Protein AF-0000000076372374 (afdb_homodimer)

pLDDT: mean 76.99, std 25.02, range [15.82, 98.69]

InterPro domains:
  IPR001828 Receptor, ligand binding region [PF01094] (64-390)
  IPR028082 Periplasmic binding protein-like I [SSF53822] (45-431)
  IPR052612 Atrial Natriuretic Peptide Clearance Receptor [PTHR44755] (45-378)

Organism: Callorhinchus milii (NCBI:txid7868)

Sequence (1026 aa):
DLSWGLGSGGGGGQGQTKFVLTTQWVLALAMLTLLPGVGGLVVPLRVGVVGPWNCDPLFAKALPEAAAKLAVDRINREAEGHRVLEYTVLPAACQTSKALADFAEFEERASVFLGPVNPGYCEAASLLGKNWDKGVFSWACANSDLNDAGRYPTFSRVLPSPVRVLFNVLKFFRWAHVGVVSSNEDIWVDTANKVANALRSRGLPVGIITNMGFTDQDLRDSNSVRVIIMCMHSVLIGGEEQTLLLHKAQEMGLTDGRYVFVPYDTLLYSLPYRNTSHPVLRADSKLREAYNAVLTITVQSEERSFQEAFEQAKDDGELLTPQGAEQVSPLFGTIYNGVYLIAKAMGSPGRSGGRPRDTRNLDFQGFNQRIRTDAQGNGLSDYVVLDADWSGQQLVPTYTVDPGDNLLVPTGNPIRFPGGAPPQPDPNCWFDPNNLCTGGEASLRSGYFLRLIITTIIITIIIITIIIVITINNSNNNNNNPGICYSALLRLRDVSKRFTGYTVKCNDCIFCGDLSWGLGSGGGGGQGQTKFVLTTQWVLALAMLTLLPGVGGLVVPLRVGVVGPWNCDPLFAKALPEAAAKLAVDRINREAEGHRVLEYTVLPAACQTSKALADFAEFEERASVFLGPVNPGYCEAASLLGKNWDKGVFSWACANSDLNDAGRYPTFSRVLPSPVRVLFNVLKFFRWAHVGVVSSNEDIWVDTANKVANALRSRGLPVGIITNMGFTDQDLRDSNSVRVIIMCMHSVLIGGEEQTLLLHKAQEMGLTDGRYVFVPYDTLLYSLPYRNTSHPVLRADSKLREAYNAVLTITVQSEERSFQEAFEQAKDDGELLTPQGAEQVSPLFGTIYNGVYLIAKAMGSPGRSGGRPRDTRNLDFQGFNQRIRTDAQGNGLSDYVVLDADWSGQQLVPTYTVDPGDNLLVPTGNPIRFPGGAPPQPDPNCWFDPNNLCTGGEASLRSGYFLRLIITTIIITIIIITIIIVITINNSNNNNNNPGICYSALLRLRDVSKRFTGYTVKCNDCIFCG

Structure (mmCIF, N/CA/C/O backbone):
data_AF-0000000076372374-model_v1
#
loop_
_entity.id
_entity.type
_entity.pdbx_description
1 polymer 'Receptor ligand binding region domain-containing protein'
#
loop_
_atom_site.group_PDB
_atom_site.id
_atom_site.type_symbol
_atom_site.label_atom_id
_atom_site.label_alt_id
_atom_site.label_comp_id
_atom_site.label_asym_id
_atom_site.label_entity_id
_atom_site.label_seq_id
_atom_site.pdbx_PDB_ins_code
_atom_site.Cartn_x
_atom_site.Cartn_y
_atom_site.Cartn_z
_atom_site.occupancy
_atom_site.B_iso_or_equiv
_atom_site.auth_seq_id
_atom_site.auth_comp_id
_atom_site.auth_asym_id
_atom_site.auth_atom_id
_atom_site.pdbx_PDB_model_num
ATOM 1 N N . ASP A 1 1 ? -25.672 -8.82 103.375 1 19.48 1 ASP A N 1
ATOM 2 C CA . ASP A 1 1 ? -25.438 -10.258 103.438 1 19.48 1 ASP A CA 1
ATOM 3 C C . ASP A 1 1 ? -26.484 -11.031 102.625 1 19.48 1 ASP A C 1
ATOM 5 O O . ASP A 1 1 ? -26.516 -12.266 102.688 1 19.48 1 ASP A O 1
ATOM 9 N N . LEU A 1 2 ? -27.453 -10.336 102.125 1 20.5 2 LEU A N 1
ATOM 10 C CA . LEU A 1 2 ? -28.797 -10.852 101.875 1 20.5 2 LEU A CA 1
ATOM 11 C C . LEU A 1 2 ? -28.781 -11.836 100.688 1 20.5 2 LEU A C 1
ATOM 13 O O . LEU A 1 2 ? -28.406 -11.477 99.562 1 20.5 2 LEU A O 1
ATOM 17 N N . SER A 1 3 ? -28.719 -13.156 100.938 1 21.94 3 SER A N 1
ATOM 18 C CA . SER A 1 3 ? -28.406 -14.5 100.438 1 21.94 3 SER A CA 1
ATOM 19 C C . SER A 1 3 ? -29.547 -15.055 99.562 1 21.94 3 SER A C 1
ATOM 21 O O . SER A 1 3 ? -29.984 -16.188 99.812 1 21.94 3 SER A O 1
ATOM 23 N N . TRP A 1 4 ? -30.234 -14.133 98.812 1 23.08 4 TRP A N 1
ATOM 24 C CA . TRP A 1 4 ? -31.578 -14.578 98.438 1 23.08 4 TRP A CA 1
ATOM 25 C C . TRP A 1 4 ? -31.516 -15.82 97.562 1 23.08 4 TRP A C 1
ATOM 27 O O . TRP A 1 4 ? -30.578 -15.969 96.75 1 23.08 4 TRP A O 1
ATOM 37 N N . GLY A 1 5 ? -32.375 -16.844 97.75 1 21.98 5 GLY A N 1
ATOM 38 C CA . GLY A 1 5 ? -32.625 -18.281 97.625 1 21.98 5 GLY A CA 1
ATOM 39 C C . GLY A 1 5 ? -32.969 -18.688 96.188 1 21.98 5 GLY A C 1
ATOM 40 O O . GLY A 1 5 ? -33.438 -17.891 95.438 1 21.98 5 GLY A O 1
ATOM 41 N N . LEU A 1 6 ? -32.5 -19.875 95.625 1 22.64 6 LEU A N 1
ATOM 42 C CA . LEU A 1 6 ? -32.062 -20.609 94.438 1 22.64 6 LEU A CA 1
ATOM 43 C C . LEU A 1 6 ? -33.219 -21.281 93.688 1 22.64 6 LEU A C 1
ATOM 45 O O . LEU A 1 6 ? -33 -22.078 92.812 1 22.64 6 LEU A O 1
ATOM 49 N N . GLY A 1 7 ? -34.438 -20.594 93.625 1 21.16 7 GLY A N 1
ATOM 50 C CA . GLY A 1 7 ? -35.531 -21.547 93.438 1 21.16 7 GLY A CA 1
ATOM 51 C C . GLY A 1 7 ? -35.406 -22.344 92.188 1 21.16 7 GLY A C 1
ATOM 52 O O . GLY A 1 7 ? -34.781 -21.922 91.188 1 21.16 7 GLY A O 1
ATOM 53 N N . SER A 1 8 ? -35.812 -23.688 92.125 1 22.03 8 SER A N 1
ATOM 54 C CA . SER A 1 8 ? -35.562 -25 91.5 1 22.03 8 SER A CA 1
ATOM 55 C C . SER A 1 8 ? -36.312 -25.188 90.25 1 22.03 8 SER A C 1
ATOM 57 O O . SER A 1 8 ? -36.156 -26.219 89.562 1 22.03 8 SER A O 1
ATOM 59 N N . GLY A 1 9 ? -37.062 -24.141 89.688 1 20.62 9 GLY A N 1
ATOM 60 C CA . GLY A 1 9 ? -38.25 -24.719 89.062 1 20.62 9 GLY A CA 1
ATOM 61 C C . GLY A 1 9 ? -37.938 -25.609 87.875 1 20.62 9 GLY A C 1
ATOM 62 O O . GLY A 1 9 ? -36.812 -25.609 87.375 1 20.62 9 GLY A O 1
ATOM 63 N N . GLY A 1 10 ? -39.031 -26.188 87.125 1 22.72 10 GLY A N 1
ATOM 64 C CA . GLY A 1 10 ? -39.562 -27.359 86.5 1 22.72 10 GLY A CA 1
ATOM 65 C C . GLY A 1 10 ? -39.156 -27.484 85.062 1 22.72 10 GLY A C 1
ATOM 66 O O . GLY A 1 10 ? -38.938 -26.469 84.375 1 22.72 10 GLY A O 1
ATOM 67 N N . GLY A 1 11 ? -38.5 -28.594 84.625 1 22.45 11 GLY A N 1
ATOM 68 C CA . GLY A 1 11 ? -37.656 -29.172 83.562 1 22.45 11 GLY A CA 1
ATOM 69 C C . GLY A 1 11 ? -38.438 -29.516 82.312 1 22.45 11 GLY A C 1
ATOM 70 O O . GLY A 1 11 ? -37.938 -30.25 81.438 1 22.45 11 GLY A O 1
ATOM 71 N N . GLY A 1 12 ? -39.531 -28.703 81.875 1 22.88 12 GLY A N 1
ATOM 72 C CA . GLY A 1 12 ? -40.375 -29.328 80.875 1 22.88 12 GLY A CA 1
ATOM 73 C C . GLY A 1 12 ? -39.656 -29.688 79.625 1 22.88 12 GLY A C 1
ATOM 74 O O . GLY A 1 12 ? -38.656 -29.078 79.312 1 22.88 12 GLY A O 1
ATOM 75 N N . GLY A 1 13 ? -39.781 -30.984 79.062 1 23.47 13 GLY A N 1
ATOM 76 C CA . GLY A 1 13 ? -39.188 -31.969 78.188 1 23.47 13 GLY A CA 1
ATOM 77 C C . GLY A 1 13 ? -39.5 -31.656 76.688 1 23.47 13 GLY A C 1
ATOM 78 O O . GLY A 1 13 ? -39.219 -32.5 75.812 1 23.47 13 GLY A O 1
ATOM 79 N N . GLN A 1 14 ? -39.812 -30.422 76.25 1 23.52 14 GLN A N 1
ATOM 80 C CA . GLN A 1 14 ? -40.5 -30.453 74.938 1 23.52 14 GLN A CA 1
ATOM 81 C C . GLN A 1 14 ? -39.562 -31.016 73.875 1 23.52 14 GLN A C 1
ATOM 83 O O . GLN A 1 14 ? -38.344 -30.781 73.875 1 23.52 14 GLN A O 1
ATOM 88 N N . GLY A 1 15 ? -40.062 -32.062 73 1 24.53 15 GLY A N 1
ATOM 89 C CA . GLY A 1 15 ? -39.719 -33.031 72 1 24.53 15 GLY A CA 1
ATOM 90 C C . GLY A 1 15 ? -39.156 -32.406 70.75 1 24.53 15 GLY A C 1
ATOM 91 O O . GLY A 1 15 ? -39.594 -31.328 70.312 1 24.53 15 GLY A O 1
ATOM 92 N N . GLN A 1 16 ? -37.812 -32.656 70.312 1 23.42 16 GLN A N 1
ATOM 93 C CA . GLN A 1 16 ? -36.875 -32.188 69.312 1 23.42 16 GLN A CA 1
ATOM 94 C C . GLN A 1 16 ? -37.25 -32.75 67.938 1 23.42 16 GLN A C 1
ATOM 96 O O . GLN A 1 16 ? -37.125 -33.969 67.688 1 23.42 16 GLN A O 1
ATOM 101 N N . THR A 1 17 ? -38.406 -32.438 67.375 1 24.3 17 THR A N 1
ATOM 102 C CA . THR A 1 17 ? -38.656 -32.969 66 1 24.3 17 THR A CA 1
ATOM 103 C C . THR A 1 17 ? -37.531 -32.531 65.062 1 24.3 17 THR A C 1
ATOM 105 O O . THR A 1 17 ? -37.344 -31.344 64.812 1 24.3 17 THR A O 1
ATOM 108 N N . LYS A 1 18 ? -36.469 -33.375 64.875 1 28.42 18 LYS A N 1
ATOM 109 C CA . LYS A 1 18 ? -35.25 -33.281 64.062 1 28.42 18 LYS A CA 1
ATOM 110 C C . LYS A 1 18 ? -35.625 -33.312 62.562 1 28.42 18 LYS A C 1
ATOM 112 O O . LYS A 1 18 ? -36.156 -34.312 62.094 1 28.42 18 LYS A O 1
ATOM 117 N N . PHE A 1 19 ? -36.25 -32.188 62.062 1 29 19 PHE A N 1
ATOM 118 C CA . PHE A 1 19 ? -36.531 -32.156 60.656 1 29 19 PHE A CA 1
ATOM 119 C C . PHE A 1 19 ? -35.25 -32.469 59.844 1 29 19 PHE A C 1
ATOM 121 O O . PHE A 1 19 ? -34.281 -31.75 59.906 1 29 19 PHE A O 1
ATOM 128 N N . VAL A 1 20 ? -34.969 -33.844 59.656 1 32.06 20 VAL A N 1
ATOM 129 C CA . VAL A 1 20 ? -33.938 -34.531 58.875 1 32.06 20 VAL A CA 1
ATOM 130 C C . VAL A 1 20 ? -34.094 -34.188 57.406 1 32.06 20 VAL A C 1
ATOM 132 O O . VAL A 1 20 ? -33.469 -34.812 56.531 1 32.06 20 VAL A O 1
ATOM 135 N N . LEU A 1 21 ? -35.031 -33.344 57.031 1 35.66 21 LEU A N 1
ATOM 136 C CA . LEU A 1 21 ? -35.281 -33.406 55.594 1 35.66 21 LEU A CA 1
ATOM 137 C C . LEU A 1 21 ? -34.062 -32.906 54.812 1 35.66 21 LEU A C 1
ATOM 139 O O . LEU A 1 21 ? -34.094 -32.875 53.594 1 35.66 21 LEU A O 1
ATOM 143 N N . THR A 1 22 ? -33.094 -32.25 55.531 1 36.16 22 THR A N 1
ATOM 144 C CA . THR A 1 22 ? -32.344 -31.312 54.688 1 36.16 22 THR A CA 1
ATOM 145 C C . THR A 1 22 ? -31.328 -32.062 53.812 1 36.16 22 THR A C 1
ATOM 147 O O . THR A 1 22 ? -30.734 -31.453 52.906 1 36.16 22 THR A O 1
ATOM 150 N N . THR A 1 23 ? -30.891 -33.312 54.25 1 45 23 THR A N 1
ATOM 151 C CA . THR A 1 23 ? -29.625 -33.75 53.656 1 45 23 THR A CA 1
ATOM 152 C C . THR A 1 23 ? -29.859 -34.312 52.25 1 45 23 THR A C 1
ATOM 154 O O . THR A 1 23 ? -28.969 -34.281 51.406 1 45 23 THR A O 1
ATOM 157 N N . GLN A 1 24 ? -31.031 -35 52.094 1 45 24 GLN A N 1
ATOM 158 C CA . GLN A 1 24 ? -31.156 -35.75 50.844 1 45 24 GLN A CA 1
ATOM 159 C C . GLN A 1 24 ? -31.297 -34.844 49.656 1 45 24 GLN A C 1
ATOM 161 O O . GLN A 1 24 ? -30.938 -35.219 48.531 1 45 24 GLN A O 1
ATOM 166 N N . TRP A 1 25 ? -32 -33.688 49.844 1 47.19 25 TRP A N 1
ATOM 167 C CA . TRP A 1 25 ? -32.156 -32.812 48.688 1 47.19 25 TRP A CA 1
ATOM 168 C C . TRP A 1 25 ? -30.812 -32.219 48.281 1 47.19 25 TRP A C 1
ATOM 170 O O . TRP A 1 25 ? -30.625 -31.828 47.094 1 47.19 25 TRP A O 1
ATOM 180 N N . VAL A 1 26 ? -29.812 -32.188 49.219 1 49.78 26 VAL A N 1
ATOM 181 C CA . VAL A 1 26 ? -28.516 -31.641 48.844 1 49.78 26 VAL A CA 1
ATOM 182 C C . VAL A 1 26 ? -27.766 -32.656 47.969 1 49.78 26 VAL A C 1
ATOM 184 O O . VAL A 1 26 ? -27.047 -32.281 47.062 1 49.78 26 VAL A O 1
ATOM 187 N N . LEU A 1 27 ? -27.969 -34 48.281 1 47.09 27 LEU A N 1
ATOM 188 C CA . LEU A 1 27 ? -27.234 -34.969 47.469 1 47.09 27 LEU A CA 1
ATOM 189 C C . LEU A 1 27 ? -27.812 -35.031 46.062 1 47.09 27 LEU A C 1
ATOM 191 O O . LEU A 1 27 ? -27.062 -35.219 45.094 1 47.09 27 LEU A O 1
ATOM 195 N N . ALA A 1 28 ? -29.172 -35.062 45.969 1 49.78 28 ALA A N 1
ATOM 196 C CA . ALA A 1 28 ? -29.734 -35.125 44.625 1 49.78 28 ALA A CA 1
ATOM 197 C C . ALA A 1 28 ? -29.359 -33.906 43.812 1 49.78 28 ALA A C 1
ATOM 199 O O . ALA A 1 28 ? -29.078 -34 42.594 1 49.78 28 ALA A O 1
ATOM 200 N N . LEU A 1 29 ? -29.328 -32.719 44.531 1 48.12 29 LEU A N 1
ATOM 201 C CA . LEU A 1 29 ? -28.844 -31.562 43.781 1 48.12 29 LEU A CA 1
ATOM 202 C C . LEU A 1 29 ? -27.359 -31.688 43.469 1 48.12 29 LEU A C 1
ATOM 204 O O . LEU A 1 29 ? -26.891 -31.188 42.469 1 48.12 29 LEU A O 1
ATOM 208 N N . ALA A 1 30 ? -26.578 -32.312 44.438 1 46.34 30 ALA A N 1
ATOM 209 C CA . ALA A 1 30 ? -25.172 -32.5 44.125 1 46.34 30 ALA A CA 1
ATOM 210 C C . ALA A 1 30 ? -25 -33.5 42.969 1 46.34 30 ALA A C 1
ATOM 212 O O . ALA A 1 30 ? -24.047 -33.406 42.188 1 46.34 30 ALA A O 1
ATOM 213 N N . MET A 1 31 ? -25.797 -34.594 43.031 1 44.06 31 MET A N 1
ATOM 214 C CA . MET A 1 31 ? -25.641 -35.531 41.906 1 44.06 31 MET A CA 1
ATOM 215 C C . MET A 1 31 ? -26 -34.875 40.594 1 44.06 31 MET A C 1
ATOM 217 O O . MET A 1 31 ? -25.656 -35.375 39.531 1 44.06 31 MET A O 1
ATOM 221 N N . LEU A 1 32 ? -27.062 -34 40.625 1 42.62 32 LEU A N 1
ATOM 222 C CA . LEU A 1 32 ? -27.281 -33.312 39.375 1 42.62 32 LEU A CA 1
ATOM 223 C C . LEU A 1 32 ? -26.031 -32.531 38.969 1 42.62 32 LEU A C 1
ATOM 225 O O . LEU A 1 32 ? -25.844 -32.25 37.781 1 42.62 32 LEU A O 1
ATOM 229 N N . THR A 1 33 ? -25.234 -32.125 40 1 41.16 33 THR A N 1
ATOM 230 C CA . THR A 1 33 ? -24.016 -31.469 39.562 1 41.16 33 THR A CA 1
ATOM 231 C C . THR A 1 33 ? -23.062 -32.469 38.906 1 41.16 33 THR A C 1
ATOM 233 O O . THR A 1 33 ? -22.031 -32.094 38.344 1 41.16 33 THR A O 1
ATOM 236 N N . LEU A 1 34 ? -23.094 -33.719 39.375 1 37.59 34 LEU A N 1
ATOM 237 C CA . LEU A 1 34 ? -22.203 -34.656 38.719 1 37.59 34 LEU A CA 1
ATOM 238 C C . LEU A 1 34 ? -22.703 -34.969 37.312 1 37.59 34 LEU A C 1
ATOM 240 O O . LEU A 1 34 ? -23.047 -36.125 37 1 37.59 34 LEU A O 1
ATOM 244 N N . LEU A 1 35 ? -23.875 -34.5 36.875 1 37 35 LEU A N 1
ATOM 245 C CA . LEU A 1 35 ? -23.953 -34.75 35.438 1 37 35 LEU A CA 1
ATOM 246 C C . LEU A 1 35 ? -22.578 -34.688 34.781 1 37 35 LEU A C 1
ATOM 248 O O . LEU A 1 35 ? -21.766 -33.844 35.125 1 37 35 LEU A O 1
ATOM 252 N N . PRO A 1 36 ? -22.062 -35.875 34.281 1 39.09 36 PRO A N 1
ATOM 253 C CA . PRO A 1 36 ? -20.812 -35.688 33.531 1 39.09 36 PRO A CA 1
ATOM 254 C C . PRO A 1 36 ? -20.703 -34.281 32.938 1 39.09 36 PRO A C 1
ATOM 256 O O . PRO A 1 36 ? -21.703 -33.594 32.719 1 39.09 36 PRO A O 1
ATOM 259 N N . GLY A 1 37 ? -19.609 -33.531 33.375 1 37.91 37 GLY A N 1
ATOM 260 C CA . GLY A 1 37 ? -19.281 -32.281 32.719 1 37.91 37 GLY A CA 1
ATOM 261 C C . GLY A 1 37 ? -19.812 -32.188 31.312 1 37.91 37 GLY A C 1
ATOM 262 O O . GLY A 1 37 ? -19.766 -33.156 30.547 1 37.91 37 GLY A O 1
ATOM 263 N N . VAL A 1 38 ? -21.047 -31.672 31.062 1 38.59 38 VAL A N 1
ATOM 264 C CA . VAL A 1 38 ? -21.328 -31.219 29.703 1 38.59 38 VAL A CA 1
ATOM 265 C C . VAL A 1 38 ? -20.031 -31.109 28.906 1 38.59 38 VAL A C 1
ATOM 267 O O . VAL A 1 38 ? -19.094 -30.422 29.328 1 38.59 38 VAL A O 1
ATOM 270 N N . GLY A 1 39 ? -19.422 -32.156 28.469 1 38.53 39 GLY A N 1
ATOM 271 C CA . GLY A 1 39 ? -18.406 -31.984 27.438 1 38.53 39 GLY A CA 1
ATOM 272 C C . GLY A 1 39 ? -18.422 -30.594 26.812 1 38.53 39 GLY A C 1
ATOM 273 O O . GLY A 1 39 ? -19.484 -30.062 26.516 1 38.53 39 GLY A O 1
ATOM 274 N N . GLY A 1 40 ? -17.672 -29.734 27.344 1 42.5 40 GLY A N 1
ATOM 275 C CA . GLY A 1 40 ? -17.531 -28.375 26.828 1 42.5 40 GLY A CA 1
ATOM 276 C C . GLY A 1 40 ? -18.016 -28.25 25.391 1 42.5 40 GLY A C 1
ATOM 277 O O . GLY A 1 40 ? -17.641 -29.031 24.531 1 42.5 40 GLY A O 1
ATOM 278 N N . LEU A 1 41 ? -19.297 -28.031 25.156 1 45.31 41 LEU A N 1
ATOM 279 C CA . LEU A 1 41 ? -19.828 -27.688 23.828 1 45.31 41 LEU A CA 1
ATOM 280 C C . LEU A 1 41 ? -18.75 -27.078 22.953 1 45.31 41 LEU A C 1
ATOM 282 O O . LEU A 1 41 ? -18.234 -26 23.25 1 45.31 41 LEU A O 1
ATOM 286 N N . VAL A 1 42 ? -17.875 -27.875 22.516 1 54.72 42 VAL A N 1
ATOM 287 C CA . VAL A 1 42 ? -16.844 -27.422 21.578 1 54.72 42 VAL A CA 1
ATOM 288 C C . VAL A 1 42 ? -17.5 -26.578 20.469 1 54.72 42 VAL A C 1
ATOM 290 O O . VAL A 1 42 ? -18.375 -27.062 19.766 1 54.72 42 VAL A O 1
ATOM 293 N N . VAL A 1 43 ? -17.703 -25.359 20.531 1 65.5 43 VAL A N 1
ATOM 294 C CA . VAL A 1 43 ? -18.156 -24.469 19.469 1 65.5 43 VAL A CA 1
ATOM 295 C C . VAL A 1 43 ? -17.375 -24.75 18.203 1 65.5 43 VAL A C 1
ATOM 297 O O . VAL A 1 43 ? -16.141 -24.703 18.203 1 65.5 43 VAL A O 1
ATOM 300 N N . PRO A 1 44 ? -18.156 -25.281 17.172 1 82 44 PRO A N 1
ATOM 301 C CA . PRO A 1 44 ? -17.469 -25.609 15.922 1 82 44 PRO A CA 1
ATOM 302 C C . PRO A 1 44 ? -16.766 -24.406 15.305 1 82 44 PRO A C 1
ATOM 304 O O . PRO A 1 44 ? -17.281 -23.281 15.406 1 82 44 PRO A O 1
ATOM 307 N N . LEU A 1 45 ? -15.57 -24.641 14.922 1 88.75 45 LEU A N 1
ATOM 308 C CA . LEU A 1 45 ? -14.828 -23.656 14.148 1 88.75 45 LEU A CA 1
ATOM 309 C C . LEU A 1 45 ? -15.305 -23.641 12.695 1 88.75 45 LEU A C 1
ATOM 311 O O . LEU A 1 45 ? -15.305 -24.672 12.023 1 88.75 45 LEU A O 1
ATOM 315 N N . ARG A 1 46 ? -15.805 -22.547 12.242 1 94.19 46 ARG A N 1
ATOM 316 C CA . ARG A 1 46 ? -16.312 -22.438 10.875 1 94.19 46 ARG A CA 1
ATOM 317 C C . ARG A 1 46 ? -15.32 -21.688 9.984 1 94.19 46 ARG A C 1
ATOM 319 O O . ARG A 1 46 ? -15.07 -20.5 10.203 1 94.19 46 ARG A O 1
ATOM 326 N N . VAL A 1 47 ? -14.773 -22.312 8.984 1 96.44 47 VAL A N 1
ATOM 327 C CA . VAL A 1 47 ? -13.844 -21.688 8.039 1 96.44 47 VAL A CA 1
ATOM 328 C C . VAL A 1 47 ? -14.617 -21.047 6.895 1 96.44 47 VAL A C 1
ATOM 330 O O . VAL A 1 47 ? -15.383 -21.719 6.199 1 96.44 47 VAL A O 1
ATOM 333 N N . GLY A 1 48 ? -14.508 -19.703 6.754 1 98.19 48 GLY A N 1
ATOM 334 C CA . GLY A 1 48 ? -15.102 -19.016 5.617 1 98.19 48 GLY A CA 1
ATOM 335 C C . GLY A 1 48 ? -14.172 -18.906 4.426 1 98.19 48 GLY A C 1
ATOM 336 O O . GLY A 1 48 ? -13.172 -18.203 4.473 1 98.19 48 GLY A O 1
ATOM 337 N N . VAL A 1 49 ? -14.5 -19.609 3.305 1 98.69 49 VAL A N 1
ATOM 338 C CA . VAL A 1 49 ? -13.695 -19.578 2.09 1 98.69 49 VAL A CA 1
ATOM 339 C C . VAL A 1 49 ? -14.156 -18.422 1.192 1 98.69 49 VAL A C 1
ATOM 341 O O . VAL A 1 49 ? -15.188 -18.531 0.521 1 98.69 49 VAL A O 1
ATOM 344 N N . VAL A 1 50 ? -13.297 -17.359 1.139 1 98.69 50 VAL A N 1
ATOM 345 C CA . VAL A 1 50 ? -13.695 -16.125 0.48 1 98.69 50 VAL A CA 1
ATOM 346 C C . VAL A 1 50 ? -13.039 -16.031 -0.897 1 98.69 50 VAL A C 1
ATOM 348 O O . VAL A 1 50 ? -11.836 -16.25 -1.032 1 98.69 50 VAL A O 1
ATOM 351 N N . GLY A 1 51 ? -13.789 -15.75 -1.939 1 98.19 51 GLY A N 1
ATOM 352 C CA . GLY A 1 51 ? -13.266 -15.555 -3.281 1 98.19 51 GLY A CA 1
ATOM 353 C C . GLY A 1 51 ? -14.344 -15.203 -4.293 1 98.19 51 GLY A C 1
ATOM 354 O O . GLY A 1 51 ? -15.531 -15.203 -3.971 1 98.19 51 GLY A O 1
ATOM 355 N N . PRO A 1 52 ? -13.93 -14.75 -5.465 1 98.06 52 PRO A N 1
ATOM 356 C CA . PRO A 1 52 ? -14.891 -14.398 -6.508 1 98.06 52 PRO A CA 1
ATOM 357 C C . PRO A 1 52 ? -15.461 -15.625 -7.219 1 98.06 52 PRO A C 1
ATOM 359 O O . PRO A 1 52 ? -15.383 -15.727 -8.445 1 98.06 52 PRO A O 1
ATOM 362 N N . TRP A 1 53 ? -16.219 -16.406 -6.559 1 97.94 53 TRP A N 1
ATOM 363 C CA . TRP A 1 53 ? -16.656 -17.734 -7 1 97.94 53 TRP A CA 1
ATOM 364 C C . TRP A 1 53 ? -17.812 -17.625 -8 1 97.94 53 TRP A C 1
ATOM 366 O O . TRP A 1 53 ? -17.984 -18.5 -8.852 1 97.94 53 TRP A O 1
ATOM 376 N N . ASN A 1 54 ? -18.562 -16.5 -7.957 1 96.69 54 ASN A N 1
ATOM 377 C CA . ASN A 1 54 ? -19.781 -16.391 -8.75 1 96.69 54 ASN A CA 1
ATOM 378 C C . ASN A 1 54 ? -19.578 -15.539 -10 1 96.69 54 ASN A C 1
ATOM 380 O O . ASN A 1 54 ? -20.359 -15.617 -10.945 1 96.69 54 ASN A O 1
ATOM 384 N N . CYS A 1 55 ? -18.547 -14.766 -10 1 97.06 55 CYS A N 1
ATOM 385 C CA . CYS A 1 55 ? -18.438 -13.781 -11.078 1 97.06 55 CYS A CA 1
ATOM 386 C C . CYS A 1 55 ? -17.234 -14.062 -11.953 1 97.06 55 CYS A C 1
ATOM 388 O O . CYS A 1 55 ? -17.078 -13.445 -13.016 1 97.06 55 CYS A O 1
ATOM 390 N N . ASP A 1 56 ? -16.344 -14.93 -11.586 1 96.81 56 ASP A N 1
ATOM 391 C CA . ASP A 1 56 ? -15.188 -15.336 -12.383 1 96.81 56 ASP A CA 1
ATOM 392 C C . ASP A 1 56 ? -15.211 -16.844 -12.656 1 96.81 56 ASP A C 1
ATOM 394 O O . ASP A 1 56 ? -14.953 -17.641 -11.75 1 96.81 56 ASP A O 1
ATOM 398 N N . PRO A 1 57 ? -15.398 -17.219 -13.852 1 96.31 57 PRO A N 1
ATOM 399 C CA . PRO A 1 57 ? -15.555 -18.641 -14.164 1 96.31 57 PRO A CA 1
ATOM 400 C C . PRO A 1 57 ? -14.289 -19.453 -13.898 1 96.31 57 PRO A C 1
ATOM 402 O O . PRO A 1 57 ? -14.367 -20.641 -13.57 1 96.31 57 PRO A O 1
ATOM 405 N N . LEU A 1 58 ? -13.18 -18.891 -14.039 1 96.94 58 LEU A N 1
ATOM 406 C CA . LEU A 1 58 ? -11.953 -19.656 -13.859 1 96.94 58 LEU A CA 1
ATOM 407 C C . LEU A 1 58 ? -11.664 -19.875 -12.375 1 96.94 58 LEU A C 1
ATOM 409 O O . LEU A 1 58 ? -11.109 -20.906 -12 1 96.94 58 LEU A O 1
ATOM 413 N N . PHE A 1 59 ? -12.062 -18.969 -11.547 1 97.88 59 PHE A N 1
ATOM 414 C CA . PHE A 1 59 ? -11.984 -19.219 -10.117 1 97.88 59 PHE A CA 1
ATOM 415 C C . PHE A 1 59 ? -13.016 -20.25 -9.688 1 97.88 59 PHE A C 1
ATOM 417 O O . PHE A 1 59 ? -12.758 -21.062 -8.805 1 97.88 59 PHE A O 1
ATOM 424 N N . ALA A 1 60 ? -14.172 -20.188 -10.336 1 97.12 60 ALA A N 1
ATOM 425 C CA . ALA A 1 60 ? -15.234 -21.141 -10.023 1 97.12 60 ALA A CA 1
ATOM 426 C C . ALA A 1 60 ? -14.797 -22.562 -10.336 1 97.12 60 ALA A C 1
ATOM 428 O O . ALA A 1 60 ? -15.219 -23.516 -9.672 1 97.12 60 ALA A O 1
ATOM 429 N N . LYS A 1 61 ? -13.906 -22.688 -11.273 1 97.44 61 LYS A N 1
ATOM 430 C CA . LYS A 1 61 ? -13.414 -24 -11.703 1 97.44 61 LYS A CA 1
ATOM 431 C C . LYS A 1 61 ? -12.586 -24.656 -10.602 1 97.44 61 LYS A C 1
ATOM 433 O O . LYS A 1 61 ? -12.305 -25.859 -10.664 1 97.44 61 LYS A O 1
ATOM 438 N N . ALA A 1 62 ? -12.25 -23.922 -9.578 1 97.81 62 ALA A N 1
ATOM 439 C CA . ALA A 1 62 ? -11.508 -24.5 -8.461 1 97.81 62 ALA A CA 1
ATOM 440 C C . ALA A 1 62 ? -12.422 -25.281 -7.531 1 97.81 62 ALA A C 1
ATOM 442 O O . ALA A 1 62 ? -11.953 -26 -6.637 1 97.81 62 ALA A O 1
ATOM 443 N N . LEU A 1 63 ? -13.75 -25.172 -7.77 1 98.06 63 LEU A N 1
ATOM 444 C CA . LEU A 1 63 ? -14.742 -25.875 -6.973 1 98.06 63 LEU A CA 1
ATOM 445 C C . LEU A 1 63 ? -14.484 -25.688 -5.48 1 98.06 63 LEU A C 1
ATOM 447 O O . LEU A 1 63 ? -14.25 -26.656 -4.758 1 98.06 63 LEU A O 1
ATOM 451 N N . PRO A 1 64 ? -14.656 -24.438 -4.996 1 98.19 64 PRO A N 1
ATOM 452 C CA . PRO A 1 64 ? -14.32 -24.141 -3.6 1 98.19 64 PRO A CA 1
ATOM 453 C C . PRO A 1 64 ? -15.156 -24.953 -2.609 1 98.19 64 PRO A C 1
ATOM 455 O O . PRO A 1 64 ? -14.656 -25.344 -1.549 1 98.19 64 PRO A O 1
ATOM 458 N N . GLU A 1 65 ? -16.406 -25.266 -2.893 1 97.81 65 GLU A N 1
ATOM 459 C CA . GLU A 1 65 ? -17.266 -26.062 -2.016 1 97.81 65 GLU A CA 1
ATOM 460 C C . GLU A 1 65 ? -16.719 -27.484 -1.861 1 97.81 65 GLU A C 1
ATOM 462 O O . GLU A 1 65 ? -16.594 -27.984 -0.744 1 97.81 65 GLU A O 1
ATOM 467 N N . ALA A 1 66 ? -16.422 -28.062 -2.982 1 98.12 66 ALA A N 1
ATOM 468 C CA . ALA A 1 66 ? -15.914 -29.438 -2.973 1 98.12 66 ALA A CA 1
ATOM 469 C C . ALA A 1 66 ? -14.555 -29.516 -2.291 1 98.12 66 ALA A C 1
ATOM 471 O O . ALA A 1 66 ? -14.281 -30.469 -1.548 1 98.12 66 ALA A O 1
ATOM 472 N N . ALA A 1 67 ? -13.688 -28.547 -2.609 1 98.44 67 ALA A N 1
ATOM 473 C CA . ALA A 1 67 ? -12.344 -28.531 -2.021 1 98.44 67 ALA A CA 1
ATOM 474 C C . ALA A 1 67 ? -12.414 -28.391 -0.503 1 98.44 67 ALA A C 1
ATOM 476 O O . ALA A 1 67 ? -11.758 -29.141 0.227 1 98.44 67 ALA A O 1
ATOM 477 N N . ALA A 1 68 ? -13.211 -27.438 -0.035 1 98.19 68 ALA A N 1
ATOM 478 C CA . ALA A 1 68 ? -13.359 -27.203 1.398 1 98.19 68 ALA A CA 1
ATOM 479 C C . ALA A 1 68 ? -14.008 -28.406 2.08 1 98.19 68 ALA A C 1
ATOM 481 O O . ALA A 1 68 ? -13.578 -28.812 3.164 1 98.19 68 ALA A O 1
ATOM 482 N N . LYS A 1 69 ? -15.031 -28.969 1.452 1 97.38 69 LYS A N 1
ATOM 483 C CA . LYS A 1 69 ? -15.727 -30.125 2.012 1 97.38 69 LYS A CA 1
ATOM 484 C C . LYS A 1 69 ? -14.789 -31.312 2.166 1 97.38 69 LYS A C 1
ATOM 486 O O . LYS A 1 69 ? -14.805 -32 3.191 1 97.38 69 LYS A O 1
ATOM 491 N N . LEU A 1 70 ? -14.055 -31.594 1.125 1 97.81 70 LEU A N 1
ATOM 492 C CA . LEU A 1 70 ? -13.117 -32.688 1.177 1 97.81 70 LEU A CA 1
ATOM 493 C C . LEU A 1 70 ? -12.141 -32.531 2.338 1 97.81 70 LEU A C 1
ATOM 495 O O . LEU A 1 70 ? -11.883 -33.5 3.078 1 97.81 70 LEU A O 1
ATOM 499 N N . ALA A 1 71 ? -11.539 -31.328 2.488 1 97.06 71 ALA A N 1
ATOM 500 C CA . ALA A 1 71 ? -10.578 -31.062 3.561 1 97.06 71 ALA A CA 1
ATOM 501 C C . ALA A 1 71 ? -11.234 -31.219 4.93 1 97.06 71 ALA A C 1
ATOM 503 O O . ALA A 1 71 ? -10.68 -31.891 5.809 1 97.06 71 ALA A O 1
ATOM 504 N N . VAL A 1 72 ? -12.406 -30.672 5.125 1 95.69 72 VAL A N 1
ATOM 505 C CA . VAL A 1 72 ? -13.102 -30.703 6.406 1 95.69 72 VAL A CA 1
ATOM 506 C C . VAL A 1 72 ? -13.453 -32.125 6.766 1 95.69 72 VAL A C 1
ATOM 508 O O . VAL A 1 72 ? -13.289 -32.562 7.91 1 95.69 72 VAL A O 1
ATOM 511 N N . ASP A 1 73 ? -13.961 -32.875 5.781 1 95 73 ASP A N 1
ATOM 512 C CA . ASP A 1 73 ? -14.328 -34.281 6.02 1 95 73 ASP A CA 1
ATOM 513 C C . ASP A 1 73 ? -13.117 -35.094 6.465 1 95 73 ASP A C 1
ATOM 515 O O . ASP A 1 73 ? -13.211 -35.906 7.402 1 95 73 ASP A O 1
ATOM 519 N N . ARG A 1 74 ? -12.055 -34.906 5.805 1 94.69 74 ARG A N 1
ATOM 520 C CA . ARG A 1 74 ? -10.852 -35.656 6.145 1 94.69 74 ARG A CA 1
ATOM 521 C C . ARG A 1 74 ? -10.336 -35.25 7.523 1 94.69 74 ARG A C 1
ATOM 523 O O . ARG A 1 74 ? -9.914 -36.125 8.305 1 94.69 74 ARG A O 1
ATOM 530 N N . ILE A 1 75 ? -10.344 -34 7.832 1 92.81 75 ILE A N 1
ATOM 531 C CA . ILE A 1 75 ? -9.867 -33.469 9.117 1 92.81 75 ILE A CA 1
ATOM 532 C C . ILE A 1 75 ? -10.75 -34.031 10.242 1 92.81 75 ILE A C 1
ATOM 534 O O . ILE A 1 75 ? -10.242 -34.469 11.273 1 92.81 75 ILE A O 1
ATOM 538 N N . ASN A 1 76 ? -12.047 -33.969 10.039 1 91.31 76 ASN A N 1
ATOM 539 C CA . ASN A 1 76 ? -12.984 -34.406 11.055 1 91.31 76 ASN A CA 1
ATOM 540 C C . ASN A 1 76 ? -12.852 -35.938 11.289 1 91.31 76 ASN A C 1
ATOM 542 O O . ASN A 1 76 ? -13.039 -36.406 12.406 1 91.31 76 ASN A O 1
ATOM 546 N N . ARG A 1 77 ? -12.609 -36.625 10.273 1 90.62 77 ARG A N 1
ATOM 547 C CA . ARG A 1 77 ? -12.383 -38.062 10.414 1 90.62 77 ARG A CA 1
ATOM 548 C C . ARG A 1 77 ? -11.117 -38.344 11.219 1 90.62 77 ARG A C 1
ATOM 550 O O . ARG A 1 77 ? -11.094 -39.25 12.047 1 90.62 77 ARG A O 1
ATOM 557 N N . GLU A 1 78 ? -10.094 -37.531 10.953 1 86.44 78 GLU A N 1
ATOM 558 C CA . GLU A 1 78 ? -8.82 -37.719 11.656 1 86.44 78 GLU A CA 1
ATOM 559 C C . GLU A 1 78 ? -8.945 -37.281 13.125 1 86.44 78 GLU A C 1
ATOM 561 O O . GLU A 1 78 ? -8.258 -37.844 13.984 1 86.44 78 GLU A O 1
ATOM 566 N N . ALA A 1 79 ? -9.695 -36.25 13.438 1 79.12 79 ALA A N 1
ATOM 567 C CA . ALA A 1 79 ? -9.82 -35.688 14.789 1 79.12 79 ALA A CA 1
ATOM 568 C C . ALA A 1 79 ? -10.695 -36.594 15.664 1 79.12 79 ALA A C 1
ATOM 570 O O . ALA A 1 79 ? -10.711 -36.438 16.891 1 79.12 79 ALA A O 1
ATOM 571 N N . GLU A 1 80 ? -11.164 -37.594 15.281 1 66.31 80 GLU A N 1
ATOM 572 C CA . GLU A 1 80 ? -11.969 -38.594 16 1 66.31 80 GLU A CA 1
ATOM 573 C C . GLU A 1 80 ? -12.969 -37.906 16.938 1 66.31 80 GLU A C 1
ATOM 575 O O . GLU A 1 80 ? -13.07 -38.281 18.109 1 66.31 80 GLU A O 1
ATOM 580 N N . GLY A 1 81 ? -13.547 -36.875 16.547 1 60.69 81 GLY A N 1
ATOM 581 C CA . GLY A 1 81 ? -14.664 -36.281 17.266 1 60.69 81 GLY A CA 1
ATOM 582 C C . GLY A 1 81 ? -14.25 -35.219 18.25 1 60.69 81 GLY A C 1
ATOM 583 O O . GLY A 1 81 ? -15.102 -34.562 18.844 1 60.69 81 GLY A O 1
ATOM 584 N N . HIS A 1 82 ? -12.984 -34.969 18.453 1 62.81 82 HIS A N 1
ATOM 585 C CA . HIS A 1 82 ? -12.531 -34.031 19.453 1 62.81 82 HIS A CA 1
ATOM 586 C C . HIS A 1 82 ? -12.734 -32.594 19 1 62.81 82 HIS A C 1
ATOM 588 O O . HIS A 1 82 ? -12.953 -31.688 19.812 1 62.81 82 HIS A O 1
ATOM 594 N N . ARG A 1 83 ? -12.711 -32.375 17.688 1 72.31 83 ARG A N 1
ATOM 595 C CA . ARG A 1 83 ? -12.922 -31.062 17.109 1 72.31 83 ARG A CA 1
ATOM 596 C C . ARG A 1 83 ? -13.734 -31.141 15.828 1 72.31 83 ARG A C 1
ATOM 598 O O . ARG A 1 83 ? -13.57 -32.062 15.039 1 72.31 83 ARG A O 1
ATOM 605 N N . VAL A 1 84 ? -14.805 -30.25 15.945 1 83.12 84 VAL A N 1
ATOM 606 C CA . VAL A 1 84 ? -15.625 -30.25 14.734 1 83.12 84 VAL A CA 1
ATOM 607 C C . VAL A 1 84 ? -15.344 -29 13.922 1 83.12 84 VAL A C 1
ATOM 609 O O . VAL A 1 84 ? -15.398 -27.875 14.453 1 83.12 84 VAL A O 1
ATOM 612 N N . LEU A 1 85 ? -14.852 -29.25 12.773 1 91.06 85 LEU A N 1
ATOM 613 C CA . LEU A 1 85 ? -14.602 -28.172 11.828 1 91.06 85 LEU A CA 1
ATOM 614 C C . LEU A 1 85 ? -15.734 -28.062 10.805 1 91.06 85 LEU A C 1
ATOM 616 O O . LEU A 1 85 ? -16.25 -29.078 10.336 1 91.06 85 LEU A O 1
ATOM 620 N N . GLU A 1 86 ? -16.203 -26.875 10.625 1 94.62 86 GLU A N 1
ATOM 621 C CA . GLU A 1 86 ? -17.203 -26.578 9.594 1 94.62 86 GLU A CA 1
ATOM 622 C C . GLU A 1 86 ? -16.656 -25.578 8.578 1 94.62 86 GLU A C 1
ATOM 624 O O . GLU A 1 86 ? -15.594 -25 8.789 1 94.62 86 GLU A O 1
ATOM 629 N N . TYR A 1 87 ? -17.312 -25.562 7.445 1 97 87 TYR A N 1
ATOM 630 C CA . TYR A 1 87 ? -16.891 -24.594 6.441 1 97 87 TYR A CA 1
ATOM 631 C C . TYR A 1 87 ? -18.078 -23.859 5.844 1 97 87 TYR A C 1
ATOM 633 O O . TYR A 1 87 ? -19.219 -24.312 5.965 1 97 87 TYR A O 1
ATOM 641 N N . THR A 1 88 ? -17.891 -22.672 5.359 1 98 88 THR A N 1
ATOM 642 C CA . THR A 1 88 ? -18.844 -21.922 4.547 1 98 88 THR A CA 1
ATOM 643 C C . THR A 1 88 ? -18.125 -21.219 3.391 1 98 88 THR A C 1
ATOM 645 O O . THR A 1 88 ? -17 -20.766 3.537 1 98 88 THR A O 1
ATOM 648 N N . VAL A 1 89 ? -18.672 -21.344 2.221 1 98.38 89 VAL A N 1
ATOM 649 C CA . VAL A 1 89 ? -18.125 -20.656 1.062 1 98.38 89 VAL A CA 1
ATOM 650 C C . VAL A 1 89 ? -18.75 -19.266 0.94 1 98.38 89 VAL A C 1
ATOM 652 O O . VAL A 1 89 ? -19.984 -19.141 0.897 1 98.38 89 VAL A O 1
ATOM 655 N N . LEU A 1 90 ? -18 -18.234 0.927 1 98.5 90 LEU A N 1
ATOM 656 C CA . LEU A 1 90 ? -18.438 -16.844 0.915 1 98.5 90 LEU A CA 1
ATOM 657 C C . LEU A 1 90 ? -18.078 -16.172 -0.4 1 98.5 90 LEU A C 1
ATOM 659 O O . LEU A 1 90 ? -16.922 -15.734 -0.582 1 98.5 90 LEU A O 1
ATOM 663 N N . PRO A 1 91 ? -19 -16.047 -1.294 1 97.69 91 PRO A N 1
ATOM 664 C CA . PRO A 1 91 ? -18.703 -15.406 -2.576 1 97.69 91 PRO A CA 1
ATOM 665 C C . PRO A 1 91 ? -18.469 -13.898 -2.441 1 97.69 91 PRO A C 1
ATOM 667 O O . PRO A 1 91 ? -19.25 -13.203 -1.785 1 97.69 91 PRO A O 1
ATOM 670 N N . ALA A 1 92 ? -17.391 -13.414 -2.92 1 97 92 ALA A N 1
ATOM 671 C CA . ALA A 1 92 ? -17.062 -11.992 -2.998 1 97 92 ALA A CA 1
ATOM 672 C C . ALA A 1 92 ? -17.234 -11.469 -4.422 1 97 92 ALA A C 1
ATOM 674 O O . ALA A 1 92 ? -17.078 -12.227 -5.387 1 97 92 ALA A O 1
ATOM 675 N N . ALA A 1 93 ? -17.453 -10.195 -4.535 1 97.06 93 ALA A N 1
ATOM 676 C CA . ALA A 1 93 ? -17.609 -9.562 -5.844 1 97.06 93 ALA A CA 1
ATOM 677 C C . ALA A 1 93 ? -16.281 -9.477 -6.578 1 97.06 93 ALA A C 1
ATOM 679 O O . ALA A 1 93 ? -15.211 -9.555 -5.961 1 97.06 93 ALA A O 1
ATOM 680 N N . CYS A 1 94 ? -16.406 -9.312 -7.918 1 96.19 94 CYS A N 1
ATOM 681 C CA . CYS A 1 94 ? -15.211 -9.18 -8.75 1 96.19 94 CYS A CA 1
ATOM 682 C C . CYS A 1 94 ? -14.688 -7.75 -8.727 1 96.19 94 CYS A C 1
ATOM 684 O O . CYS A 1 94 ? -13.5 -7.516 -8.961 1 96.19 94 CYS A O 1
ATOM 686 N N . GLN A 1 95 ? -15.609 -6.824 -8.422 1 95.94 95 GLN A N 1
ATOM 687 C CA . GLN A 1 95 ? -15.18 -5.445 -8.219 1 95.94 95 GLN A CA 1
ATOM 688 C C . GLN A 1 95 ? -14.555 -5.262 -6.84 1 95.94 95 GLN A C 1
ATOM 690 O O . GLN A 1 95 ? -15.172 -5.602 -5.824 1 95.94 95 GLN A O 1
ATOM 695 N N . THR A 1 96 ? -13.391 -4.746 -6.789 1 96.81 96 THR A N 1
ATOM 696 C CA . THR A 1 96 ? -12.609 -4.684 -5.555 1 96.81 96 THR A CA 1
ATOM 697 C C . THR A 1 96 ? -13.383 -3.932 -4.473 1 96.81 96 THR A C 1
ATOM 699 O O . THR A 1 96 ? -13.445 -4.383 -3.326 1 96.81 96 THR A O 1
ATOM 702 N N . SER A 1 97 ? -13.969 -2.787 -4.828 1 96.06 97 SER A N 1
ATOM 703 C CA . SER A 1 97 ? -14.695 -1.979 -3.855 1 96.06 97 SER A CA 1
ATOM 704 C C . SER A 1 97 ? -15.867 -2.756 -3.258 1 96.06 97 SER A C 1
ATOM 706 O O . SER A 1 97 ? -16.062 -2.758 -2.039 1 96.06 97 SER A O 1
ATOM 708 N N . LYS A 1 98 ? -16.594 -3.451 -4.082 1 97.12 98 LYS A N 1
ATOM 709 C CA . LYS A 1 98 ? -17.719 -4.246 -3.625 1 97.12 98 LYS A CA 1
ATOM 710 C C . LYS A 1 98 ? -17.266 -5.473 -2.844 1 97.12 98 LYS A C 1
ATOM 712 O O . LYS A 1 98 ? -17.922 -5.898 -1.894 1 97.12 98 LYS A O 1
ATOM 717 N N . ALA A 1 99 ? -16.156 -6.062 -3.305 1 98.06 99 ALA A N 1
ATOM 718 C CA . ALA A 1 99 ? -15.609 -7.215 -2.602 1 98.06 99 ALA A CA 1
ATOM 719 C C . ALA A 1 99 ? -15.242 -6.859 -1.164 1 98.06 99 ALA A C 1
ATOM 721 O O . ALA A 1 99 ? -15.484 -7.641 -0.242 1 98.06 99 ALA A O 1
ATOM 722 N N . LEU A 1 100 ? -14.602 -5.695 -0.969 1 97.81 100 LEU A N 1
ATOM 723 C CA . LEU A 1 100 ? -14.266 -5.234 0.374 1 97.81 100 LEU A CA 1
ATOM 724 C C . LEU A 1 100 ? -15.523 -5.023 1.207 1 97.81 100 LEU A C 1
ATOM 726 O O . LEU A 1 100 ? -15.57 -5.402 2.379 1 97.81 100 LEU A O 1
ATOM 730 N N . ALA A 1 101 ? -16.516 -4.402 0.62 1 95.94 101 ALA A N 1
ATOM 731 C CA . ALA A 1 101 ? -17.781 -4.188 1.321 1 95.94 101 ALA A CA 1
ATOM 732 C C . ALA A 1 101 ? -18.422 -5.52 1.727 1 95.94 101 ALA A C 1
ATOM 734 O O . ALA A 1 101 ? -18.922 -5.656 2.842 1 95.94 101 ALA A O 1
ATOM 735 N N . ASP A 1 102 ? -18.359 -6.52 0.784 1 96.69 102 ASP A N 1
ATOM 736 C CA . ASP A 1 102 ? -18.844 -7.859 1.107 1 96.69 102 ASP A CA 1
ATOM 737 C C . ASP A 1 102 ? -18.109 -8.43 2.318 1 96.69 102 ASP A C 1
ATOM 739 O O . ASP A 1 102 ? -18.734 -8.93 3.256 1 96.69 102 ASP A O 1
ATOM 743 N N . PHE A 1 103 ? -16.844 -8.344 2.275 1 97.94 103 PHE A N 1
ATOM 744 C CA . PHE A 1 103 ? -16.016 -8.914 3.332 1 97.94 103 PHE A CA 1
ATOM 745 C C . PHE A 1 103 ? -16.359 -8.289 4.68 1 97.94 103 PHE A C 1
ATOM 747 O O . PHE A 1 103 ? -16.391 -8.977 5.703 1 97.94 103 PHE A O 1
ATOM 754 N N . ALA A 1 104 ? -16.531 -6.969 4.691 1 95.56 104 ALA A N 1
ATOM 755 C CA . ALA A 1 104 ? -16.844 -6.254 5.926 1 95.56 104 ALA A CA 1
ATOM 756 C C . ALA A 1 104 ? -18.125 -6.789 6.559 1 95.56 104 ALA A C 1
ATOM 758 O O . ALA A 1 104 ? -18.328 -6.656 7.766 1 95.56 104 ALA A O 1
ATOM 759 N N . GLU A 1 105 ? -18.938 -7.488 5.777 1 94.81 105 GLU A N 1
ATOM 760 C CA . GLU A 1 105 ? -20.203 -8.016 6.27 1 94.81 105 GLU A CA 1
ATOM 761 C C . GLU A 1 105 ? -20.078 -9.484 6.668 1 94.81 105 GLU A C 1
ATOM 763 O O . GLU A 1 105 ? -21.031 -10.086 7.152 1 94.81 105 GLU A O 1
ATOM 768 N N . PHE A 1 106 ? -18.891 -10.086 6.543 1 96.69 106 PHE A N 1
ATOM 769 C CA . PHE A 1 106 ? -18.734 -11.523 6.742 1 96.69 106 PHE A CA 1
ATOM 770 C C . PHE A 1 106 ? -18.375 -11.836 8.188 1 96.69 106 PHE A C 1
ATOM 772 O O . PHE A 1 106 ? -18.203 -13 8.555 1 96.69 106 PHE A O 1
ATOM 779 N N . GLU A 1 107 ? -18.266 -10.844 9.062 1 94.69 107 GLU A N 1
ATOM 780 C CA . GLU A 1 107 ? -17.766 -11.016 10.414 1 94.69 107 GLU A CA 1
ATOM 781 C C . GLU A 1 107 ? -18.453 -12.18 11.125 1 94.69 107 GLU A C 1
ATOM 783 O O . GLU A 1 107 ? -17.781 -13.039 11.711 1 94.69 107 GLU A O 1
ATOM 788 N N . GLU A 1 108 ? -19.828 -12.273 10.977 1 95 108 GLU A N 1
ATOM 789 C CA . GLU A 1 108 ? -20.578 -13.258 11.75 1 95 108 GLU A CA 1
ATOM 790 C C . GLU A 1 108 ? -20.781 -14.547 10.961 1 95 108 GLU A C 1
ATOM 792 O O . GLU A 1 108 ? -21.344 -15.516 11.469 1 95 108 GLU A O 1
ATOM 797 N N . ARG A 1 109 ? -20.234 -14.609 9.812 1 96.44 109 ARG A N 1
ATOM 798 C CA . ARG A 1 109 ? -20.531 -15.75 8.945 1 96.44 109 ARG A CA 1
ATOM 799 C C . ARG A 1 109 ? -19.422 -16.812 9.055 1 96.44 109 ARG A C 1
ATOM 801 O O . ARG A 1 109 ? -19.609 -17.953 8.641 1 96.44 109 ARG A O 1
ATOM 808 N N . ALA A 1 110 ? -18.312 -16.484 9.633 1 95.94 110 ALA A N 1
ATOM 809 C CA . ALA A 1 110 ? -17.188 -17.422 9.766 1 95.94 110 ALA A CA 1
ATOM 810 C C . ALA A 1 110 ? -16.359 -17.109 11.008 1 95.94 110 ALA A C 1
ATOM 812 O O . ALA A 1 110 ? -16.422 -16 11.547 1 95.94 110 ALA A O 1
ATOM 813 N N . SER A 1 111 ? -15.664 -18.094 11.508 1 93.44 111 SER A N 1
ATOM 814 C CA . SER A 1 111 ? -14.773 -17.938 12.656 1 93.44 111 SER A CA 1
ATOM 815 C C . SER A 1 111 ? -13.359 -17.578 12.219 1 93.44 111 SER A C 1
ATOM 817 O O . SER A 1 111 ? -12.594 -17 12.992 1 93.44 111 SER A O 1
ATOM 819 N N . VAL A 1 112 ? -13.039 -17.969 11.109 1 95 112 VAL A N 1
ATOM 820 C CA . VAL A 1 112 ? -11.742 -17.734 10.484 1 95 112 VAL A CA 1
ATOM 821 C C . VAL A 1 112 ? -11.906 -17.672 8.969 1 95 112 VAL A C 1
ATOM 823 O O . VAL A 1 112 ? -12.844 -18.25 8.406 1 95 112 VAL A O 1
ATOM 826 N N . PHE A 1 113 ? -11.07 -16.891 8.297 1 97.38 113 PHE A N 1
ATOM 827 C CA . PHE A 1 113 ? -11.273 -16.672 6.875 1 97.38 113 PHE A CA 1
ATOM 828 C C . PHE A 1 113 ? -10.102 -17.234 6.066 1 97.38 113 PHE A C 1
ATOM 830 O O . PHE A 1 113 ? -8.945 -17.078 6.453 1 97.38 113 PHE A O 1
ATOM 837 N N . LEU A 1 114 ? -10.406 -17.969 5.035 1 97.81 114 LEU A N 1
ATOM 838 C CA . LEU A 1 114 ? -9.477 -18.344 3.98 1 97.81 114 LEU A CA 1
ATOM 839 C C . LEU A 1 114 ? -9.703 -17.516 2.723 1 97.81 114 LEU A C 1
ATOM 841 O O . LEU A 1 114 ? -10.758 -17.609 2.094 1 97.81 114 LEU A O 1
ATOM 845 N N . GLY A 1 115 ? -8.828 -16.703 2.363 1 93.5 115 GLY A N 1
ATOM 846 C CA . GLY A 1 115 ? -8.938 -15.57 1.458 1 93.5 115 GLY A CA 1
ATOM 847 C C . GLY A 1 115 ? -8.656 -14.242 2.133 1 93.5 115 GLY A C 1
ATOM 848 O O . GLY A 1 115 ? -8.242 -14.203 3.293 1 93.5 115 GLY A O 1
ATOM 849 N N . PRO A 1 116 ? -8.773 -13.086 1.583 1 93.81 116 PRO A N 1
ATOM 850 C CA . PRO A 1 116 ? -9.305 -12.812 0.246 1 93.81 116 PRO A CA 1
ATOM 851 C C . PRO A 1 116 ? -8.344 -13.234 -0.867 1 93.81 116 PRO A C 1
ATOM 853 O O . PRO A 1 116 ? -7.176 -13.508 -0.603 1 93.81 116 PRO A O 1
ATOM 856 N N . VAL A 1 117 ? -8.906 -13.352 -2.059 1 96.62 117 VAL A N 1
ATOM 857 C CA . VAL A 1 117 ? -8.164 -13.734 -3.258 1 96.62 117 VAL A CA 1
ATOM 858 C C . VAL A 1 117 ? -7.66 -12.484 -3.975 1 96.62 117 VAL A C 1
ATOM 860 O O . VAL A 1 117 ? -6.73 -12.562 -4.781 1 96.62 117 VAL A O 1
ATOM 863 N N . ASN A 1 118 ? -8.211 -11.359 -3.68 1 96.56 118 ASN A N 1
ATOM 864 C CA . ASN A 1 118 ? -7.871 -10.086 -4.305 1 96.56 118 ASN A CA 1
ATOM 865 C C . ASN A 1 118 ? -6.914 -9.273 -3.443 1 96.56 118 ASN A C 1
ATOM 867 O O . ASN A 1 118 ? -7.301 -8.766 -2.391 1 96.56 118 ASN A O 1
ATOM 871 N N . PRO A 1 119 ? -5.688 -9.109 -3.936 1 95.75 119 PRO A N 1
ATOM 872 C CA . PRO A 1 119 ? -4.715 -8.344 -3.146 1 95.75 119 PRO A CA 1
ATOM 873 C C . PRO A 1 119 ? -5.121 -6.887 -2.955 1 95.75 119 PRO A C 1
ATOM 875 O O . PRO A 1 119 ? -4.586 -6.207 -2.076 1 95.75 119 PRO A O 1
ATOM 878 N N . GLY A 1 120 ? -6.047 -6.41 -3.678 1 93.75 120 GLY A N 1
ATOM 879 C CA . GLY A 1 120 ? -6.473 -5.02 -3.625 1 93.75 120 GLY A CA 1
ATOM 880 C C . GLY A 1 120 ? -7.055 -4.625 -2.281 1 93.75 120 GLY A C 1
ATOM 881 O O . GLY A 1 120 ? -7.059 -3.443 -1.924 1 93.75 120 GLY A O 1
ATOM 882 N N . TYR A 1 121 ? -7.555 -5.582 -1.566 1 96.81 121 TYR A N 1
ATOM 883 C CA . TYR A 1 121 ? -8.125 -5.211 -0.277 1 96.81 121 TYR A CA 1
ATOM 884 C C . TYR A 1 121 ? -7.641 -6.145 0.825 1 96.81 121 TYR A C 1
ATOM 886 O O . TYR A 1 121 ? -8.32 -6.316 1.842 1 96.81 121 TYR A O 1
ATOM 894 N N . CYS A 1 122 ? -6.457 -6.797 0.62 1 97 122 CYS A N 1
ATOM 895 C CA . CYS A 1 122 ? -5.895 -7.715 1.605 1 97 122 CYS A CA 1
ATOM 896 C C . CYS A 1 122 ? -5.527 -6.977 2.887 1 97 122 CYS A C 1
ATOM 898 O O . CYS A 1 122 ? -5.723 -7.496 3.986 1 97 122 CYS A O 1
ATOM 900 N N . GLU A 1 123 ? -4.969 -5.785 2.732 1 94.62 123 GLU A N 1
ATOM 901 C CA . GLU A 1 123 ? -4.609 -5.008 3.914 1 94.62 123 GLU A CA 1
ATOM 902 C C . GLU A 1 123 ? -5.844 -4.664 4.742 1 94.62 123 GLU A C 1
ATOM 904 O O . GLU A 1 123 ? -5.828 -4.789 5.969 1 94.62 123 GLU A O 1
ATOM 909 N N . ALA A 1 124 ? -6.879 -4.23 4.07 1 96.88 124 ALA A N 1
ATOM 910 C CA . ALA A 1 124 ? -8.125 -3.893 4.75 1 96.88 124 ALA A CA 1
ATOM 911 C C . ALA A 1 124 ? -8.727 -5.121 5.43 1 96.88 124 ALA A C 1
ATOM 913 O O . ALA A 1 124 ? -9.195 -5.039 6.57 1 96.88 124 ALA A O 1
ATOM 914 N N . ALA A 1 125 ? -8.711 -6.215 4.711 1 97.88 125 ALA A N 1
ATOM 915 C CA . ALA A 1 125 ? -9.234 -7.457 5.273 1 97.88 125 ALA A CA 1
ATOM 916 C C . ALA A 1 125 ? -8.461 -7.867 6.52 1 97.88 125 ALA A C 1
ATOM 918 O O . ALA A 1 125 ? -9.047 -8.328 7.5 1 97.88 125 ALA A O 1
ATOM 919 N N . SER A 1 126 ? -7.164 -7.727 6.488 1 96.38 126 SER A N 1
ATOM 920 C CA . SER A 1 126 ? -6.324 -8.07 7.629 1 96.38 126 SER A CA 1
ATOM 921 C C . SER A 1 126 ? -6.617 -7.168 8.82 1 96.38 126 SER A C 1
ATOM 923 O O . SER A 1 126 ? -6.617 -7.625 9.969 1 96.38 126 SER A O 1
ATOM 925 N N . LEU A 1 127 ? -6.848 -5.863 8.547 1 96.56 127 LEU A N 1
ATOM 926 C CA . LEU A 1 127 ? -7.207 -4.934 9.609 1 96.56 127 LEU A CA 1
ATOM 927 C C . LEU A 1 127 ? -8.555 -5.301 10.227 1 96.56 127 LEU A C 1
ATOM 929 O O . LEU A 1 127 ? -8.711 -5.281 11.445 1 96.56 127 LEU A O 1
ATOM 933 N N . LEU A 1 128 ? -9.516 -5.633 9.375 1 97.38 128 LEU A N 1
ATOM 934 C CA . LEU A 1 128 ? -10.82 -6.051 9.875 1 97.38 128 LEU A CA 1
ATOM 935 C C . LEU A 1 128 ? -10.711 -7.336 10.688 1 97.38 128 LEU A C 1
ATOM 937 O O . LEU A 1 128 ? -11.328 -7.457 11.75 1 97.38 128 LEU A O 1
ATOM 941 N N . GLY A 1 129 ? -9.891 -8.32 10.164 1 95.62 129 GLY A N 1
ATOM 942 C CA . GLY A 1 129 ? -9.633 -9.523 10.93 1 95.62 129 GLY A CA 1
ATOM 943 C C . GLY A 1 129 ? -9.055 -9.242 12.305 1 95.62 129 GLY A C 1
ATOM 944 O O . GLY A 1 129 ? -9.492 -9.836 13.297 1 95.62 129 GLY A O 1
ATOM 945 N N . LYS A 1 130 ? -8.109 -8.32 12.344 1 94.06 130 LYS A N 1
ATOM 946 C CA . LYS A 1 130 ? -7.512 -7.918 13.617 1 94.06 130 LYS A CA 1
ATOM 947 C C . LYS A 1 130 ? -8.57 -7.344 14.555 1 94.06 130 LYS A C 1
ATOM 949 O O . LYS A 1 130 ? -8.602 -7.684 15.742 1 94.06 130 LYS A O 1
ATOM 954 N N . ASN A 1 131 ? -9.414 -6.508 14.023 1 94.5 131 ASN A N 1
ATOM 955 C CA . ASN A 1 131 ? -10.469 -5.906 14.828 1 94.5 131 ASN A CA 1
ATOM 956 C C . ASN A 1 131 ? -11.43 -6.961 15.383 1 94.5 131 ASN A C 1
ATOM 958 O O . ASN A 1 131 ? -11.875 -6.863 16.531 1 94.5 131 ASN A O 1
ATOM 962 N N . TRP A 1 132 ? -11.766 -7.992 14.578 1 95.25 132 TRP A N 1
ATOM 963 C CA . TRP A 1 132 ? -12.695 -9.047 14.961 1 95.25 132 TRP A CA 1
ATOM 964 C C . TRP A 1 132 ? -11.992 -10.117 15.789 1 95.25 132 TRP A C 1
ATOM 966 O O . TRP A 1 132 ? -12.648 -11.016 16.344 1 95.25 132 TRP A O 1
ATOM 976 N N . ASP A 1 133 ? -10.641 -10.031 15.859 1 92.12 133 ASP A N 1
ATOM 977 C CA . ASP A 1 133 ? -9.812 -11.078 16.453 1 92.12 133 ASP A CA 1
ATOM 978 C C . ASP A 1 133 ? -10.031 -12.414 15.766 1 92.12 133 ASP A C 1
ATOM 980 O O . ASP A 1 133 ? -10.273 -13.43 16.422 1 92.12 133 ASP A O 1
ATOM 984 N N . LYS A 1 134 ? -10.07 -12.367 14.484 1 93.31 134 LYS A N 1
ATOM 985 C CA . LYS A 1 134 ? -10.234 -13.539 13.633 1 93.31 134 LYS A CA 1
ATOM 986 C C . LYS A 1 134 ? -9.086 -13.664 12.641 1 93.31 134 LYS A C 1
ATOM 988 O O . LYS A 1 134 ? -8.602 -12.664 12.109 1 93.31 134 LYS A O 1
ATOM 993 N N . GLY A 1 135 ? -8.641 -14.891 12.398 1 93.62 135 GLY A N 1
ATOM 994 C CA . GLY A 1 135 ? -7.555 -15.125 11.461 1 93.62 135 GLY A CA 1
ATOM 995 C C . GLY A 1 135 ? -7.961 -14.938 10.016 1 93.62 135 GLY A C 1
ATOM 996 O O . GLY A 1 135 ? -9.086 -15.273 9.625 1 93.62 135 GLY A O 1
ATOM 997 N N . VAL A 1 136 ? -7.07 -14.359 9.281 1 95.94 136 VAL A N 1
ATOM 998 C CA . VAL A 1 136 ? -7.211 -14.227 7.84 1 95.94 136 VAL A CA 1
ATOM 999 C C . VAL A 1 136 ? -6.039 -14.906 7.141 1 95.94 136 VAL A C 1
ATOM 1001 O O . VAL A 1 136 ? -4.891 -14.492 7.289 1 95.94 136 VAL A O 1
ATOM 1004 N N . PHE A 1 137 ? -6.379 -15.945 6.438 1 95.31 137 PHE A N 1
ATOM 1005 C CA . PHE A 1 137 ? -5.383 -16.719 5.695 1 95.31 137 PHE A CA 1
ATOM 1006 C C . PHE A 1 137 ? -5.543 -16.5 4.195 1 95.31 137 PHE A C 1
ATOM 1008 O O . PHE A 1 137 ? -6.664 -16.469 3.686 1 95.31 137 PHE A O 1
ATOM 1015 N N . SER A 1 138 ? -4.484 -16.25 3.531 1 96.38 138 SER A N 1
ATOM 1016 C CA . SER A 1 138 ? -4.617 -16.047 2.092 1 96.38 138 SER A CA 1
ATOM 1017 C C . SER A 1 138 ? -3.408 -16.594 1.342 1 96.38 138 SER A C 1
ATOM 1019 O O . SER A 1 138 ? -2.293 -16.594 1.864 1 96.38 138 SER A O 1
ATOM 1021 N N . TRP A 1 139 ? -3.668 -17.125 0.145 1 95.62 139 TRP A N 1
ATOM 1022 C CA . TRP A 1 139 ? -2.594 -17.547 -0.746 1 95.62 139 TRP A CA 1
ATOM 1023 C C . TRP A 1 139 ? -2.275 -16.453 -1.771 1 95.62 139 TRP A C 1
ATOM 1025 O O . TRP A 1 139 ? -1.268 -16.547 -2.477 1 95.62 139 TRP A O 1
ATOM 1035 N N . ALA A 1 140 ? -3.078 -15.453 -1.805 1 95.81 140 ALA A N 1
ATOM 1036 C CA . ALA A 1 140 ? -3.035 -14.523 -2.934 1 95.81 140 ALA A CA 1
ATOM 1037 C C . ALA A 1 140 ? -2.496 -13.164 -2.504 1 95.81 140 ALA A C 1
ATOM 1039 O O . ALA A 1 140 ? -2.084 -12.359 -3.346 1 95.81 140 ALA A O 1
ATOM 1040 N N . CYS A 1 141 ? -2.471 -12.805 -1.259 1 95.19 141 CYS A N 1
ATOM 1041 C CA . CYS A 1 141 ? -2.096 -11.477 -0.793 1 95.19 141 CYS A CA 1
ATOM 1042 C C . CYS A 1 141 ? -0.594 -11.258 -0.924 1 95.19 141 CYS A C 1
ATOM 1044 O O . CYS A 1 141 ? 0.18 -11.703 -0.074 1 95.19 141 CYS A O 1
ATOM 1046 N N . ALA A 1 142 ? -0.216 -10.5 -1.908 1 89.88 142 ALA A N 1
ATOM 1047 C CA . ALA A 1 142 ? 1.186 -10.266 -2.25 1 89.88 142 ALA A CA 1
ATOM 1048 C C . ALA A 1 142 ? 1.713 -9 -1.582 1 89.88 142 ALA A C 1
ATOM 1050 O O . ALA A 1 142 ? 2.879 -8.641 -1.757 1 89.88 142 ALA A O 1
ATOM 1051 N N . ASN A 1 143 ? 0.975 -8.359 -0.762 1 84.62 143 ASN A N 1
ATOM 1052 C CA . ASN A 1 143 ? 1.315 -7.07 -0.175 1 84.62 143 ASN A CA 1
ATOM 1053 C C . ASN A 1 143 ? 2.512 -7.18 0.765 1 84.62 143 ASN A C 1
ATOM 1055 O O . ASN A 1 143 ? 2.488 -7.957 1.721 1 84.62 143 ASN A O 1
ATOM 1059 N N . SER A 1 144 ? 3.455 -6.43 0.454 1 79.69 144 SER A N 1
ATOM 1060 C CA . SER A 1 144 ? 4.656 -6.461 1.282 1 79.69 144 SER A CA 1
ATOM 1061 C C . SER A 1 144 ? 4.359 -5.977 2.699 1 79.69 144 SER A C 1
ATOM 1063 O O . SER A 1 144 ? 5 -6.418 3.656 1 79.69 144 SER A O 1
ATOM 1065 N N . ASP A 1 145 ? 3.383 -5.121 2.852 1 79.25 145 ASP A N 1
ATOM 1066 C CA . ASP A 1 145 ? 3.014 -4.578 4.152 1 79.25 145 ASP A CA 1
ATOM 1067 C C . ASP A 1 145 ? 2.562 -5.684 5.105 1 79.25 145 ASP A C 1
ATOM 1069 O O . ASP A 1 145 ? 2.74 -5.574 6.32 1 79.25 145 ASP A O 1
ATOM 1073 N N . LEU A 1 146 ? 2.086 -6.707 4.613 1 85.44 146 LEU A N 1
ATOM 1074 C CA . LEU A 1 146 ? 1.478 -7.766 5.41 1 85.44 146 LEU A CA 1
ATOM 1075 C C . LEU A 1 146 ? 2.547 -8.648 6.047 1 85.44 146 LEU A C 1
ATOM 1077 O O . LEU A 1 146 ? 2.238 -9.5 6.883 1 85.44 146 LEU A O 1
ATOM 1081 N N . ASN A 1 147 ? 3.766 -8.367 5.656 1 76.69 147 ASN A N 1
ATOM 1082 C CA . ASN A 1 147 ? 4.871 -9.102 6.262 1 76.69 147 ASN A CA 1
ATOM 1083 C C . ASN A 1 147 ? 5.137 -8.633 7.691 1 76.69 147 ASN A C 1
ATOM 1085 O O . ASN A 1 147 ? 5.84 -9.305 8.445 1 76.69 147 ASN A O 1
ATOM 1089 N N . ASP A 1 148 ? 4.535 -7.52 8.055 1 78.75 148 ASP A N 1
ATOM 1090 C CA . ASP A 1 148 ? 4.691 -6.973 9.398 1 78.75 148 ASP A CA 1
ATOM 1091 C C . ASP A 1 148 ? 3.744 -7.652 10.383 1 78.75 148 ASP A C 1
ATOM 1093 O O . ASP A 1 148 ? 2.605 -7.211 10.562 1 78.75 148 ASP A O 1
ATOM 1097 N N . ALA A 1 149 ? 4.195 -8.609 11.141 1 79.06 149 ALA A N 1
ATOM 1098 C CA . ALA A 1 149 ? 3.365 -9.414 12.039 1 79.06 149 ALA A CA 1
ATOM 1099 C C . ALA A 1 149 ? 2.861 -8.578 13.211 1 79.06 149 ALA A C 1
ATOM 1101 O O . ALA A 1 149 ? 1.855 -8.914 13.836 1 79.06 149 ALA A O 1
ATOM 1102 N N . GLY A 1 150 ? 3.605 -7.559 13.562 1 78.44 150 GLY A N 1
ATOM 1103 C CA . GLY A 1 150 ? 3.154 -6.672 14.617 1 78.44 150 GLY A CA 1
ATOM 1104 C C . GLY A 1 150 ? 1.922 -5.871 14.242 1 78.44 150 GLY A C 1
ATOM 1105 O O . GLY A 1 150 ? 1.003 -5.719 15.055 1 78.44 150 GLY A O 1
ATOM 1106 N N . ARG A 1 151 ? 1.907 -5.48 13.016 1 82.94 151 ARG A N 1
ATOM 1107 C CA . ARG A 1 151 ? 0.803 -4.66 12.523 1 82.94 151 ARG A CA 1
ATOM 1108 C C . ARG A 1 151 ? -0.379 -5.523 12.109 1 82.94 151 ARG A C 1
ATOM 1110 O O . ARG A 1 151 ? -1.534 -5.117 12.25 1 82.94 151 ARG A O 1
ATOM 1117 N N . TYR A 1 152 ? -0.037 -6.652 11.594 1 89.69 152 TYR A N 1
ATOM 1118 C CA . TYR A 1 152 ? -1.069 -7.562 11.109 1 89.69 152 TYR A CA 1
ATOM 1119 C C . TYR A 1 152 ? -0.954 -8.93 11.781 1 89.69 152 TYR A C 1
ATOM 1121 O O . TYR A 1 152 ? -0.688 -9.93 11.117 1 89.69 152 TYR A O 1
ATOM 1129 N N . PRO A 1 153 ? -1.321 -9.016 13 1 88.94 153 PRO A N 1
ATOM 1130 C CA . PRO A 1 153 ? -1.073 -10.227 13.797 1 88.94 153 PRO A CA 1
ATOM 1131 C C . PRO A 1 153 ? -2.018 -11.367 13.438 1 88.94 153 PRO A C 1
ATOM 1133 O O . PRO A 1 153 ? -1.733 -12.531 13.758 1 88.94 153 PRO A O 1
ATOM 1136 N N . THR A 1 154 ? -3.125 -11.109 12.836 1 91.75 154 THR A N 1
ATOM 1137 C CA . THR A 1 154 ? -4.105 -12.156 12.562 1 91.75 154 THR A CA 1
ATOM 1138 C C . THR A 1 154 ? -4.012 -12.617 11.109 1 91.75 154 THR A C 1
ATOM 1140 O O . THR A 1 154 ? -4.898 -13.312 10.609 1 91.75 154 THR A O 1
ATOM 1143 N N . PHE A 1 155 ? -2.99 -12.141 10.406 1 94.06 155 PHE A N 1
ATOM 1144 C CA . PHE A 1 155 ? -2.832 -12.516 9.008 1 94.06 155 PHE A CA 1
ATOM 1145 C C . PHE A 1 155 ? -1.761 -13.586 8.844 1 94.06 155 PHE A C 1
ATOM 1147 O O . PHE A 1 155 ? -0.728 -13.539 9.516 1 94.06 155 PHE A O 1
ATOM 1154 N N . SER A 1 156 ? -2.082 -14.516 7.957 1 91.81 156 SER A N 1
ATOM 1155 C CA . SER A 1 156 ? -1.098 -15.539 7.613 1 91.81 156 SER A CA 1
ATOM 1156 C C . SER A 1 156 ? -1.225 -15.961 6.152 1 91.81 156 SER A C 1
ATOM 1158 O O . SER A 1 156 ? -2.316 -15.93 5.582 1 91.81 156 SER A O 1
ATOM 1160 N N . ARG A 1 157 ? -0.106 -16.391 5.613 1 92.44 157 ARG A N 1
ATOM 1161 C CA . ARG A 1 157 ? -0.109 -16.875 4.238 1 92.44 157 ARG A CA 1
ATOM 1162 C C . ARG A 1 157 ? -0.156 -18.406 4.203 1 92.44 157 ARG A C 1
ATOM 1164 O O . ARG A 1 157 ? 0.473 -19.062 5.031 1 92.44 157 ARG A O 1
ATOM 1171 N N . VAL A 1 158 ? -0.876 -18.906 3.213 1 91.81 158 VAL A N 1
ATOM 1172 C CA . VAL A 1 158 ? -1.016 -20.344 3.035 1 91.81 158 VAL A CA 1
ATOM 1173 C C . VAL A 1 158 ? 0.197 -20.891 2.287 1 91.81 158 VAL A C 1
ATOM 1175 O O . VAL A 1 158 ? 0.613 -22.031 2.516 1 91.81 158 VAL A O 1
ATOM 1178 N N . LEU A 1 159 ? 0.733 -20.109 1.416 1 92.88 159 LEU A N 1
ATOM 1179 C CA . LEU A 1 159 ? 1.9 -20.406 0.594 1 92.88 159 LEU A CA 1
ATOM 1180 C C . LEU A 1 159 ? 3.008 -19.375 0.827 1 92.88 159 LEU A C 1
ATOM 1182 O O . LEU A 1 159 ? 2.764 -18.312 1.399 1 92.88 159 LEU A O 1
ATOM 1186 N N . PRO A 1 160 ? 4.262 -19.875 0.488 1 92.56 160 PRO A N 1
ATOM 1187 C CA . PRO A 1 160 ? 5.273 -18.812 0.506 1 92.56 160 PRO A CA 1
ATOM 1188 C C . PRO A 1 160 ? 4.855 -17.578 -0.29 1 92.56 160 PRO A C 1
ATOM 1190 O O . PRO A 1 160 ? 4.125 -17.688 -1.277 1 92.56 160 PRO A O 1
ATOM 1193 N N . SER A 1 161 ? 5.305 -16.391 0.177 1 92.25 161 SER A N 1
ATOM 1194 C CA . SER A 1 161 ? 5.016 -15.172 -0.575 1 92.25 161 SER A CA 1
ATOM 1195 C C . SER A 1 161 ? 5.41 -15.32 -2.041 1 92.25 161 SER A C 1
ATOM 1197 O O . SER A 1 161 ? 6.562 -15.625 -2.352 1 92.25 161 SER A O 1
ATOM 1199 N N . PRO A 1 162 ? 4.418 -15.125 -2.861 1 94.69 162 PRO A N 1
ATOM 1200 C CA . PRO A 1 162 ? 4.758 -15.25 -4.281 1 94.69 162 PRO A CA 1
ATOM 1201 C C . PRO A 1 162 ? 5.848 -14.266 -4.711 1 94.69 162 PRO A C 1
ATOM 1203 O O . PRO A 1 162 ? 6.656 -14.586 -5.586 1 94.69 162 PRO A O 1
ATOM 1206 N N . VAL A 1 163 ? 5.867 -13.148 -4.117 1 93.88 163 VAL A N 1
ATOM 1207 C CA . VAL A 1 163 ? 6.859 -12.133 -4.457 1 93.88 163 VAL A CA 1
ATOM 1208 C C . VAL A 1 163 ? 8.25 -12.617 -4.051 1 93.88 163 VAL A C 1
ATOM 1210 O O . VAL A 1 163 ? 9.234 -12.359 -4.75 1 93.88 163 VAL A O 1
ATOM 1213 N N . ARG A 1 164 ? 8.312 -13.281 -2.949 1 92.31 164 ARG A N 1
ATOM 1214 C CA . ARG A 1 164 ? 9.594 -13.836 -2.514 1 92.31 164 ARG A CA 1
ATOM 1215 C C . ARG A 1 164 ? 10.102 -14.875 -3.504 1 92.31 164 ARG A C 1
ATOM 1217 O O . ARG A 1 164 ? 11.289 -14.898 -3.836 1 92.31 164 ARG A O 1
ATOM 1224 N N . VAL A 1 165 ? 9.234 -15.711 -3.93 1 94.94 165 VAL A N 1
ATOM 1225 C CA . VAL A 1 165 ? 9.594 -16.75 -4.895 1 94.94 165 VAL A CA 1
ATOM 1226 C C . VAL A 1 165 ? 10.047 -16.094 -6.199 1 94.94 165 VAL A C 1
ATOM 1228 O O . VAL A 1 165 ? 11.086 -16.469 -6.754 1 94.94 165 VAL A O 1
ATOM 1231 N N . LEU A 1 166 ? 9.281 -15.133 -6.645 1 95.88 166 LEU A N 1
ATOM 1232 C CA . LEU A 1 166 ? 9.625 -14.406 -7.863 1 95.88 166 LEU A CA 1
ATOM 1233 C C . LEU A 1 166 ? 10.977 -13.727 -7.723 1 95.88 166 LEU A C 1
ATOM 1235 O O . LEU A 1 166 ? 11.812 -13.805 -8.633 1 95.88 166 LEU A O 1
ATOM 1239 N N . PHE A 1 167 ? 11.172 -13.102 -6.637 1 93.88 167 PHE A N 1
ATOM 1240 C CA . PHE A 1 167 ? 12.414 -12.375 -6.398 1 93.88 167 PHE A CA 1
ATOM 1241 C C . PHE A 1 167 ? 13.609 -13.32 -6.445 1 93.88 167 PHE A C 1
ATOM 1243 O O . PHE A 1 167 ? 14.656 -12.969 -6.988 1 93.88 167 PHE A O 1
ATOM 1250 N N . ASN A 1 168 ? 13.469 -14.5 -5.871 1 94.44 168 ASN A N 1
ATOM 1251 C CA . ASN A 1 168 ? 14.547 -15.477 -5.883 1 94.44 168 ASN A CA 1
ATOM 1252 C C . ASN A 1 168 ? 14.914 -15.891 -7.305 1 94.44 168 ASN A C 1
ATOM 1254 O O . ASN A 1 168 ? 16.094 -16.047 -7.629 1 94.44 168 ASN A O 1
ATOM 1258 N N . VAL A 1 169 ? 13.914 -16.062 -8.086 1 96.44 169 VAL A N 1
ATOM 1259 C CA . VAL A 1 169 ? 14.156 -16.438 -9.469 1 96.44 169 VAL A CA 1
ATOM 1260 C C . VAL A 1 169 ? 14.82 -15.289 -10.219 1 96.44 169 VAL A C 1
ATOM 1262 O O . VAL A 1 169 ? 15.797 -15.484 -10.945 1 96.44 169 VAL A O 1
ATOM 1265 N N . LEU A 1 170 ? 14.328 -14.07 -10.039 1 95.75 170 LEU A N 1
ATOM 1266 C CA . LEU A 1 170 ? 14.883 -12.891 -10.688 1 95.75 170 LEU A CA 1
ATOM 1267 C C . LEU A 1 170 ? 16.328 -12.656 -10.258 1 95.75 170 LEU A C 1
ATOM 1269 O O . LEU A 1 170 ? 17.172 -12.305 -11.078 1 95.75 170 LEU A O 1
ATOM 1273 N N . LYS A 1 171 ? 16.562 -12.875 -9.039 1 93.25 171 LYS A N 1
ATOM 1274 C CA . LYS A 1 171 ? 17.906 -12.703 -8.5 1 93.25 171 LYS A CA 1
ATOM 1275 C C . LYS A 1 171 ? 18.875 -13.719 -9.102 1 93.25 171 LYS A C 1
ATOM 1277 O O . LYS A 1 171 ? 20 -13.375 -9.453 1 93.25 171 LYS A O 1
ATOM 1282 N N . PHE A 1 172 ? 18.469 -14.953 -9.188 1 94.38 172 PHE A N 1
ATOM 1283 C CA . PHE A 1 172 ? 19.312 -16.016 -9.734 1 94.38 172 PHE A CA 1
ATOM 1284 C C . PHE A 1 172 ? 19.75 -15.688 -11.148 1 94.38 172 PHE A C 1
ATOM 1286 O O . PHE A 1 172 ? 20.938 -15.836 -11.484 1 94.38 172 PHE A O 1
ATOM 1293 N N . PHE A 1 173 ? 18.859 -15.203 -11.953 1 94.69 173 PHE A N 1
ATOM 1294 C CA . PHE A 1 173 ? 19.156 -14.898 -13.352 1 94.69 173 PHE A CA 1
ATOM 1295 C C . PHE A 1 173 ? 19.641 -13.461 -13.492 1 94.69 173 PHE A C 1
ATOM 1297 O O . PHE A 1 173 ? 20.062 -13.047 -14.578 1 94.69 173 PHE A O 1
ATOM 1304 N N . ARG A 1 174 ? 19.484 -12.695 -12.453 1 92.75 174 ARG A N 1
ATOM 1305 C CA . ARG A 1 174 ? 19.859 -11.289 -12.398 1 92.75 174 ARG A CA 1
ATOM 1306 C C . ARG A 1 174 ? 19.047 -10.461 -13.383 1 92.75 174 ARG A C 1
ATOM 1308 O O . ARG A 1 174 ? 19.594 -9.703 -14.18 1 92.75 174 ARG A O 1
ATOM 1315 N N . TRP A 1 175 ? 17.812 -10.703 -13.352 1 93.69 175 TRP A N 1
ATOM 1316 C CA . TRP A 1 175 ? 16.859 -9.891 -14.102 1 93.69 175 TRP A CA 1
ATOM 1317 C C . TRP A 1 175 ? 16.172 -8.867 -13.195 1 93.69 175 TRP A C 1
ATOM 1319 O O . TRP A 1 175 ? 15.125 -9.148 -12.617 1 93.69 175 TRP A O 1
ATOM 1329 N N . ALA A 1 176 ? 16.656 -7.676 -13.148 1 88.12 176 ALA A N 1
ATOM 1330 C CA . ALA A 1 176 ? 16.188 -6.66 -12.211 1 88.12 176 ALA A CA 1
ATOM 1331 C C . ALA A 1 176 ? 15.078 -5.812 -12.82 1 88.12 176 ALA A C 1
ATOM 1333 O O . ALA A 1 176 ? 14.172 -5.363 -12.117 1 88.12 176 ALA A O 1
ATOM 1334 N N . HIS A 1 177 ? 15.172 -5.535 -14.102 1 86.62 177 HIS A N 1
ATOM 1335 C CA . HIS A 1 177 ? 14.18 -4.703 -14.773 1 86.62 177 HIS A CA 1
ATOM 1336 C C . HIS A 1 177 ? 12.953 -5.516 -15.172 1 86.62 177 HIS A C 1
ATOM 1338 O O . HIS A 1 177 ? 13.008 -6.309 -16.109 1 86.62 177 HIS A O 1
ATOM 1344 N N . VAL A 1 178 ? 11.93 -5.207 -14.469 1 90 178 VAL A N 1
ATOM 1345 C CA . VAL A 1 178 ? 10.742 -6.043 -14.586 1 90 178 VAL A CA 1
ATOM 1346 C C . VAL A 1 178 ? 9.578 -5.211 -15.125 1 90 178 VAL A C 1
ATOM 1348 O O . VAL A 1 178 ? 9.406 -4.051 -14.742 1 90 178 VAL A O 1
ATOM 1351 N N . GLY A 1 179 ? 8.898 -5.773 -16.094 1 88.06 179 GLY A N 1
ATOM 1352 C CA . GLY A 1 179 ? 7.598 -5.262 -16.5 1 88.06 179 GLY A CA 1
ATOM 1353 C C . GLY A 1 179 ? 6.438 -6.094 -15.984 1 88.06 179 GLY A C 1
ATOM 1354 O O . GLY A 1 179 ? 6.527 -7.32 -15.922 1 88.06 179 GLY A O 1
ATOM 1355 N N . VAL A 1 180 ? 5.402 -5.406 -15.562 1 91.56 180 VAL A N 1
ATOM 1356 C CA . VAL A 1 180 ? 4.215 -6.117 -15.102 1 91.56 180 VAL A CA 1
ATOM 1357 C C . VAL A 1 180 ? 3.021 -5.762 -15.984 1 91.56 180 VAL A C 1
ATOM 1359 O O . VAL A 1 180 ? 2.766 -4.586 -16.25 1 91.56 180 VAL A O 1
ATOM 1362 N N . VAL A 1 181 ? 2.32 -6.805 -16.484 1 91 181 VAL A N 1
ATOM 1363 C CA . VAL A 1 181 ? 1.129 -6.621 -17.297 1 91 181 VAL A CA 1
ATOM 1364 C C . VAL A 1 181 ? -0.055 -7.344 -16.672 1 91 181 VAL A C 1
ATOM 1366 O O . VAL A 1 181 ? 0.108 -8.414 -16.078 1 91 181 VAL A O 1
ATOM 1369 N N . SER A 1 182 ? -1.211 -6.691 -16.703 1 92.75 182 SER A N 1
ATOM 1370 C CA . SER A 1 182 ? -2.4 -7.309 -16.141 1 92.75 182 SER A CA 1
ATOM 1371 C C . SER A 1 182 ? -3.557 -7.316 -17.125 1 92.75 182 SER A C 1
ATOM 1373 O O . SER A 1 182 ? -3.557 -6.547 -18.094 1 92.75 182 SER A O 1
ATOM 1375 N N . SER A 1 183 ? -4.395 -8.305 -16.938 1 92.88 183 SER A N 1
ATOM 1376 C CA . SER A 1 183 ? -5.688 -8.195 -17.609 1 92.88 183 SER A CA 1
ATOM 1377 C C . SER A 1 183 ? -6.547 -7.109 -16.969 1 92.88 183 SER A C 1
ATOM 1379 O O . SER A 1 183 ? -6.105 -6.426 -16.047 1 92.88 183 SER A O 1
ATOM 1381 N N . ASN A 1 184 ? -7.812 -6.914 -17.469 1 88.94 184 ASN A N 1
ATOM 1382 C CA . ASN A 1 184 ? -8.578 -5.723 -17.125 1 88.94 184 ASN A CA 1
ATOM 1383 C C . ASN A 1 184 ? -9.406 -5.93 -15.852 1 88.94 184 ASN A C 1
ATOM 1385 O O . ASN A 1 184 ? -9.922 -4.969 -15.281 1 88.94 184 ASN A O 1
ATOM 1389 N N . GLU A 1 185 ? -9.539 -7.188 -15.391 1 92.5 185 GLU A N 1
ATOM 1390 C CA . GLU A 1 185 ? -10.305 -7.43 -14.172 1 92.5 185 GLU A CA 1
ATOM 1391 C C . GLU A 1 185 ? -9.648 -6.777 -12.961 1 92.5 185 GLU A C 1
ATOM 1393 O O . GLU A 1 185 ? -8.422 -6.797 -12.828 1 92.5 185 GLU A O 1
ATOM 1398 N N . ASP A 1 186 ? -10.438 -6.156 -12.031 1 92.5 186 ASP A N 1
ATOM 1399 C CA . ASP A 1 186 ? -9.93 -5.449 -10.859 1 92.5 186 ASP A CA 1
ATOM 1400 C C . ASP A 1 186 ? -8.906 -6.293 -10.109 1 92.5 186 ASP A C 1
ATOM 1402 O O . ASP A 1 186 ? -7.867 -5.785 -9.68 1 92.5 186 ASP A O 1
ATOM 1406 N N . ILE A 1 187 ? -9.219 -7.586 -9.953 1 95.31 187 ILE A N 1
ATOM 1407 C CA . ILE A 1 187 ? -8.375 -8.469 -9.164 1 95.31 187 ILE A CA 1
ATOM 1408 C C . ILE A 1 187 ? -6.965 -8.508 -9.75 1 95.31 187 ILE A C 1
ATOM 1410 O O . ILE A 1 187 ? -5.977 -8.453 -9.016 1 95.31 187 ILE A O 1
ATOM 1414 N N . TRP A 1 188 ? -6.879 -8.523 -11.039 1 95.19 188 TRP A N 1
ATOM 1415 C CA . TRP A 1 188 ? -5.57 -8.672 -11.672 1 95.19 188 TRP A CA 1
ATOM 1416 C C . TRP A 1 188 ? -4.867 -7.324 -11.789 1 95.19 188 TRP A C 1
ATOM 1418 O O . TRP A 1 188 ? -3.641 -7.25 -11.695 1 95.19 188 TRP A O 1
ATOM 1428 N N . VAL A 1 189 ? -5.617 -6.27 -12.016 1 91.69 189 VAL A N 1
ATOM 1429 C CA . VAL A 1 189 ? -5.023 -4.934 -11.961 1 91.69 189 VAL A CA 1
ATOM 1430 C C . VAL A 1 189 ? -4.441 -4.68 -10.578 1 91.69 189 VAL A C 1
ATOM 1432 O O . VAL A 1 189 ? -3.316 -4.191 -10.453 1 91.69 189 VAL A O 1
ATOM 1435 N N . ASP A 1 190 ? -5.211 -5.039 -9.539 1 92.62 190 ASP A N 1
ATOM 1436 C CA . ASP A 1 190 ? -4.742 -4.887 -8.164 1 92.62 190 ASP A CA 1
ATOM 1437 C C . ASP A 1 190 ? -3.527 -5.773 -7.898 1 92.62 190 ASP A C 1
ATOM 1439 O O . ASP A 1 190 ? -2.584 -5.355 -7.223 1 92.62 190 ASP A O 1
ATOM 1443 N N . THR A 1 191 ? -3.576 -6.965 -8.414 1 95.31 191 THR A N 1
ATOM 1444 C CA . THR A 1 191 ? -2.447 -7.875 -8.273 1 95.31 191 THR A CA 1
ATOM 1445 C C . THR A 1 191 ? -1.184 -7.273 -8.875 1 95.31 191 THR A C 1
ATOM 1447 O O . THR A 1 191 ? -0.124 -7.277 -8.25 1 95.31 191 THR A O 1
ATOM 1450 N N . ALA A 1 192 ? -1.326 -6.762 -10.062 1 92.62 192 ALA A N 1
ATOM 1451 C CA . ALA A 1 192 ? -0.183 -6.168 -10.75 1 92.62 192 ALA A CA 1
ATOM 1452 C C . ALA A 1 192 ? 0.41 -5.02 -9.938 1 92.62 192 ALA A C 1
ATOM 1454 O O . ALA A 1 192 ? 1.629 -4.934 -9.773 1 92.62 192 ALA A O 1
ATOM 1455 N N . ASN A 1 193 ? -0.428 -4.211 -9.406 1 87.19 193 ASN A N 1
ATOM 1456 C CA . ASN A 1 193 ? 0.025 -3.066 -8.625 1 87.19 193 ASN A CA 1
ATOM 1457 C C . ASN A 1 193 ? 0.741 -3.504 -7.348 1 87.19 193 ASN A C 1
ATOM 1459 O O . ASN A 1 193 ? 1.786 -2.953 -6.996 1 87.19 193 ASN A O 1
ATOM 1463 N N . LYS A 1 194 ? 0.132 -4.473 -6.641 1 90.75 194 LYS A N 1
ATOM 1464 C CA . LYS A 1 194 ? 0.716 -4.914 -5.379 1 90.75 194 LYS A CA 1
ATOM 1465 C C . LYS A 1 194 ? 2.021 -5.668 -5.613 1 90.75 194 LYS A C 1
ATOM 1467 O O . LYS A 1 194 ? 2.963 -5.551 -4.824 1 90.75 194 LYS A O 1
ATOM 1472 N N . VAL A 1 195 ? 2.082 -6.418 -6.691 1 93.81 195 VAL A N 1
ATOM 1473 C CA . VAL A 1 195 ? 3.309 -7.125 -7.043 1 93.81 195 VAL A CA 1
ATOM 1474 C C . VAL A 1 195 ? 4.402 -6.121 -7.402 1 93.81 195 VAL A C 1
ATOM 1476 O O . VAL A 1 195 ? 5.535 -6.234 -6.934 1 93.81 195 VAL A O 1
ATOM 1479 N N . ALA A 1 196 ? 4.094 -5.152 -8.211 1 87.81 196 ALA A N 1
ATOM 1480 C CA . ALA A 1 196 ? 5.051 -4.121 -8.594 1 87.81 196 ALA A CA 1
ATOM 1481 C C . ALA A 1 196 ? 5.598 -3.398 -7.363 1 87.81 196 ALA A C 1
ATOM 1483 O O . ALA A 1 196 ? 6.812 -3.232 -7.223 1 87.81 196 ALA A O 1
ATOM 1484 N N . ASN A 1 197 ? 4.68 -3.002 -6.473 1 84.25 197 ASN A N 1
ATOM 1485 C CA . ASN A 1 197 ? 5.086 -2.293 -5.266 1 84.25 197 ASN A CA 1
ATOM 1486 C C . ASN A 1 197 ? 5.977 -3.158 -4.379 1 84.25 197 ASN A C 1
ATOM 1488 O O . ASN A 1 197 ? 6.949 -2.666 -3.799 1 84.25 197 ASN A O 1
ATOM 1492 N N . ALA A 1 198 ? 5.586 -4.414 -4.289 1 89.44 198 ALA A N 1
ATOM 1493 C CA . ALA A 1 198 ? 6.363 -5.324 -3.451 1 89.44 198 ALA A CA 1
ATOM 1494 C C . ALA A 1 198 ? 7.766 -5.52 -4.012 1 89.44 198 ALA A C 1
ATOM 1496 O O . ALA A 1 198 ? 8.742 -5.57 -3.26 1 89.44 198 ALA A O 1
ATOM 1497 N N . LEU A 1 199 ? 7.883 -5.648 -5.293 1 89.56 199 LEU A N 1
ATOM 1498 C CA . LEU A 1 199 ? 9.195 -5.805 -5.918 1 89.56 199 LEU A CA 1
ATOM 1499 C C . LEU A 1 199 ? 10.008 -4.523 -5.789 1 89.56 199 LEU A C 1
ATOM 1501 O O . LEU A 1 199 ? 11.219 -4.57 -5.547 1 89.56 199 LEU A O 1
ATOM 1505 N N . ARG A 1 200 ? 9.367 -3.369 -5.879 1 81.56 200 ARG A N 1
ATOM 1506 C CA . ARG A 1 200 ? 10.047 -2.092 -5.691 1 81.56 200 ARG A CA 1
ATOM 1507 C C . ARG A 1 200 ? 10.57 -1.959 -4.266 1 81.56 200 ARG A C 1
ATOM 1509 O O . ARG A 1 200 ? 11.648 -1.403 -4.047 1 81.56 200 ARG A O 1
ATOM 1516 N N . SER A 1 201 ? 9.711 -2.43 -3.398 1 79.12 201 SER A N 1
ATOM 1517 C CA . SER A 1 201 ? 10.117 -2.352 -1.997 1 79.12 201 SER A CA 1
ATOM 1518 C C . SER A 1 201 ? 11.367 -3.18 -1.733 1 79.12 201 SER A C 1
ATOM 1520 O O . SER A 1 201 ? 12.055 -2.969 -0.733 1 79.12 201 SER A O 1
ATOM 1522 N N . ARG A 1 202 ? 11.617 -4.082 -2.637 1 82.31 202 ARG A N 1
ATOM 1523 C CA . ARG A 1 202 ? 12.82 -4.895 -2.516 1 82.31 202 ARG A CA 1
ATOM 1524 C C . ARG A 1 202 ? 13.961 -4.312 -3.348 1 82.31 202 ARG A C 1
ATOM 1526 O O . ARG A 1 202 ? 15.008 -4.941 -3.498 1 82.31 202 ARG A O 1
ATOM 1533 N N . GLY A 1 203 ? 13.695 -3.176 -3.986 1 77.12 203 GLY A N 1
ATOM 1534 C CA . GLY A 1 203 ? 14.773 -2.439 -4.633 1 77.12 203 GLY A CA 1
ATOM 1535 C C . GLY A 1 203 ? 14.789 -2.611 -6.137 1 77.12 203 GLY A C 1
ATOM 1536 O O . GLY A 1 203 ? 15.68 -2.086 -6.816 1 77.12 203 GLY A O 1
ATOM 1537 N N . LEU A 1 204 ? 13.875 -3.361 -6.699 1 84.5 204 LEU A N 1
ATOM 1538 C CA . LEU A 1 204 ? 13.898 -3.629 -8.133 1 84.5 204 LEU A CA 1
ATOM 1539 C C . LEU A 1 204 ? 13.18 -2.527 -8.906 1 84.5 204 LEU A C 1
ATOM 1541 O O . LEU A 1 204 ? 12.156 -2.018 -8.453 1 84.5 204 LEU A O 1
ATOM 1545 N N . PRO A 1 205 ? 13.789 -2.156 -9.953 1 81.12 205 PRO A N 1
ATOM 1546 C CA . PRO A 1 205 ? 13.094 -1.204 -10.828 1 81.12 205 PRO A CA 1
ATOM 1547 C C . PRO A 1 205 ? 11.961 -1.849 -11.625 1 81.12 205 PRO A C 1
ATOM 1549 O O . PRO A 1 205 ? 12.211 -2.713 -12.469 1 81.12 205 PRO A O 1
ATOM 1552 N N . VAL A 1 206 ? 10.812 -1.568 -11.297 1 81.06 206 VAL A N 1
ATOM 1553 C CA . VAL A 1 206 ? 9.648 -2.146 -11.953 1 81.06 206 VAL A CA 1
ATOM 1554 C C . VAL A 1 206 ? 8.969 -1.089 -12.828 1 81.06 206 VAL A C 1
ATOM 1556 O O . VAL A 1 206 ? 8.711 0.027 -12.367 1 81.06 206 VAL A O 1
ATOM 1559 N N . GLY A 1 207 ? 9.008 -1.394 -14.078 1 71.94 207 GLY A N 1
ATOM 1560 C CA . GLY A 1 207 ? 8.352 -0.506 -15.023 1 71.94 207 GLY A CA 1
ATOM 1561 C C . GLY A 1 207 ? 7.031 -1.055 -15.539 1 71.94 207 GLY A C 1
ATOM 1562 O O . GLY A 1 207 ? 6.688 -2.209 -15.273 1 71.94 207 GLY A O 1
ATOM 1563 N N . ILE A 1 208 ? 6.211 -0.325 -16.156 1 61.69 208 ILE A N 1
ATOM 1564 C CA . ILE A 1 208 ? 5.023 -0.525 -16.984 1 61.69 208 ILE A CA 1
ATOM 1565 C C . ILE A 1 208 ? 3.945 -1.239 -16.172 1 61.69 208 ILE A C 1
ATOM 1567 O O . ILE A 1 208 ? 4.082 -2.424 -15.852 1 61.69 208 ILE A O 1
ATOM 1571 N N . ILE A 1 209 ? 3.268 -0.622 -15.469 1 60.66 209 ILE A N 1
ATOM 1572 C CA . ILE A 1 209 ? 2.082 -1.302 -14.961 1 60.66 209 ILE A CA 1
ATOM 1573 C C . ILE A 1 209 ? 0.897 -1.04 -15.883 1 60.66 209 ILE A C 1
ATOM 1575 O O . ILE A 1 209 ? 0.385 0.08 -15.945 1 60.66 209 ILE A O 1
ATOM 1579 N N . THR A 1 210 ? 0.926 -1.576 -17.266 1 62.72 210 THR A N 1
ATOM 1580 C CA . THR A 1 210 ? -0.095 -1.315 -18.281 1 62.72 210 THR A CA 1
ATOM 1581 C C . THR A 1 210 ? -1.147 -2.42 -18.281 1 62.72 210 THR A C 1
ATOM 1583 O O . THR A 1 210 ? -0.862 -3.559 -17.906 1 62.72 210 THR A O 1
ATOM 1586 N N . ASN A 1 211 ? -2.422 -2.004 -18.234 1 63.34 211 ASN A N 1
ATOM 1587 C CA . ASN A 1 211 ? -3.48 -2.951 -18.562 1 63.34 211 ASN A CA 1
ATOM 1588 C C . ASN A 1 211 ? -3.383 -3.422 -20.016 1 63.34 211 ASN A C 1
ATOM 1590 O O . ASN A 1 211 ? -2.695 -2.801 -20.828 1 63.34 211 ASN A O 1
ATOM 1594 N N . MET A 1 212 ? -3.596 -4.75 -20.484 1 61.53 212 MET A N 1
ATOM 1595 C CA . MET A 1 212 ? -3.578 -5.5 -21.734 1 61.53 212 MET A CA 1
ATOM 1596 C C . MET A 1 212 ? -3.229 -4.598 -22.922 1 61.53 212 MET A C 1
ATOM 1598 O O . MET A 1 212 ? -2.953 -5.078 -24.016 1 61.53 212 MET A O 1
ATOM 1602 N N . GLY A 1 213 ? -3.053 -3.232 -22.703 1 56.56 213 GLY A N 1
ATOM 1603 C CA . GLY A 1 213 ? -2.893 -2.4 -23.891 1 56.56 213 GLY A CA 1
ATOM 1604 C C . GLY A 1 213 ? -1.452 -1.999 -24.141 1 56.56 213 GLY A C 1
ATOM 1605 O O . GLY A 1 213 ? -1.18 -0.863 -24.531 1 56.56 213 GLY A O 1
ATOM 1606 N N . PHE A 1 214 ? -0.551 -2.865 -23.844 1 58.44 214 PHE A N 1
ATOM 1607 C CA . PHE A 1 214 ? 0.788 -2.336 -24.078 1 58.44 214 PHE A CA 1
ATOM 1608 C C . PHE A 1 214 ? 1.116 -2.316 -25.562 1 58.44 214 PHE A C 1
ATOM 1610 O O . PHE A 1 214 ? 0.657 -3.178 -26.312 1 58.44 214 PHE A O 1
ATOM 1617 N N . THR A 1 215 ? 1.343 -1.117 -26.016 1 56.53 215 THR A N 1
ATOM 1618 C CA . THR A 1 215 ? 1.898 -0.986 -27.359 1 56.53 215 THR A CA 1
ATOM 1619 C C . THR A 1 215 ? 3.398 -1.267 -27.344 1 56.53 215 THR A C 1
ATOM 1621 O O . THR A 1 215 ? 4.023 -1.306 -26.281 1 56.53 215 THR A O 1
ATOM 1624 N N . ASP A 1 216 ? 3.854 -1.817 -28.484 1 57.06 216 ASP A N 1
ATOM 1625 C CA . ASP A 1 216 ? 5.281 -2.01 -28.719 1 57.06 216 ASP A CA 1
ATOM 1626 C C . ASP A 1 216 ? 6.086 -0.816 -28.203 1 57.06 216 ASP A C 1
ATOM 1628 O O . ASP A 1 216 ? 7.176 -0.985 -27.656 1 57.06 216 ASP A O 1
ATOM 1632 N N . GLN A 1 217 ? 5.523 0.239 -28.297 1 57.22 217 GLN A N 1
ATOM 1633 C CA . GLN A 1 217 ? 6.219 1.462 -27.906 1 57.22 217 GLN A CA 1
ATOM 1634 C C . GLN A 1 217 ? 6.41 1.525 -26.406 1 57.22 217 GLN A C 1
ATOM 1636 O O . GLN A 1 217 ? 7.457 1.973 -25.922 1 57.22 217 GLN A O 1
ATOM 1641 N N . ASP A 1 218 ? 5.512 0.934 -25.719 1 61.41 218 ASP A N 1
ATOM 1642 C CA . ASP A 1 218 ? 5.613 0.966 -24.266 1 61.41 218 ASP A CA 1
ATOM 1643 C C . ASP A 1 218 ? 6.762 0.09 -23.766 1 61.41 218 ASP A C 1
ATOM 1645 O O . ASP A 1 218 ? 7.461 0.445 -22.812 1 61.41 218 ASP A O 1
ATOM 1649 N N . LEU A 1 219 ? 6.848 -1.002 -24.484 1 61.03 219 LEU A N 1
ATOM 1650 C CA . LEU A 1 219 ? 7.895 -1.942 -24.109 1 61.03 219 LEU A CA 1
ATOM 1651 C C . LEU A 1 219 ? 9.258 -1.459 -24.578 1 61.03 219 LEU A C 1
ATOM 1653 O O . LEU A 1 219 ? 10.266 -1.65 -23.891 1 61.03 219 LEU A O 1
ATOM 1657 N N . ARG A 1 220 ? 9.219 -0.841 -25.75 1 58 220 ARG A N 1
ATOM 1658 C CA . ARG A 1 220 ? 10.484 -0.378 -26.312 1 58 220 ARG A CA 1
ATOM 1659 C C . ARG A 1 220 ? 11.031 0.807 -25.531 1 58 220 ARG A C 1
ATOM 1661 O O . ARG A 1 220 ? 12.25 0.947 -25.375 1 58 220 ARG A O 1
ATOM 1668 N N . ASP A 1 221 ? 10.141 1.601 -25.188 1 55 221 ASP A N 1
ATOM 1669 C CA . ASP A 1 221 ? 10.547 2.779 -24.438 1 55 221 ASP A CA 1
ATOM 1670 C C . ASP A 1 221 ? 11.102 2.389 -23.062 1 55 221 ASP A C 1
ATOM 1672 O O . ASP A 1 221 ? 11.828 3.162 -22.438 1 55 221 ASP A O 1
ATOM 1676 N N . SER A 1 222 ? 10.672 1.243 -22.812 1 54.81 222 SER A N 1
ATOM 1677 C CA . SER A 1 222 ? 11.195 0.786 -21.531 1 54.81 222 SER A CA 1
ATOM 1678 C C . SER A 1 222 ? 12.5 0.019 -21.703 1 54.81 222 SER A C 1
ATOM 1680 O O . SER A 1 222 ? 12.5 -1.212 -21.766 1 54.81 222 SER A O 1
ATOM 1682 N N . ASN A 1 223 ? 13.438 0.517 -22.594 1 54.06 223 ASN A N 1
ATOM 1683 C CA . ASN A 1 223 ? 14.703 -0.055 -23.047 1 54.06 223 ASN A CA 1
ATOM 1684 C C . ASN A 1 223 ? 15.383 -0.854 -21.938 1 54.06 223 ASN A C 1
ATOM 1686 O O . ASN A 1 223 ? 16.406 -1.508 -22.172 1 54.06 223 ASN A O 1
ATOM 1690 N N . SER A 1 224 ? 14.484 -1.427 -21.031 1 71.81 224 SER A N 1
ATOM 1691 C CA . SER A 1 224 ? 15.352 -2.104 -20.062 1 71.81 224 SER A CA 1
ATOM 1692 C C . SER A 1 224 ? 14.594 -3.191 -19.312 1 71.81 224 SER A C 1
ATOM 1694 O O . SER A 1 224 ? 15.102 -3.736 -18.328 1 71.81 224 SER A O 1
ATOM 1696 N N . VAL A 1 225 ? 13.57 -3.668 -20.031 1 83.94 225 VAL A N 1
ATOM 1697 C CA . VAL A 1 225 ? 12.836 -4.719 -19.328 1 83.9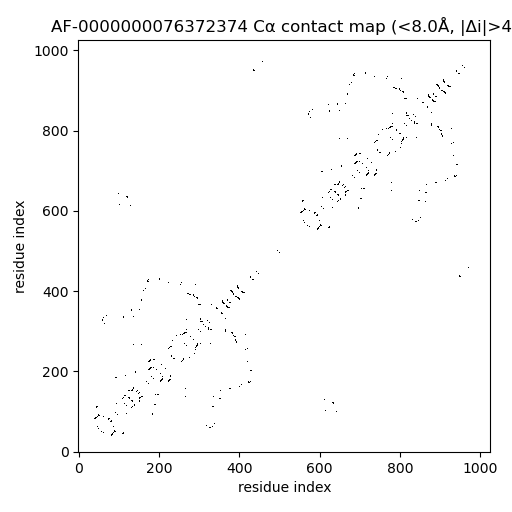4 225 VAL A CA 1
ATOM 1698 C C . VAL A 1 225 ? 13.359 -6.086 -19.75 1 83.94 225 VAL A C 1
ATOM 1700 O O . VAL A 1 225 ? 13.633 -6.312 -20.938 1 83.94 225 VAL A O 1
ATOM 1703 N N . ARG A 1 226 ? 13.516 -6.941 -18.828 1 89.12 226 ARG A N 1
ATOM 1704 C CA . ARG A 1 226 ? 14.008 -8.289 -19.109 1 89.12 226 ARG A CA 1
ATOM 1705 C C . ARG A 1 226 ? 12.906 -9.328 -18.891 1 89.12 226 ARG A C 1
ATOM 1707 O O . ARG A 1 226 ? 12.891 -10.367 -19.547 1 89.12 226 ARG A O 1
ATOM 1714 N N . VAL A 1 227 ? 12.125 -9.047 -18 1 93.88 227 VAL A N 1
ATOM 1715 C CA . VAL A 1 227 ? 11.086 -10 -17.625 1 93.88 227 VAL A CA 1
ATOM 1716 C C . VAL A 1 227 ? 9.734 -9.297 -17.578 1 93.88 227 VAL A C 1
ATOM 1718 O O . VAL A 1 227 ? 9.633 -8.164 -17.109 1 93.88 227 VAL A O 1
ATOM 1721 N N . ILE A 1 228 ? 8.766 -9.953 -18.109 1 92.44 228 ILE A N 1
ATOM 1722 C CA . ILE A 1 228 ? 7.398 -9.453 -18.062 1 92.44 228 ILE A CA 1
ATOM 1723 C C . ILE A 1 228 ? 6.523 -10.398 -17.25 1 92.44 228 ILE A C 1
ATOM 1725 O O . ILE A 1 228 ? 6.305 -11.547 -17.625 1 92.44 228 ILE A O 1
ATOM 1729 N N . ILE A 1 229 ? 6.062 -9.922 -16.141 1 95.81 229 ILE A N 1
ATOM 1730 C CA . ILE A 1 229 ? 5.172 -10.695 -15.289 1 95.81 229 ILE A CA 1
ATOM 1731 C C . ILE A 1 229 ? 3.725 -10.492 -15.727 1 95.81 229 ILE A C 1
ATOM 1733 O O . ILE A 1 229 ? 3.248 -9.359 -15.812 1 95.81 229 ILE A O 1
ATOM 1737 N N . MET A 1 230 ? 3.021 -11.578 -16.016 1 96.19 230 MET A N 1
ATOM 1738 C CA . MET A 1 230 ? 1.646 -11.516 -16.5 1 96.19 230 MET A CA 1
ATOM 1739 C C . MET A 1 230 ? 0.659 -11.805 -15.375 1 96.19 230 MET A C 1
ATOM 1741 O O . MET A 1 230 ? 0.509 -12.953 -14.945 1 96.19 230 MET A O 1
ATOM 1745 N N . CYS A 1 231 ? 0.014 -10.758 -14.906 1 95.69 231 CYS A N 1
ATOM 1746 C CA . CYS A 1 231 ? -1.003 -10.891 -13.867 1 95.69 231 CYS A CA 1
ATOM 1747 C C . CYS A 1 231 ? -2.381 -11.117 -14.484 1 95.69 231 CYS A C 1
ATOM 1749 O O . CYS A 1 231 ? -3.152 -10.172 -14.648 1 95.69 231 CYS A O 1
ATOM 1751 N N . MET A 1 232 ? -2.707 -12.266 -14.773 1 96.62 232 MET A N 1
ATOM 1752 C CA . MET A 1 232 ? -3.924 -12.766 -15.414 1 96.62 232 MET A CA 1
ATOM 1753 C C . MET A 1 232 ? -4.02 -14.281 -15.297 1 96.62 232 MET A C 1
ATOM 1755 O O . MET A 1 232 ? -3.094 -14.93 -14.805 1 96.62 232 MET A O 1
ATOM 1759 N N . HIS A 1 233 ? -5.188 -14.844 -15.641 1 97.62 233 HIS A N 1
ATOM 1760 C CA . HIS A 1 233 ? -5.301 -16.297 -15.656 1 97.62 233 HIS A CA 1
ATOM 1761 C C . HIS A 1 233 ? -4.395 -16.906 -16.719 1 97.62 233 HIS A C 1
ATOM 1763 O O . HIS A 1 233 ? -4.305 -16.406 -17.828 1 97.62 233 HIS A O 1
ATOM 1769 N N . SER A 1 234 ? -3.729 -17.984 -16.344 1 97.75 234 SER A N 1
ATOM 1770 C CA . SER A 1 234 ? -2.834 -18.688 -17.25 1 97.75 234 SER A CA 1
ATOM 1771 C C . SER A 1 234 ? -3.607 -19.328 -18.406 1 97.75 234 SER A C 1
ATOM 1773 O O . SER A 1 234 ? -4.734 -19.797 -18.219 1 97.75 234 SER A O 1
ATOM 1775 N N . VAL A 1 235 ? -3.029 -19.391 -19.547 1 96.38 235 VAL A N 1
ATOM 1776 C CA . VAL A 1 235 ? -3.604 -20.047 -20.719 1 96.38 235 VAL A CA 1
ATOM 1777 C C . VAL A 1 235 ? -3.768 -21.547 -20.438 1 96.38 235 VAL A C 1
ATOM 1779 O O . VAL A 1 235 ? -4.68 -22.188 -20.969 1 96.38 235 VAL A O 1
ATOM 1782 N N . LEU A 1 236 ? -2.992 -22.062 -19.562 1 95.38 236 LEU A N 1
ATOM 1783 C CA . LEU A 1 236 ? -2.959 -23.5 -19.281 1 95.38 236 LEU A CA 1
ATOM 1784 C C . LEU A 1 236 ? -4.191 -23.922 -18.5 1 95.38 236 LEU A C 1
ATOM 1786 O O . LEU A 1 236 ? -4.5 -25.125 -18.422 1 95.38 236 LEU A O 1
ATOM 1790 N N . ILE A 1 237 ? -4.898 -22.969 -17.906 1 95.56 237 ILE A N 1
ATOM 1791 C CA . ILE A 1 237 ? -6.141 -23.312 -17.219 1 95.56 237 ILE A CA 1
ATOM 1792 C C . ILE A 1 237 ? -7.312 -22.609 -17.891 1 95.56 237 ILE A C 1
ATOM 1794 O O . ILE A 1 237 ? -8.383 -22.453 -17.297 1 95.56 237 ILE A O 1
ATOM 1798 N N . GLY A 1 238 ? -7.051 -22.062 -19.031 1 95.44 238 GLY A N 1
ATOM 1799 C CA . GLY A 1 238 ? -8.141 -21.5 -19.812 1 95.44 238 GLY A CA 1
ATOM 1800 C C . GLY A 1 238 ? -8.141 -19.984 -19.844 1 95.44 238 GLY A C 1
ATOM 1801 O O . GLY A 1 238 ? -9.141 -19.375 -20.219 1 95.44 238 GLY A O 1
ATOM 1802 N N . GLY A 1 239 ? -7.07 -19.359 -19.547 1 96.75 239 GLY A N 1
ATOM 1803 C CA . GLY A 1 239 ? -7.016 -17.906 -19.562 1 96.75 239 GLY A CA 1
ATOM 1804 C C . GLY A 1 239 ? -6.996 -17.312 -20.969 1 96.75 239 GLY A C 1
ATOM 1805 O O . GLY A 1 239 ? -5.957 -17.312 -21.625 1 96.75 239 GLY A O 1
ATOM 1806 N N . GLU A 1 240 ? -8.039 -16.672 -21.344 1 94.5 240 GLU A N 1
ATOM 1807 C CA . GLU A 1 240 ? -8.164 -16.141 -22.703 1 94.5 240 GLU A CA 1
ATOM 1808 C C . GLU A 1 240 ? -7.324 -14.883 -22.891 1 94.5 240 GLU A C 1
ATOM 1810 O O . GLU A 1 240 ? -6.762 -14.656 -23.953 1 94.5 240 GLU A O 1
ATOM 1815 N N . GLU A 1 241 ? -7.301 -14.102 -21.859 1 93.38 241 GLU A N 1
ATOM 1816 C CA . GLU A 1 241 ? -6.539 -12.859 -21.953 1 93.38 241 GLU A CA 1
ATOM 1817 C C . GLU A 1 241 ? -5.055 -13.141 -22.156 1 93.38 241 GLU A C 1
ATOM 1819 O O . GLU A 1 241 ? -4.383 -12.422 -22.906 1 93.38 241 GLU A O 1
ATOM 1824 N N . GLN A 1 242 ? -4.578 -14.156 -21.516 1 95.81 242 GLN A N 1
ATOM 1825 C CA . GLN A 1 242 ? -3.17 -14.5 -21.703 1 95.81 242 GLN A CA 1
ATOM 1826 C C . GLN A 1 242 ? -2.916 -15.039 -23.094 1 95.81 242 GLN A C 1
ATOM 1828 O O . GLN A 1 242 ? -1.863 -14.789 -23.688 1 95.81 242 GLN A O 1
ATOM 1833 N N . THR A 1 243 ? -3.875 -15.805 -23.625 1 95.19 243 THR A N 1
ATOM 1834 C CA . THR A 1 243 ? -3.779 -16.266 -25 1 95.19 243 THR A CA 1
ATOM 1835 C C . THR A 1 243 ? -3.645 -15.094 -25.969 1 95.19 243 THR A C 1
ATOM 1837 O O . THR A 1 243 ? -2.768 -15.094 -26.828 1 95.19 243 THR A O 1
ATOM 1840 N N . LEU A 1 244 ? -4.504 -14.125 -25.766 1 92 244 LEU A N 1
ATOM 1841 C CA . LEU A 1 244 ? -4.5 -12.953 -26.641 1 92 244 LEU A CA 1
ATOM 1842 C C . LEU A 1 244 ? -3.186 -12.188 -26.516 1 92 244 LEU A C 1
ATOM 1844 O O . LEU A 1 244 ? -2.627 -11.734 -27.516 1 92 244 LEU A O 1
ATOM 1848 N N . LEU A 1 245 ? -2.729 -12.086 -25.328 1 92.25 245 LEU A N 1
ATOM 1849 C CA . LEU A 1 245 ? -1.488 -11.359 -25.078 1 92.25 245 LEU A CA 1
ATOM 1850 C C . LEU A 1 245 ? -0.311 -12.047 -25.75 1 92.25 245 LEU A C 1
ATOM 1852 O O . LEU A 1 245 ? 0.509 -11.391 -26.406 1 92.25 245 LEU A O 1
ATOM 1856 N N . LEU A 1 246 ? -0.195 -13.344 -25.625 1 94.06 246 LEU A N 1
ATOM 1857 C CA . LEU A 1 246 ? 0.921 -14.094 -26.188 1 94.06 246 LEU A CA 1
ATOM 1858 C C . LEU A 1 246 ? 0.843 -14.125 -27.719 1 94.06 246 LEU A C 1
ATOM 1860 O O . LEU A 1 246 ? 1.872 -14.094 -28.391 1 94.06 246 LEU A O 1
ATOM 1864 N N . HIS A 1 247 ? -0.415 -14.148 -28.25 1 93.5 247 HIS A N 1
ATOM 1865 C CA . HIS A 1 247 ? -0.579 -14.023 -29.703 1 93.5 247 HIS A CA 1
ATOM 1866 C C . HIS A 1 247 ? -0.044 -12.68 -30.188 1 93.5 247 HIS A C 1
ATOM 1868 O O . HIS A 1 247 ? 0.685 -12.633 -31.188 1 93.5 247 HIS A O 1
ATOM 1874 N N . LYS A 1 248 ? -0.452 -11.68 -29.5 1 87.88 248 LYS A N 1
ATOM 1875 C CA . LYS A 1 248 ? -0.022 -10.336 -29.875 1 87.88 248 LYS A CA 1
ATOM 1876 C C . LYS A 1 248 ? 1.491 -10.188 -29.75 1 87.88 248 LYS A C 1
ATOM 1878 O O . LYS A 1 248 ? 2.135 -9.578 -30.609 1 87.88 248 LYS A O 1
ATOM 1883 N N . ALA A 1 249 ? 2.021 -10.711 -28.656 1 89.31 249 ALA A N 1
ATOM 1884 C CA . ALA A 1 249 ? 3.467 -10.656 -28.453 1 89.31 249 ALA A CA 1
ATOM 1885 C C . ALA A 1 249 ? 4.203 -11.383 -29.562 1 89.31 249 ALA A C 1
ATOM 1887 O O . ALA A 1 249 ? 5.238 -10.914 -30.047 1 89.31 249 ALA A O 1
ATOM 1888 N N . GLN A 1 250 ? 3.701 -12.516 -29.969 1 91.06 250 GLN A N 1
ATOM 1889 C CA . GLN A 1 250 ? 4.289 -13.289 -31.047 1 91.06 250 GLN A CA 1
ATOM 1890 C C . GLN A 1 250 ? 4.242 -12.516 -32.375 1 91.06 250 GLN A C 1
ATOM 1892 O O . GLN A 1 250 ? 5.223 -12.492 -33.125 1 91.06 250 GLN A O 1
ATOM 1897 N N . GLU A 1 251 ? 3.158 -11.859 -32.594 1 88.38 251 GLU A N 1
ATOM 1898 C CA . GLU A 1 251 ? 2.967 -11.094 -33.844 1 88.38 251 GLU A CA 1
ATOM 1899 C C . GLU A 1 251 ? 3.908 -9.898 -33.875 1 88.38 251 GLU A C 1
ATOM 1901 O O . GLU A 1 251 ? 4.391 -9.531 -34.969 1 88.38 251 GLU A O 1
ATOM 1906 N N . MET A 1 252 ? 4.145 -9.375 -32.781 1 85.56 252 MET A N 1
ATOM 1907 C CA . MET A 1 252 ? 4.996 -8.195 -32.719 1 85.56 252 MET A CA 1
ATOM 1908 C C . MET A 1 252 ? 6.469 -8.586 -32.656 1 85.56 252 MET A C 1
ATOM 1910 O O . MET A 1 252 ? 7.344 -7.719 -32.656 1 85.56 252 MET A O 1
ATOM 1914 N N . GLY A 1 253 ? 6.746 -9.844 -32.531 1 85.31 253 GLY A N 1
ATOM 1915 C CA . GLY A 1 253 ? 8.117 -10.32 -32.5 1 85.31 253 GLY A CA 1
ATOM 1916 C C . GLY A 1 253 ? 8.781 -10.156 -31.141 1 85.31 253 GLY A C 1
ATOM 1917 O O . GLY A 1 253 ? 10 -10.031 -31.047 1 85.31 253 GLY A O 1
ATOM 1918 N N . LEU A 1 254 ? 7.957 -10.219 -30.109 1 86.75 254 LEU A N 1
ATOM 1919 C CA . LEU A 1 254 ? 8.484 -9.969 -28.766 1 86.75 254 LEU A CA 1
ATOM 1920 C C . LEU A 1 254 ? 8.875 -11.273 -28.078 1 86.75 254 LEU A C 1
ATOM 1922 O O . LEU A 1 254 ? 9.461 -11.258 -27 1 86.75 254 LEU A O 1
ATOM 1926 N N . THR A 1 255 ? 8.617 -12.406 -28.719 1 91.5 255 THR A N 1
ATOM 1927 C CA . THR A 1 255 ? 8.906 -13.703 -28.125 1 91.5 255 THR A CA 1
ATOM 1928 C C . THR A 1 255 ? 10.203 -14.281 -28.688 1 91.5 255 THR A C 1
ATOM 1930 O O . THR A 1 255 ? 10.312 -15.492 -28.891 1 91.5 255 THR A O 1
ATOM 1933 N N . ASP A 1 256 ? 11.125 -13.406 -28.984 1 89.5 256 ASP A N 1
ATOM 1934 C CA . ASP A 1 256 ? 12.352 -13.82 -29.656 1 89.5 256 ASP A CA 1
ATOM 1935 C C . ASP A 1 256 ? 13.469 -14.086 -28.641 1 89.5 256 ASP A C 1
ATOM 1937 O O . ASP A 1 256 ? 14.586 -14.445 -29.016 1 89.5 256 ASP A O 1
ATOM 1941 N N . GLY A 1 257 ? 13.203 -13.859 -27.391 1 88 257 GLY A N 1
ATOM 1942 C CA . GLY A 1 257 ? 14.211 -14.133 -26.391 1 88 257 GLY A CA 1
ATOM 1943 C C . GLY A 1 257 ? 14.664 -12.891 -25.641 1 88 257 GLY A C 1
ATOM 1944 O O . GLY A 1 257 ? 15.352 -12.984 -24.625 1 88 257 GLY A O 1
ATOM 1945 N N . ARG A 1 258 ? 14.336 -11.719 -26.094 1 88.25 258 ARG A N 1
ATOM 1946 C CA . ARG A 1 258 ? 14.688 -10.469 -25.422 1 88.25 258 ARG A CA 1
ATOM 1947 C C . ARG A 1 258 ? 13.977 -10.352 -24.078 1 88.25 258 ARG A C 1
ATOM 1949 O O . ARG A 1 258 ? 14.484 -9.711 -23.156 1 88.25 258 ARG A O 1
ATOM 1956 N N . TYR A 1 259 ? 12.812 -11.07 -24.078 1 89.94 259 TYR A N 1
ATOM 1957 C CA . TYR A 1 259 ? 11.992 -11.016 -22.875 1 89.94 259 TYR A CA 1
ATOM 1958 C C . TYR A 1 259 ? 11.602 -12.422 -22.422 1 89.94 259 TYR A C 1
ATOM 1960 O O . TYR A 1 259 ? 11.461 -13.328 -23.234 1 89.94 259 TYR A O 1
ATOM 1968 N N . VAL A 1 260 ? 11.516 -12.5 -21.156 1 95.31 260 VAL A N 1
ATOM 1969 C CA . VAL A 1 260 ? 10.938 -13.703 -20.578 1 95.31 260 VAL A CA 1
ATOM 1970 C C . VAL A 1 260 ? 9.57 -13.375 -19.984 1 95.31 260 VAL A C 1
ATOM 1972 O O . VAL A 1 260 ? 9.422 -12.391 -19.25 1 95.31 260 VAL A O 1
ATOM 1975 N N . PHE A 1 261 ? 8.586 -14.164 -20.375 1 95.25 261 PHE A N 1
ATOM 1976 C CA . PHE A 1 261 ? 7.242 -13.984 -19.844 1 95.25 261 PHE A CA 1
ATOM 1977 C C . PHE A 1 261 ? 6.988 -14.938 -18.672 1 95.25 261 PHE A C 1
ATOM 1979 O O . PHE A 1 261 ? 7.328 -16.125 -18.766 1 95.25 261 PHE A O 1
ATOM 1986 N N . VAL A 1 262 ? 6.41 -14.438 -17.578 1 97.88 262 VAL A N 1
ATOM 1987 C CA . VAL A 1 262 ? 6.168 -15.25 -16.391 1 97.88 262 VAL A CA 1
ATOM 1988 C C . VAL A 1 262 ? 4.715 -15.102 -15.945 1 97.88 262 VAL A C 1
ATOM 1990 O O . VAL A 1 262 ? 4.309 -14.031 -15.492 1 97.88 262 VAL A O 1
ATOM 1993 N N . PRO A 1 263 ? 3.906 -16.188 -16.078 1 98.19 263 PRO A N 1
ATOM 1994 C CA . PRO A 1 263 ? 2.551 -16.109 -15.516 1 98.19 263 PRO A CA 1
ATOM 1995 C C . PRO A 1 263 ? 2.541 -16.031 -13.992 1 98.19 263 PRO A C 1
ATOM 1997 O O . PRO A 1 263 ? 3.109 -16.906 -13.328 1 98.19 263 PRO A O 1
ATOM 2000 N N . TYR A 1 264 ? 1.87 -15.031 -13.508 1 98.12 264 TYR A N 1
ATOM 2001 C CA . TYR A 1 264 ? 1.862 -14.828 -12.07 1 98.12 264 TYR A CA 1
ATOM 2002 C C . TYR A 1 264 ? 0.955 -15.844 -11.383 1 98.12 264 TYR A C 1
ATOM 2004 O O . TYR A 1 264 ? 1.271 -16.328 -10.297 1 98.12 264 TYR A O 1
ATOM 2012 N N . ASP A 1 265 ? -0.188 -16.156 -11.93 1 98.06 265 ASP A N 1
ATOM 2013 C CA . ASP A 1 265 ? -1.215 -16.953 -11.266 1 98.06 265 ASP A CA 1
ATOM 2014 C C . ASP A 1 265 ? -0.707 -18.359 -10.977 1 98.06 265 ASP A C 1
ATOM 2016 O O . ASP A 1 265 ? -1.134 -19 -10.008 1 98.06 265 ASP A O 1
ATOM 2020 N N . THR A 1 266 ? 0.239 -18.859 -11.781 1 98.31 266 THR A N 1
ATOM 2021 C CA . THR A 1 266 ? 0.734 -20.219 -11.617 1 98.31 266 THR A CA 1
ATOM 2022 C C . THR A 1 266 ? 1.56 -20.344 -10.336 1 98.31 266 THR A C 1
ATOM 2024 O O . THR A 1 266 ? 1.85 -21.453 -9.883 1 98.31 266 THR A O 1
ATOM 2027 N N . LEU A 1 267 ? 1.911 -19.234 -9.773 1 97.88 267 LEU A N 1
ATOM 2028 C CA . LEU A 1 267 ? 2.604 -19.234 -8.484 1 97.88 267 LEU A CA 1
ATOM 2029 C C . LEU A 1 267 ? 1.656 -19.641 -7.363 1 97.88 267 LEU A C 1
ATOM 2031 O O . LEU A 1 267 ? 2.1 -19.969 -6.258 1 97.88 267 LEU A O 1
ATOM 2035 N N . LEU A 1 268 ? 0.369 -19.641 -7.633 1 97.62 268 LEU A N 1
ATOM 2036 C CA . LEU A 1 268 ? -0.612 -19.719 -6.555 1 97.62 268 LEU A CA 1
ATOM 2037 C C . LEU A 1 268 ? -1.156 -21.141 -6.422 1 97.62 268 LEU A C 1
ATOM 2039 O O . LEU A 1 268 ? -1.96 -21.422 -5.527 1 97.62 268 LEU A O 1
ATOM 2043 N N . TYR A 1 269 ? -0.787 -22.016 -7.289 1 97.62 269 TYR A N 1
ATOM 2044 C CA . TYR A 1 269 ? -1.246 -23.391 -7.227 1 97.62 269 TYR A CA 1
ATOM 2045 C C . TYR A 1 269 ? -0.214 -24.344 -7.832 1 97.62 269 TYR A C 1
ATOM 2047 O O . TYR A 1 269 ? 0.815 -23.891 -8.352 1 97.62 269 TYR A O 1
ATOM 2055 N N . SER A 1 270 ? -0.449 -25.609 -7.695 1 97.19 270 SER A N 1
ATOM 2056 C CA . SER A 1 270 ? 0.425 -26.641 -8.258 1 97.19 270 SER A CA 1
ATOM 2057 C C . SER A 1 270 ? -0.059 -27.078 -9.633 1 97.19 270 SER A C 1
ATOM 2059 O O . SER A 1 270 ? -0.846 -28.031 -9.742 1 97.19 270 SER A O 1
ATOM 2061 N N . LEU A 1 271 ? 0.491 -26.484 -10.625 1 96.88 271 LEU A N 1
ATOM 2062 C CA . LEU A 1 271 ? 0.15 -26.828 -12 1 96.88 271 LEU A CA 1
ATOM 2063 C C . LEU A 1 271 ? 0.691 -28.203 -12.367 1 96.88 271 LEU A C 1
ATOM 2065 O O . LEU A 1 271 ? 1.867 -28.5 -12.141 1 96.88 271 LEU A O 1
ATOM 2069 N N . PRO A 1 272 ? -0.166 -29.047 -12.938 1 94.81 272 PRO A N 1
ATOM 2070 C CA . PRO A 1 272 ? 0.337 -30.344 -13.375 1 94.81 272 PRO A CA 1
ATOM 2071 C C . PRO A 1 272 ? 1.348 -30.234 -14.516 1 94.81 272 PRO A C 1
ATOM 2073 O O . PRO A 1 272 ? 1.132 -29.469 -15.469 1 94.81 272 PRO A O 1
ATOM 2076 N N . TYR A 1 273 ? 2.48 -30.969 -14.406 1 92.81 273 TYR A N 1
ATOM 2077 C CA . TYR A 1 273 ? 3.49 -30.891 -15.453 1 92.81 273 TYR A CA 1
ATOM 2078 C C . TYR A 1 273 ? 4.117 -32.25 -15.719 1 92.81 273 TYR A C 1
ATOM 2080 O O . TYR A 1 273 ? 4.699 -32.469 -16.781 1 92.81 273 TYR A O 1
ATOM 2088 N N . ARG A 1 274 ? 4.066 -33.188 -14.758 1 87.81 274 ARG A N 1
ATOM 2089 C CA . ARG A 1 274 ? 4.621 -34.5 -14.977 1 87.81 274 ARG A CA 1
ATOM 2090 C C . ARG A 1 274 ? 3.688 -35.344 -15.844 1 87.81 274 ARG A C 1
ATOM 2092 O O . ARG A 1 274 ? 2.539 -35.594 -15.469 1 87.81 274 ARG A O 1
ATOM 2099 N N . ASN A 1 275 ? 4.168 -35.812 -16.938 1 81.62 275 ASN A N 1
ATOM 2100 C CA . ASN A 1 275 ? 3.4 -36.656 -17.859 1 81.62 275 ASN A CA 1
ATOM 2101 C C . ASN A 1 275 ? 2.068 -36.031 -18.219 1 81.62 275 ASN A C 1
ATOM 2103 O O . ASN A 1 275 ? 1.029 -36.688 -18.219 1 81.62 275 ASN A O 1
ATOM 2107 N N . THR A 1 276 ? 2.107 -34.781 -18.297 1 87.56 276 THR A N 1
ATOM 2108 C CA . THR A 1 276 ? 0.891 -34.031 -18.594 1 87.56 276 THR A CA 1
ATOM 2109 C C . THR A 1 276 ? 1.055 -33.219 -19.891 1 87.56 276 THR A C 1
ATOM 2111 O O . THR A 1 276 ? 2.082 -32.562 -20.094 1 87.56 276 THR A O 1
ATOM 2114 N N . SER A 1 277 ? 0.009 -33.406 -20.672 1 86.69 277 SER A N 1
ATOM 2115 C CA . SER A 1 277 ? -0.032 -32.625 -21.891 1 86.69 277 SER A CA 1
ATOM 2116 C C . SER A 1 277 ? -1.053 -31.484 -21.781 1 86.69 277 SER A C 1
ATOM 2118 O O . SER A 1 277 ? -2.104 -31.656 -21.156 1 86.69 277 SER A O 1
ATOM 2120 N N . HIS A 1 278 ? -0.688 -30.391 -22.391 1 90.56 278 HIS A N 1
ATOM 2121 C CA . HIS A 1 278 ? -1.584 -29.234 -22.375 1 90.56 278 HIS A CA 1
ATOM 2122 C C . HIS A 1 278 ? -2.232 -29.031 -23.734 1 90.56 278 HIS A C 1
ATOM 2124 O O . HIS A 1 278 ? -1.6 -28.5 -24.656 1 90.56 278 HIS A O 1
ATOM 2130 N N . PRO A 1 279 ? -3.494 -29.344 -23.828 1 88.12 279 PRO A N 1
ATOM 2131 C CA . PRO A 1 279 ? -4.176 -29.328 -25.109 1 88.12 279 PRO A CA 1
ATOM 2132 C C . PRO A 1 279 ? -4.16 -27.953 -25.781 1 88.12 279 PRO A C 1
ATOM 2134 O O . PRO A 1 279 ? -4.137 -27.859 -27.016 1 88.12 279 PRO A O 1
ATOM 2137 N N . VAL A 1 280 ? -4.184 -26.953 -25.031 1 91.19 280 VAL A N 1
ATOM 2138 C CA . VAL A 1 280 ? -4.25 -25.594 -25.594 1 91.19 280 VAL A CA 1
ATOM 2139 C C . VAL A 1 280 ? -2.98 -25.312 -26.391 1 91.19 280 VAL A C 1
ATOM 2141 O O . VAL A 1 280 ? -3.029 -24.641 -27.422 1 91.19 280 VAL A O 1
ATOM 2144 N N . LEU A 1 281 ? -1.887 -25.828 -25.938 1 90.94 281 LEU A N 1
ATOM 2145 C CA . LEU A 1 281 ? -0.625 -25.641 -26.641 1 90.94 281 LEU A CA 1
ATOM 2146 C C . LEU A 1 281 ? -0.549 -26.531 -27.875 1 90.94 281 LEU A C 1
ATOM 2148 O O . LEU A 1 281 ? 0.086 -26.172 -28.875 1 90.94 281 LEU A O 1
ATOM 2152 N N . ARG A 1 282 ? -1.233 -27.609 -27.812 1 86.19 282 ARG A N 1
ATOM 2153 C CA . ARG A 1 282 ? -1.268 -28.531 -28.953 1 86.19 282 ARG A CA 1
ATOM 2154 C C . ARG A 1 282 ? -2.137 -27.984 -30.078 1 86.19 282 ARG A C 1
ATOM 2156 O O . ARG A 1 282 ? -1.799 -28.109 -31.25 1 86.19 282 ARG A O 1
ATOM 2163 N N . ALA A 1 283 ? -3.109 -27.391 -29.734 1 88.75 283 ALA A N 1
ATOM 2164 C CA . ALA A 1 283 ? -4.133 -26.969 -30.688 1 88.75 283 ALA A CA 1
ATOM 2165 C C . ALA A 1 283 ? -3.717 -25.688 -31.391 1 88.75 283 ALA A C 1
ATOM 2167 O O . ALA A 1 283 ? -4.168 -25.422 -32.5 1 88.75 283 ALA A O 1
ATOM 2168 N N . ASP A 1 284 ? -2.906 -24.922 -30.828 1 91.94 284 ASP A N 1
ATOM 2169 C CA . ASP A 1 284 ? -2.543 -23.609 -31.344 1 91.94 284 ASP A CA 1
ATOM 2170 C C . ASP A 1 284 ? -1.03 -23.5 -31.516 1 91.94 284 ASP A C 1
ATOM 2172 O O . ASP A 1 284 ? -0.313 -23.172 -30.578 1 91.94 284 ASP A O 1
ATOM 2176 N N . SER A 1 285 ? -0.618 -23.641 -32.75 1 90.75 285 SER A N 1
ATOM 2177 C CA . SER A 1 285 ? 0.813 -23.641 -33.031 1 90.75 285 SER A CA 1
ATOM 2178 C C . SER A 1 285 ? 1.439 -22.281 -32.75 1 90.75 285 SER A C 1
ATOM 2180 O O . SER A 1 285 ? 2.584 -22.203 -32.281 1 90.75 285 SER A O 1
ATOM 2182 N N . LYS A 1 286 ? 0.704 -21.25 -33.031 1 92.25 286 LYS A N 1
ATOM 2183 C CA . LYS A 1 286 ? 1.208 -19.922 -32.75 1 92.25 286 LYS A CA 1
ATOM 2184 C C . LYS A 1 286 ? 1.405 -19.719 -31.25 1 92.25 286 LYS A C 1
ATOM 2186 O O . LYS A 1 286 ? 2.406 -19.141 -30.828 1 92.25 286 LYS A O 1
ATOM 2191 N N . LEU A 1 287 ? 0.455 -20.125 -30.531 1 94.25 287 LEU A N 1
ATOM 2192 C CA . LEU A 1 287 ? 0.543 -20.047 -29.078 1 94.25 287 LEU A CA 1
ATOM 2193 C C . LEU A 1 287 ? 1.684 -20.906 -28.547 1 94.25 287 LEU A C 1
ATOM 2195 O O . LEU A 1 287 ? 2.396 -20.5 -27.625 1 94.25 287 LEU A O 1
ATOM 2199 N N . ARG A 1 288 ? 1.802 -22.047 -29.125 1 93.5 288 ARG A N 1
ATOM 2200 C CA . ARG A 1 288 ? 2.873 -22.969 -28.734 1 93.5 288 ARG A CA 1
ATOM 2201 C C . ARG A 1 288 ? 4.238 -22.312 -28.938 1 93.5 288 ARG A C 1
ATOM 2203 O O . ARG A 1 288 ? 5.113 -22.422 -28.078 1 93.5 288 ARG A O 1
ATOM 2210 N N . GLU A 1 289 ? 4.406 -21.703 -30.016 1 92 289 GLU A N 1
ATOM 2211 C CA . GLU A 1 289 ? 5.668 -21.016 -30.297 1 92 289 GLU A CA 1
ATOM 2212 C C . GLU A 1 289 ? 5.891 -19.859 -29.344 1 92 289 GLU A C 1
ATOM 2214 O O . GLU A 1 289 ? 7.004 -19.641 -28.859 1 92 289 GLU A O 1
ATOM 2219 N N . ALA A 1 290 ? 4.844 -19.109 -29.141 1 93.5 290 ALA A N 1
ATOM 2220 C CA . ALA A 1 290 ? 4.941 -17.984 -28.219 1 93.5 290 ALA A CA 1
ATOM 2221 C C . ALA A 1 290 ? 5.301 -18.453 -26.812 1 93.5 290 ALA A C 1
ATOM 2223 O O . ALA A 1 290 ? 6.039 -17.781 -26.078 1 93.5 290 ALA A O 1
ATOM 2224 N N . TYR A 1 291 ? 4.797 -19.594 -26.422 1 95.38 291 TYR A N 1
ATOM 2225 C CA . TYR A 1 291 ? 4.961 -20.109 -25.062 1 95.38 291 TYR A CA 1
ATOM 2226 C C . TYR A 1 291 ? 6.398 -20.547 -24.812 1 95.38 291 TYR A C 1
ATOM 2228 O O . TYR A 1 291 ? 6.797 -20.766 -23.672 1 95.38 291 TYR A O 1
ATOM 2236 N N . ASN A 1 292 ? 7.219 -20.641 -25.891 1 93.75 292 ASN A N 1
ATOM 2237 C CA . ASN A 1 292 ? 8.641 -20.922 -25.734 1 93.75 292 ASN A CA 1
ATOM 2238 C C . ASN A 1 292 ? 9.359 -19.797 -25 1 93.75 292 ASN A C 1
ATOM 2240 O O . ASN A 1 292 ? 10.461 -19.984 -24.484 1 93.75 292 ASN A O 1
ATOM 2244 N N . ALA A 1 293 ? 8.734 -18.641 -24.984 1 94.31 293 ALA A N 1
ATOM 2245 C CA . ALA A 1 293 ? 9.312 -17.5 -24.281 1 94.31 293 ALA A CA 1
ATOM 2246 C C . ALA A 1 293 ? 8.773 -17.391 -22.859 1 94.31 293 ALA A C 1
ATOM 2248 O O . ALA A 1 293 ? 9.078 -16.438 -22.141 1 94.31 293 ALA A O 1
ATOM 2249 N N . VAL A 1 294 ? 7.984 -18.375 -22.391 1 96.81 294 VAL A N 1
ATOM 2250 C CA . VAL A 1 294 ? 7.336 -18.328 -21.078 1 96.81 294 VAL A CA 1
ATOM 2251 C C . VAL A 1 294 ? 8.062 -19.266 -20.125 1 96.81 294 VAL A C 1
ATOM 2253 O O . VAL A 1 294 ? 8.367 -20.406 -20.469 1 96.81 294 VAL A O 1
ATOM 2256 N N . LEU A 1 295 ? 8.453 -18.781 -18.984 1 97.56 295 LEU A N 1
ATOM 2257 C CA . LEU A 1 295 ? 8.891 -19.609 -17.875 1 97.56 295 LEU A CA 1
ATOM 2258 C C . LEU A 1 295 ? 7.801 -19.688 -16.797 1 97.56 295 LEU A C 1
ATOM 2260 O O . LEU A 1 295 ? 7.477 -18.703 -16.156 1 97.56 295 LEU A O 1
ATOM 2264 N N . THR A 1 296 ? 7.289 -20.875 -16.609 1 98 296 THR A N 1
ATOM 2265 C CA . THR A 1 296 ? 6.195 -21.078 -15.664 1 98 296 THR A CA 1
ATOM 2266 C C . THR A 1 296 ? 6.738 -21.5 -14.297 1 98 296 THR A C 1
ATOM 2268 O O . THR A 1 296 ? 7.465 -22.484 -14.188 1 98 296 THR A O 1
ATOM 2271 N N . ILE A 1 297 ? 6.465 -20.703 -13.312 1 98.19 297 ILE A N 1
ATOM 2272 C CA . ILE A 1 297 ? 6.832 -21.016 -11.938 1 98.19 297 ILE A CA 1
ATOM 2273 C C . ILE A 1 297 ? 5.602 -21.5 -11.172 1 98.19 297 ILE A C 1
ATOM 2275 O O . ILE A 1 297 ? 4.574 -20.812 -11.141 1 98.19 297 ILE A O 1
ATOM 2279 N N . THR A 1 298 ? 5.633 -22.656 -10.57 1 98 298 THR A N 1
ATOM 2280 C CA . THR A 1 298 ? 4.473 -23.219 -9.891 1 98 298 THR A CA 1
ATOM 2281 C C . THR A 1 298 ? 4.898 -23.984 -8.648 1 98 298 THR A C 1
ATOM 2283 O O . THR A 1 298 ? 6.086 -24.234 -8.438 1 98 298 THR A O 1
ATOM 2286 N N . VAL A 1 299 ? 3.949 -24.25 -7.781 1 97 299 VAL A N 1
ATOM 2287 C CA . VAL A 1 299 ? 4.219 -25.047 -6.586 1 97 299 VAL A CA 1
ATOM 2288 C C . VAL A 1 299 ? 4.582 -26.484 -6.988 1 97 299 VAL A C 1
ATOM 2290 O O . VAL A 1 299 ? 3.9 -27.094 -7.82 1 97 299 VAL A O 1
ATOM 2293 N N . GLN A 1 300 ? 5.621 -26.938 -6.398 1 95.31 300 GLN A N 1
ATOM 2294 C CA . GLN A 1 300 ? 6.105 -28.266 -6.758 1 95.31 300 GLN A CA 1
ATOM 2295 C C . GLN A 1 300 ? 5.176 -29.359 -6.23 1 95.31 300 GLN A C 1
ATOM 2297 O O . GLN A 1 300 ? 4.668 -29.266 -5.113 1 95.31 300 GLN A O 1
ATOM 2302 N N . SER A 1 301 ? 4.98 -30.297 -7.148 1 91.25 301 SER A N 1
ATOM 2303 C CA . SER A 1 301 ? 4.281 -31.5 -6.727 1 91.25 301 SER A CA 1
ATOM 2304 C C . SER A 1 301 ? 5.262 -32.562 -6.246 1 91.25 301 SER A C 1
ATOM 2306 O O . SER A 1 301 ? 6.367 -32.688 -6.777 1 91.25 301 SER A O 1
ATOM 2308 N N . GLU A 1 302 ? 5.012 -33.281 -5.297 1 87.19 302 GLU A N 1
ATOM 2309 C CA . GLU A 1 302 ? 5.918 -34.312 -4.781 1 87.19 302 GLU A CA 1
ATOM 2310 C C . GLU A 1 302 ? 5.566 -35.688 -5.328 1 87.19 302 GLU A C 1
ATOM 2312 O O . GLU A 1 302 ? 5.715 -35.938 -6.527 1 87.19 302 GLU A O 1
ATOM 2317 N N . GLU A 1 303 ? 4.848 -36.469 -4.57 1 82.81 303 GLU A N 1
ATOM 2318 C CA . GLU A 1 303 ? 4.609 -37.844 -4.945 1 82.81 303 GLU A CA 1
ATOM 2319 C C . GLU A 1 303 ? 3.545 -37.938 -6.035 1 82.81 303 GLU A C 1
ATOM 2321 O O . GLU A 1 303 ? 3.66 -38.781 -6.949 1 82.81 303 GLU A O 1
ATOM 2326 N N . ARG A 1 304 ? 2.537 -37.156 -5.918 1 91 304 ARG A N 1
ATOM 2327 C CA . ARG A 1 304 ? 1.43 -37.188 -6.867 1 91 304 ARG A CA 1
ATOM 2328 C C . ARG A 1 304 ? 1.184 -35.812 -7.488 1 91 304 ARG A C 1
ATOM 2330 O O . ARG A 1 304 ? 1.344 -34.812 -6.824 1 91 304 ARG A O 1
ATOM 2337 N N . SER A 1 305 ? 0.851 -35.875 -8.781 1 93.56 305 SER A N 1
ATOM 2338 C CA . SER A 1 305 ? 0.378 -34.656 -9.414 1 93.56 305 SER A CA 1
ATOM 2339 C C . SER A 1 305 ? -1.012 -34.281 -8.914 1 93.56 305 SER A C 1
ATOM 2341 O O . SER A 1 305 ? -1.675 -35.062 -8.242 1 93.56 305 SER A O 1
ATOM 2343 N N . PHE A 1 306 ? -1.438 -33.156 -9.172 1 95.75 306 PHE A N 1
ATOM 2344 C CA . PHE A 1 306 ? -2.781 -32.719 -8.812 1 95.75 306 PHE A CA 1
ATOM 2345 C C . PHE A 1 306 ? -3.832 -33.656 -9.383 1 95.75 306 PHE A C 1
ATOM 2347 O O . PHE A 1 306 ? -4.758 -34.062 -8.68 1 95.75 306 PHE A O 1
ATOM 2354 N N . GLN A 1 307 ? -3.678 -34 -10.656 1 94.31 307 GLN A N 1
ATOM 2355 C CA . GLN A 1 307 ? -4.648 -34.844 -11.336 1 94.31 307 GLN A CA 1
ATOM 2356 C C . GLN A 1 307 ? -4.746 -36.219 -10.664 1 94.31 307 GLN A C 1
ATOM 2358 O O . GLN A 1 307 ? -5.844 -36.75 -10.461 1 94.31 307 GLN A O 1
ATOM 2363 N N . GLU A 1 308 ? -3.619 -36.719 -10.312 1 94.31 308 GLU A N 1
ATOM 2364 C CA . GLU A 1 308 ? -3.592 -38.031 -9.672 1 94.31 308 GLU A CA 1
ATOM 2365 C C . GLU A 1 308 ? -4.258 -38 -8.297 1 94.31 308 GLU A C 1
ATOM 2367 O O . GLU A 1 308 ? -5.016 -38.875 -7.938 1 94.31 308 GLU A O 1
ATOM 2372 N N . ALA A 1 309 ? -3.93 -36.938 -7.559 1 95.62 309 ALA A N 1
ATOM 2373 C CA . ALA A 1 309 ? -4.523 -36.812 -6.23 1 95.62 309 ALA A CA 1
ATOM 2374 C C . ALA A 1 309 ? -6.031 -36.594 -6.324 1 95.62 309 ALA A C 1
ATOM 2376 O O . ALA A 1 309 ? -6.785 -37.156 -5.516 1 95.62 309 ALA A O 1
ATOM 2377 N N . PHE A 1 310 ? -6.473 -35.844 -7.277 1 96.75 310 PHE A N 1
ATOM 2378 C CA . PHE A 1 310 ? -7.895 -35.594 -7.488 1 96.75 310 PHE A CA 1
ATOM 2379 C C . PHE A 1 310 ? -8.633 -36.875 -7.863 1 96.75 310 PHE A C 1
ATOM 2381 O O . PHE A 1 310 ? -9.688 -37.156 -7.305 1 96.75 310 PHE A O 1
ATOM 2388 N N . GLU A 1 311 ? -8.078 -37.625 -8.766 1 95.06 311 GLU A N 1
ATOM 2389 C CA . GLU A 1 311 ? -8.695 -38.875 -9.203 1 95.06 311 GLU A CA 1
ATOM 2390 C C . GLU A 1 311 ? -8.727 -39.906 -8.07 1 95.06 311 GLU A C 1
ATOM 2392 O O . GLU A 1 311 ? -9.68 -40.688 -7.957 1 95.06 311 GLU A O 1
ATOM 2397 N N . GLN A 1 312 ? -7.68 -39.938 -7.305 1 95.19 312 GLN A N 1
ATOM 2398 C CA . GLN A 1 312 ? -7.66 -40.844 -6.164 1 95.19 312 GLN A CA 1
ATOM 2399 C C . GLN A 1 312 ? -8.781 -40.531 -5.184 1 95.19 312 GLN A C 1
ATOM 2401 O O . GLN A 1 312 ? -9.43 -41.438 -4.648 1 95.19 312 GLN A O 1
ATOM 2406 N N . ALA A 1 313 ? -9 -39.219 -4.922 1 96.88 313 ALA A N 1
ATOM 2407 C CA . ALA A 1 313 ? -10.078 -38.812 -4.023 1 96.88 313 ALA A CA 1
ATOM 2408 C C . ALA A 1 313 ? -11.438 -39.188 -4.586 1 96.88 313 ALA A C 1
ATOM 2410 O O . ALA A 1 313 ? -12.352 -39.562 -3.836 1 96.88 313 ALA A O 1
ATOM 2411 N N . LYS A 1 314 ? -11.578 -39.094 -5.867 1 96.31 314 LYS A N 1
ATOM 2412 C CA . LYS A 1 314 ? -12.812 -39.531 -6.516 1 96.31 314 LYS A CA 1
ATOM 2413 C C . LYS A 1 314 ? -12.992 -41.031 -6.402 1 96.31 314 LYS A C 1
ATOM 2415 O O . LYS A 1 314 ? -14.078 -41.5 -6.07 1 96.31 314 LYS A O 1
ATOM 2420 N N . ASP A 1 315 ? -11.914 -41.812 -6.66 1 95.5 315 ASP A N 1
ATOM 2421 C CA . ASP A 1 315 ? -11.938 -43.25 -6.609 1 95.5 315 ASP A CA 1
ATOM 2422 C C . ASP A 1 315 ? -12.258 -43.75 -5.203 1 95.5 315 ASP A C 1
ATOM 2424 O O . ASP A 1 315 ? -12.906 -44.781 -5.035 1 95.5 315 ASP A O 1
ATOM 2428 N N . ASP A 1 316 ? -11.789 -43 -4.227 1 95.75 316 ASP A N 1
ATOM 2429 C CA . ASP A 1 316 ? -12.016 -43.375 -2.83 1 95.75 316 ASP A CA 1
ATOM 2430 C C . ASP A 1 316 ? -13.438 -43 -2.396 1 95.75 316 ASP A C 1
ATOM 2432 O O . ASP A 1 316 ? -13.852 -43.312 -1.279 1 95.75 316 ASP A O 1
ATOM 2436 N N . GLY A 1 317 ? -14.141 -42.281 -3.227 1 94.81 317 GLY A N 1
ATOM 2437 C CA . GLY A 1 317 ? -15.516 -41.906 -2.934 1 94.81 317 GLY A CA 1
ATOM 2438 C C . GLY A 1 317 ? -15.625 -40.688 -2.057 1 94.81 317 GLY A C 1
ATOM 2439 O O . GLY A 1 317 ? -16.703 -40.375 -1.547 1 94.81 317 GLY A O 1
ATOM 2440 N N . GLU A 1 318 ? -14.539 -40 -1.898 1 96.38 318 GLU A N 1
ATOM 2441 C CA . GLU A 1 318 ? -14.531 -38.812 -1.037 1 96.38 318 GLU A CA 1
ATOM 2442 C C . GLU A 1 318 ? -14.984 -37.562 -1.8 1 96.38 318 GLU A C 1
ATOM 2444 O O . GLU A 1 318 ? -15.453 -36.594 -1.196 1 96.38 318 GLU A O 1
ATOM 2449 N N . LEU A 1 319 ? -14.75 -37.594 -3.125 1 95.62 319 LEU A N 1
ATOM 2450 C CA . LEU A 1 319 ? -15.141 -36.5 -4 1 95.62 319 LEU A CA 1
ATOM 2451 C C . LEU A 1 319 ? -16.219 -36.938 -4.98 1 95.62 319 LEU A C 1
ATOM 2453 O O . LEU A 1 319 ? -16 -37.844 -5.793 1 95.62 319 LEU A O 1
ATOM 2457 N N . LEU A 1 320 ? -17.391 -36.281 -4.965 1 91.62 320 LEU A N 1
ATOM 2458 C CA . LEU A 1 320 ? -18.516 -36.719 -5.785 1 91.62 320 LEU A CA 1
ATOM 2459 C C . LEU A 1 320 ? -18.781 -35.719 -6.906 1 91.62 320 LEU A C 1
ATOM 2461 O O . LEU A 1 320 ? -19.828 -35.781 -7.555 1 91.62 320 LEU A O 1
ATOM 2465 N N . THR A 1 321 ? -17.844 -35.031 -7.395 1 92.75 321 THR A N 1
ATOM 2466 C CA . THR A 1 321 ? -18.047 -34.062 -8.461 1 92.75 321 THR A CA 1
ATOM 2467 C C . THR A 1 321 ? -18.062 -34.719 -9.82 1 92.75 321 THR A C 1
ATOM 2469 O O . THR A 1 321 ? -17.375 -35.719 -10.039 1 92.75 321 THR A O 1
ATOM 2472 N N . PRO A 1 322 ? -18.906 -34.219 -10.711 1 93.25 322 PRO A N 1
ATOM 2473 C CA . PRO A 1 322 ? -18.938 -34.812 -12.055 1 93.25 322 PRO A CA 1
ATOM 2474 C C . PRO A 1 322 ? -17.719 -34.438 -12.898 1 93.25 322 PRO A C 1
ATOM 2476 O O . PRO A 1 322 ? -17.359 -35.156 -13.828 1 93.25 322 PRO A O 1
ATOM 2479 N N . GLN A 1 323 ? -17.062 -33.406 -12.578 1 93.5 323 GLN A N 1
ATOM 2480 C CA . GLN A 1 323 ? -15.93 -32.938 -13.352 1 93.5 323 GLN A CA 1
ATOM 2481 C C . GLN A 1 323 ? -14.727 -33.844 -13.195 1 93.5 323 GLN A C 1
ATOM 2483 O O . GLN A 1 323 ? -14.461 -34.344 -12.102 1 93.5 323 GLN A O 1
ATOM 2488 N N . GLY A 1 324 ? -14.062 -34.031 -14.32 1 92.38 324 GLY A N 1
ATOM 2489 C CA . GLY A 1 324 ? -12.773 -34.719 -14.25 1 92.38 324 GLY A CA 1
ATOM 2490 C C . GLY A 1 324 ? -11.641 -33.812 -13.82 1 92.38 324 GLY A C 1
ATOM 2491 O O . GLY A 1 324 ? -11.797 -32.594 -13.812 1 92.38 324 GLY A O 1
ATOM 2492 N N . ALA A 1 325 ? -10.539 -34.438 -13.461 1 92.81 325 ALA A N 1
ATOM 2493 C CA . ALA A 1 325 ? -9.391 -33.688 -12.938 1 92.81 325 ALA A CA 1
ATOM 2494 C C . ALA A 1 325 ? -8.938 -32.625 -13.922 1 92.81 325 ALA A C 1
ATOM 2496 O O . ALA A 1 325 ? -8.5 -31.531 -13.516 1 92.81 325 ALA A O 1
ATOM 2497 N N . GLU A 1 326 ? -9.039 -32.844 -15.195 1 90.56 326 GLU A N 1
ATOM 2498 C CA . GLU A 1 326 ? -8.547 -31.938 -16.219 1 90.56 326 GLU A CA 1
ATOM 2499 C C . GLU A 1 326 ? -9.445 -30.703 -16.328 1 90.56 326 GLU A C 1
ATOM 2501 O O . GLU A 1 326 ? -9.031 -29.672 -16.891 1 90.56 326 GLU A O 1
ATOM 2506 N N . GLN A 1 327 ? -10.625 -30.781 -15.789 1 93.44 327 GLN A N 1
ATOM 2507 C CA . GLN A 1 327 ? -11.586 -29.688 -15.891 1 93.44 327 GLN A CA 1
ATOM 2508 C C . GLN A 1 327 ? -11.562 -28.812 -14.641 1 93.44 327 GLN A C 1
ATOM 2510 O O . GLN A 1 327 ? -12.219 -27.766 -14.594 1 93.44 327 GLN A O 1
ATOM 2515 N N . VAL A 1 328 ? -10.828 -29.25 -13.695 1 96.69 328 VAL A N 1
ATOM 2516 C CA . VAL A 1 328 ? -10.789 -28.547 -12.414 1 96.69 328 VAL A CA 1
ATOM 2517 C C . VAL A 1 328 ? -9.477 -27.781 -12.281 1 96.69 328 VAL A C 1
ATOM 2519 O O . VAL A 1 328 ? -8.406 -28.312 -12.617 1 96.69 328 VAL A O 1
ATOM 2522 N N . SER A 1 329 ? -9.625 -26.516 -11.906 1 97.19 329 SER A N 1
ATOM 2523 C CA . SER A 1 329 ? -8.43 -25.719 -11.664 1 97.19 329 SER A CA 1
ATOM 2524 C C . SER A 1 329 ? -7.609 -26.281 -10.508 1 97.19 329 SER A C 1
ATOM 2526 O O . SER A 1 329 ? -8.164 -26.656 -9.477 1 97.19 329 SER A O 1
ATOM 2528 N N . PRO A 1 330 ? -6.285 -26.344 -10.672 1 97.5 330 PRO A N 1
ATOM 2529 C CA . PRO A 1 330 ? -5.441 -26.828 -9.586 1 97.5 330 PRO A CA 1
ATOM 2530 C C . PRO A 1 330 ? -5.52 -25.953 -8.336 1 97.5 330 PRO A C 1
ATOM 2532 O O . PRO A 1 330 ? -5.039 -26.344 -7.27 1 97.5 330 PRO A O 1
ATOM 2535 N N . LEU A 1 331 ? -6.141 -24.781 -8.453 1 98.06 331 LEU A N 1
ATOM 2536 C CA . LEU A 1 331 ? -6.402 -23.953 -7.281 1 98.06 331 LEU A CA 1
ATOM 2537 C C . LEU A 1 331 ? -7.203 -24.719 -6.242 1 98.06 331 LEU A C 1
ATOM 2539 O O . LEU A 1 331 ? -7.18 -24.391 -5.055 1 98.06 331 LEU A O 1
ATOM 2543 N N . PHE A 1 332 ? -7.918 -25.828 -6.676 1 98.44 332 PHE A N 1
ATOM 2544 C CA . PHE A 1 332 ? -8.609 -26.75 -5.793 1 98.44 332 PHE A CA 1
ATOM 2545 C C . PHE A 1 332 ? -7.695 -27.219 -4.668 1 98.44 332 PHE A C 1
ATOM 2547 O O . PHE A 1 332 ? -8.07 -27.172 -3.496 1 98.44 332 PHE A O 1
ATOM 2554 N N . GLY A 1 333 ? -6.512 -27.609 -5.047 1 97.81 333 GLY A N 1
ATOM 2555 C CA . GLY A 1 333 ? -5.543 -28.094 -4.074 1 97.81 333 GLY A CA 1
ATOM 2556 C C . GLY A 1 333 ? -5.113 -27.016 -3.084 1 97.81 333 GLY A C 1
ATOM 2557 O O . GLY A 1 333 ? -4.902 -27.312 -1.905 1 97.81 333 GLY A O 1
ATOM 2558 N N . THR A 1 334 ? -4.941 -25.781 -3.529 1 98.06 334 THR A N 1
ATOM 2559 C CA . THR A 1 334 ? -4.555 -24.672 -2.668 1 98.06 334 THR A CA 1
ATOM 2560 C C . THR A 1 334 ? -5.637 -24.391 -1.635 1 98.06 334 THR A C 1
ATOM 2562 O O . THR A 1 334 ? -5.336 -24.109 -0.472 1 98.06 334 THR A O 1
ATOM 2565 N N . ILE A 1 335 ? -6.91 -24.422 -2.041 1 98.44 335 ILE A N 1
ATOM 2566 C CA . ILE A 1 335 ? -8.023 -24.219 -1.122 1 98.44 335 ILE A CA 1
ATOM 2567 C C . ILE A 1 335 ? -8.039 -25.328 -0.075 1 98.44 335 ILE A C 1
ATOM 2569 O O . ILE A 1 335 ? -8.141 -25.047 1.124 1 98.44 335 ILE A O 1
ATOM 2573 N N . TYR A 1 336 ? -7.906 -26.562 -0.541 1 98.25 336 TYR A N 1
ATOM 2574 C CA . TYR A 1 336 ? -7.828 -27.719 0.357 1 98.25 336 TYR A CA 1
ATOM 2575 C C . TYR A 1 336 ? -6.723 -27.516 1.391 1 98.25 336 TYR A C 1
ATOM 2577 O O . TYR A 1 336 ? -6.957 -27.672 2.592 1 98.25 336 TYR A O 1
ATOM 2585 N N . ASN A 1 337 ? -5.535 -27.203 0.927 1 97.25 337 ASN A N 1
ATOM 2586 C CA . ASN A 1 337 ? -4.383 -27.016 1.801 1 97.25 337 ASN A CA 1
ATOM 2587 C C . ASN A 1 337 ? -4.617 -25.891 2.805 1 97.25 337 ASN A C 1
ATOM 2589 O O . ASN A 1 337 ? -4.16 -25.969 3.947 1 97.25 337 ASN A O 1
ATOM 2593 N N . GLY A 1 338 ? -5.219 -24.812 2.324 1 96.88 338 GLY A N 1
ATOM 2594 C CA . GLY A 1 338 ? -5.523 -23.703 3.213 1 96.88 338 GLY A CA 1
ATOM 2595 C C . GLY A 1 338 ? -6.426 -24.094 4.371 1 96.88 338 GLY A C 1
ATOM 2596 O O . GLY A 1 338 ? -6.176 -23.719 5.516 1 96.88 338 GLY A O 1
ATOM 2597 N N . VAL A 1 339 ? -7.449 -24.891 4.082 1 96.56 339 VAL A N 1
ATOM 2598 C CA . VAL A 1 339 ? -8.359 -25.344 5.125 1 96.56 339 VAL A CA 1
ATOM 2599 C C . VAL A 1 339 ? -7.609 -26.219 6.121 1 96.56 339 VAL A C 1
ATOM 2601 O O . VAL A 1 339 ? -7.781 -26.078 7.336 1 96.56 339 VAL A O 1
ATOM 2604 N N . TYR A 1 340 ? -6.781 -27.047 5.605 1 93.94 340 TYR A N 1
ATOM 2605 C CA . TYR A 1 340 ? -5.996 -27.938 6.461 1 93.94 340 TYR A CA 1
ATOM 2606 C C . TYR A 1 340 ? -5.039 -27.125 7.336 1 93.94 340 TYR A C 1
ATOM 2608 O O . TYR A 1 340 ? -4.852 -27.438 8.516 1 93.94 340 TYR A O 1
ATOM 2616 N N . LEU A 1 341 ? -4.402 -26.156 6.766 1 93.44 341 LEU A N 1
ATOM 2617 C CA . LEU A 1 341 ? -3.482 -25.312 7.508 1 93.44 341 LEU A CA 1
ATOM 2618 C C . LEU A 1 341 ? -4.191 -24.625 8.672 1 93.44 341 LEU A C 1
ATOM 2620 O O . LEU A 1 341 ? -3.654 -24.547 9.773 1 93.44 341 LEU A O 1
ATOM 2624 N N . ILE A 1 342 ? -5.348 -24.094 8.414 1 92.88 342 ILE A N 1
ATOM 2625 C CA . ILE A 1 342 ? -6.145 -23.422 9.438 1 92.88 342 ILE A CA 1
ATOM 2626 C C . ILE A 1 342 ? -6.48 -24.406 10.555 1 92.88 342 ILE A C 1
ATOM 2628 O O . ILE A 1 342 ? -6.359 -24.078 11.734 1 92.88 342 ILE A O 1
ATOM 2632 N N . ALA A 1 343 ? -6.883 -25.594 10.164 1 90.75 343 ALA A N 1
ATOM 2633 C CA . ALA A 1 343 ? -7.227 -26.609 11.156 1 90.75 343 ALA A CA 1
ATOM 2634 C C . ALA A 1 343 ? -6.02 -26.953 12.031 1 90.75 343 ALA A C 1
ATOM 2636 O O . ALA A 1 343 ? -6.152 -27.109 13.25 1 90.75 343 ALA A O 1
ATOM 2637 N N . LYS A 1 344 ? -4.891 -27.109 11.375 1 87.56 344 LYS A N 1
ATOM 2638 C CA . LYS A 1 344 ? -3.674 -27.438 12.109 1 87.56 344 LYS A CA 1
ATOM 2639 C C . LYS A 1 344 ? -3.246 -26.266 13 1 87.56 344 LYS A C 1
ATOM 2641 O O . LYS A 1 344 ? -2.719 -26.469 14.094 1 87.56 344 LYS A O 1
ATOM 2646 N N . ALA A 1 345 ? -3.414 -25.094 12.5 1 85.56 345 ALA A N 1
ATOM 2647 C CA . ALA A 1 345 ? -3.035 -23.906 13.25 1 85.56 345 ALA A CA 1
ATOM 2648 C C . ALA A 1 345 ? -3.939 -23.703 14.461 1 85.56 345 ALA A C 1
ATOM 2650 O O . ALA A 1 345 ? -3.484 -23.266 15.523 1 85.56 345 ALA A O 1
ATOM 2651 N N . MET A 1 346 ? -5.168 -24.031 14.359 1 78.25 346 MET A N 1
ATOM 2652 C CA . MET A 1 346 ? -6.137 -23.766 15.422 1 78.25 346 MET A CA 1
ATOM 2653 C C . MET A 1 346 ? -6.176 -24.938 16.406 1 78.25 346 MET A C 1
ATOM 2655 O O . MET A 1 346 ? -6.719 -24.812 17.5 1 78.25 346 MET A O 1
ATOM 2659 N N . GLY A 1 347 ? -6 -26.141 16.094 1 67.94 347 GLY A N 1
ATOM 2660 C CA . GLY A 1 347 ? -6.059 -27.312 16.953 1 67.94 347 GLY A CA 1
ATOM 2661 C C . GLY A 1 347 ? -5.082 -27.25 18.109 1 67.94 347 GLY A C 1
ATOM 2662 O O . GLY A 1 347 ? -5.148 -28.078 19.016 1 67.94 347 GLY A O 1
ATOM 2663 N N . SER A 1 348 ? -4.09 -26.469 18 1 53.19 348 SER A N 1
ATOM 2664 C CA . SER A 1 348 ? -3.279 -26.516 19.219 1 53.19 348 SER A CA 1
ATOM 2665 C C . SER A 1 348 ? -4.082 -26.047 20.438 1 53.19 348 SER A C 1
ATOM 2667 O O . SER A 1 348 ? -4.812 -25.062 20.359 1 53.19 348 SER A O 1
ATOM 2669 N N . PRO A 1 349 ? -4.5 -27.016 21.391 1 43.69 349 PRO A N 1
ATOM 2670 C CA . PRO A 1 349 ? -5.242 -26.875 22.641 1 43.69 349 PRO A CA 1
ATOM 2671 C C . PRO A 1 349 ? -4.98 -25.547 23.344 1 43.69 349 PRO A C 1
ATOM 2673 O O . PRO A 1 349 ? -3.83 -25.125 23.469 1 43.69 349 PRO A O 1
ATOM 2676 N N . GLY A 1 350 ? -5.797 -24.391 23.312 1 41.19 350 GLY A N 1
ATOM 2677 C CA . GLY A 1 350 ? -5.859 -23.234 24.188 1 41.19 350 GLY A CA 1
ATOM 2678 C C . GLY A 1 350 ? -6.207 -21.953 23.453 1 41.19 350 GLY A C 1
ATOM 2679 O O . GLY A 1 350 ? -6.422 -20.906 24.078 1 41.19 350 GLY A O 1
ATOM 2680 N N . ARG A 1 351 ? -5.824 -21.844 22.281 1 46.47 351 ARG A N 1
ATOM 2681 C CA . ARG A 1 351 ? -5.879 -20.453 21.859 1 46.47 351 ARG A CA 1
ATOM 2682 C C . ARG A 1 351 ? -7.016 -20.219 20.859 1 46.47 351 ARG A C 1
ATOM 2684 O O . ARG A 1 351 ? -7.094 -20.906 19.844 1 46.47 351 ARG A O 1
ATOM 2691 N N . SER A 1 352 ? -8.258 -20.047 21.359 1 46.22 352 SER A N 1
ATOM 2692 C CA . SER A 1 352 ? -9.5 -19.828 20.625 1 46.22 352 SER A CA 1
ATOM 2693 C C . SER A 1 352 ? -9.258 -19.047 19.344 1 46.22 352 SER A C 1
ATOM 2695 O O . SER A 1 352 ? -10.086 -19.078 18.438 1 46.22 352 SER A O 1
ATOM 2697 N N . GLY A 1 353 ? -8.398 -17.984 19.406 1 46.91 353 GLY A N 1
ATOM 2698 C CA . GLY A 1 353 ? -8.391 -17 18.344 1 46.91 353 GLY A CA 1
ATOM 2699 C C . GLY A 1 353 ? -7.285 -17.219 17.328 1 46.91 353 GLY A C 1
ATOM 2700 O O . GLY A 1 353 ? -6.121 -17.375 17.703 1 46.91 353 GLY A O 1
ATOM 2701 N N . GLY A 1 354 ? -7.641 -18.234 16.312 1 47.16 354 GLY A N 1
ATOM 2702 C CA . GLY A 1 354 ? -6.793 -18.5 15.164 1 47.16 354 GLY A CA 1
ATOM 2703 C C . GLY A 1 354 ? -5.73 -17.453 14.938 1 47.16 354 GLY A C 1
ATOM 2704 O O . GLY A 1 354 ? -5.805 -16.672 13.977 1 47.16 354 GLY A O 1
ATOM 2705 N N . ARG A 1 355 ? -4.91 -17.125 15.914 1 55.59 355 ARG A N 1
ATOM 2706 C CA . ARG A 1 355 ? -3.844 -16.156 15.688 1 55.59 355 ARG A CA 1
ATOM 2707 C C . ARG A 1 355 ? -2.709 -16.766 14.875 1 55.59 355 ARG A C 1
ATOM 2709 O O . ARG A 1 355 ? -2.436 -17.969 14.984 1 55.59 355 ARG A O 1
ATOM 2716 N N . PRO A 1 356 ? -2.186 -16.141 13.75 1 57.22 356 PRO A N 1
ATOM 2717 C CA . PRO A 1 356 ? -1.127 -16.609 12.852 1 57.22 356 PRO A CA 1
ATOM 2718 C C . PRO A 1 356 ? 0.083 -17.156 13.609 1 57.22 356 PRO A C 1
ATOM 2720 O O . PRO A 1 356 ? 0.784 -18.047 13.102 1 57.22 356 PRO A O 1
ATOM 2723 N N . ARG A 1 357 ? 0.307 -16.797 14.867 1 58.81 357 ARG A N 1
ATOM 2724 C CA . ARG A 1 357 ? 1.462 -17.359 15.562 1 58.81 357 ARG A CA 1
ATOM 2725 C C . ARG A 1 357 ? 1.327 -18.875 15.703 1 58.81 357 ARG A C 1
ATOM 2727 O O . ARG A 1 357 ? 2.326 -19.578 15.867 1 58.81 357 ARG A O 1
ATOM 2734 N N . ASP A 1 358 ? 0.167 -19.234 15.242 1 70.94 358 ASP A N 1
ATOM 2735 C CA . ASP A 1 358 ? -0.103 -20.656 15.461 1 70.94 358 ASP A CA 1
ATOM 2736 C C . ASP A 1 358 ? 0.254 -21.484 14.227 1 70.94 358 ASP A C 1
ATOM 2738 O O . ASP A 1 358 ? 0.11 -22.703 14.219 1 70.94 358 ASP A O 1
ATOM 2742 N N . THR A 1 359 ? 0.814 -20.75 13.242 1 84.38 359 THR A N 1
ATOM 2743 C CA . THR A 1 359 ? 1.177 -21.469 12.031 1 84.38 359 THR A CA 1
ATOM 2744 C C . THR A 1 359 ? 2.666 -21.812 12.031 1 84.38 359 THR A C 1
ATOM 2746 O O . THR A 1 359 ? 3.221 -22.188 10.992 1 84.38 359 THR A O 1
ATOM 2749 N N . ARG A 1 360 ? 3.258 -21.781 13.219 1 86.38 360 ARG A N 1
ATOM 2750 C CA . ARG A 1 360 ? 4.699 -21.984 13.289 1 86.38 360 ARG A CA 1
ATOM 2751 C C . ARG A 1 360 ? 5.039 -23.469 13.32 1 86.38 360 ARG A C 1
ATOM 2753 O O . ARG A 1 360 ? 4.355 -24.266 13.984 1 86.38 360 ARG A O 1
ATOM 2760 N N . ASN A 1 361 ? 6.023 -23.844 12.562 1 87.94 361 ASN A N 1
ATOM 2761 C CA . ASN A 1 361 ? 6.625 -25.172 12.57 1 87.94 361 ASN A CA 1
ATOM 2762 C C . ASN A 1 361 ? 5.582 -26.266 12.305 1 87.94 361 ASN A C 1
ATOM 2764 O O . ASN A 1 361 ? 5.496 -27.234 13.047 1 87.94 361 ASN A O 1
ATOM 2768 N N . LEU A 1 362 ? 4.828 -26.062 11.328 1 90.38 362 LEU A N 1
ATOM 2769 C CA . LEU A 1 362 ? 3.857 -27.078 10.898 1 90.38 362 LEU A CA 1
ATOM 2770 C C . LEU A 1 362 ? 4.43 -27.938 9.789 1 90.38 362 LEU A C 1
ATOM 2772 O O . LEU A 1 362 ? 5.32 -27.516 9.055 1 90.38 362 LEU A O 1
ATOM 2776 N N . ASP A 1 363 ? 4.047 -29.141 9.789 1 92.06 363 ASP A N 1
ATOM 2777 C CA . ASP A 1 363 ? 4.438 -30.125 8.781 1 92.06 363 ASP A CA 1
ATOM 2778 C C . ASP A 1 363 ? 3.336 -31.156 8.578 1 92.06 363 ASP A C 1
ATOM 2780 O O . ASP A 1 363 ? 3.107 -32 9.445 1 92.06 363 ASP A O 1
ATOM 2784 N N . PHE A 1 364 ? 2.668 -31.125 7.449 1 91.44 364 PHE A N 1
ATOM 2785 C CA . PHE A 1 364 ? 1.582 -32.062 7.191 1 91.44 364 PHE A CA 1
ATOM 2786 C C . PHE A 1 364 ? 1.458 -32.344 5.699 1 91.44 364 PHE A C 1
ATOM 2788 O O . PHE A 1 364 ? 1.99 -31.609 4.875 1 91.44 364 PHE A O 1
ATOM 2795 N N . GLN A 1 365 ? 0.787 -33.406 5.402 1 92.31 365 GLN A N 1
ATOM 2796 C CA . GLN A 1 365 ? 0.566 -33.75 4.008 1 92.31 365 GLN A CA 1
ATOM 2797 C C . GLN A 1 365 ? -0.617 -33 3.42 1 92.31 365 GLN A C 1
ATOM 2799 O O . GLN A 1 365 ? -1.742 -33.125 3.91 1 92.31 365 GLN A O 1
ATOM 2804 N N . GLY A 1 366 ? -0.397 -32.188 2.432 1 94.75 366 GLY A N 1
ATOM 2805 C CA . GLY A 1 366 ? -1.462 -31.484 1.739 1 94.75 366 GLY A CA 1
ATOM 2806 C C . GLY A 1 366 ? -2.154 -32.312 0.687 1 94.75 366 GLY A C 1
ATOM 2807 O O . GLY A 1 366 ? -2.252 -33.531 0.83 1 94.75 366 GLY A O 1
ATOM 2808 N N . PHE A 1 367 ? -2.746 -31.609 -0.258 1 96.62 367 PHE A N 1
ATOM 2809 C CA . PHE A 1 367 ? -3.52 -32.312 -1.276 1 96.62 367 PHE A CA 1
ATOM 2810 C C . PHE A 1 367 ? -2.609 -33.156 -2.166 1 96.62 367 PHE A C 1
ATOM 2812 O O . PHE A 1 367 ? -2.852 -34.344 -2.361 1 96.62 367 PHE A O 1
ATOM 2819 N N . ASN A 1 368 ? -1.563 -32.469 -2.742 1 94.75 368 ASN A N 1
ATOM 2820 C CA . ASN A 1 368 ? -0.609 -33.219 -3.557 1 94.75 368 ASN A CA 1
ATOM 2821 C C . ASN A 1 368 ? 0.829 -32.812 -3.244 1 94.75 368 ASN A C 1
ATOM 2823 O O . ASN A 1 368 ? 1.739 -33.094 -4.031 1 94.75 368 ASN A O 1
ATOM 2827 N N . GLN A 1 369 ? 1.014 -32.094 -2.174 1 91.38 369 GLN A N 1
ATOM 2828 C CA . GLN A 1 369 ? 2.348 -31.703 -1.727 1 91.38 369 GLN A CA 1
ATOM 2829 C C . GLN A 1 369 ? 2.406 -31.578 -0.205 1 91.38 369 GLN A C 1
ATOM 2831 O O . GLN A 1 369 ? 1.37 -31.5 0.457 1 91.38 369 GLN A O 1
ATOM 2836 N N . ARG A 1 370 ? 3.641 -31.672 0.237 1 90.31 370 ARG A N 1
ATOM 2837 C CA . ARG A 1 370 ? 3.844 -31.469 1.668 1 90.31 370 ARG A CA 1
ATOM 2838 C C . ARG A 1 370 ? 3.865 -29.984 2.012 1 90.31 370 ARG A C 1
ATOM 2840 O O . ARG A 1 370 ? 4.492 -29.188 1.31 1 90.31 370 ARG A O 1
ATOM 2847 N N . ILE A 1 371 ? 3.084 -29.641 3.023 1 92.88 371 ILE A N 1
ATOM 2848 C CA . ILE A 1 371 ? 3.008 -28.25 3.459 1 92.88 371 ILE A CA 1
ATOM 2849 C C . ILE A 1 371 ? 3.807 -28.062 4.75 1 92.88 371 ILE A C 1
ATOM 2851 O O . ILE A 1 371 ? 3.568 -28.766 5.734 1 92.88 371 ILE A O 1
ATOM 2855 N N . ARG A 1 372 ? 4.781 -27.156 4.684 1 92.25 372 ARG A N 1
ATOM 2856 C CA . ARG A 1 372 ? 5.641 -26.875 5.832 1 92.25 372 ARG A CA 1
ATOM 2857 C C . ARG A 1 372 ? 5.746 -25.375 6.082 1 92.25 372 ARG A C 1
ATOM 2859 O O . ARG A 1 372 ? 5.699 -24.578 5.141 1 92.25 372 ARG A O 1
ATOM 2866 N N . THR A 1 373 ? 5.82 -24.984 7.328 1 91.69 373 THR A N 1
ATOM 2867 C CA . THR A 1 373 ? 6.086 -23.609 7.727 1 91.69 373 THR A CA 1
ATOM 2868 C C . THR A 1 373 ? 7.293 -23.531 8.664 1 91.69 373 THR A C 1
ATOM 2870 O O . THR A 1 373 ? 7.621 -24.516 9.328 1 91.69 373 THR A O 1
ATOM 2873 N N . ASP A 1 374 ? 7.973 -22.469 8.664 1 89 374 ASP A N 1
ATOM 2874 C CA . ASP A 1 374 ? 9.141 -22.312 9.523 1 89 374 ASP A CA 1
ATOM 2875 C C . ASP A 1 374 ? 8.742 -21.75 10.891 1 89 374 ASP A C 1
ATOM 2877 O O . ASP A 1 374 ? 7.562 -21.734 11.234 1 89 374 ASP A O 1
ATOM 2881 N N . ALA A 1 375 ? 9.773 -21.359 11.648 1 85.88 375 ALA A N 1
ATOM 2882 C CA . ALA A 1 375 ? 9.562 -20.906 13.016 1 85.88 375 ALA A CA 1
ATOM 2883 C C . ALA A 1 375 ? 8.828 -19.578 13.047 1 85.88 375 ALA A C 1
ATOM 2885 O O . ALA A 1 375 ? 8.234 -19.203 14.062 1 85.88 375 ALA A O 1
ATOM 2886 N N . GLN A 1 376 ? 8.836 -18.906 11.914 1 83.44 376 GLN A N 1
ATOM 2887 C CA . GLN A 1 376 ? 8.156 -17.625 11.852 1 83.44 376 GLN A CA 1
ATOM 2888 C C . GLN A 1 376 ? 6.777 -17.766 11.203 1 83.44 376 GLN A C 1
ATOM 2890 O O . GLN A 1 376 ? 6.027 -16.797 11.109 1 83.44 376 GLN A O 1
ATOM 2895 N N . GLY A 1 377 ? 6.488 -19 10.766 1 85.75 377 GLY A N 1
ATOM 2896 C CA . GLY A 1 377 ? 5.191 -19.25 10.156 1 85.75 377 GLY A CA 1
ATOM 2897 C C . GLY A 1 377 ? 5.191 -19.078 8.648 1 85.75 377 GLY A C 1
ATOM 2898 O O . GLY A 1 377 ? 4.137 -19.125 8.008 1 85.75 377 GLY A O 1
ATOM 2899 N N . ASN A 1 378 ? 6.352 -18.828 8.086 1 87.44 378 ASN A N 1
ATOM 2900 C CA . ASN A 1 378 ? 6.449 -18.672 6.637 1 87.44 378 ASN A CA 1
ATOM 2901 C C . ASN A 1 378 ? 6.371 -20.031 5.918 1 87.44 378 ASN A C 1
ATOM 2903 O O . ASN A 1 378 ? 6.91 -21.016 6.402 1 87.44 378 ASN A O 1
ATOM 2907 N N . GLY A 1 379 ? 5.707 -20.031 4.812 1 88.69 379 GLY A N 1
ATOM 2908 C CA . GLY A 1 379 ? 5.621 -21.25 4.016 1 88.69 379 GLY A CA 1
ATOM 2909 C C . GLY A 1 379 ? 6.957 -21.688 3.443 1 88.69 379 GLY A C 1
ATOM 2910 O O . GLY A 1 379 ? 7.766 -20.844 3.037 1 88.69 379 GLY A O 1
ATOM 2911 N N . LEU A 1 380 ? 7.094 -23 3.357 1 90.56 380 LEU A N 1
ATOM 2912 C CA . LEU A 1 380 ? 8.359 -23.547 2.885 1 90.56 380 LEU A CA 1
ATOM 2913 C C . LEU A 1 380 ? 8.133 -24.484 1.702 1 90.56 380 LEU A C 1
ATOM 2915 O O . LEU A 1 380 ? 9.031 -25.25 1.325 1 90.56 380 LEU A O 1
ATOM 2919 N N . SER A 1 381 ? 6.961 -24.469 1.154 1 92.75 381 SER A N 1
ATOM 2920 C CA . SER A 1 381 ? 6.707 -25.328 0.001 1 92.75 381 SER A CA 1
ATOM 2921 C C . SER A 1 381 ? 7.66 -25 -1.147 1 92.75 381 SER A C 1
ATOM 2923 O O . SER A 1 381 ? 7.922 -23.828 -1.431 1 92.75 381 SER A O 1
ATOM 2925 N N . ASP A 1 382 ? 8.133 -26.016 -1.791 1 93.62 382 ASP A N 1
ATOM 2926 C CA . ASP A 1 382 ? 9.047 -25.828 -2.91 1 93.62 382 ASP A CA 1
ATOM 2927 C C . ASP A 1 382 ? 8.289 -25.422 -4.176 1 93.62 382 ASP A C 1
ATOM 2929 O O . ASP A 1 382 ? 7.125 -25.781 -4.348 1 93.62 382 ASP A O 1
ATOM 2933 N N . TYR A 1 383 ? 9.031 -24.703 -4.965 1 97.12 383 TYR A N 1
ATOM 2934 C CA . TYR A 1 383 ? 8.539 -24.344 -6.289 1 97.12 383 TYR A CA 1
ATOM 2935 C C . TYR A 1 383 ? 9.406 -24.953 -7.379 1 97.12 383 TYR A C 1
ATOM 2937 O O . TYR A 1 383 ? 10.5 -25.453 -7.102 1 97.12 383 TYR A O 1
ATOM 2945 N N . VAL A 1 384 ? 8.875 -24.984 -8.578 1 96.88 384 VAL A N 1
ATOM 2946 C CA . VAL A 1 384 ? 9.617 -25.484 -9.734 1 96.88 384 VAL A CA 1
ATOM 2947 C C . VAL A 1 384 ? 9.438 -24.531 -10.914 1 96.88 384 VAL A C 1
ATOM 2949 O O . VAL A 1 384 ? 8.367 -23.953 -11.094 1 96.88 384 VAL A O 1
ATOM 2952 N N . VAL A 1 385 ? 10.547 -24.281 -11.602 1 97.88 385 VAL A N 1
ATOM 2953 C CA . VAL A 1 385 ? 10.516 -23.5 -12.836 1 97.88 385 VAL A CA 1
ATOM 2954 C C . VAL A 1 385 ? 10.352 -24.438 -14.031 1 97.88 385 VAL A C 1
ATOM 2956 O O . VAL A 1 385 ? 11.172 -25.328 -14.242 1 97.88 385 VAL A O 1
ATOM 2959 N N . LEU A 1 386 ? 9.273 -24.219 -14.805 1 97.25 386 LEU A N 1
ATOM 2960 C CA . LEU A 1 386 ? 8.961 -25.062 -15.945 1 97.25 386 LEU A CA 1
ATOM 2961 C C . LEU A 1 386 ? 9.227 -24.344 -17.266 1 97.25 386 LEU A C 1
ATOM 2963 O O . LEU A 1 386 ? 8.953 -23.141 -17.375 1 97.25 386 LEU A O 1
ATOM 2967 N N . ASP A 1 387 ? 9.805 -25.094 -18.172 1 95.81 387 ASP A N 1
ATOM 2968 C CA . ASP A 1 387 ? 10.023 -24.609 -19.531 1 95.81 387 ASP A CA 1
ATOM 2969 C C . ASP A 1 387 ? 9.258 -25.469 -20.547 1 95.81 387 ASP A C 1
ATOM 2971 O O . ASP A 1 387 ? 8.992 -26.641 -20.297 1 95.81 387 ASP A O 1
ATOM 2975 N N . ALA A 1 388 ? 8.891 -24.781 -21.672 1 91.12 388 ALA A N 1
ATOM 2976 C CA . ALA A 1 388 ? 8.219 -25.531 -22.734 1 91.12 388 ALA A CA 1
ATOM 2977 C C . ALA A 1 388 ? 9.211 -26.406 -23.5 1 91.12 388 ALA A C 1
ATOM 2979 O O . ALA A 1 388 ? 10.359 -26.016 -23.703 1 91.12 388 ALA A O 1
ATOM 2980 N N . ASP A 1 389 ? 8.969 -27.672 -23.875 1 77.5 389 ASP A N 1
ATOM 2981 C CA . ASP A 1 389 ? 9.852 -28.641 -24.516 1 77.5 389 ASP A CA 1
ATOM 2982 C C . ASP A 1 389 ? 9.977 -28.359 -26.016 1 77.5 389 ASP A C 1
ATOM 2984 O O . ASP A 1 389 ? 10.656 -29.094 -26.734 1 77.5 389 ASP A O 1
ATOM 2988 N N . TRP A 1 390 ? 9.711 -27.297 -26.594 1 67.44 390 TRP A N 1
ATOM 2989 C CA . TRP A 1 390 ? 9.812 -26.797 -27.953 1 67.44 390 TRP A CA 1
ATOM 2990 C C . TRP A 1 390 ? 9.133 -27.75 -28.938 1 67.44 390 TRP A C 1
ATOM 2992 O O . TRP A 1 390 ? 8.797 -27.375 -30.062 1 67.44 390 TRP A O 1
ATOM 3002 N N . SER A 1 391 ? 9.32 -28.938 -28.625 1 64.38 391 SER A N 1
ATOM 3003 C CA . SER A 1 391 ? 8.75 -29.891 -29.594 1 64.38 391 SER A CA 1
ATOM 3004 C C . SER A 1 391 ? 7.293 -30.188 -29.281 1 64.38 391 SER A C 1
ATOM 3006 O O . SER A 1 391 ? 6.559 -30.688 -30.125 1 64.38 391 SER A O 1
ATOM 3008 N N . GLY A 1 392 ? 6.82 -29.719 -28.047 1 68.56 392 GLY A N 1
ATOM 3009 C CA . GLY A 1 392 ? 5.598 -30.438 -27.719 1 68.56 392 GLY A CA 1
ATOM 3010 C C . GLY A 1 392 ? 4.66 -29.656 -26.828 1 68.56 392 GLY A C 1
ATOM 3011 O O . GLY A 1 392 ? 4.684 -28.422 -26.812 1 68.56 392 GLY A O 1
ATOM 3012 N N . GLN A 1 393 ? 3.686 -30.234 -26.234 1 81.62 393 GLN A N 1
ATOM 3013 C CA . GLN A 1 393 ? 2.557 -29.844 -25.406 1 81.62 393 GLN A CA 1
ATOM 3014 C C . GLN A 1 393 ? 2.859 -30.078 -23.922 1 81.62 393 GLN A C 1
ATOM 3016 O O . GLN A 1 393 ? 1.95 -30.094 -23.094 1 81.62 393 GLN A O 1
ATOM 3021 N N . GLN A 1 394 ? 4.234 -30.219 -23.719 1 89.94 394 GLN A N 1
ATOM 3022 C CA . GLN A 1 394 ? 4.551 -30.531 -22.328 1 89.94 394 GLN A CA 1
ATOM 3023 C C . GLN A 1 394 ? 5.48 -29.484 -21.719 1 89.94 394 GLN A C 1
ATOM 3025 O O . GLN A 1 394 ? 6.152 -28.75 -22.453 1 89.94 394 GLN A O 1
ATOM 3030 N N . LEU A 1 395 ? 5.406 -29.375 -20.438 1 94.12 395 LEU A N 1
ATOM 3031 C CA . LEU A 1 395 ? 6.324 -28.531 -19.672 1 94.12 395 LEU A CA 1
ATOM 3032 C C . LEU A 1 395 ? 7.336 -29.391 -18.922 1 94.12 395 LEU A C 1
ATOM 3034 O O . LEU A 1 395 ? 6.992 -30.453 -18.406 1 94.12 395 LEU A O 1
ATOM 3038 N N . VAL A 1 396 ? 8.555 -28.969 -18.938 1 94.06 396 VAL A N 1
ATOM 3039 C CA . VAL A 1 396 ? 9.625 -29.734 -18.312 1 94.06 396 VAL A CA 1
ATOM 3040 C C . VAL A 1 396 ? 10.227 -28.938 -17.156 1 94.06 396 VAL A C 1
ATOM 3042 O O . VAL A 1 396 ? 10.492 -27.734 -17.297 1 94.06 396 VAL A O 1
ATOM 3045 N N . PRO A 1 397 ? 10.414 -29.625 -15.984 1 95.38 397 PRO A N 1
ATOM 3046 C CA . PRO A 1 397 ? 11.047 -28.938 -14.859 1 95.38 397 PRO A CA 1
ATOM 3047 C C . PRO A 1 397 ? 12.516 -28.625 -15.109 1 95.38 397 PRO A C 1
ATOM 3049 O O . PRO A 1 397 ? 13.258 -29.484 -15.609 1 95.38 397 PRO A O 1
ATOM 3052 N N . THR A 1 398 ? 12.977 -27.422 -14.773 1 96.62 398 THR A N 1
ATOM 3053 C CA . THR A 1 398 ? 14.352 -27 -15.039 1 96.62 398 THR A CA 1
ATOM 3054 C C . THR A 1 398 ? 15.07 -26.672 -13.734 1 96.62 398 THR A C 1
ATOM 3056 O O . THR A 1 398 ? 16.234 -27.031 -13.555 1 96.62 398 THR A O 1
ATOM 3059 N N . TYR A 1 399 ? 14.414 -25.953 -12.836 1 96.81 399 TYR A N 1
ATOM 3060 C CA . TYR A 1 399 ? 14.977 -25.609 -11.539 1 96.81 399 TYR A CA 1
ATOM 3061 C C . TYR A 1 399 ? 13.945 -25.812 -10.43 1 96.81 399 TYR A C 1
ATOM 3063 O O . TYR A 1 399 ? 12.742 -25.641 -10.656 1 96.81 399 TYR A O 1
ATOM 3071 N N . THR A 1 400 ? 14.422 -26.234 -9.32 1 95.56 400 THR A N 1
ATOM 3072 C CA . THR A 1 400 ? 13.617 -26.172 -8.109 1 95.56 400 THR A CA 1
ATOM 3073 C C . THR A 1 400 ? 13.961 -24.938 -7.281 1 95.56 400 THR A C 1
ATOM 3075 O O . THR A 1 400 ? 15.133 -24.562 -7.176 1 95.56 400 THR A O 1
ATOM 3078 N N . VAL A 1 401 ? 12.914 -24.281 -6.793 1 94.81 401 VAL A N 1
ATOM 3079 C CA . VAL A 1 401 ? 13.086 -23.062 -6.004 1 94.81 401 VAL A CA 1
ATOM 3080 C C . VAL A 1 401 ? 12.766 -23.344 -4.539 1 94.81 401 VAL A C 1
ATOM 3082 O O . VAL A 1 401 ? 11.633 -23.703 -4.207 1 94.81 401 VAL A O 1
ATOM 3085 N N . ASP A 1 402 ? 13.727 -23.203 -3.711 1 89.06 402 ASP A N 1
ATOM 3086 C CA . ASP A 1 402 ? 13.523 -23.297 -2.268 1 89.06 402 ASP A CA 1
ATOM 3087 C C . ASP A 1 402 ? 13.359 -21.906 -1.655 1 89.06 402 ASP A C 1
ATOM 3089 O O . ASP A 1 402 ? 14.336 -21.172 -1.477 1 89.06 402 ASP A O 1
ATOM 3093 N N . PRO A 1 403 ? 12.195 -21.562 -1.254 1 84.19 403 PRO A N 1
ATOM 3094 C CA . PRO A 1 403 ? 11.984 -20.219 -0.743 1 84.19 403 PRO A CA 1
ATOM 3095 C C . PRO A 1 403 ? 12.688 -19.969 0.588 1 84.19 403 PRO A C 1
ATOM 3097 O O . PRO A 1 403 ? 12.969 -18.812 0.938 1 84.19 403 PRO A O 1
ATOM 3100 N N . GLY A 1 404 ? 12.977 -20.922 1.389 1 78.75 404 GLY A N 1
ATOM 3101 C CA . GLY A 1 404 ? 13.656 -20.75 2.666 1 78.75 404 GLY A CA 1
ATOM 3102 C C . GLY A 1 404 ? 15.117 -20.391 2.527 1 78.75 404 GLY A C 1
ATOM 3103 O O . GLY A 1 404 ? 15.586 -19.422 3.143 1 78.75 404 GLY A O 1
ATOM 3104 N N . ASP A 1 405 ? 15.766 -21.016 1.597 1 75.56 405 ASP A N 1
ATOM 3105 C CA . ASP A 1 405 ? 17.203 -20.844 1.44 1 75.56 405 ASP A CA 1
ATOM 3106 C C . ASP A 1 405 ? 17.516 -19.859 0.306 1 75.56 405 ASP A C 1
ATOM 3108 O O . ASP A 1 405 ? 18.672 -19.5 0.102 1 75.56 405 ASP A O 1
ATOM 3112 N N . ASN A 1 406 ? 16.562 -19.375 -0.331 1 78.81 406 ASN A N 1
ATOM 3113 C CA . ASN A 1 406 ? 16.734 -18.484 -1.469 1 78.81 406 ASN A CA 1
ATOM 3114 C C . ASN A 1 406 ? 17.656 -19.094 -2.529 1 78.81 406 ASN A C 1
ATOM 3116 O O . ASN A 1 406 ? 18.531 -18.422 -3.055 1 78.81 406 ASN A O 1
ATOM 3120 N N . LEU A 1 407 ? 17.469 -20.406 -2.775 1 83.56 407 LEU A N 1
ATOM 3121 C CA . LEU A 1 407 ? 18.344 -21.125 -3.684 1 83.56 407 LEU A CA 1
ATOM 3122 C C . LEU A 1 407 ? 17.562 -21.75 -4.828 1 83.56 407 LEU A C 1
ATOM 3124 O O . LEU A 1 407 ? 16.422 -22.203 -4.633 1 83.56 407 LEU A O 1
ATOM 3128 N N . LEU A 1 408 ? 18.109 -21.641 -5.984 1 93.5 408 LEU A N 1
ATOM 3129 C CA . LEU A 1 408 ? 17.625 -22.391 -7.129 1 93.5 408 LEU A CA 1
ATOM 3130 C C . LEU A 1 408 ? 18.531 -23.578 -7.43 1 93.5 408 LEU A C 1
ATOM 3132 O O . LEU A 1 408 ? 19.766 -23.422 -7.469 1 93.5 408 LEU A O 1
ATOM 3136 N N . VAL A 1 409 ? 17.969 -24.75 -7.562 1 93.81 409 VAL A N 1
ATOM 3137 C CA . VAL A 1 409 ? 18.719 -25.969 -7.84 1 93.81 409 VAL A CA 1
ATOM 3138 C C . VAL A 1 409 ? 18.312 -26.531 -9.203 1 93.81 409 VAL A C 1
ATOM 3140 O O . VAL A 1 409 ? 17.125 -26.797 -9.438 1 93.81 409 VAL A O 1
ATOM 3143 N N . PRO A 1 410 ? 19.281 -26.719 -10.008 1 94.5 410 PRO A N 1
ATOM 3144 C CA . PRO A 1 410 ? 18.938 -27.297 -11.312 1 94.5 410 PRO A CA 1
ATOM 3145 C C . PRO A 1 410 ? 18.438 -28.734 -11.227 1 94.5 410 PRO A C 1
ATOM 3147 O O . PRO A 1 410 ? 18.922 -29.5 -10.398 1 94.5 410 PRO A O 1
ATOM 3150 N N . THR A 1 411 ? 17.453 -29.078 -12.055 1 92.88 411 THR A N 1
ATOM 3151 C CA . THR A 1 411 ? 16.906 -30.438 -12.062 1 92.88 411 THR A CA 1
ATOM 3152 C C . THR A 1 411 ? 17.609 -31.297 -13.102 1 92.88 411 THR A C 1
ATOM 3154 O O . THR A 1 411 ? 17.438 -32.531 -13.109 1 92.88 411 THR A O 1
ATOM 3157 N N . GLY A 1 412 ? 18.391 -30.75 -13.961 1 90.81 412 GLY A N 1
ATOM 3158 C CA . GLY A 1 412 ? 19.062 -31.484 -15.016 1 90.81 412 GLY A CA 1
ATOM 3159 C C . GLY A 1 412 ? 18.656 -31.047 -16.406 1 90.81 412 GLY A C 1
ATOM 3160 O O . GLY A 1 412 ? 19.406 -31.266 -17.375 1 90.81 412 GLY A O 1
ATOM 3161 N N . ASN A 1 413 ? 17.438 -30.547 -16.578 1 92.12 413 ASN A N 1
ATOM 3162 C CA . ASN A 1 413 ? 16.984 -30.031 -17.859 1 92.12 413 ASN A CA 1
ATOM 3163 C C . ASN A 1 413 ? 17.312 -28.547 -18.016 1 92.12 413 ASN A C 1
ATOM 3165 O O . ASN A 1 413 ? 16.922 -27.734 -17.172 1 92.12 413 ASN A O 1
ATOM 3169 N N . PRO A 1 414 ? 18 -28.219 -19 1 92.19 414 PRO A N 1
ATOM 3170 C CA . PRO A 1 414 ? 18.297 -26.812 -19.203 1 92.19 414 PRO A CA 1
ATOM 3171 C C . PRO A 1 414 ? 17.094 -26.031 -19.734 1 92.19 414 PRO A C 1
ATOM 3173 O O . PRO A 1 414 ? 16.188 -26.609 -20.359 1 92.19 414 PRO A O 1
ATOM 3176 N N . ILE A 1 415 ? 17.047 -24.766 -19.484 1 95.06 415 ILE A N 1
ATOM 3177 C CA . ILE A 1 415 ? 16.062 -23.875 -20.094 1 95.06 415 ILE A CA 1
ATOM 3178 C C . ILE A 1 415 ? 16.453 -23.594 -21.547 1 95.06 415 ILE A C 1
ATOM 3180 O O . ILE A 1 415 ? 17.625 -23.281 -21.828 1 95.06 415 ILE A O 1
ATOM 3184 N N . ARG A 1 416 ? 15.555 -23.734 -22.422 1 93.38 416 ARG A N 1
ATOM 3185 C CA . ARG A 1 416 ? 15.781 -23.375 -23.812 1 93.38 416 ARG A CA 1
ATOM 3186 C C . ARG A 1 416 ? 15.164 -22.031 -24.141 1 93.38 416 ARG A C 1
ATOM 3188 O O . ARG A 1 416 ? 13.977 -21.938 -24.469 1 93.38 416 ARG A O 1
ATOM 3195 N N . PHE A 1 417 ? 16 -21.047 -24.109 1 94.06 417 PHE A N 1
ATOM 3196 C CA . PHE A 1 417 ? 15.531 -19.703 -24.422 1 94.06 417 PHE A CA 1
ATOM 3197 C C . PHE A 1 417 ? 15.414 -19.5 -25.922 1 94.06 417 PHE A C 1
ATOM 3199 O O . PHE A 1 417 ? 16.266 -19.953 -26.688 1 94.06 417 PHE A O 1
ATOM 3206 N N . PRO A 1 418 ? 14.32 -18.703 -26.172 1 91.19 418 PRO A N 1
ATOM 3207 C CA . PRO A 1 418 ? 14.312 -18.328 -27.578 1 91.19 418 PRO A CA 1
ATOM 3208 C C . PRO A 1 418 ? 15.531 -17.484 -27.969 1 91.19 418 PRO A C 1
ATOM 3210 O O . PRO A 1 418 ? 16 -16.672 -27.172 1 91.19 418 PRO A O 1
ATOM 3213 N N . GLY A 1 419 ? 16.172 -17.734 -28.969 1 88.38 419 GLY A N 1
ATOM 3214 C CA . GLY A 1 419 ? 17.375 -17.031 -29.375 1 88.38 419 GLY A CA 1
ATOM 3215 C C . GLY A 1 419 ? 18.656 -17.719 -28.922 1 88.38 419 GLY A C 1
ATOM 3216 O O . GLY A 1 419 ? 19.75 -17.312 -29.297 1 88.38 419 GLY A O 1
ATOM 3217 N N . GLY A 1 420 ? 18.562 -18.594 -27.875 1 88.88 420 GLY A N 1
ATOM 3218 C CA . GLY A 1 420 ? 19.703 -19.422 -27.5 1 88.88 420 GLY A CA 1
ATOM 3219 C C . GLY A 1 420 ? 20.312 -19.031 -26.172 1 88.88 420 GLY A C 1
ATOM 3220 O O . GLY A 1 420 ? 21.109 -19.781 -25.609 1 88.88 420 GLY A O 1
ATOM 3221 N N . ALA A 1 421 ? 19.984 -17.859 -25.734 1 91.19 421 ALA A N 1
ATOM 3222 C CA . ALA A 1 421 ? 20.547 -17.406 -24.469 1 91.19 421 ALA A CA 1
ATOM 3223 C C . ALA A 1 421 ? 19.5 -16.641 -23.656 1 91.19 421 ALA A C 1
ATOM 3225 O O . ALA A 1 421 ? 18.531 -16.125 -24.219 1 91.19 421 ALA A O 1
ATOM 3226 N N . PRO A 1 422 ? 19.734 -16.656 -22.281 1 93.12 422 PRO A N 1
ATOM 3227 C CA . PRO A 1 422 ? 18.828 -15.844 -21.469 1 93.12 422 PRO A CA 1
ATOM 3228 C C . PRO A 1 422 ? 19.016 -14.344 -21.688 1 93.12 422 PRO A C 1
ATOM 3230 O O . PRO A 1 422 ? 20.031 -13.922 -22.25 1 93.12 422 PRO A O 1
ATOM 3233 N N . PRO A 1 423 ? 18.016 -13.555 -21.312 1 92.06 423 PRO A N 1
ATOM 3234 C CA . PRO A 1 423 ? 18.203 -12.102 -21.359 1 92.06 423 PRO A CA 1
ATOM 3235 C C . PRO A 1 423 ? 19.453 -11.656 -20.594 1 92.06 423 PRO A C 1
ATOM 3237 O O . PRO A 1 423 ? 19.875 -12.32 -19.656 1 92.06 423 PRO A O 1
ATOM 3240 N N . GLN A 1 424 ? 20.016 -10.562 -21.031 1 87 424 GLN A N 1
ATOM 3241 C CA . GLN A 1 424 ? 21.25 -10.047 -20.422 1 87 424 GLN A CA 1
ATOM 3242 C C . GLN A 1 424 ? 21.047 -9.758 -18.938 1 87 424 GLN A C 1
ATOM 3244 O O . GLN A 1 424 ? 20.062 -9.125 -18.547 1 87 424 GLN A O 1
ATOM 3249 N N . PRO A 1 425 ? 21.953 -10.273 -18.141 1 90.25 425 PRO A N 1
ATOM 3250 C CA . PRO A 1 425 ? 21.812 -10.055 -16.703 1 90.25 425 PRO A CA 1
ATOM 3251 C C . PRO A 1 425 ? 22.047 -8.602 -16.297 1 90.25 425 PRO A C 1
ATOM 3253 O O . PRO A 1 425 ? 22.891 -7.918 -16.891 1 90.25 425 PRO A O 1
ATOM 3256 N N . ASP A 1 426 ? 21.297 -8.148 -15.305 1 87.06 426 ASP A N 1
ATOM 3257 C CA . ASP A 1 426 ? 21.469 -6.824 -14.711 1 87.06 426 ASP A CA 1
ATOM 3258 C C . ASP A 1 426 ? 22.547 -6.852 -13.633 1 87.06 426 ASP A C 1
ATOM 3260 O O . ASP A 1 426 ? 22.938 -7.922 -13.156 1 87.06 426 ASP A O 1
ATOM 3264 N N . PRO A 1 427 ? 23.031 -5.723 -13.266 1 81.31 427 PRO A N 1
ATOM 3265 C CA . PRO A 1 427 ? 24.016 -5.676 -12.188 1 81.31 427 PRO A CA 1
ATOM 3266 C C . PRO A 1 427 ? 23.5 -6.27 -10.883 1 81.31 427 PRO A C 1
ATOM 3268 O O . PRO A 1 427 ? 22.328 -6.09 -10.547 1 81.31 427 PRO A O 1
ATOM 3271 N N . ASN A 1 428 ? 24.453 -6.902 -10.156 1 83.94 428 ASN A N 1
ATOM 3272 C CA . ASN A 1 428 ? 24.109 -7.617 -8.938 1 83.94 428 ASN A CA 1
ATOM 3273 C C . ASN A 1 428 ? 23.688 -6.656 -7.828 1 83.94 428 ASN A C 1
ATOM 3275 O O . ASN A 1 428 ? 23.016 -7.059 -6.875 1 83.94 428 ASN A O 1
ATOM 3279 N N . CYS A 1 429 ? 24 -5.473 -7.867 1 78.31 429 CYS A N 1
ATOM 3280 C CA . CYS A 1 429 ? 23.719 -4.492 -6.824 1 78.31 429 CYS A CA 1
ATOM 3281 C C . CYS A 1 429 ? 22.219 -4.277 -6.664 1 78.31 429 CYS A C 1
ATOM 3283 O O . CYS A 1 429 ? 21.766 -3.846 -5.605 1 78.31 429 CYS A O 1
ATOM 3285 N N . TRP A 1 430 ? 21.469 -4.645 -7.723 1 81.44 430 TRP A N 1
ATOM 3286 C CA . TRP A 1 430 ? 20.016 -4.492 -7.652 1 81.44 430 TRP A CA 1
ATOM 3287 C C . TRP A 1 430 ? 19.422 -5.422 -6.598 1 81.44 430 TRP A C 1
ATOM 3289 O O . TRP A 1 430 ? 18.328 -5.18 -6.098 1 81.44 430 TRP A O 1
ATOM 3299 N N . PHE A 1 431 ? 20.094 -6.402 -6.289 1 85.94 431 PHE A N 1
ATOM 3300 C CA . PHE A 1 431 ? 19.547 -7.434 -5.418 1 85.94 431 PHE A CA 1
ATOM 3301 C C . PHE A 1 431 ? 20.203 -7.383 -4.043 1 85.94 431 PHE A C 1
ATOM 3303 O O . PHE A 1 431 ? 19.969 -8.266 -3.211 1 85.94 431 PHE A O 1
ATOM 3310 N N . ASP A 1 432 ? 21.016 -6.375 -3.842 1 75.06 432 ASP A N 1
ATOM 3311 C CA . ASP A 1 432 ? 21.641 -6.145 -2.539 1 75.06 432 ASP A CA 1
ATOM 3312 C C . ASP A 1 432 ? 20.922 -5.027 -1.783 1 75.06 432 ASP A C 1
ATOM 3314 O O . ASP A 1 432 ? 20.984 -3.861 -2.18 1 75.06 432 ASP A O 1
ATOM 3318 N N . PRO A 1 433 ? 20.234 -5.457 -0.742 1 64.88 433 PRO A N 1
ATOM 3319 C CA . PRO A 1 433 ? 19.484 -4.43 -0.017 1 64.88 433 PRO A CA 1
ATOM 3320 C C . PRO A 1 433 ? 20.391 -3.348 0.572 1 64.88 433 PRO A C 1
ATOM 3322 O O . PRO A 1 433 ? 19.922 -2.234 0.837 1 64.88 433 PRO A O 1
ATOM 3325 N N . ASN A 1 434 ? 21.609 -3.699 0.817 1 56.16 434 ASN A N 1
ATOM 3326 C CA . ASN A 1 434 ? 22.5 -2.779 1.505 1 56.16 434 ASN A CA 1
ATOM 3327 C C . ASN A 1 434 ? 23.266 -1.896 0.52 1 56.16 434 ASN A C 1
ATOM 3329 O O . ASN A 1 434 ? 23.938 -0.943 0.922 1 56.16 434 ASN A O 1
ATOM 3333 N N . ASN A 1 435 ? 23.172 -2.449 -0.784 1 52.97 435 ASN A N 1
ATOM 3334 C CA . ASN A 1 435 ? 23.953 -1.694 -1.771 1 52.97 435 ASN A CA 1
ATOM 3335 C C . ASN A 1 435 ? 23.031 -0.974 -2.758 1 52.97 435 ASN A C 1
ATOM 3337 O O . ASN A 1 435 ? 22.016 -1.526 -3.189 1 52.97 435 ASN A O 1
ATOM 3341 N N . LEU A 1 436 ? 23.062 0.3 -2.68 1 48.84 436 LEU A N 1
ATOM 3342 C CA . LEU A 1 436 ? 22.297 1.085 -3.637 1 48.84 436 LEU A CA 1
ATOM 3343 C C . LEU A 1 436 ? 22.766 0.833 -5.062 1 48.84 436 LEU A C 1
ATOM 3345 O O . LEU A 1 436 ? 23.969 0.948 -5.348 1 48.84 436 LEU A O 1
ATOM 3349 N N . CYS A 1 437 ? 22.078 -0.198 -5.867 1 54.28 437 CYS A N 1
ATOM 3350 C CA . CYS A 1 437 ? 22.516 -0.551 -7.215 1 54.28 437 CYS A CA 1
ATOM 3351 C C . CYS A 1 437 ? 22.359 0.631 -8.164 1 54.28 437 CYS A C 1
ATOM 3353 O O . CYS A 1 437 ? 21.328 1.306 -8.156 1 54.28 437 CYS A O 1
ATOM 3355 N N . THR A 1 438 ? 23.375 1.354 -8.438 1 45.09 438 THR A N 1
ATOM 3356 C CA . THR A 1 438 ? 23.359 2.422 -9.43 1 45.09 438 THR A CA 1
ATOM 3357 C C . THR A 1 438 ? 23.062 1.867 -10.82 1 45.09 438 THR A C 1
ATOM 3359 O O . THR A 1 438 ? 23.453 0.748 -11.148 1 45.09 438 THR A O 1
ATOM 3362 N N . GLY A 1 439 ? 21.969 1.665 -11.312 1 39.59 439 GLY A N 1
ATOM 3363 C CA . GLY A 1 439 ? 21.562 1.091 -12.586 1 39.59 439 GLY A CA 1
ATOM 3364 C C . GLY A 1 439 ? 22.75 0.733 -13.477 1 39.59 439 GLY A C 1
ATOM 3365 O O . GLY A 1 439 ? 23.141 -0.432 -13.547 1 39.59 439 GLY A O 1
ATOM 3366 N N . GLY A 1 440 ? 22.875 1.558 -14.672 1 34.62 440 GLY A N 1
ATOM 3367 C CA . GLY A 1 440 ? 23.625 1.212 -15.875 1 34.62 440 GLY A CA 1
ATOM 3368 C C . GLY A 1 440 ? 25.062 0.851 -15.594 1 34.62 440 GLY A C 1
ATOM 3369 O O . GLY A 1 440 ? 25.766 0.322 -16.469 1 34.62 440 GLY A O 1
ATOM 3370 N N . GLU A 1 441 ? 25.891 1.883 -15.086 1 32.16 441 GLU A N 1
ATOM 3371 C CA . GLU A 1 441 ? 27.297 1.599 -15.367 1 32.16 441 GLU A CA 1
ATOM 3372 C C . GLU A 1 441 ? 27.734 0.303 -14.688 1 32.16 441 GLU A C 1
ATOM 3374 O O . GLU A 1 441 ? 27.547 0.123 -13.492 1 32.16 441 GLU A O 1
ATOM 3379 N N . ALA A 1 442 ? 27.594 -0.787 -15.438 1 31.06 442 ALA A N 1
ATOM 3380 C CA . ALA A 1 442 ? 28.469 -1.896 -15.078 1 31.06 442 ALA A CA 1
ATOM 3381 C C . ALA A 1 442 ? 29.594 -1.43 -14.148 1 31.06 442 ALA A C 1
ATOM 3383 O O . ALA A 1 442 ? 30.172 -0.36 -14.344 1 31.06 442 ALA A O 1
ATOM 3384 N N . SER A 1 443 ? 29.578 -1.755 -12.891 1 31.06 443 SER A N 1
ATOM 3385 C CA . SER A 1 443 ? 30.797 -1.583 -12.102 1 31.06 443 SER A CA 1
ATOM 3386 C C . SER A 1 443 ? 32.031 -1.498 -12.992 1 31.06 443 SER A C 1
ATOM 3388 O O . SER A 1 443 ? 32.438 -2.49 -13.609 1 31.06 443 SER A O 1
ATOM 3390 N N . LEU A 1 444 ? 32.188 -0.683 -13.906 1 29.52 444 LEU A N 1
ATOM 3391 C CA . LEU A 1 444 ? 33.594 -0.525 -14.25 1 29.52 444 LEU A CA 1
ATOM 3392 C C . LEU A 1 444 ? 34.469 -0.702 -13.023 1 29.52 444 LEU A C 1
ATOM 3394 O O . LEU A 1 444 ? 34.406 0.079 -12.07 1 29.52 444 LEU A O 1
ATOM 3398 N N . ARG A 1 445 ? 34.562 -1.881 -12.609 1 31.72 445 ARG A N 1
ATOM 3399 C CA . ARG A 1 445 ? 35.406 -2.434 -11.562 1 31.72 445 ARG A CA 1
ATOM 3400 C C . ARG A 1 445 ? 36.656 -1.556 -11.32 1 31.72 445 ARG A C 1
ATOM 3402 O O . ARG A 1 445 ? 37.219 -0.998 -12.266 1 31.72 445 ARG A O 1
ATOM 3409 N N . SER A 1 446 ? 36.938 -1.054 -10.18 1 35.88 446 SER A N 1
ATOM 3410 C CA . SER A 1 446 ? 38.312 -0.75 -9.727 1 35.88 446 SER A CA 1
ATOM 3411 C C . SER A 1 446 ? 39.344 -1.516 -10.531 1 35.88 446 SER A C 1
ATOM 3413 O O . SER A 1 446 ? 40.406 -0.982 -10.844 1 35.88 446 SER A O 1
ATOM 3415 N N . GLY A 1 447 ? 38.844 -2.648 -11.008 1 34.53 447 GLY A N 1
ATOM 3416 C CA . GLY A 1 447 ? 39.781 -3.494 -11.742 1 34.53 447 GLY A CA 1
ATOM 3417 C C . GLY A 1 447 ? 39.969 -3.051 -13.18 1 34.53 447 GLY A C 1
ATOM 3418 O O . GLY A 1 447 ? 41.094 -3.107 -13.711 1 34.53 447 GLY A O 1
ATOM 3419 N N . TYR A 1 448 ? 38.875 -2.689 -13.844 1 38.53 448 TYR A N 1
ATOM 3420 C CA . TYR A 1 448 ? 39.062 -2.248 -15.219 1 38.53 448 TYR A CA 1
ATOM 3421 C C . TYR A 1 448 ? 39.688 -0.861 -15.258 1 38.53 448 TYR A C 1
ATOM 3423 O O . TYR A 1 448 ? 40.562 -0.583 -16.109 1 38.53 448 TYR A O 1
ATOM 3431 N N . PHE A 1 449 ? 39.219 -0.002 -14.383 1 40.66 449 PHE A N 1
ATOM 3432 C CA . PHE A 1 449 ? 39.938 1.239 -14.148 1 40.66 449 PHE A CA 1
ATOM 3433 C C . PHE A 1 449 ? 41.375 0.952 -13.695 1 40.66 449 PHE A C 1
ATOM 3435 O O . PHE A 1 449 ? 42.312 1.582 -14.164 1 40.66 449 PHE A O 1
ATOM 3442 N N . LEU A 1 450 ? 41.375 0.032 -12.852 1 44.47 450 LEU A N 1
ATOM 3443 C CA . LEU A 1 450 ? 42.688 -0.492 -12.477 1 44.47 450 LEU A CA 1
ATOM 3444 C C . LEU A 1 450 ? 43.375 -1.164 -13.664 1 44.47 450 LEU A C 1
ATOM 3446 O O . LEU A 1 450 ? 44.562 -0.98 -13.883 1 44.47 450 LEU A O 1
ATOM 3450 N N . ARG A 1 451 ? 42.562 -1.743 -14.461 1 46.84 451 ARG A N 1
ATOM 3451 C CA . ARG A 1 451 ? 43.094 -2.381 -15.656 1 46.84 451 ARG A CA 1
ATOM 3452 C C . ARG A 1 451 ? 43.438 -1.346 -16.719 1 46.84 451 ARG A C 1
ATOM 3454 O O . ARG A 1 451 ? 44.5 -1.456 -17.375 1 46.84 451 ARG A O 1
ATOM 3461 N N . LEU A 1 452 ? 42.625 -0.388 -16.812 1 48.5 452 LEU A N 1
ATOM 3462 C CA . LEU A 1 452 ? 42.938 0.697 -17.734 1 48.5 452 LEU A CA 1
ATOM 3463 C C . LEU A 1 452 ? 44.125 1.53 -17.219 1 48.5 452 LEU A C 1
ATOM 3465 O O . LEU A 1 452 ? 45 1.908 -18 1 48.5 452 LEU A O 1
ATOM 3469 N N . ILE A 1 453 ? 44.094 1.767 -15.93 1 52.81 453 ILE A N 1
ATOM 3470 C CA . ILE A 1 453 ? 45.25 2.408 -15.312 1 52.81 453 ILE A CA 1
ATOM 3471 C C . ILE A 1 453 ? 46.469 1.518 -15.477 1 52.81 453 ILE A C 1
ATOM 3473 O O . ILE A 1 453 ? 47.531 1.99 -15.867 1 52.81 453 ILE A O 1
ATOM 3477 N N . ILE A 1 454 ? 46.188 0.259 -15.359 1 56.16 454 ILE A N 1
ATOM 3478 C CA . ILE A 1 454 ? 47.281 -0.701 -15.484 1 56.16 454 ILE A CA 1
ATOM 3479 C C . ILE A 1 454 ? 47.719 -0.799 -16.938 1 56.16 454 ILE A C 1
ATOM 3481 O O . ILE A 1 454 ? 48.906 -0.793 -17.234 1 56.16 454 ILE A O 1
ATOM 3485 N N . THR A 1 455 ? 46.844 -0.739 -17.859 1 58.5 455 THR A N 1
ATOM 3486 C CA . THR A 1 455 ? 47.188 -0.821 -19.266 1 58.5 455 THR A CA 1
ATOM 3487 C C . THR A 1 455 ? 47.844 0.464 -19.734 1 58.5 455 THR A C 1
ATOM 3489 O O . THR A 1 455 ? 48.812 0.421 -20.516 1 58.5 455 THR A O 1
ATOM 3492 N N . THR A 1 456 ? 47.406 1.578 -19.234 1 60.03 456 THR A N 1
ATOM 3493 C CA . THR A 1 456 ? 48.062 2.838 -19.562 1 60.03 456 THR A CA 1
ATOM 3494 C C . THR A 1 456 ? 49.469 2.896 -18.953 1 60.03 456 THR A C 1
ATOM 3496 O O . THR A 1 456 ? 50.406 3.375 -19.594 1 60.03 456 THR A O 1
ATOM 3499 N N . ILE A 1 457 ? 49.562 2.34 -17.75 1 61.41 457 ILE A N 1
ATOM 3500 C CA . ILE A 1 457 ? 50.844 2.248 -17.094 1 61.41 457 ILE A CA 1
ATOM 3501 C C . ILE A 1 457 ? 51.75 1.285 -17.859 1 61.41 457 ILE A C 1
ATOM 3503 O O . ILE A 1 457 ? 52.906 1.589 -18.125 1 61.41 457 ILE A O 1
ATOM 3507 N N . ILE A 1 458 ? 51.156 0.236 -18.391 1 61.5 458 ILE A N 1
ATOM 3508 C CA . ILE A 1 458 ? 51.906 -0.76 -19.141 1 61.5 458 ILE A CA 1
ATOM 3509 C C . ILE A 1 458 ? 52.312 -0.18 -20.484 1 61.5 458 ILE A C 1
ATOM 3511 O O . ILE A 1 458 ? 53.469 -0.317 -20.906 1 61.5 458 ILE A O 1
ATOM 3515 N N . ILE A 1 459 ? 51.438 0.574 -21.078 1 63.34 459 ILE A N 1
ATOM 3516 C CA . ILE A 1 459 ? 51.719 1.187 -22.359 1 63.34 459 ILE A CA 1
ATOM 3517 C C . ILE A 1 459 ? 52.781 2.273 -22.188 1 63.34 459 ILE A C 1
ATOM 3519 O O . ILE A 1 459 ? 53.719 2.369 -22.984 1 63.34 459 ILE A O 1
ATOM 3523 N N . THR A 1 460 ? 52.719 3.008 -21.094 1 64.88 460 THR A N 1
ATOM 3524 C CA . THR A 1 460 ? 53.719 4.023 -20.797 1 64.88 460 THR A CA 1
ATOM 3525 C C . THR A 1 460 ? 55.094 3.377 -20.5 1 64.88 460 THR A C 1
ATOM 3527 O O . THR A 1 460 ? 56.125 3.867 -20.953 1 64.88 460 THR A O 1
ATOM 3530 N N . ILE A 1 461 ? 55.031 2.23 -19.891 1 66 461 ILE A N 1
ATOM 3531 C CA . ILE A 1 461 ? 56.25 1.497 -19.578 1 66 461 ILE A CA 1
ATOM 3532 C C . ILE A 1 461 ? 56.844 0.917 -20.859 1 66 461 ILE A C 1
ATOM 3534 O O . ILE A 1 461 ? 58.062 0.991 -21.078 1 66 461 ILE A O 1
ATOM 3538 N N . ILE A 1 462 ? 55.969 0.459 -21.734 1 64.12 462 ILE A N 1
ATOM 3539 C CA . ILE A 1 462 ? 56.438 -0.11 -23 1 64.12 462 ILE A CA 1
ATOM 3540 C C . ILE A 1 462 ? 57 0.992 -23.875 1 64.12 462 ILE A C 1
ATOM 3542 O O . ILE A 1 462 ? 58.062 0.821 -24.484 1 64.12 462 ILE A O 1
ATOM 3546 N N . ILE A 1 463 ? 56.375 2.111 -23.828 1 64.12 463 ILE A N 1
ATOM 3547 C CA . ILE A 1 463 ? 56.844 3.246 -24.609 1 64.12 463 ILE A CA 1
ATOM 3548 C C . ILE A 1 463 ? 58.188 3.74 -24.078 1 64.12 463 ILE A C 1
ATOM 3550 O O . ILE A 1 463 ? 59.125 3.998 -24.844 1 64.12 463 ILE A O 1
ATOM 3554 N N . ILE A 1 464 ? 58.312 3.684 -22.781 1 64.06 464 ILE A N 1
ATOM 3555 C CA . ILE A 1 464 ? 59.531 4.086 -22.125 1 64.06 464 ILE A CA 1
ATOM 3556 C C . ILE A 1 464 ? 60.656 3.074 -22.438 1 64.06 464 ILE A C 1
ATOM 3558 O O . ILE A 1 464 ? 61.781 3.453 -22.766 1 64.06 464 ILE A O 1
ATOM 3562 N N . THR A 1 465 ? 60.344 1.841 -22.484 1 65.38 465 THR A N 1
ATOM 3563 C CA . THR A 1 465 ? 61.312 0.79 -22.781 1 65.38 465 THR A CA 1
ATOM 3564 C C . THR A 1 465 ? 61.75 0.856 -24.234 1 65.38 465 THR A C 1
ATOM 3566 O O . THR A 1 465 ? 62.938 0.704 -24.547 1 65.38 465 THR A O 1
ATOM 3569 N N . ILE A 1 466 ? 60.812 1.112 -25.078 1 61.31 466 ILE A N 1
ATOM 3570 C CA . ILE A 1 466 ? 61.125 1.225 -26.5 1 61.31 466 ILE A CA 1
ATOM 3571 C C . ILE A 1 466 ? 62 2.436 -26.734 1 61.31 466 ILE A C 1
ATOM 3573 O O . ILE A 1 466 ? 63 2.352 -27.484 1 61.31 466 ILE A O 1
ATOM 3577 N N . ILE A 1 467 ? 61.688 3.445 -25.984 1 61.31 467 ILE A N 1
ATOM 3578 C CA . ILE A 1 467 ? 62.5 4.656 -26.094 1 61.31 467 ILE A CA 1
ATOM 3579 C C . ILE A 1 467 ? 63.906 4.387 -25.578 1 61.31 467 ILE A C 1
ATOM 3581 O O . ILE A 1 467 ? 64.875 4.781 -26.188 1 61.31 467 ILE A O 1
ATOM 3585 N N . ILE A 1 468 ? 63.938 3.598 -24.578 1 60.91 468 ILE A N 1
ATOM 3586 C CA . ILE A 1 468 ? 65.25 3.238 -24 1 60.91 468 ILE A CA 1
ATOM 3587 C C . ILE A 1 468 ? 66 2.34 -24.969 1 60.91 468 ILE A C 1
ATOM 3589 O O . ILE A 1 468 ? 67.188 2.551 -25.203 1 60.91 468 ILE A O 1
ATOM 3593 N N . VAL A 1 469 ? 65.312 1.432 -25.562 1 59.84 469 VAL A N 1
ATOM 3594 C CA . VAL A 1 469 ? 65.938 0.485 -26.469 1 59.84 469 VAL A CA 1
ATOM 3595 C C . VAL A 1 469 ? 66.438 1.215 -27.719 1 59.84 469 VAL A C 1
ATOM 3597 O O . VAL A 1 469 ? 67.562 0.98 -28.188 1 59.84 469 VAL A O 1
ATOM 3600 N N . ILE A 1 470 ? 65.688 2.094 -28.156 1 58.06 470 ILE A N 1
ATOM 3601 C CA . ILE A 1 470 ? 66.062 2.859 -29.344 1 58.06 470 ILE A CA 1
ATOM 3602 C C . ILE A 1 470 ? 67.25 3.754 -29.031 1 58.06 470 ILE A C 1
ATOM 3604 O O . ILE A 1 470 ? 68.188 3.855 -29.828 1 58.06 470 ILE A O 1
ATOM 3608 N N . THR A 1 471 ? 67.188 4.258 -27.812 1 56.5 471 THR A N 1
ATOM 3609 C CA . THR A 1 471 ? 68.312 5.102 -27.406 1 56.5 471 THR A CA 1
ATOM 3610 C C . THR A 1 471 ? 69.562 4.273 -27.219 1 56.5 471 THR A C 1
ATOM 3612 O O . THR A 1 471 ? 70.688 4.699 -27.625 1 56.5 471 THR A O 1
ATOM 3615 N N . ILE A 1 472 ? 69.438 3.074 -26.766 1 57.5 472 ILE A N 1
ATOM 3616 C CA . ILE A 1 472 ? 70.562 2.193 -26.562 1 57.5 472 ILE A CA 1
ATOM 3617 C C . ILE A 1 472 ? 71.125 1.724 -27.922 1 57.5 472 ILE A C 1
ATOM 3619 O O . ILE A 1 472 ? 72.312 1.71 -28.141 1 57.5 472 ILE A O 1
ATOM 3623 N N . ASN A 1 473 ? 70.25 1.274 -28.766 1 53.09 473 ASN A N 1
ATOM 3624 C CA . ASN A 1 473 ? 70.625 0.777 -30.078 1 53.09 473 ASN A CA 1
ATOM 3625 C C . ASN A 1 473 ? 71.312 1.879 -30.906 1 53.09 473 ASN A C 1
ATOM 3627 O O . ASN A 1 473 ? 72.25 1.628 -31.641 1 53.09 473 ASN A O 1
ATOM 3631 N N . ASN A 1 474 ? 70.812 3.086 -30.812 1 49.88 474 ASN A N 1
ATOM 3632 C CA . ASN A 1 474 ? 71.438 4.199 -31.5 1 49.88 474 ASN A CA 1
ATOM 3633 C C . ASN A 1 474 ? 72.75 4.551 -30.891 1 49.88 474 ASN A C 1
ATOM 3635 O O . ASN A 1 474 ? 73.688 4.973 -31.594 1 49.88 474 ASN A O 1
ATOM 3639 N N . SER A 1 475 ? 72.812 4.336 -29.562 1 49.03 475 SER A N 1
ATOM 3640 C CA . SER A 1 475 ? 74.125 4.543 -28.938 1 49.03 475 SER A CA 1
ATOM 3641 C C . SER A 1 475 ? 75.125 3.461 -29.359 1 49.03 475 SER A C 1
ATOM 3643 O O . SER A 1 475 ? 76.312 3.736 -29.531 1 49.03 475 SER A O 1
ATOM 3645 N N . ASN A 1 476 ? 74.688 2.195 -29.484 1 47.38 476 ASN A N 1
ATOM 3646 C CA . ASN A 1 476 ? 75.625 1.146 -29.875 1 47.38 476 ASN A CA 1
ATOM 3647 C C . ASN A 1 476 ? 76.062 1.329 -31.312 1 47.38 476 ASN A C 1
ATOM 3649 O O . ASN A 1 476 ? 77.188 0.96 -31.641 1 47.38 476 ASN A O 1
ATOM 3653 N N . ASN A 1 477 ? 75.312 1.665 -32.25 1 43.34 477 ASN A N 1
ATOM 3654 C CA . ASN A 1 477 ? 75.875 1.771 -33.594 1 43.34 477 ASN A CA 1
ATOM 3655 C C . ASN A 1 477 ? 76.812 2.969 -33.719 1 43.34 477 ASN A C 1
ATOM 3657 O O . ASN A 1 477 ? 77.438 3.152 -34.781 1 43.34 477 ASN A O 1
ATOM 3661 N N . ASN A 1 478 ? 76.5 4.148 -33.219 1 40.5 478 ASN A N 1
ATOM 3662 C CA . ASN A 1 478 ? 77.562 5.145 -33.312 1 40.5 478 ASN A CA 1
ATOM 3663 C C . ASN A 1 478 ? 78.688 4.82 -32.375 1 40.5 478 ASN A C 1
ATOM 3665 O O . ASN A 1 478 ? 78.562 4.77 -31.156 1 40.5 478 ASN A O 1
ATOM 3669 N N . ASN A 1 479 ? 79.625 3.896 -32.938 1 37.06 479 ASN A N 1
ATOM 3670 C CA . ASN A 1 479 ? 80.812 3.383 -32.312 1 37.06 479 ASN A CA 1
ATOM 3671 C C . ASN A 1 479 ? 81.438 4.387 -31.328 1 37.06 479 ASN A C 1
ATOM 3673 O O . ASN A 1 479 ? 82.125 4.008 -30.406 1 37.06 479 ASN A O 1
ATOM 3677 N N . ASN A 1 480 ? 81.875 5.602 -31.938 1 33.5 480 ASN A N 1
ATOM 3678 C CA . ASN A 1 480 ? 82.875 6.352 -31.219 1 33.5 480 ASN A CA 1
ATOM 3679 C C . ASN A 1 480 ? 82.312 7.035 -29.984 1 33.5 480 ASN A C 1
ATOM 3681 O O . ASN A 1 480 ? 83 7.742 -29.266 1 33.5 480 ASN A O 1
ATOM 3685 N N . ASN A 1 481 ? 81.25 7.801 -30.188 1 33.03 481 ASN A N 1
ATOM 3686 C CA . ASN A 1 481 ? 81.062 8.758 -29.094 1 33.03 481 ASN A CA 1
ATOM 3687 C C . ASN A 1 481 ? 80.5 8.078 -27.828 1 33.03 481 ASN A C 1
ATOM 3689 O O . ASN A 1 481 ? 79.625 7.219 -27.906 1 33.03 481 ASN A O 1
ATOM 3693 N N . PRO A 1 482 ? 81.25 8.25 -26.656 1 30.88 482 PRO A N 1
ATOM 3694 C CA . PRO A 1 482 ? 81.188 7.57 -25.359 1 30.88 482 PRO A CA 1
ATOM 3695 C C . PRO A 1 482 ? 79.75 7.395 -24.891 1 30.88 482 PRO A C 1
ATOM 3697 O O . PRO A 1 482 ? 78.812 8.016 -25.438 1 30.88 482 PRO A O 1
ATOM 3700 N N . GLY A 1 483 ? 79.5 6.777 -23.688 1 27.91 483 GLY A N 1
ATOM 3701 C CA . GLY A 1 483 ? 78.562 6.25 -22.734 1 27.91 483 GLY A CA 1
ATOM 3702 C C . GLY A 1 483 ? 77.438 7.242 -22.359 1 27.91 483 GLY A C 1
ATOM 3703 O O . GLY A 1 483 ? 77.75 8.344 -21.891 1 27.91 483 GLY A O 1
ATOM 3704 N N . ILE A 1 484 ? 76.5 7.551 -23.234 1 31.03 484 ILE A N 1
ATOM 3705 C CA . ILE A 1 484 ? 75.375 8.273 -22.672 1 31.03 484 ILE A CA 1
ATOM 3706 C C . ILE A 1 484 ? 75.125 7.781 -21.25 1 31.03 484 ILE A C 1
ATOM 3708 O O . ILE A 1 484 ? 74.812 6.605 -21.031 1 31.03 484 ILE A O 1
ATOM 3712 N N . CYS A 1 485 ? 75.875 8.352 -20.188 1 26.44 485 CYS A N 1
ATOM 3713 C CA . CYS A 1 485 ? 75.812 8.086 -18.75 1 26.44 485 CYS A CA 1
ATOM 3714 C C . CYS A 1 485 ? 74.438 7.93 -18.25 1 26.44 485 CYS A C 1
ATOM 3716 O O . CYS A 1 485 ? 73.562 8.805 -18.469 1 26.44 485 CYS A O 1
ATOM 3718 N N . TYR A 1 486 ? 73.875 6.707 -18.266 1 29.27 486 TYR A N 1
ATOM 3719 C CA . TYR A 1 486 ? 72.812 6.215 -17.391 1 29.27 486 TYR A CA 1
ATOM 3720 C C . TYR A 1 486 ? 72.812 6.969 -16.062 1 29.27 486 TYR A C 1
ATOM 3722 O O . TYR A 1 486 ? 72.062 6.637 -15.148 1 29.27 486 TYR A O 1
ATOM 3730 N N . SER A 1 487 ? 73.812 7.984 -15.797 1 28.88 487 SER A N 1
ATOM 3731 C CA . SER A 1 487 ? 73.938 8.609 -14.484 1 28.88 487 SER A CA 1
ATOM 3732 C C . SER A 1 487 ? 72.688 9.508 -14.234 1 28.88 487 SER A C 1
ATOM 3734 O O . SER A 1 487 ? 72.438 9.859 -13.094 1 28.88 487 SER A O 1
ATOM 3736 N N . ALA A 1 488 ? 72.125 10.172 -15.227 1 30.02 488 ALA A N 1
ATOM 3737 C CA . ALA A 1 488 ? 71.188 11.164 -14.82 1 30.02 488 ALA A CA 1
ATOM 3738 C C . ALA A 1 488 ? 69.875 10.484 -14.281 1 30.02 488 ALA A C 1
ATOM 3740 O O . ALA A 1 488 ? 69.25 11.016 -13.375 1 30.02 488 ALA A O 1
ATOM 3741 N N . LEU A 1 489 ? 69.438 9.422 -14.828 1 30.38 489 LEU A N 1
ATOM 3742 C CA . LEU A 1 489 ? 68.25 8.852 -14.219 1 30.38 489 LEU A CA 1
ATOM 3743 C C . LEU A 1 489 ? 68.562 8.312 -12.82 1 30.38 489 LEU A C 1
ATOM 3745 O O . LEU A 1 489 ? 67.688 8.203 -11.984 1 30.38 489 LEU A O 1
ATOM 3749 N N . LEU A 1 490 ? 69.812 7.91 -12.43 1 27.86 490 LEU A N 1
ATOM 3750 C CA . LEU A 1 490 ? 70.125 7.484 -11.07 1 27.86 490 LEU A CA 1
ATOM 3751 C C . LEU A 1 490 ? 70.125 8.68 -10.117 1 27.86 490 LEU A C 1
ATOM 3753 O O . LEU A 1 490 ? 70.062 8.508 -8.898 1 27.86 490 LEU A O 1
ATOM 3757 N N . ARG A 1 491 ? 70.312 9.992 -10.445 1 30.39 491 ARG A N 1
ATOM 3758 C CA . ARG A 1 491 ? 70.375 11.055 -9.445 1 30.39 491 ARG A CA 1
ATOM 3759 C C . ARG A 1 491 ? 68.938 11.312 -8.891 1 30.39 491 ARG A C 1
ATOM 3761 O O . ARG A 1 491 ? 68.812 11.977 -7.867 1 30.39 491 ARG A O 1
ATOM 3768 N N . LEU A 1 492 ? 67.938 11.086 -9.453 1 29 492 LEU A N 1
ATOM 3769 C CA . LEU A 1 492 ? 66.688 11.32 -8.719 1 29 492 LEU A CA 1
ATOM 3770 C C . LEU A 1 492 ? 66.562 10.352 -7.543 1 29 492 LEU A C 1
ATOM 3772 O O . LEU A 1 492 ? 65.688 10.547 -6.664 1 29 492 LEU A O 1
ATOM 3776 N N . ARG A 1 493 ? 67.25 9.273 -7.371 1 27.62 493 ARG A N 1
ATOM 3777 C CA . ARG A 1 493 ? 67.25 8.5 -6.137 1 27.62 493 ARG A CA 1
ATOM 3778 C C . ARG A 1 493 ? 68.062 9.164 -5.051 1 27.62 493 ARG A C 1
ATOM 3780 O O . ARG A 1 493 ? 67.938 8.805 -3.875 1 27.62 493 ARG A O 1
ATOM 3787 N N . ASP A 1 494 ? 69 10.055 -5.176 1 29.5 494 ASP A N 1
ATOM 3788 C CA . ASP A 1 494 ? 69.812 10.5 -4.055 1 29.5 494 ASP A CA 1
ATOM 3789 C C . ASP A 1 494 ? 69.125 11.609 -3.266 1 29.5 494 ASP A C 1
ATOM 3791 O O . ASP A 1 494 ? 69.688 12.172 -2.338 1 29.5 494 ASP A O 1
ATOM 3795 N N . VAL A 1 495 ? 68.125 12.297 -3.484 1 28.42 495 VAL A N 1
ATOM 3796 C CA . VAL A 1 495 ? 67.688 13.25 -2.494 1 28.42 495 VAL A CA 1
ATOM 3797 C C . VAL A 1 495 ? 67.125 12.5 -1.279 1 28.42 495 VAL A C 1
ATOM 3799 O O . VAL A 1 495 ? 66.875 13.094 -0.223 1 28.42 495 VAL A O 1
ATOM 3802 N N . SER A 1 496 ? 66.812 11.336 -1.058 1 25.72 496 SER A N 1
ATOM 3803 C CA . SER A 1 496 ? 66.375 10.844 0.253 1 25.72 496 SER A CA 1
ATOM 3804 C C . SER A 1 496 ? 67.625 10.555 1.14 1 25.72 496 SER A C 1
ATOM 3806 O O . SER A 1 496 ? 67.438 10.172 2.303 1 25.72 496 SER A O 1
ATOM 3808 N N . LYS A 1 497 ? 68.812 10.32 0.991 1 28.03 497 LYS A N 1
ATOM 3809 C CA . LYS A 1 497 ? 69.688 9.93 2.111 1 28.03 497 LYS A CA 1
ATOM 3810 C C . LYS A 1 497 ? 70.188 11.148 2.885 1 28.03 497 LYS A C 1
ATOM 3812 O O . LYS A 1 497 ? 71.062 11.039 3.738 1 28.03 497 LYS A O 1
ATOM 3817 N N . ARG A 1 498 ? 70 12.344 2.811 1 27.52 498 ARG A N 1
ATOM 3818 C CA . ARG A 1 498 ? 70.438 13.18 3.922 1 27.52 498 ARG A CA 1
ATOM 3819 C C . ARG A 1 498 ? 69.625 12.891 5.18 1 27.52 498 ARG A C 1
ATOM 3821 O O . ARG A 1 498 ? 69.812 13.586 6.191 1 27.52 498 ARG A O 1
ATOM 3828 N N . PHE A 1 499 ? 68.75 12.195 5.484 1 26 499 PHE A N 1
ATOM 3829 C CA . PHE A 1 499 ? 68.688 11.602 6.812 1 26 499 PHE A CA 1
ATOM 3830 C C . PHE A 1 499 ? 69.625 10.422 6.914 1 26 499 PHE A C 1
ATOM 3832 O O . PHE A 1 499 ? 70.125 10.109 7.996 1 26 499 PHE A O 1
ATOM 3839 N N . THR A 1 500 ? 69.875 9.297 6.555 1 22.08 500 THR A N 1
ATOM 3840 C CA . THR A 1 500 ? 70.875 8.523 7.332 1 22.08 500 THR A CA 1
ATOM 3841 C C . THR A 1 500 ? 72.25 8.898 6.941 1 22.08 500 THR A C 1
ATOM 3843 O O . THR A 1 500 ? 72.5 9.508 5.895 1 22.08 500 THR A O 1
ATOM 3846 N N . GLY A 1 501 ? 73.562 8.539 7.719 1 23.53 501 GLY A N 1
ATOM 3847 C CA . GLY A 1 501 ? 74.938 8.18 7.645 1 23.53 501 GLY A CA 1
ATOM 3848 C C . GLY A 1 501 ? 75.312 7.48 6.348 1 23.53 501 GLY A C 1
ATOM 3849 O O . GLY A 1 501 ? 74.875 6.371 6.078 1 23.53 501 GLY A O 1
ATOM 3850 N N . TYR A 1 502 ? 75.688 8.172 5.301 1 22.23 502 TYR A N 1
ATOM 3851 C CA . TYR A 1 502 ? 75.75 8.172 3.848 1 22.23 502 TYR A CA 1
ATOM 3852 C C . TYR A 1 502 ? 76.875 7.234 3.379 1 22.23 502 TYR A C 1
ATOM 3854 O O . TYR A 1 502 ? 78.062 7.574 3.439 1 22.23 502 TYR A O 1
ATOM 3862 N N . THR A 1 503 ? 77.062 5.973 3.738 1 20.95 503 THR A N 1
ATOM 3863 C CA . THR A 1 503 ? 78.125 5.176 3.123 1 20.95 503 THR A CA 1
ATOM 3864 C C . THR A 1 503 ? 77.875 5.039 1.621 1 20.95 503 THR A C 1
ATOM 3866 O O . THR A 1 503 ? 76.938 4.375 1.194 1 20.95 503 THR A O 1
ATOM 3869 N N . VAL A 1 504 ? 78 6.109 0.703 1 21.3 504 VAL A N 1
ATOM 3870 C CA . VAL A 1 504 ? 78 6.09 -0.756 1 21.3 504 VAL A CA 1
ATOM 3871 C C . VAL A 1 504 ? 79.125 5.246 -1.289 1 21.3 504 VAL A C 1
ATOM 3873 O O . VAL A 1 504 ? 80.125 5.785 -1.768 1 21.3 504 VAL A O 1
ATOM 3876 N N . LYS A 1 505 ? 79.562 4.172 -0.974 1 21.92 505 LYS A N 1
ATOM 3877 C CA . LYS A 1 505 ? 80.812 3.652 -1.522 1 21.92 505 LYS A CA 1
ATOM 3878 C C . LYS A 1 505 ? 80.688 3.297 -2.998 1 21.92 505 LYS A C 1
ATOM 3880 O O . LYS A 1 505 ? 81.562 2.674 -3.588 1 21.92 505 LYS A O 1
ATOM 3885 N N . CYS A 1 506 ? 79.562 3.639 -3.717 1 16.78 506 CYS A N 1
ATOM 3886 C CA . CYS A 1 506 ? 79.625 3.17 -5.098 1 16.78 506 CYS A CA 1
ATOM 3887 C C . CYS A 1 506 ? 80.688 3.879 -5.887 1 16.78 506 CYS A C 1
ATOM 3889 O O . CYS A 1 506 ? 80.625 5.094 -6.082 1 16.78 506 CYS A O 1
ATOM 3891 N N . ASN A 1 507 ? 82 3.719 -6.305 1 19.58 507 ASN A N 1
ATOM 3892 C CA . ASN A 1 507 ? 83.312 3.684 -6.938 1 19.58 507 ASN A CA 1
ATOM 3893 C C . ASN A 1 507 ? 83.188 3.684 -8.461 1 19.58 507 ASN A C 1
ATOM 3895 O O . ASN A 1 507 ? 84.188 3.779 -9.156 1 19.58 507 ASN A O 1
ATOM 3899 N N . ASP A 1 508 ? 82.25 3.26 -9.383 1 17.8 508 ASP A N 1
ATOM 3900 C CA . ASP A 1 508 ? 82.938 3.006 -10.664 1 17.8 508 ASP A CA 1
ATOM 3901 C C . ASP A 1 508 ? 83 4.281 -11.5 1 17.8 508 ASP A C 1
ATOM 3903 O O . ASP A 1 508 ? 82 4.973 -11.688 1 17.8 508 ASP A O 1
ATOM 3907 N N . CYS A 1 509 ? 83.562 5.125 -11.961 1 19.2 509 CYS A N 1
ATOM 3908 C CA . CYS A 1 509 ? 83.5 5.605 -13.336 1 19.2 509 CYS A CA 1
ATOM 3909 C C . CYS A 1 509 ? 83.25 4.453 -14.305 1 19.2 509 CYS A C 1
ATOM 3911 O O . CYS A 1 509 ? 82.375 4.527 -15.172 1 19.2 509 CYS A O 1
ATOM 3913 N N . ILE A 1 510 ? 84.375 3.719 -14.789 1 18.28 510 ILE A N 1
ATOM 3914 C CA . ILE A 1 510 ? 85.688 3.143 -15.203 1 18.28 510 ILE A CA 1
ATOM 3915 C C . ILE A 1 510 ? 85.625 1.631 -14.992 1 18.28 510 ILE A C 1
ATOM 3917 O O . ILE A 1 510 ? 84.875 1.124 -14.172 1 18.28 510 ILE A O 1
ATOM 3921 N N . PHE A 1 511 ? 87.062 0.685 -15.375 1 18.08 511 PHE A N 1
ATOM 3922 C CA . PHE A 1 511 ? 87.625 -0.643 -15.438 1 18.08 511 PHE A CA 1
ATOM 3923 C C . PHE A 1 511 ? 87.562 -1.336 -14.086 1 18.08 511 PHE A C 1
ATOM 3925 O O . PHE A 1 511 ? 88.312 -1.002 -13.164 1 18.08 511 PHE A O 1
ATOM 3932 N N . CYS A 1 512 ? 86.75 -1.594 -13.391 1 15.82 512 CYS A N 1
ATOM 3933 C CA . CYS A 1 512 ? 87.438 -2.238 -12.289 1 15.82 512 CYS A CA 1
ATOM 3934 C C . CYS A 1 512 ? 88.688 -2.949 -12.789 1 15.82 512 CYS A C 1
ATOM 3936 O O . CYS A 1 512 ? 88.688 -3.537 -13.875 1 15.82 512 CYS A O 1
ATOM 3938 N N . GLY A 1 513 ? 89.875 -2.898 -12.094 1 16.19 513 GLY A N 1
ATOM 3939 C CA . GLY A 1 513 ? 90.812 -3.977 -11.828 1 16.19 513 GLY A CA 1
ATOM 3940 C C . GLY A 1 513 ? 90.188 -5.355 -11.953 1 16.19 513 GLY A C 1
ATOM 3941 O O . GLY A 1 513 ? 89.062 -5.555 -11.555 1 16.19 513 GLY A O 1
ATOM 3942 N N . ASP B 1 1 ? -90.688 -25.719 -44.844 1 20.98 1 ASP B N 1
ATOM 3943 C CA . ASP B 1 1 ? -90.625 -24.375 -45.406 1 20.98 1 ASP B CA 1
ATOM 3944 C C . ASP B 1 1 ? -90.875 -23.312 -44.344 1 20.98 1 ASP B C 1
ATOM 3946 O O . ASP B 1 1 ? -91.875 -22.562 -44.438 1 20.98 1 ASP B O 1
ATOM 3950 N N . LEU B 1 2 ? -90.5 -23.625 -43.125 1 22.81 2 LEU B N 1
ATOM 3951 C CA . LEU B 1 2 ? -90.938 -23.312 -41.75 1 22.81 2 LEU B CA 1
ATOM 3952 C C . LEU B 1 2 ? -90.625 -21.875 -41.375 1 22.81 2 LEU B C 1
ATOM 3954 O O . LEU B 1 2 ? -89.438 -21.562 -41.188 1 22.81 2 LEU B O 1
ATOM 3958 N N . SER B 1 3 ? -91.188 -20.844 -42.062 1 23.64 3 SER B N 1
ATOM 3959 C CA . SER B 1 3 ? -90.938 -19.422 -42.312 1 23.64 3 SER B CA 1
ATOM 3960 C C . SER B 1 3 ? -91 -18.625 -41.031 1 23.64 3 SER B C 1
ATOM 3962 O O . SER B 1 3 ? -92 -18.625 -40.344 1 23.64 3 SER B O 1
ATOM 3964 N N . TRP B 1 4 ? -89.875 -18.562 -40.219 1 24.42 4 TRP B N 1
ATOM 3965 C CA . TRP B 1 4 ? -89.438 -18.312 -38.844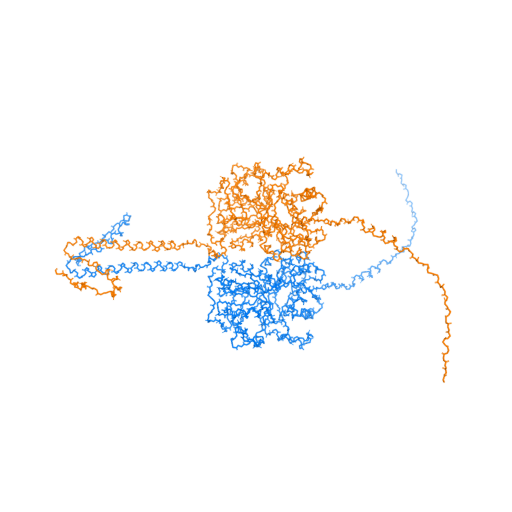 1 24.42 4 TRP B CA 1
ATOM 3966 C C . TRP B 1 4 ? -89.625 -16.844 -38.469 1 24.42 4 TRP B C 1
ATOM 3968 O O . TRP B 1 4 ? -89.062 -15.945 -39.094 1 24.42 4 TRP B O 1
ATOM 3978 N N . GLY B 1 5 ? -90.938 -16.375 -38.188 1 23.41 5 GLY B N 1
ATOM 3979 C CA . GLY B 1 5 ? -91.562 -15.078 -38.125 1 23.41 5 GLY B CA 1
ATOM 3980 C C . GLY B 1 5 ? -90.938 -14.164 -37.062 1 23.41 5 GLY B C 1
ATOM 3981 O O . GLY B 1 5 ? -90.812 -14.578 -35.906 1 23.41 5 GLY B O 1
ATOM 3982 N N . LEU B 1 6 ? -90.125 -13.125 -37.344 1 23.77 6 LEU B N 1
ATOM 3983 C CA . LEU B 1 6 ? -89.125 -12.188 -36.844 1 23.77 6 LEU B CA 1
ATOM 3984 C C . LEU B 1 6 ? -89.75 -11.125 -35.969 1 23.77 6 LEU B C 1
ATOM 3986 O O . LEU B 1 6 ? -90.438 -10.203 -36.469 1 23.77 6 LEU B O 1
ATOM 3990 N N . GLY B 1 7 ? -90.625 -11.523 -35.031 1 23.36 7 GLY B N 1
ATOM 3991 C CA . GLY B 1 7 ? -91.562 -10.516 -34.438 1 23.36 7 GLY B CA 1
ATOM 3992 C C . GLY B 1 7 ? -90.75 -9.391 -33.75 1 23.36 7 GLY B C 1
ATOM 3993 O O . GLY B 1 7 ? -89.625 -9.578 -33.312 1 23.36 7 GLY B O 1
ATOM 3994 N N . SER B 1 8 ? -91.188 -8.078 -33.969 1 24.25 8 SER B N 1
ATOM 3995 C CA . SER B 1 8 ? -90.812 -6.668 -33.938 1 24.25 8 SER B CA 1
ATOM 3996 C C . SER B 1 8 ? -90.688 -6.141 -32.531 1 24.25 8 SER B C 1
ATOM 3998 O O . SER B 1 8 ? -91.688 -6.258 -31.734 1 24.25 8 SER B O 1
ATOM 4000 N N . GLY B 1 9 ? -89.562 -6.332 -31.797 1 22.34 9 GLY B N 1
ATOM 4001 C CA . GLY B 1 9 ? -89.125 -6.078 -30.438 1 22.34 9 GLY B CA 1
ATOM 4002 C C . GLY B 1 9 ? -89.188 -4.617 -30.047 1 22.34 9 GLY B C 1
ATOM 4003 O O . GLY B 1 9 ? -89.062 -3.727 -30.875 1 22.34 9 GLY B O 1
ATOM 4004 N N . GLY B 1 10 ? -90.062 -4.266 -29.031 1 23.81 10 GLY B N 1
ATOM 4005 C CA . GLY B 1 10 ? -90.625 -3.096 -28.375 1 23.81 10 GLY B CA 1
ATOM 4006 C C . GLY B 1 10 ? -89.562 -2.16 -27.812 1 23.81 10 GLY B C 1
ATOM 4007 O O . GLY B 1 10 ? -88.5 -2.607 -27.359 1 23.81 10 GLY B O 1
ATOM 4008 N N . GLY B 1 11 ? -89.438 -0.854 -28.25 1 23.31 11 GLY B N 1
ATOM 4009 C CA . GLY B 1 11 ? -88.625 0.339 -28.312 1 23.31 11 GLY B CA 1
ATOM 4010 C C . GLY B 1 11 ? -88.5 1.081 -27 1 23.31 11 GLY B C 1
ATOM 4011 O O . GLY B 1 11 ? -88.125 2.238 -26.953 1 23.31 11 GLY B O 1
ATOM 4012 N N . GLY B 1 12 ? -88.562 0.388 -25.781 1 23.95 12 GLY B N 1
ATOM 4013 C CA . GLY B 1 12 ? -88.75 1.249 -24.625 1 23.95 12 GLY B CA 1
ATOM 4014 C C . GLY B 1 12 ? -87.625 2.256 -24.438 1 23.95 12 GLY B C 1
ATOM 4015 O O . GLY B 1 12 ? -86.5 2.006 -24.828 1 23.95 12 GLY B O 1
ATOM 4016 N N . GLY B 1 13 ? -87.875 3.633 -24.359 1 24.05 13 GLY B N 1
ATOM 4017 C CA . GLY B 1 13 ? -87.25 4.949 -24.406 1 24.05 13 GLY B CA 1
ATOM 4018 C C . GLY B 1 13 ? -86.438 5.266 -23.156 1 24.05 13 GLY B C 1
ATOM 4019 O O . GLY B 1 13 ? -87 5.766 -22.172 1 24.05 13 GLY B O 1
ATOM 4020 N N . GLN B 1 14 ? -85.562 4.375 -22.594 1 23.5 14 GLN B N 1
ATOM 4021 C CA . GLN B 1 14 ? -84.938 4.684 -21.297 1 23.5 14 GLN B CA 1
ATOM 4022 C C . GLN B 1 14 ? -84.125 5.953 -21.375 1 23.5 14 GLN B C 1
ATOM 4024 O O . GLN B 1 14 ? -83.375 6.188 -22.359 1 23.5 14 GLN B O 1
ATOM 4029 N N . GLY B 1 15 ? -84.375 7.051 -20.469 1 25.14 15 GLY B N 1
ATOM 4030 C CA . GLY B 1 15 ? -84 8.414 -20.172 1 25.14 15 GLY B CA 1
ATOM 4031 C C . GLY B 1 15 ? -82.5 8.562 -19.875 1 25.14 15 GLY B C 1
ATOM 4032 O O . GLY B 1 15 ? -81.875 7.652 -19.328 1 25.14 15 GLY B O 1
ATOM 4033 N N . GLN B 1 16 ? -81.688 9.422 -20.656 1 23.34 16 GLN B N 1
ATOM 4034 C CA . GLN B 1 16 ? -80.312 9.758 -20.859 1 23.34 16 GLN B CA 1
ATOM 4035 C C . GLN B 1 16 ? -79.812 10.641 -19.734 1 23.34 16 GLN B C 1
ATOM 4037 O O . GLN B 1 16 ? -80.062 11.844 -19.703 1 23.34 16 GLN B O 1
ATOM 4042 N N . THR B 1 17 ? -80 10.438 -18.438 1 25.22 17 THR B N 1
ATOM 4043 C CA . THR B 1 17 ? -79.438 11.469 -17.562 1 25.22 17 THR B CA 1
ATOM 4044 C C . THR B 1 17 ? -77.938 11.531 -17.688 1 25.22 17 THR B C 1
ATOM 4046 O O . THR B 1 17 ? -77.25 10.539 -17.422 1 25.22 17 THR B O 1
ATOM 4049 N N . LYS B 1 18 ? -77.375 12.477 -18.562 1 29.02 18 LYS B N 1
ATOM 4050 C CA . LYS B 1 18 ? -76 12.75 -18.844 1 29.02 18 LYS B CA 1
ATOM 4051 C C . LYS B 1 18 ? -75.25 13.328 -17.625 1 29.02 18 LYS B C 1
ATOM 4053 O O . LYS B 1 18 ? -75.688 14.336 -17.062 1 29.02 18 LYS B O 1
ATOM 4058 N N . PHE B 1 19 ? -74.688 12.414 -16.797 1 28.27 19 PHE B N 1
ATOM 4059 C CA . PHE B 1 19 ? -73.812 12.727 -15.656 1 28.27 19 PHE B CA 1
ATOM 4060 C C . PHE B 1 19 ? -72.688 13.711 -16.062 1 28.27 19 PHE B C 1
ATOM 4062 O O . PHE B 1 19 ? -71.875 13.391 -16.891 1 28.27 19 PHE B O 1
ATOM 4069 N N . VAL B 1 20 ? -73.062 15.062 -16.109 1 32.94 20 VAL B N 1
ATOM 4070 C CA . VAL B 1 20 ? -72.188 16.219 -16.312 1 32.94 20 VAL B CA 1
ATOM 4071 C C . VAL B 1 20 ? -71.125 16.266 -15.203 1 32.94 20 VAL B C 1
ATOM 4073 O O . VAL B 1 20 ? -70.375 17.266 -15.062 1 32.94 20 VAL B O 1
ATOM 4076 N N . LEU B 1 21 ? -71.062 15.359 -14.312 1 35.12 21 LEU B N 1
ATOM 4077 C CA . LEU B 1 21 ? -70.25 15.695 -13.148 1 35.12 21 LEU B CA 1
ATOM 4078 C C . LEU B 1 21 ? -68.75 15.789 -13.531 1 35.12 21 LEU B C 1
ATOM 4080 O O . LEU B 1 21 ? -67.938 15.992 -12.672 1 35.12 21 LEU B O 1
ATOM 4084 N N . THR B 1 22 ? -68.375 15.406 -14.789 1 35.91 22 THR B N 1
ATOM 4085 C CA . THR B 1 22 ? -67 14.953 -14.828 1 35.91 22 THR B CA 1
ATOM 4086 C C . THR B 1 22 ? -66.062 16.141 -14.891 1 35.91 22 THR B C 1
ATOM 4088 O O . THR B 1 22 ? -64.812 15.992 -14.688 1 35.91 22 THR B O 1
ATOM 4091 N N . THR B 1 23 ? -66.562 17.391 -15.375 1 45.59 23 THR B N 1
ATOM 4092 C CA . THR B 1 23 ? -65.5 18.281 -15.82 1 45.59 23 THR B CA 1
ATOM 4093 C C . THR B 1 23 ? -64.875 19.031 -14.641 1 45.59 23 THR B C 1
ATOM 4095 O O . THR B 1 23 ? -63.688 19.406 -14.672 1 45.59 23 THR B O 1
ATOM 4098 N N . GLN B 1 24 ? -65.75 19.359 -13.648 1 44.81 24 GLN B N 1
ATOM 4099 C CA . GLN B 1 24 ? -65.25 20.266 -12.625 1 44.81 24 GLN B CA 1
ATOM 4100 C C . GLN B 1 24 ? -64.188 19.578 -11.75 1 44.81 24 GLN B C 1
ATOM 4102 O O . GLN B 1 24 ? -63.312 20.234 -11.172 1 44.81 24 GLN B O 1
ATOM 4107 N N . TRP B 1 25 ? -64.375 18.266 -11.508 1 47.16 25 TRP B N 1
ATOM 4108 C CA . TRP B 1 25 ? -63.406 17.609 -10.664 1 47.16 25 TRP B CA 1
ATOM 4109 C C . TRP B 1 25 ? -62.062 17.516 -11.375 1 47.16 25 TRP B C 1
ATOM 4111 O O . TRP B 1 25 ? -61.031 17.344 -10.734 1 47.16 25 TRP B O 1
ATOM 4121 N N . VAL B 1 26 ? -62.062 17.719 -12.75 1 49.84 26 VAL B N 1
ATOM 4122 C CA . VAL B 1 26 ? -60.781 17.656 -13.438 1 49.84 26 VAL B CA 1
ATOM 4123 C C . VAL B 1 26 ? -60 18.969 -13.211 1 49.84 26 VAL B C 1
ATOM 4125 O O . VAL B 1 26 ? -58.781 18.953 -13.047 1 49.84 26 VAL B O 1
ATOM 4128 N N . LEU B 1 27 ? -60.781 20.109 -13.117 1 47.94 27 LEU B N 1
ATOM 4129 C CA . LEU B 1 27 ? -60.031 21.359 -12.945 1 47.94 27 LEU B CA 1
ATOM 4130 C C . LEU B 1 27 ? -59.469 21.469 -11.531 1 47.94 27 LEU B C 1
ATOM 4132 O O . LEU B 1 27 ? -58.375 21.984 -11.328 1 47.94 27 LEU B O 1
ATOM 4136 N N . ALA B 1 28 ? -60.312 21.125 -10.508 1 50.75 28 ALA B N 1
ATOM 4137 C CA . ALA B 1 28 ? -59.781 21.203 -9.156 1 50.75 28 ALA B CA 1
ATOM 4138 C C . ALA B 1 28 ? -58.594 20.266 -8.977 1 50.75 28 ALA B C 1
ATOM 4140 O O . ALA B 1 28 ? -57.625 20.594 -8.297 1 50.75 28 ALA B O 1
ATOM 4141 N N . LEU B 1 29 ? -58.688 19.047 -9.664 1 48.22 29 LEU B N 1
ATOM 4142 C CA . LEU B 1 29 ? -57.5 18.203 -9.594 1 48.22 29 LEU B CA 1
ATOM 4143 C C . LEU B 1 29 ? -56.344 18.828 -10.367 1 48.22 29 LEU B C 1
ATOM 4145 O O . LEU B 1 29 ? -55.188 18.609 -10.023 1 48.22 29 LEU B O 1
ATOM 4149 N N . ALA B 1 30 ? -56.688 19.578 -11.492 1 47.34 30 ALA B N 1
ATOM 4150 C CA . ALA B 1 30 ? -55.594 20.219 -12.211 1 47.34 30 ALA B CA 1
ATOM 4151 C C . ALA B 1 30 ? -54.969 21.359 -11.383 1 47.34 30 ALA B C 1
ATOM 4153 O O . ALA B 1 30 ? -53.781 21.625 -11.477 1 47.34 30 ALA B O 1
ATOM 4154 N N . MET B 1 31 ? -55.812 22.141 -10.703 1 45.41 31 MET B N 1
ATOM 4155 C CA . MET B 1 31 ? -55.219 23.203 -9.898 1 45.41 31 MET B CA 1
ATOM 4156 C C . MET B 1 31 ? -54.375 22.609 -8.773 1 45.41 31 MET B C 1
ATOM 4158 O O . MET B 1 31 ? -53.531 23.312 -8.188 1 45.41 31 MET B O 1
ATOM 4162 N N . LEU B 1 32 ? -54.844 21.484 -8.172 1 42.78 32 LEU B N 1
ATOM 4163 C CA . LEU B 1 32 ? -53.938 20.906 -7.203 1 42.78 32 LEU B CA 1
ATOM 4164 C C . LEU B 1 32 ? -52.594 20.578 -7.859 1 42.78 32 LEU B C 1
ATOM 4166 O O . LEU B 1 32 ? -51.562 20.438 -7.172 1 42.78 32 LEU B O 1
ATOM 4170 N N . THR B 1 33 ? -52.625 20.312 -9.195 1 40.97 33 THR B N 1
ATOM 4171 C CA . THR B 1 33 ? -51.344 20.109 -9.812 1 40.97 33 THR B CA 1
ATOM 4172 C C . THR B 1 33 ? -50.531 21.406 -9.844 1 40.97 33 THR B C 1
ATOM 4174 O O . THR B 1 33 ? -49.344 21.422 -10.219 1 40.97 33 THR B O 1
ATOM 4177 N N . LEU B 1 34 ? -51.25 22.531 -9.969 1 37.78 34 LEU B N 1
ATOM 4178 C CA . LEU B 1 34 ? -50.438 23.766 -9.977 1 37.78 34 LEU B CA 1
ATOM 4179 C C . LEU B 1 34 ? -49.875 24.047 -8.594 1 37.78 34 LEU B C 1
ATOM 4181 O O . LEU B 1 34 ? -50.188 25.062 -7.984 1 37.78 34 LEU B O 1
ATOM 4185 N N . LEU B 1 35 ? -50.219 23.344 -7.523 1 37.31 35 LEU B N 1
ATOM 4186 C CA . LEU B 1 35 ? -49.375 23.719 -6.414 1 37.31 35 LEU B CA 1
ATOM 4187 C C . LEU B 1 35 ? -47.969 24.047 -6.906 1 37.31 35 LEU B C 1
ATOM 4189 O O . LEU B 1 35 ? -47.438 23.375 -7.801 1 37.31 35 LEU B O 1
ATOM 4193 N N . PRO B 1 36 ? -47.531 25.359 -6.809 1 39.06 36 PRO B N 1
ATOM 4194 C CA . PRO B 1 36 ? -46.156 25.562 -7.18 1 39.06 36 PRO B CA 1
ATOM 4195 C C . PRO B 1 36 ? -45.281 24.312 -6.984 1 39.06 36 PRO B C 1
ATOM 4197 O O . PRO B 1 36 ? -45.656 23.422 -6.199 1 39.06 36 PRO B O 1
ATOM 4200 N N . GLY B 1 37 ? -44.594 23.875 -8.078 1 37.84 37 GLY B N 1
ATOM 4201 C CA . GLY B 1 37 ? -43.562 22.844 -7.984 1 37.84 37 GLY B CA 1
ATOM 4202 C C . GLY B 1 37 ? -42.969 22.703 -6.586 1 37.84 37 GLY B C 1
ATOM 4203 O O . GLY B 1 37 ? -42.719 23.703 -5.918 1 37.84 37 GLY B O 1
ATOM 4204 N N . VAL B 1 38 ? -43.531 21.875 -5.672 1 38.69 38 VAL B N 1
ATOM 4205 C CA . VAL B 1 38 ? -42.719 21.453 -4.547 1 38.69 38 VAL B CA 1
ATOM 4206 C C . VAL B 1 38 ? -41.25 21.766 -4.832 1 38.69 38 VAL B C 1
ATOM 4208 O O . VAL B 1 38 ? -40.688 21.328 -5.84 1 38.69 38 VAL B O 1
ATOM 4211 N N . GLY B 1 39 ? -40.781 22.969 -4.797 1 38.69 39 GLY B N 1
ATOM 4212 C CA . GLY B 1 39 ? -39.344 23.156 -4.754 1 38.69 39 GLY B CA 1
ATOM 4213 C C . GLY B 1 39 ? -38.594 21.891 -4.398 1 38.69 39 GLY B C 1
ATOM 4214 O O . GLY B 1 39 ? -39 21.156 -3.506 1 38.69 39 GLY B O 1
ATOM 4215 N N . GLY B 1 40 ? -38.188 21.172 -5.348 1 42.84 40 GLY B N 1
ATOM 4216 C CA . GLY B 1 40 ? -37.406 19.953 -5.18 1 42.84 40 GLY B CA 1
ATOM 4217 C C . GLY B 1 40 ? -36.75 19.844 -3.812 1 42.84 40 GLY B C 1
ATOM 4218 O O . GLY B 1 40 ? -36.125 20.797 -3.35 1 42.84 40 GLY B O 1
ATOM 4219 N N . LEU B 1 41 ? -37.438 19.344 -2.785 1 45.72 41 LEU B N 1
ATOM 4220 C CA . LEU B 1 41 ? -36.844 19.016 -1.493 1 45.72 41 LEU B CA 1
ATOM 4221 C C . LEU B 1 41 ? -35.344 18.797 -1.626 1 45.72 41 LEU B C 1
ATOM 4223 O O . LEU B 1 41 ? -34.906 17.859 -2.299 1 45.72 41 LEU B O 1
ATOM 4227 N N . VAL B 1 42 ? -34.625 19.812 -1.777 1 55.19 42 VAL B N 1
ATOM 4228 C CA . VAL B 1 42 ? -33.156 19.719 -1.823 1 55.19 42 VAL B CA 1
ATOM 4229 C C . VAL B 1 42 ? -32.656 18.859 -0.667 1 55.19 42 VAL B C 1
ATOM 4231 O O . VAL B 1 42 ? -32.938 19.156 0.499 1 55.19 42 VAL B O 1
ATOM 4234 N N . VAL B 1 43 ? -32.531 17.625 -0.678 1 65.56 43 VAL B N 1
ATOM 4235 C CA . VAL B 1 43 ? -31.906 16.75 0.316 1 65.56 43 VAL B CA 1
ATOM 4236 C C . VAL B 1 43 ? -30.578 17.359 0.746 1 65.56 43 VAL B C 1
ATOM 4238 O O . VAL B 1 43 ? -29.703 17.625 -0.091 1 65.56 43 VAL B O 1
ATOM 4241 N N . PRO B 1 44 ? -30.578 17.766 2.102 1 82.25 44 PRO B N 1
ATOM 4242 C CA . PRO B 1 44 ? -29.328 18.375 2.584 1 82.25 44 PRO B CA 1
ATOM 4243 C C . PRO B 1 44 ? -28.125 17.438 2.439 1 82.25 44 PRO B C 1
ATOM 4245 O O . PRO B 1 44 ? -28.266 16.234 2.59 1 82.25 44 PRO B O 1
ATOM 4248 N N . LEU B 1 45 ? -27.109 18.016 1.933 1 88.75 45 LEU B N 1
ATOM 4249 C CA . LEU B 1 45 ? -25.812 17.344 1.9 1 88.75 45 LEU B CA 1
ATOM 4250 C C . LEU B 1 45 ? -25.156 17.344 3.277 1 88.75 45 LEU B C 1
ATOM 4252 O O . LEU B 1 45 ? -24.969 18.406 3.871 1 88.75 45 LEU B O 1
ATOM 4256 N N . ARG B 1 46 ? -24.922 16.219 3.832 1 94.25 46 ARG B N 1
ATOM 4257 C CA . ARG B 1 46 ? -24.312 16.125 5.156 1 94.25 46 ARG B CA 1
ATOM 4258 C C . ARG B 1 46 ? -22.844 15.727 5.062 1 94.25 46 ARG B C 1
ATOM 4260 O O . ARG B 1 46 ? -22.516 14.625 4.617 1 94.25 46 ARG B O 1
ATOM 4267 N N . VAL B 1 47 ? -21.938 16.562 5.496 1 96.5 47 VAL B N 1
ATOM 4268 C CA . VAL B 1 47 ? -20.516 16.312 5.496 1 96.5 47 VAL B CA 1
ATOM 4269 C C . VAL B 1 47 ? -20.109 15.602 6.789 1 96.5 47 VAL B C 1
ATOM 4271 O O . VAL B 1 47 ? -20.344 16.125 7.883 1 96.5 47 VAL B O 1
ATOM 4274 N N . GLY B 1 48 ? -19.594 14.352 6.68 1 98.19 48 GLY B N 1
ATOM 4275 C CA . GLY B 1 48 ? -19.062 13.648 7.84 1 98.19 48 GLY B CA 1
ATOM 4276 C C . GLY B 1 48 ? -17.594 13.906 8.07 1 98.19 48 GLY B C 1
ATOM 4277 O O . GLY B 1 48 ? -16.75 13.453 7.285 1 98.19 48 GLY B O 1
ATOM 4278 N N . VAL B 1 49 ? -17.234 14.609 9.18 1 98.69 49 VAL B N 1
ATOM 4279 C CA . VAL B 1 49 ? -15.852 14.898 9.516 1 98.69 49 VAL B CA 1
ATOM 4280 C C . VAL B 1 49 ? -15.273 13.773 10.367 1 98.69 49 VAL B C 1
ATOM 4282 O O . VAL B 1 49 ? -15.562 13.68 11.562 1 98.69 49 VAL B O 1
ATOM 4285 N N . VAL B 1 50 ? -14.375 12.969 9.719 1 98.69 50 VAL B N 1
ATOM 4286 C CA . VAL B 1 50 ? -13.891 11.742 10.344 1 98.69 50 VAL B CA 1
ATOM 4287 C C . VAL B 1 50 ? -12.484 11.961 10.891 1 98.69 50 VAL B C 1
ATOM 4289 O O . VAL B 1 50 ? -11.609 12.484 10.195 1 98.69 50 VAL B O 1
ATOM 4292 N N . GLY B 1 51 ? -12.227 11.602 12.125 1 98.25 51 GLY B N 1
ATOM 4293 C CA . GLY B 1 51 ? -10.906 11.68 12.734 1 98.25 51 GLY B CA 1
ATOM 4294 C C . GLY B 1 51 ? -10.875 11.172 14.164 1 98.25 51 GLY B C 1
ATOM 4295 O O . GLY B 1 51 ? -11.914 10.836 14.727 1 98.25 51 GLY B O 1
ATOM 4296 N N . PRO B 1 52 ? -9.688 10.961 14.688 1 98.06 52 PRO B N 1
ATOM 4297 C CA . PRO B 1 52 ? -9.555 10.484 16.062 1 98.06 52 PRO B CA 1
ATOM 4298 C C . PRO B 1 52 ? -9.773 11.594 17.094 1 98.06 52 PRO B C 1
ATOM 4300 O O . PRO B 1 52 ? -8.914 11.828 17.953 1 98.06 52 PRO B O 1
ATOM 4303 N N . TRP B 1 53 ? -10.953 12.086 17.219 1 97.94 53 TRP B N 1
ATOM 4304 C CA . TRP B 1 53 ? -11.289 13.289 17.969 1 97.94 53 TRP B CA 1
ATOM 4305 C C . TRP B 1 53 ? -11.375 12.992 19.469 1 97.94 53 TRP B C 1
ATOM 4307 O O . TRP B 1 53 ? -11.141 13.883 20.297 1 97.94 53 TRP B O 1
ATOM 4317 N N . ASN B 1 54 ? -11.641 11.719 19.828 1 96.69 54 ASN B N 1
ATOM 4318 C CA . ASN B 1 54 ? -11.914 11.398 21.219 1 96.69 54 ASN B CA 1
ATOM 4319 C C . ASN B 1 54 ? -10.703 10.758 21.891 1 96.69 54 ASN B C 1
ATOM 4321 O O . ASN B 1 54 ? -10.617 10.734 23.125 1 96.69 54 ASN B O 1
ATOM 4325 N N . CYS B 1 55 ? -9.805 10.266 21.109 1 97.06 55 CYS B N 1
ATOM 4326 C CA . CYS B 1 55 ? -8.758 9.453 21.734 1 97.06 55 CYS B CA 1
ATOM 4327 C C . CYS B 1 55 ? -7.391 10.109 21.562 1 97.06 55 CYS B C 1
ATOM 4329 O O . CYS B 1 55 ? -6.41 9.672 22.172 1 97.06 55 CYS B O 1
ATOM 4331 N N . ASP B 1 56 ? -7.254 11.133 20.781 1 96.88 56 ASP B N 1
ATOM 4332 C CA . ASP B 1 56 ? -6.02 11.891 20.625 1 96.88 56 ASP B CA 1
ATOM 4333 C C . ASP B 1 56 ? -6.23 13.359 20.984 1 96.88 56 ASP B C 1
ATOM 4335 O O . ASP B 1 56 ? -6.863 14.109 20.25 1 96.88 56 ASP B O 1
ATOM 4339 N N . PRO B 1 57 ? -5.637 13.797 22.031 1 96.31 57 PRO B N 1
ATOM 4340 C CA . PRO B 1 57 ? -5.895 15.156 22.516 1 96.31 57 PRO B CA 1
ATOM 4341 C C . PRO B 1 57 ? -5.402 16.234 21.547 1 96.31 57 PRO B C 1
ATOM 4343 O O . PRO B 1 57 ? -5.973 17.328 21.484 1 96.31 57 PRO B O 1
ATOM 4346 N N . LEU B 1 58 ? -4.395 15.992 20.844 1 96.94 58 LEU B N 1
ATOM 4347 C CA . LEU B 1 58 ? -3.859 17.016 19.953 1 96.94 58 LEU B CA 1
ATOM 4348 C C . LEU B 1 58 ? -4.723 17.156 18.703 1 96.94 58 LEU B C 1
ATOM 4350 O O . LEU B 1 58 ? -4.859 18.25 18.156 1 96.94 58 LEU B O 1
ATOM 4354 N N . PHE B 1 59 ? -5.324 16.109 18.281 1 97.88 59 PHE B N 1
ATOM 4355 C CA . PHE B 1 59 ? -6.305 16.219 17.203 1 97.88 59 PHE B CA 1
ATOM 4356 C C . PHE B 1 59 ? -7.57 16.906 17.703 1 97.88 59 PHE B C 1
ATOM 4358 O O . PHE B 1 59 ? -8.203 17.672 16.969 1 97.88 59 PHE B O 1
ATOM 4365 N N . ALA B 1 60 ? -7.914 16.609 18.938 1 97.19 60 ALA B N 1
ATOM 4366 C CA . ALA B 1 60 ? -9.102 17.234 19.531 1 97.19 60 ALA B CA 1
ATOM 4367 C C . ALA B 1 60 ? -8.945 18.75 19.609 1 97.19 60 ALA B C 1
ATOM 4369 O O . ALA B 1 60 ? -9.922 19.484 19.516 1 97.19 60 ALA B O 1
ATOM 4370 N N . LYS B 1 61 ? -7.727 19.188 19.703 1 97.44 61 LYS B N 1
ATOM 4371 C CA . LYS B 1 61 ? -7.426 20.609 19.812 1 97.44 61 LYS B CA 1
ATOM 4372 C C . LYS B 1 61 ? -7.766 21.344 18.531 1 97.44 61 LYS B C 1
ATOM 4374 O O . LYS B 1 61 ? -7.832 22.578 18.5 1 97.44 61 LYS B O 1
ATOM 4379 N N . ALA B 1 62 ? -8.047 20.625 17.484 1 97.81 62 ALA B N 1
ATOM 4380 C CA . ALA B 1 62 ? -8.43 21.25 16.219 1 97.81 62 ALA B CA 1
ATOM 4381 C C . ALA B 1 62 ? -9.891 21.688 16.234 1 97.81 62 ALA B C 1
ATOM 4383 O O . ALA B 1 62 ? -10.344 22.406 15.344 1 97.81 62 ALA B O 1
ATOM 4384 N N . LEU B 1 63 ? -10.609 21.266 17.297 1 98.12 63 LEU B N 1
ATOM 4385 C CA . LEU B 1 63 ? -12.016 21.625 17.469 1 98.12 63 LEU B CA 1
ATOM 4386 C C . LEU B 1 63 ? -12.797 21.344 16.188 1 98.12 63 LEU B C 1
ATOM 4388 O O . LEU B 1 63 ? -13.367 22.266 15.594 1 98.12 63 LEU B O 1
ATOM 4392 N N . PRO B 1 64 ? -12.938 20.047 15.82 1 98.25 64 PRO B N 1
ATOM 4393 C CA . PRO B 1 64 ? -13.57 19.719 14.547 1 98.25 64 PRO B CA 1
ATOM 4394 C C . PRO B 1 64 ? -15.023 20.172 14.469 1 98.25 64 PRO B C 1
ATOM 4396 O O . PRO B 1 64 ? -15.492 20.578 13.398 1 98.25 64 PRO B O 1
ATOM 4399 N N . GLU B 1 65 ? -15.781 20.203 15.562 1 97.88 65 GLU B N 1
ATOM 4400 C CA . GLU B 1 65 ? -17.172 20.672 15.578 1 97.88 65 GLU B CA 1
ATOM 4401 C C . GLU B 1 65 ? -17.25 22.156 15.242 1 97.88 65 GLU B C 1
ATOM 4403 O O . GLU B 1 65 ? -18.047 22.562 14.398 1 97.88 65 GLU B O 1
ATOM 4408 N N . ALA B 1 66 ? -16.438 22.906 15.914 1 98.12 66 ALA B N 1
ATOM 4409 C CA . ALA B 1 66 ? -16.438 24.344 15.703 1 98.12 66 ALA B CA 1
ATOM 4410 C C . ALA B 1 66 ? -15.977 24.703 14.297 1 98.12 66 ALA B C 1
ATOM 4412 O O . ALA B 1 66 ? -16.531 25.609 13.664 1 98.12 66 ALA B O 1
ATOM 4413 N N . ALA B 1 67 ? -14.922 24.031 13.828 1 98.44 67 ALA B N 1
ATOM 4414 C CA . ALA B 1 67 ? -14.391 24.281 12.492 1 98.44 67 ALA B CA 1
ATOM 4415 C C . ALA B 1 67 ? -15.43 23.984 11.422 1 98.44 67 ALA B C 1
ATOM 4417 O O . ALA B 1 67 ? -15.656 24.781 10.516 1 98.44 67 ALA B O 1
ATOM 4418 N N . ALA B 1 68 ? -16.047 22.812 11.523 1 98.25 68 ALA B N 1
ATOM 4419 C CA . ALA B 1 68 ? -17.062 22.406 10.562 1 98.25 68 ALA B CA 1
ATOM 4420 C C . ALA B 1 68 ? -18.281 23.328 10.625 1 98.25 68 ALA B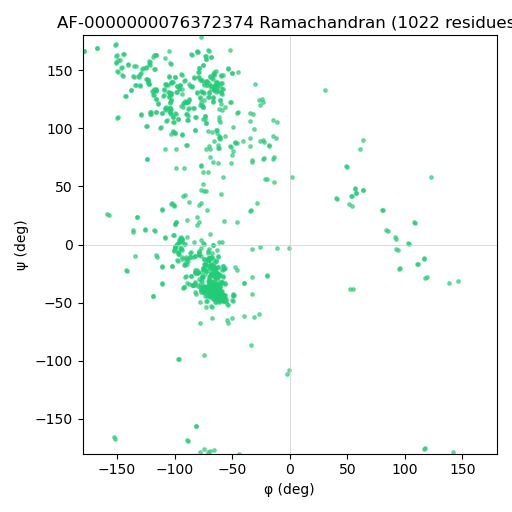 C 1
ATOM 4422 O O . ALA B 1 68 ? -18.828 23.719 9.594 1 98.25 68 ALA B O 1
ATOM 4423 N N . LYS B 1 69 ? -18.703 23.688 11.828 1 97.44 69 LYS B N 1
ATOM 4424 C CA . LYS B 1 69 ? -19.859 24.562 12.008 1 97.44 69 LYS B CA 1
ATOM 4425 C C . LYS B 1 69 ? -19.609 25.938 11.383 1 97.44 69 LYS B C 1
ATOM 4427 O O . LYS B 1 69 ? -20.5 26.484 10.719 1 97.44 69 LYS B O 1
ATOM 4432 N N . LEU B 1 70 ? -18.469 26.484 11.672 1 97.88 70 LEU B N 1
ATOM 4433 C CA . LEU B 1 70 ? -18.141 27.797 11.109 1 97.88 70 LEU B CA 1
ATOM 4434 C C . LEU B 1 70 ? -18.203 27.766 9.594 1 97.88 70 LEU B C 1
ATOM 4436 O O . LEU B 1 70 ? -18.766 28.672 8.977 1 97.88 70 LEU B O 1
ATOM 4440 N N . ALA B 1 71 ? -17.594 26.719 8.953 1 97.06 71 ALA B N 1
ATOM 4441 C CA . ALA B 1 71 ? -17.594 26.594 7.496 1 97.06 71 ALA B CA 1
ATOM 4442 C C . ALA B 1 71 ? -19 26.453 6.957 1 97.06 71 ALA B C 1
ATOM 4444 O O . ALA B 1 71 ? -19.391 27.141 6.008 1 97.06 71 ALA B O 1
ATOM 4445 N N . VAL B 1 72 ? -19.812 25.594 7.547 1 95.81 72 VAL B N 1
ATOM 4446 C CA . VAL B 1 72 ? -21.156 25.328 7.09 1 95.81 72 VAL B CA 1
ATOM 4447 C C . VAL B 1 72 ? -22.016 26.594 7.211 1 95.81 72 VAL B C 1
ATOM 4449 O O . VAL B 1 72 ? -22.781 26.922 6.305 1 95.81 72 VAL B O 1
ATOM 4452 N N . ASP B 1 73 ? -21.891 27.281 8.352 1 95.12 73 ASP B N 1
ATOM 4453 C CA . ASP B 1 73 ? -22.656 28.516 8.562 1 95.12 73 ASP B CA 1
ATOM 4454 C C . ASP B 1 73 ? -22.328 29.562 7.5 1 95.12 73 ASP B C 1
ATOM 4456 O O . ASP B 1 73 ? -23.219 30.203 6.961 1 95.12 73 ASP B O 1
ATOM 4460 N N . ARG B 1 74 ? -21.094 29.703 7.242 1 94.81 74 ARG B N 1
ATOM 4461 C CA . ARG B 1 74 ? -20.672 30.688 6.254 1 94.81 74 ARG B CA 1
ATOM 4462 C C . ARG B 1 74 ? -21.156 30.312 4.855 1 94.81 74 ARG B C 1
ATOM 4464 O O . ARG B 1 74 ? -21.609 31.156 4.09 1 94.81 74 ARG B O 1
ATOM 4471 N N . ILE B 1 75 ? -21.062 29.047 4.52 1 92.88 75 ILE B N 1
ATOM 4472 C CA . ILE B 1 75 ? -21.469 28.547 3.211 1 92.88 75 ILE B CA 1
ATOM 4473 C C . ILE B 1 75 ? -22.969 28.734 3.037 1 92.88 75 ILE B C 1
ATOM 4475 O O . ILE B 1 75 ? -23.422 29.172 1.984 1 92.88 75 ILE B O 1
ATOM 4479 N N . ASN B 1 76 ? -23.703 28.359 4.055 1 91.31 76 ASN B N 1
ATOM 4480 C CA . ASN B 1 76 ? -25.156 28.469 3.982 1 91.31 76 ASN B CA 1
ATOM 4481 C C . ASN B 1 76 ? -25.609 29.938 3.877 1 91.31 76 ASN B C 1
ATOM 4483 O O . ASN B 1 76 ? -26.609 30.234 3.234 1 91.31 76 ASN B O 1
ATOM 4487 N N . ARG B 1 77 ? -24.922 30.766 4.527 1 90.75 77 ARG B N 1
ATOM 4488 C CA . ARG B 1 77 ? -25.219 32.188 4.418 1 90.75 77 ARG B CA 1
ATOM 4489 C C . ARG B 1 77 ? -24.953 32.719 3.004 1 90.75 77 ARG B C 1
ATOM 4491 O O . ARG B 1 77 ? -25.734 33.5 2.473 1 90.75 77 ARG B O 1
ATOM 4498 N N . GLU B 1 78 ? -23.875 32.219 2.426 1 86.56 78 GLU B N 1
ATOM 4499 C CA . GLU B 1 78 ? -23.5 32.625 1.071 1 86.56 78 GLU B CA 1
ATOM 4500 C C . GLU B 1 78 ? -24.484 32.062 0.045 1 86.56 78 GLU B C 1
ATOM 4502 O O . GLU B 1 78 ? -24.719 32.656 -0.997 1 86.56 78 GLU B O 1
ATOM 4507 N N . ALA B 1 79 ? -24.953 30.828 0.205 1 79.56 79 ALA B N 1
ATOM 4508 C CA . ALA B 1 79 ? -25.812 30.125 -0.748 1 79.56 79 ALA B CA 1
ATOM 4509 C C . ALA B 1 79 ? -27.234 30.672 -0.701 1 79.56 79 ALA B C 1
ATOM 4511 O O . ALA B 1 79 ? -28.031 30.422 -1.6 1 79.56 79 ALA B O 1
ATOM 4512 N N . GLU B 1 80 ? -27.547 31.562 0.019 1 66.81 80 GLU B N 1
ATOM 4513 C CA . GLU B 1 80 ? -28.844 32.25 0.144 1 66.81 80 GLU B CA 1
ATOM 4514 C C . GLU B 1 80 ? -30 31.25 0.064 1 66.81 80 GLU B C 1
ATOM 4516 O O . GLU B 1 80 ? -30.953 31.453 -0.682 1 66.81 80 GLU B O 1
ATOM 4521 N N . GLY B 1 81 ? -29.875 30.141 0.625 1 61.38 81 GLY B N 1
ATOM 4522 C CA . GLY B 1 81 ? -30.984 29.219 0.793 1 61.38 81 GLY B CA 1
ATOM 4523 C C . GLY B 1 81 ? -31.078 28.203 -0.317 1 61.38 81 GLY B C 1
ATOM 4524 O O . GLY B 1 81 ? -31.906 27.281 -0.255 1 61.38 81 GLY B O 1
ATOM 4525 N N . HIS B 1 82 ? -30.297 28.25 -1.339 1 63.44 82 HIS B N 1
ATOM 4526 C CA . HIS B 1 82 ? -30.406 27.359 -2.484 1 63.44 82 HIS B CA 1
ATOM 4527 C C . HIS B 1 82 ? -29.875 25.969 -2.16 1 63.44 82 HIS B C 1
ATOM 4529 O O . HIS B 1 82 ? -30.344 24.969 -2.713 1 63.44 82 HIS B O 1
ATOM 4535 N N . ARG B 1 83 ? -28.938 25.922 -1.231 1 72.69 83 ARG B N 1
ATOM 4536 C CA . ARG B 1 83 ? -28.359 24.641 -0.805 1 72.69 83 ARG B CA 1
ATOM 4537 C C . ARG B 1 83 ? -28.078 24.641 0.694 1 72.69 83 ARG B C 1
ATOM 4539 O O . ARG B 1 83 ? -27.688 25.672 1.253 1 72.69 83 ARG B O 1
ATOM 4546 N N . VAL B 1 84 ? -28.672 23.5 1.239 1 83.19 84 VAL B N 1
ATOM 4547 C CA . VAL B 1 84 ? -28.422 23.422 2.676 1 83.19 84 VAL B CA 1
ATOM 4548 C C . VAL B 1 84 ? -27.359 22.359 2.955 1 83.19 84 VAL B C 1
ATOM 4550 O O . VAL B 1 84 ? -27.469 21.219 2.498 1 83.19 84 VAL B O 1
ATOM 4553 N N . LEU B 1 85 ? -26.312 22.844 3.477 1 91.12 85 LEU B N 1
ATOM 4554 C CA . LEU B 1 85 ? -25.219 21.969 3.893 1 91.12 85 LEU B CA 1
ATOM 4555 C C . LEU B 1 85 ? -25.297 21.688 5.391 1 91.12 85 LEU B C 1
ATOM 4557 O O . LEU B 1 85 ? -25.578 22.594 6.184 1 91.12 85 LEU B O 1
ATOM 4561 N N . GLU B 1 86 ? -25.203 20.438 5.73 1 94.69 86 GLU B N 1
ATOM 4562 C CA . GLU B 1 86 ? -25.109 20.016 7.125 1 94.69 86 GLU B CA 1
ATOM 4563 C C . GLU B 1 86 ? -23.797 19.297 7.398 1 94.69 86 GLU B C 1
ATOM 4565 O O . GLU B 1 86 ? -23.047 18.984 6.469 1 94.69 86 GLU B O 1
ATOM 4570 N N . TYR B 1 87 ? -23.484 19.203 8.664 1 97.06 87 TYR B N 1
ATOM 4571 C CA . TYR B 1 87 ? -22.266 18.484 9.008 1 97.06 87 TYR B CA 1
ATOM 4572 C C . TYR B 1 87 ? -22.5 17.547 10.18 1 97.06 87 TYR B C 1
ATOM 4574 O O . TYR B 1 87 ? -23.484 17.688 10.914 1 97.06 87 TYR B O 1
ATOM 4582 N N . THR B 1 88 ? -21.734 16.5 10.281 1 98 88 THR B N 1
ATOM 4583 C CA . THR B 1 88 ? -21.656 15.617 11.438 1 98 88 THR B CA 1
ATOM 4584 C C . THR B 1 88 ? -20.203 15.242 11.727 1 98 88 THR B C 1
ATOM 4586 O O . THR B 1 88 ? -19.406 15.07 10.805 1 98 88 THR B O 1
ATOM 4589 N N . VAL B 1 89 ? -19.812 15.344 12.969 1 98.38 89 VAL B N 1
ATOM 4590 C CA . VAL B 1 89 ? -18.484 14.93 13.367 1 98.38 89 VAL B CA 1
ATOM 4591 C C . VAL B 1 89 ? -18.484 13.453 13.75 1 98.38 89 VAL B C 1
ATOM 4593 O O . VAL B 1 89 ? -19.266 13.031 14.602 1 98.38 89 VAL B O 1
ATOM 4596 N N . LEU B 1 90 ? -17.703 12.641 13.133 1 98.5 90 LEU B N 1
ATOM 459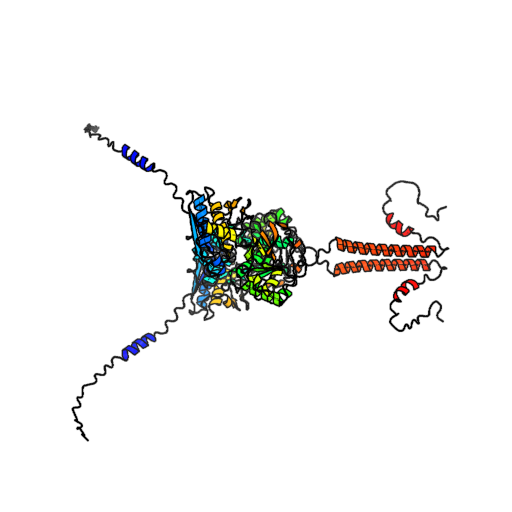7 C CA . LEU B 1 90 ? -17.641 11.195 13.305 1 98.5 90 LEU B CA 1
ATOM 4598 C C . LEU B 1 90 ? -16.328 10.773 13.945 1 98.5 90 LEU B C 1
ATOM 4600 O O . LEU B 1 90 ? -15.305 10.664 13.258 1 98.5 90 LEU B O 1
ATOM 4604 N N . PRO B 1 91 ? -16.344 10.5 15.211 1 97.75 91 PRO B N 1
ATOM 4605 C CA . PRO B 1 91 ? -15.109 10.086 15.875 1 97.75 91 PRO B CA 1
ATOM 4606 C C . PRO B 1 91 ? -14.656 8.688 15.469 1 97.75 91 PRO B C 1
ATOM 4608 O O . PRO B 1 91 ? -15.461 7.758 15.445 1 97.75 91 PRO B O 1
ATOM 4611 N N . ALA B 1 92 ? -13.461 8.539 15.039 1 97.06 92 ALA B N 1
ATOM 4612 C CA . ALA B 1 92 ? -12.828 7.262 14.727 1 97.06 92 ALA B CA 1
ATOM 4613 C C . ALA B 1 92 ? -11.836 6.863 15.82 1 97.06 92 ALA B C 1
ATOM 4615 O O . ALA B 1 92 ? -11.273 7.723 16.5 1 97.06 92 ALA B O 1
ATOM 4616 N N . ALA B 1 93 ? -11.586 5.594 15.922 1 97 93 ALA B N 1
ATOM 4617 C CA . ALA B 1 93 ? -10.656 5.074 16.922 1 97 93 ALA B CA 1
ATOM 4618 C C . ALA B 1 93 ? -9.211 5.406 16.547 1 97 93 ALA B C 1
ATOM 4620 O O . ALA B 1 93 ? -8.922 5.684 15.375 1 97 93 ALA B O 1
ATOM 4621 N N . CYS B 1 94 ? -8.359 5.352 17.594 1 96.12 94 CYS B N 1
ATOM 4622 C CA . CYS B 1 94 ? -6.938 5.609 17.375 1 96.12 94 CYS B CA 1
ATOM 4623 C C . CYS B 1 94 ? -6.23 4.363 16.859 1 96.12 94 CYS B C 1
ATOM 4625 O O . CYS B 1 94 ? -5.191 4.461 16.203 1 96.12 94 CYS B O 1
ATOM 4627 N N . GLN B 1 95 ? -6.836 3.207 17.172 1 95.88 95 GLN B N 1
ATOM 4628 C CA . GLN B 1 95 ? -6.328 1.966 16.594 1 95.88 95 GLN B CA 1
ATOM 4629 C C . GLN B 1 95 ? -6.793 1.803 15.148 1 95.88 95 GLN B C 1
ATOM 4631 O O . GLN B 1 95 ? -7.988 1.872 14.859 1 95.88 95 GLN B O 1
ATOM 4636 N N . THR B 1 96 ? -5.898 1.587 14.266 1 96.81 96 THR B N 1
ATOM 4637 C CA . THR B 1 96 ? -6.18 1.599 12.836 1 96.81 96 THR B CA 1
ATOM 4638 C C . THR B 1 96 ? -7.258 0.574 12.484 1 96.81 96 THR B C 1
ATOM 4640 O O . THR B 1 96 ? -8.195 0.876 11.742 1 96.81 96 THR B O 1
ATOM 4643 N N . SER B 1 97 ? -7.133 -0.64 13.039 1 96.06 97 SER B N 1
ATOM 4644 C CA . SER B 1 97 ? -8.094 -1.697 12.742 1 96.06 97 SER B CA 1
ATOM 4645 C C . SER B 1 97 ? -9.5 -1.304 13.18 1 96.06 97 SER B C 1
ATOM 4647 O O . SER B 1 97 ? -10.461 -1.474 12.422 1 96.06 97 SER B O 1
ATOM 4649 N N . LYS B 1 98 ? -9.617 -0.725 14.336 1 97.06 98 LYS B N 1
ATOM 4650 C CA . LYS B 1 98 ? -10.906 -0.291 14.852 1 97.06 98 LYS B CA 1
ATOM 4651 C C . LYS B 1 98 ? -11.43 0.925 14.086 1 97.06 98 LYS B C 1
ATOM 4653 O O . LYS B 1 98 ? -12.633 1.071 13.891 1 97.06 98 LYS B O 1
ATOM 4658 N N . ALA B 1 99 ? -10.5 1.813 13.742 1 98.06 99 ALA B N 1
ATOM 4659 C CA . ALA B 1 99 ? -10.891 2.992 12.969 1 98.06 99 ALA B CA 1
ATOM 4660 C C . ALA B 1 99 ? -11.516 2.596 11.633 1 98.06 99 ALA B C 1
ATOM 4662 O O . ALA B 1 99 ? -12.508 3.199 11.203 1 98.06 99 ALA B O 1
ATOM 4663 N N . LEU B 1 100 ? -10.914 1.617 10.945 1 97.81 100 LEU B N 1
ATOM 4664 C CA . LEU B 1 100 ? -11.477 1.126 9.695 1 97.81 100 LEU B CA 1
ATOM 4665 C C . LEU B 1 100 ? -12.859 0.521 9.922 1 97.81 100 LEU B C 1
ATOM 4667 O O . LEU B 1 100 ? -13.781 0.755 9.133 1 97.81 100 LEU B O 1
ATOM 4671 N N . ALA B 1 101 ? -12.992 -0.272 10.961 1 96 101 ALA B N 1
ATOM 4672 C CA . ALA B 1 101 ? -14.289 -0.864 11.281 1 96 101 ALA B CA 1
ATOM 4673 C C . ALA B 1 101 ? -15.336 0.216 11.547 1 96 101 ALA B C 1
ATOM 4675 O O . ALA B 1 101 ? -16.469 0.11 11.094 1 96 101 ALA B O 1
ATOM 4676 N N . ASP B 1 102 ? -14.922 1.294 12.305 1 96.62 102 ASP B N 1
ATOM 4677 C CA . ASP B 1 102 ? -15.805 2.43 12.531 1 96.62 102 ASP B CA 1
ATOM 4678 C C . ASP B 1 102 ? -16.266 3.045 11.211 1 96.62 102 ASP B C 1
ATOM 4680 O O . ASP B 1 102 ? -17.453 3.271 11 1 96.62 102 ASP B O 1
ATOM 4684 N N . PHE B 1 103 ? -15.328 3.271 10.375 1 98 103 PHE B N 1
ATOM 4685 C CA . PHE B 1 103 ? -15.617 3.93 9.109 1 98 103 PHE B CA 1
ATOM 4686 C C . PHE B 1 103 ? -16.609 3.109 8.289 1 98 103 PHE B C 1
ATOM 4688 O O . PHE B 1 103 ? -17.484 3.666 7.629 1 98 103 PHE B O 1
ATOM 4695 N N . ALA B 1 104 ? -16.406 1.793 8.258 1 95.56 104 ALA B N 1
ATOM 4696 C CA . ALA B 1 104 ? -17.281 0.903 7.496 1 95.56 104 ALA B CA 1
ATOM 4697 C C . ALA B 1 104 ? -18.719 1.033 7.957 1 95.56 104 ALA B C 1
ATOM 4699 O O . ALA B 1 104 ? -19.656 0.733 7.203 1 95.56 104 ALA B O 1
ATOM 4700 N N . GLU B 1 105 ? -18.938 1.587 9.148 1 94.81 105 GLU B N 1
ATOM 4701 C CA . GLU B 1 105 ? -20.281 1.723 9.703 1 94.81 105 GLU B CA 1
ATOM 4702 C C . GLU B 1 105 ? -20.828 3.127 9.469 1 94.81 105 GLU B C 1
ATOM 4704 O O . GLU B 1 105 ? -21.969 3.416 9.828 1 94.81 105 GLU B O 1
ATOM 4709 N N . PHE B 1 106 ? -20.078 4.016 8.828 1 96.75 106 PHE B N 1
ATOM 4710 C CA . PHE B 1 106 ? -20.469 5.418 8.719 1 96.75 106 PHE B CA 1
ATOM 4711 C C . PHE B 1 106 ? -21.281 5.66 7.449 1 96.75 106 PHE B C 1
ATOM 4713 O O . PHE B 1 106 ? -21.703 6.785 7.184 1 96.75 106 PHE B O 1
ATOM 4720 N N . GLU B 1 107 ? -21.531 4.645 6.641 1 94.75 107 GLU B N 1
ATOM 4721 C CA . GLU B 1 107 ? -22.141 4.801 5.324 1 94.75 107 GLU B CA 1
ATOM 4722 C C . GLU B 1 107 ? -23.391 5.676 5.391 1 94.75 107 GLU B C 1
ATOM 4724 O O . GLU B 1 107 ? -23.547 6.605 4.598 1 94.75 107 GLU B O 1
ATOM 4729 N N . GLU B 1 108 ? -24.266 5.445 6.441 1 95 108 GLU B N 1
ATOM 4730 C CA . GLU B 1 108 ? -25.562 6.125 6.477 1 95 108 GLU B CA 1
ATOM 4731 C C . GLU B 1 108 ? -25.484 7.395 7.324 1 95 108 GLU B C 1
ATOM 4733 O O . GLU B 1 108 ? -26.469 8.133 7.43 1 95 108 GLU B O 1
ATOM 4738 N N . ARG B 1 109 ? -24.344 7.711 7.805 1 96.5 109 ARG B N 1
ATOM 4739 C CA . ARG B 1 109 ? -24.25 8.828 8.742 1 96.5 109 ARG B CA 1
ATOM 4740 C C . ARG B 1 109 ? -23.844 10.109 8.031 1 96.5 109 ARG B C 1
ATOM 4742 O O . ARG B 1 109 ? -23.969 11.203 8.578 1 96.5 109 ARG B O 1
ATOM 4749 N N . ALA B 1 110 ? -23.375 10.008 6.809 1 96 110 ALA B N 1
ATOM 4750 C CA . ALA B 1 110 ? -22.938 11.18 6.055 1 96 110 ALA B CA 1
ATOM 4751 C C . ALA B 1 110 ? -23.125 10.969 4.555 1 96 110 ALA B C 1
ATOM 4753 O O . ALA B 1 110 ? -23.25 9.836 4.094 1 96 110 ALA B O 1
ATOM 4754 N N . SER B 1 111 ? -23.219 12.039 3.812 1 93.44 111 SER B N 1
ATOM 4755 C CA . SER B 1 111 ? -23.344 12 2.359 1 93.44 111 SER B CA 1
ATOM 4756 C C . SER B 1 111 ? -21.969 12.055 1.688 1 93.44 111 SER B C 1
ATOM 4758 O O . SER B 1 111 ? -21.812 11.617 0.544 1 93.44 111 SER B O 1
ATOM 4760 N N . VAL B 1 112 ? -21.094 12.633 2.326 1 94.94 112 VAL B N 1
ATOM 4761 C CA . VAL B 1 112 ? -19.719 12.797 1.883 1 94.94 112 VAL B CA 1
ATOM 4762 C C . VAL B 1 112 ? -18.781 12.836 3.094 1 94.94 112 VAL B C 1
ATOM 4764 O O . VAL B 1 112 ? -19.203 13.211 4.191 1 94.94 112 VAL B O 1
ATOM 4767 N N . PHE B 1 113 ? -17.562 12.359 2.932 1 97.38 113 PHE B N 1
ATOM 4768 C CA . PHE B 1 113 ? -16.688 12.242 4.09 1 97.38 113 PHE B CA 1
ATOM 4769 C C . PHE B 1 113 ? -15.469 13.148 3.943 1 97.38 113 PHE B C 1
ATOM 4771 O O . PHE B 1 113 ? -14.883 13.25 2.863 1 97.38 113 PHE B O 1
ATOM 4778 N N . LEU B 1 114 ? -15.164 13.883 4.98 1 97.81 114 LEU B N 1
ATOM 4779 C CA . LEU B 1 114 ? -13.898 14.594 5.152 1 97.81 114 LEU B CA 1
ATOM 4780 C C . LEU B 1 114 ? -13 13.859 6.145 1 97.81 114 LEU B C 1
ATOM 4782 O O . LEU B 1 114 ? -13.336 13.758 7.328 1 97.81 114 LEU B O 1
ATOM 4786 N N . GLY B 1 115 ? -11.953 13.344 5.734 1 93.38 115 GLY B N 1
ATOM 4787 C CA . GLY B 1 115 ? -11.133 12.312 6.352 1 93.38 115 GLY B CA 1
ATOM 4788 C C . GLY B 1 115 ? -11.07 11.031 5.543 1 93.38 115 GLY B C 1
ATOM 4789 O O . GLY B 1 115 ? -11.562 10.977 4.414 1 93.38 115 GLY B O 1
ATOM 4790 N N . PRO B 1 116 ? -10.477 9.93 5.902 1 93.69 116 PRO B N 1
ATOM 4791 C CA . PRO B 1 116 ? -9.867 9.68 7.211 1 93.69 116 PRO B CA 1
ATOM 4792 C C . PRO B 1 116 ? -8.555 10.43 7.406 1 93.69 116 PRO B C 1
ATOM 4794 O O . PRO B 1 116 ? -7.996 10.969 6.445 1 93.69 116 PRO B O 1
ATOM 4797 N N . VAL B 1 117 ? -8.172 10.531 8.656 1 96.56 117 VAL B N 1
ATOM 4798 C CA . VAL B 1 117 ? -6.945 11.211 9.062 1 96.56 117 VAL B CA 1
ATOM 4799 C C . VAL B 1 117 ? -5.793 10.211 9.117 1 96.56 117 VAL B C 1
ATOM 4801 O O . VAL B 1 117 ? -4.625 10.594 9.078 1 96.56 117 VAL B O 1
ATOM 4804 N N . ASN B 1 118 ? -6.082 8.953 9.156 1 96.5 118 ASN B N 1
ATOM 4805 C CA . ASN B 1 118 ? -5.102 7.879 9.258 1 96.5 118 ASN B CA 1
ATOM 4806 C C . ASN B 1 118 ? -4.82 7.246 7.898 1 96.5 118 ASN B C 1
ATOM 4808 O O . ASN B 1 118 ? -5.676 6.555 7.34 1 96.5 118 ASN B O 1
ATOM 4812 N N . PRO B 1 119 ? -3.594 7.438 7.406 1 95.75 119 PRO B N 1
ATOM 4813 C CA . PRO B 1 119 ? -3.266 6.871 6.098 1 95.75 119 PRO B CA 1
ATOM 4814 C C . PRO B 1 119 ? -3.311 5.344 6.086 1 95.75 119 PRO B C 1
ATOM 4816 O O . PRO B 1 119 ? -3.371 4.734 5.016 1 95.75 119 PRO B O 1
ATOM 4819 N N . GLY B 1 120 ? -3.344 4.73 7.199 1 93.75 120 GLY B N 1
ATOM 4820 C CA . GLY B 1 120 ? -3.326 3.279 7.309 1 93.75 120 GLY B CA 1
ATOM 4821 C C . GLY B 1 120 ? -4.539 2.619 6.684 1 93.75 120 GLY B C 1
ATOM 4822 O O . GLY B 1 120 ? -4.488 1.447 6.305 1 93.75 120 GLY B O 1
ATOM 4823 N N . TYR B 1 121 ? -5.613 3.34 6.598 1 96.81 121 TYR B N 1
ATOM 4824 C CA . TYR B 1 121 ? -6.789 2.709 6.008 1 96.81 121 TYR B CA 1
ATOM 4825 C C . TYR B 1 121 ? -7.434 3.619 4.969 1 96.81 121 TYR B C 1
ATOM 4827 O O . TYR B 1 121 ? -8.633 3.512 4.699 1 96.81 121 TYR B O 1
ATOM 4835 N N . CYS B 1 122 ? -6.645 4.566 4.387 1 97.06 122 CYS B N 1
ATOM 4836 C CA . CYS B 1 122 ? -7.152 5.492 3.379 1 97.06 122 CYS B CA 1
ATOM 4837 C C . CYS B 1 122 ? -7.578 4.746 2.121 1 97.06 122 CYS B C 1
ATOM 4839 O O . CYS B 1 122 ? -8.586 5.086 1.503 1 97.06 122 CYS B O 1
ATOM 4841 N N . GLU B 1 123 ? -6.789 3.76 1.737 1 94.69 123 GLU B N 1
ATOM 4842 C CA . GLU B 1 123 ? -7.145 2.982 0.554 1 94.69 123 GLU B CA 1
ATOM 4843 C C . GLU B 1 123 ? -8.469 2.256 0.75 1 94.69 123 GLU B C 1
ATOM 4845 O O . GLU B 1 123 ? -9.32 2.26 -0.141 1 94.69 123 GLU B O 1
ATOM 4850 N N . ALA B 1 124 ? -8.625 1.642 1.896 1 96.88 124 ALA B N 1
ATOM 4851 C CA . ALA B 1 124 ? -9.859 0.936 2.213 1 96.88 124 ALA B CA 1
ATOM 4852 C C . ALA B 1 124 ? -11.047 1.896 2.248 1 96.88 124 ALA B C 1
ATOM 4854 O O . ALA B 1 124 ? -12.117 1.588 1.723 1 96.88 124 ALA B O 1
ATOM 4855 N N . ALA B 1 125 ? -10.82 3.033 2.865 1 97.88 125 ALA B N 1
ATOM 4856 C CA . ALA B 1 125 ? -11.883 4.039 2.936 1 97.88 125 ALA B CA 1
ATOM 4857 C C . ALA B 1 125 ? -12.289 4.5 1.54 1 97.88 125 ALA B C 1
ATOM 4859 O O . ALA B 1 125 ? -13.477 4.703 1.27 1 97.88 125 ALA B O 1
ATOM 4860 N N . SER B 1 126 ? -11.344 4.695 0.674 1 96.44 126 SER B N 1
ATOM 4861 C CA . SER B 1 126 ? -11.617 5.125 -0.694 1 96.44 126 SER B CA 1
ATOM 4862 C C . SER B 1 126 ? -12.406 4.062 -1.457 1 96.44 126 SER B C 1
ATOM 4864 O O . SER B 1 126 ? -13.289 4.387 -2.248 1 96.44 126 SER B O 1
ATOM 4866 N N . LEU B 1 127 ? -12.039 2.771 -1.221 1 96.62 127 LEU B N 1
ATOM 4867 C CA . LEU B 1 127 ? -12.781 1.683 -1.851 1 96.62 127 LEU B CA 1
ATOM 4868 C C . LEU B 1 127 ? -14.219 1.639 -1.347 1 96.62 127 LEU B C 1
ATOM 4870 O O . LEU B 1 127 ? -15.148 1.46 -2.133 1 96.62 127 LEU B O 1
ATOM 4874 N N . LEU B 1 128 ? -14.391 1.802 -0.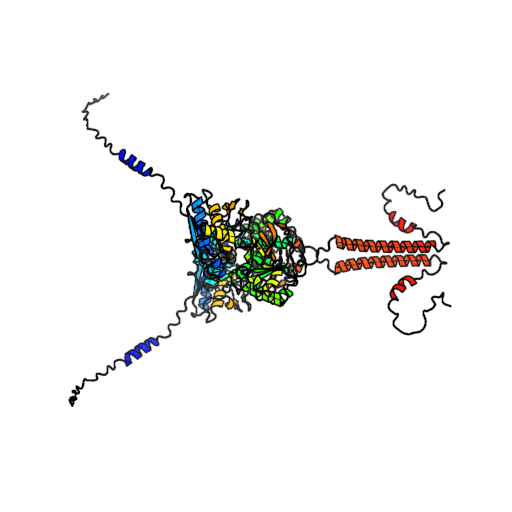04 1 97.38 128 LEU B N 1
ATOM 4875 C CA . LEU B 1 128 ? -15.742 1.825 0.524 1 97.38 128 LEU B CA 1
ATOM 4876 C C . LEU B 1 128 ? -16.531 3.008 -0.018 1 97.38 128 LEU B C 1
ATOM 4878 O O . LEU B 1 128 ? -17.703 2.865 -0.361 1 97.38 128 LEU B O 1
ATOM 4882 N N . GLY B 1 129 ? -15.867 4.211 -0.097 1 95.69 129 GLY B N 1
ATOM 4883 C CA . GLY B 1 129 ? -16.516 5.363 -0.709 1 95.69 129 GLY B CA 1
ATOM 4884 C C . GLY B 1 129 ? -16.969 5.098 -2.129 1 95.69 129 GLY B C 1
ATOM 4885 O O . GLY B 1 129 ? -18.094 5.465 -2.502 1 95.69 129 GLY B O 1
ATOM 4886 N N . LYS B 1 130 ? -16.109 4.449 -2.893 1 94.12 130 LYS B N 1
ATOM 4887 C CA . LYS B 1 130 ? -16.469 4.082 -4.262 1 94.12 130 LYS B CA 1
ATOM 4888 C C . LYS B 1 130 ? -17.688 3.172 -4.293 1 94.12 130 LYS B C 1
ATOM 4890 O O . LYS B 1 130 ? -18.594 3.375 -5.098 1 94.12 130 LYS B O 1
ATOM 4895 N N . ASN B 1 131 ? -17.703 2.203 -3.424 1 94.56 131 ASN B N 1
ATOM 4896 C CA . ASN B 1 131 ? -18.828 1.275 -3.357 1 94.56 131 ASN B CA 1
ATOM 4897 C C . ASN B 1 131 ? -20.125 1.994 -3.002 1 94.56 131 ASN B C 1
ATOM 4899 O O . ASN B 1 131 ? -21.188 1.674 -3.541 1 94.56 131 ASN B O 1
ATOM 4903 N N . TRP B 1 132 ? -20.078 2.982 -2.084 1 95.25 132 TRP B N 1
ATOM 4904 C CA . TRP B 1 132 ? -21.234 3.727 -1.622 1 95.25 132 TRP B CA 1
ATOM 4905 C C . TRP B 1 132 ? -21.578 4.855 -2.59 1 95.25 132 TRP B C 1
ATOM 4907 O O . TRP B 1 132 ? -22.625 5.5 -2.457 1 95.25 132 TRP B O 1
ATOM 4917 N N . ASP B 1 133 ? -20.672 5.109 -3.574 1 92 133 ASP B N 1
ATOM 4918 C CA . ASP B 1 133 ? -20.766 6.266 -4.461 1 92 133 ASP B CA 1
ATOM 4919 C C . ASP B 1 133 ? -20.781 7.57 -3.668 1 92 133 ASP B C 1
ATOM 4921 O O . ASP B 1 133 ? -21.641 8.422 -3.877 1 92 133 ASP B O 1
ATOM 4925 N N . LYS B 1 134 ? -19.922 7.641 -2.715 1 93.31 134 LYS B N 1
ATOM 4926 C CA . LYS B 1 134 ? -19.75 8.812 -1.863 1 93.31 134 LYS B CA 1
ATOM 4927 C C . LYS B 1 134 ? -18.312 9.328 -1.904 1 93.31 134 LYS B C 1
ATOM 4929 O O . LYS B 1 134 ? -17.375 8.539 -1.942 1 93.31 134 LYS B O 1
ATOM 4934 N N . GLY B 1 135 ? -18.156 10.633 -1.899 1 93.69 135 GLY B N 1
ATOM 4935 C CA . GLY B 1 135 ? -16.828 11.234 -1.929 1 93.69 135 GLY B CA 1
ATOM 4936 C C . GLY B 1 135 ? -16.078 11.094 -0.616 1 93.69 135 GLY B C 1
ATOM 4937 O O . GLY B 1 135 ? -16.688 11.164 0.458 1 93.69 135 GLY B O 1
ATOM 4938 N N . VAL B 1 136 ? -14.828 10.828 -0.747 1 96 136 VAL B N 1
ATOM 4939 C CA . VAL B 1 136 ? -13.914 10.805 0.39 1 96 136 VAL B CA 1
ATOM 4940 C C . VAL B 1 136 ? -12.805 11.836 0.176 1 96 136 VAL B C 1
ATOM 4942 O O . VAL B 1 136 ? -12.008 11.703 -0.756 1 96 136 VAL B O 1
ATOM 4945 N N . PHE B 1 137 ? -12.828 12.82 1.021 1 95.31 137 PHE B N 1
ATOM 4946 C CA . PHE B 1 137 ? -11.828 13.883 0.965 1 95.31 137 PHE B CA 1
ATOM 4947 C C . PHE B 1 137 ? -10.867 13.781 2.146 1 95.31 137 PHE B C 1
ATOM 4949 O O . PHE B 1 137 ? -11.289 13.516 3.273 1 95.31 137 PHE B O 1
ATOM 4956 N N . SER B 1 138 ? -9.617 13.883 1.887 1 96.44 138 SER B N 1
ATOM 4957 C CA . SER B 1 138 ? -8.688 13.797 3.006 1 96.44 138 SER B CA 1
ATOM 4958 C C . SER B 1 138 ? -7.48 14.711 2.791 1 96.44 138 SER B C 1
ATOM 4960 O O . SER B 1 138 ? -7.066 14.938 1.654 1 96.44 138 SER B O 1
ATOM 4962 N N . TRP B 1 139 ? -6.977 15.266 3.896 1 95.62 139 TRP B N 1
ATOM 4963 C CA . TRP B 1 139 ? -5.738 16.031 3.859 1 95.62 139 TRP B CA 1
ATOM 4964 C C . TRP B 1 139 ? -4.551 15.172 4.281 1 95.62 139 TRP B C 1
ATOM 4966 O O . TRP B 1 139 ? -3.396 15.578 4.125 1 95.62 139 TRP B O 1
ATOM 4976 N N . ALA B 1 140 ? -4.836 14.008 4.742 1 95.88 140 ALA B N 1
ATOM 4977 C CA . ALA B 1 140 ? -3.811 13.234 5.441 1 95.88 140 ALA B CA 1
ATOM 4978 C C . ALA B 1 140 ? -3.383 12.023 4.625 1 95.88 140 ALA B C 1
ATOM 4980 O O . ALA B 1 140 ? -2.328 11.43 4.879 1 95.88 140 ALA B O 1
ATOM 4981 N N . CYS B 1 141 ? -4.129 11.562 3.666 1 95.19 141 CYS B N 1
ATOM 4982 C CA . CYS B 1 141 ? -3.848 10.328 2.939 1 95.19 141 CYS B CA 1
ATOM 4983 C C . CYS B 1 141 ? -2.664 10.508 1.996 1 95.19 141 CYS B C 1
ATOM 4985 O O . CYS B 1 141 ? -2.816 11.039 0.895 1 95.19 141 CYS B O 1
ATOM 4987 N N . ALA B 1 142 ? -1.543 9.977 2.377 1 89.81 142 ALA B N 1
ATOM 4988 C CA . ALA B 1 142 ? -0.284 10.141 1.654 1 89.81 142 ALA B CA 1
ATOM 4989 C C . ALA B 1 142 ? -0.052 8.992 0.681 1 89.81 142 ALA B C 1
ATOM 4991 O O . ALA B 1 142 ? 0.963 8.953 -0.017 1 89.81 142 ALA B O 1
ATOM 4992 N N . ASN B 1 143 ? -0.957 8.102 0.52 1 84.75 143 ASN B N 1
ATOM 4993 C CA . ASN B 1 143 ? -0.792 6.883 -0.268 1 84.75 143 ASN B CA 1
ATOM 4994 C C . ASN B 1 143 ? -0.625 7.195 -1.753 1 84.75 143 ASN B C 1
ATOM 4996 O O . ASN B 1 143 ? -1.482 7.844 -2.355 1 84.75 143 ASN B O 1
ATOM 5000 N N . SER B 1 144 ? 0.423 6.734 -2.246 1 79.94 144 SER B N 1
ATOM 5001 C CA . SER B 1 144 ? 0.685 6.98 -3.662 1 79.94 144 SER B CA 1
ATOM 5002 C C . SER B 1 144 ? -0.354 6.293 -4.543 1 79.94 144 SER B C 1
ATOM 5004 O O . SER B 1 144 ? -0.675 6.781 -5.629 1 79.94 144 SER B O 1
ATOM 5006 N N . ASP B 1 145 ? -0.921 5.215 -4.078 1 79.62 145 ASP B N 1
ATOM 5007 C CA . ASP B 1 145 ? -1.918 4.465 -4.832 1 79.62 145 ASP B CA 1
ATOM 5008 C C . ASP B 1 145 ? -3.156 5.312 -5.109 1 79.62 145 ASP B C 1
ATOM 5010 O O . ASP B 1 145 ? -3.83 5.129 -6.125 1 79.62 145 ASP B O 1
ATOM 5014 N N . LEU B 1 146 ? -3.416 6.227 -4.328 1 85.75 146 LEU B N 1
ATOM 5015 C CA . LEU B 1 146 ? -4.648 7.008 -4.391 1 85.75 146 LEU B CA 1
ATOM 5016 C C . LEU B 1 146 ? -4.566 8.062 -5.488 1 85.75 146 LEU B C 1
ATOM 5018 O O . LEU B 1 146 ? -5.562 8.719 -5.801 1 85.75 146 LEU B O 1
ATOM 5022 N N . ASN B 1 147 ? -3.393 8.141 -6.062 1 77.06 147 ASN B N 1
ATOM 5023 C CA . ASN B 1 147 ? -3.227 9.07 -7.176 1 77.06 147 ASN B CA 1
ATOM 5024 C C . ASN B 1 147 ? -3.891 8.539 -8.445 1 77.06 147 ASN B C 1
ATOM 5026 O O . ASN B 1 147 ? -4.086 9.289 -9.406 1 77.06 147 ASN B O 1
ATOM 5030 N N . ASP B 1 148 ? -4.27 7.285 -8.422 1 78.81 148 ASP B N 1
ATOM 5031 C CA . ASP B 1 148 ? -4.934 6.668 -9.562 1 78.81 148 ASP B CA 1
ATOM 5032 C C . ASP B 1 148 ? -6.43 6.988 -9.57 1 78.81 148 ASP B C 1
ATOM 5034 O O . ASP B 1 148 ? -7.227 6.262 -8.977 1 78.81 148 ASP B O 1
ATOM 5038 N N . ALA B 1 149 ? -6.863 7.949 -10.336 1 79.31 149 ALA B N 1
ATOM 5039 C CA . ALA B 1 149 ? -8.25 8.422 -10.344 1 79.31 149 ALA B CA 1
ATOM 5040 C C . ALA B 1 149 ? -9.18 7.375 -10.938 1 79.31 149 ALA B C 1
ATOM 5042 O O . ALA B 1 149 ? -10.391 7.395 -10.688 1 79.31 149 ALA B O 1
ATOM 5043 N N . GLY B 1 150 ? -8.656 6.543 -11.789 1 78.56 150 GLY B N 1
ATOM 5044 C CA . GLY B 1 150 ? -9.461 5.465 -12.344 1 78.56 150 GLY B CA 1
ATOM 5045 C C . GLY B 1 150 ? -9.852 4.422 -11.312 1 78.56 150 GLY B C 1
ATOM 5046 O O . GLY B 1 150 ? -10.992 3.961 -11.297 1 78.56 150 GLY B O 1
ATOM 5047 N N . ARG B 1 151 ? -8.93 4.172 -10.445 1 83.19 151 ARG B N 1
ATOM 5048 C CA . ARG B 1 151 ? -9.148 3.152 -9.43 1 83.19 151 ARG B CA 1
ATOM 5049 C C . ARG B 1 151 ? -9.898 3.73 -8.234 1 83.19 151 ARG B C 1
ATOM 5051 O O . ARG B 1 151 ? -10.695 3.033 -7.594 1 83.19 151 ARG B O 1
ATOM 5058 N N . TYR B 1 152 ? -9.594 4.953 -7.977 1 89.88 152 TYR B N 1
ATOM 5059 C CA . TYR B 1 152 ? -10.211 5.617 -6.832 1 89.88 152 TYR B CA 1
ATOM 5060 C C . TYR B 1 152 ? -10.93 6.895 -7.262 1 89.88 152 TYR B C 1
ATOM 5062 O O . TYR B 1 152 ? -10.539 7.992 -6.859 1 89.88 152 TYR B O 1
ATOM 5070 N N . PRO B 1 153 ? -12.031 6.77 -7.891 1 89.12 153 PRO B N 1
ATOM 5071 C CA . PRO B 1 153 ? -12.703 7.914 -8.516 1 89.12 153 PRO B CA 1
ATOM 5072 C C . PRO B 1 153 ? -13.398 8.812 -7.5 1 89.12 153 PRO B C 1
ATOM 5074 O O . PRO B 1 153 ? -13.711 9.969 -7.809 1 89.12 153 PRO B O 1
ATOM 5077 N N . THR B 1 154 ? -13.688 8.352 -6.332 1 91.75 154 THR B N 1
ATOM 5078 C CA . THR B 1 154 ? -14.445 9.141 -5.359 1 91.75 154 THR B CA 1
ATOM 5079 C C . THR B 1 154 ? -13.508 9.75 -4.32 1 91.75 154 THR B C 1
ATOM 5081 O O . THR B 1 154 ? -13.961 10.258 -3.291 1 91.75 154 THR B O 1
ATOM 5084 N N . PHE B 1 155 ? -12.203 9.617 -4.547 1 94.19 155 PHE B N 1
ATOM 5085 C CA . PHE B 1 155 ? -11.242 10.156 -3.594 1 94.19 155 PHE B CA 1
ATOM 5086 C C . PHE B 1 155 ? -10.664 11.469 -4.094 1 94.19 155 PHE B C 1
ATOM 5088 O O . PHE B 1 155 ? -10.391 11.625 -5.289 1 94.19 155 PHE B O 1
ATOM 5095 N N . SER B 1 156 ? -10.523 12.383 -3.137 1 91.94 156 SER B N 1
ATOM 5096 C CA . SER B 1 156 ? -9.859 13.648 -3.449 1 91.94 156 SER B CA 1
ATOM 5097 C C . SER B 1 156 ? -9.062 14.164 -2.256 1 91.94 156 SER B C 1
ATOM 5099 O O . SER B 1 156 ? -9.422 13.914 -1.105 1 91.94 156 SER B O 1
ATOM 5101 N N . ARG B 1 157 ? -8.039 14.914 -2.576 1 92.62 157 ARG B N 1
ATOM 5102 C CA . ARG B 1 157 ? -7.238 15.531 -1.521 1 92.62 157 ARG B CA 1
ATOM 5103 C C . ARG B 1 157 ? -7.633 16.984 -1.312 1 92.62 157 ARG B C 1
ATOM 5105 O O . ARG B 1 157 ? -7.926 17.703 -2.271 1 92.62 157 ARG B O 1
ATOM 5112 N N . VAL B 1 158 ? -7.582 17.375 -0.054 1 91.81 158 VAL B N 1
ATOM 5113 C CA . VAL B 1 158 ? -7.922 18.75 0.315 1 91.81 158 VAL B CA 1
ATOM 5114 C C . VAL B 1 158 ? -6.711 19.656 0.093 1 91.81 158 VAL B C 1
ATOM 5116 O O . VAL B 1 158 ? -6.863 20.844 -0.235 1 91.81 158 VAL B O 1
ATOM 5119 N N . LEU B 1 159 ? -5.555 19.109 0.281 1 92.94 159 LEU B N 1
ATOM 5120 C CA . LEU B 1 159 ? -4.27 19.781 0.122 1 92.94 159 LEU B CA 1
ATOM 5121 C C . LEU B 1 159 ? -3.404 19.062 -0.903 1 92.94 159 LEU B C 1
ATOM 5123 O O . LEU B 1 159 ? -3.693 17.906 -1.269 1 92.94 159 LEU B O 1
ATOM 5127 N N . PRO B 1 160 ? -2.434 19.875 -1.444 1 92.62 160 PRO B N 1
ATOM 5128 C CA . PRO B 1 160 ? -1.477 19.125 -2.25 1 92.62 160 PRO B CA 1
ATOM 5129 C C . PRO B 1 160 ? -0.92 17.906 -1.514 1 92.62 160 PRO B C 1
ATOM 5131 O O . PRO B 1 160 ? -0.79 17.922 -0.287 1 92.62 160 PRO B O 1
ATOM 5134 N N . SER B 1 161 ? -0.62 16.828 -2.283 1 92.25 161 SER B N 1
ATOM 5135 C CA . SER B 1 161 ? -0.004 15.656 -1.663 1 92.25 161 SER B CA 1
ATOM 5136 C C . SER B 1 161 ? 1.223 16.047 -0.845 1 92.25 161 SER B C 1
ATOM 5138 O O . SER B 1 161 ? 2.152 16.672 -1.368 1 92.25 161 SER B O 1
ATOM 5140 N N . PRO B 1 162 ? 1.136 15.688 0.394 1 94.69 162 PRO B N 1
ATOM 5141 C CA . PRO B 1 162 ? 2.301 16.031 1.213 1 94.69 162 PRO B CA 1
ATOM 5142 C C . PRO B 1 162 ? 3.594 15.406 0.691 1 94.69 162 PRO B C 1
ATOM 5144 O O . PRO B 1 162 ? 4.664 16.016 0.812 1 94.69 162 PRO B O 1
ATOM 5147 N N . VAL B 1 163 ? 3.496 14.281 0.126 1 93.88 163 VAL B N 1
ATOM 5148 C CA . VAL B 1 163 ? 4.668 13.594 -0.402 1 93.88 163 VAL B CA 1
ATOM 5149 C C . VAL B 1 163 ? 5.23 14.367 -1.592 1 93.88 163 VAL B C 1
ATOM 5151 O O . VAL B 1 163 ? 6.449 14.438 -1.776 1 93.88 163 VAL B O 1
ATOM 5154 N N . ARG B 1 164 ? 4.363 14.914 -2.371 1 92.38 164 ARG B N 1
ATOM 5155 C CA . ARG B 1 164 ? 4.809 15.734 -3.494 1 92.38 164 ARG B CA 1
ATOM 5156 C C . ARG B 1 164 ? 5.57 16.969 -3.01 1 92.38 164 ARG B C 1
ATOM 5158 O O . ARG B 1 164 ? 6.609 17.312 -3.568 1 92.38 164 ARG B O 1
ATOM 5165 N N . VAL B 1 165 ? 5.051 17.578 -2.021 1 95.06 165 VAL B N 1
ATOM 5166 C CA . VAL B 1 165 ? 5.691 18.766 -1.455 1 95.06 165 VAL B CA 1
ATOM 5167 C C . VAL B 1 165 ? 7.055 18.391 -0.879 1 95.06 165 VAL B C 1
ATOM 5169 O O . VAL B 1 165 ? 8.055 19.062 -1.138 1 95.06 165 VAL B O 1
ATOM 5172 N N . LEU B 1 166 ? 7.07 17.312 -0.13 1 95.94 166 LEU B N 1
ATOM 5173 C CA . LEU B 1 166 ? 8.312 16.812 0.45 1 95.94 166 LEU B CA 1
ATOM 5174 C C . LEU B 1 166 ? 9.336 16.5 -0.64 1 95.94 166 LEU B C 1
ATOM 5176 O O . LEU B 1 166 ? 10.5 16.875 -0.533 1 95.94 166 LEU B O 1
ATOM 5180 N N . PHE B 1 167 ? 8.875 15.836 -1.632 1 93.88 167 PHE B N 1
ATOM 5181 C CA . PHE B 1 167 ? 9.758 15.43 -2.723 1 93.88 167 PHE B CA 1
ATOM 5182 C C . PHE B 1 167 ? 10.375 16.641 -3.4 1 93.88 167 PHE B C 1
ATOM 5184 O O . PHE B 1 167 ? 11.555 16.641 -3.752 1 93.88 167 PHE B O 1
ATOM 5191 N N . ASN B 1 168 ? 9.594 17.688 -3.602 1 94.56 168 ASN B N 1
ATOM 5192 C CA . ASN B 1 168 ? 10.094 18.906 -4.219 1 94.56 168 ASN B CA 1
ATOM 5193 C C . ASN B 1 168 ? 11.211 19.547 -3.383 1 94.56 168 ASN B C 1
ATOM 5195 O O . ASN B 1 168 ? 12.203 20.016 -3.93 1 94.56 168 ASN B O 1
ATOM 5199 N N . VAL B 1 169 ? 11 19.516 -2.125 1 96.5 169 VAL B N 1
ATOM 5200 C CA . VAL B 1 169 ? 12.008 20.094 -1.234 1 96.5 169 VAL B CA 1
ATOM 5201 C C . VAL B 1 169 ? 13.266 19.219 -1.257 1 96.5 169 VAL B C 1
ATOM 5203 O O . VAL B 1 169 ? 14.383 19.734 -1.371 1 96.5 169 VAL B O 1
ATOM 5206 N N . LEU B 1 170 ? 13.117 17.906 -1.176 1 95.88 170 LEU B N 1
ATOM 5207 C CA . LEU B 1 170 ? 14.242 16.984 -1.202 1 95.88 170 LEU B CA 1
ATOM 5208 C C . LEU B 1 170 ? 15 17.094 -2.518 1 95.88 170 LEU B C 1
ATOM 5210 O O . LEU B 1 170 ? 16.234 17.047 -2.531 1 95.88 170 LEU B O 1
ATOM 5214 N N . LYS B 1 171 ? 14.281 17.234 -3.553 1 93.31 171 LYS B N 1
ATOM 5215 C CA . LYS B 1 171 ? 14.891 17.359 -4.875 1 93.31 171 LYS B CA 1
ATOM 5216 C C . LYS B 1 171 ? 15.711 18.641 -4.984 1 93.31 171 LYS B C 1
ATOM 5218 O O . LYS B 1 171 ? 16.812 18.625 -5.527 1 93.31 171 LYS B O 1
ATOM 5223 N N . PHE B 1 172 ? 15.188 19.734 -4.512 1 94.38 172 PHE B N 1
ATOM 5224 C CA . PHE B 1 172 ? 15.867 21.016 -4.574 1 94.38 172 PHE B CA 1
ATOM 5225 C C . PHE B 1 172 ? 17.219 20.953 -3.877 1 94.38 172 PHE B C 1
ATOM 5227 O O . PHE B 1 172 ? 18.219 21.438 -4.41 1 94.38 172 PHE B O 1
ATOM 5234 N N . PHE B 1 173 ? 17.266 20.344 -2.723 1 94.81 173 PHE B N 1
ATOM 5235 C CA . PHE B 1 173 ? 18.5 20.266 -1.95 1 94.81 173 PHE B CA 1
ATOM 5236 C C . PHE B 1 173 ? 19.281 19.016 -2.312 1 94.81 173 PHE B C 1
ATOM 5238 O O . PHE B 1 173 ? 20.406 18.828 -1.851 1 94.81 173 PHE B O 1
ATOM 5245 N N . ARG B 1 174 ? 18.672 18.141 -3.049 1 92.88 174 ARG B N 1
ATOM 5246 C CA . ARG B 1 174 ? 19.25 16.875 -3.492 1 92.88 174 ARG B CA 1
ATOM 5247 C C . ARG B 1 174 ? 19.562 15.961 -2.307 1 92.88 174 ARG B C 1
ATOM 5249 O O . ARG B 1 174 ? 20.672 15.461 -2.174 1 92.88 174 ARG B O 1
ATOM 5256 N N . TRP B 1 175 ? 18.625 15.883 -1.473 1 93.88 175 TRP B N 1
ATOM 5257 C CA . TRP B 1 175 ? 18.672 14.938 -0.364 1 93.88 175 TRP B CA 1
ATOM 5258 C C . TRP B 1 175 ? 17.844 13.695 -0.67 1 93.88 175 TRP B C 1
ATOM 5260 O O . TRP B 1 175 ? 16.656 13.633 -0.352 1 93.88 175 TRP B O 1
ATOM 5270 N N . ALA B 1 176 ? 18.438 12.664 -1.142 1 88.31 176 ALA B N 1
ATOM 5271 C CA . ALA B 1 176 ? 17.75 11.469 -1.62 1 88.31 176 ALA B CA 1
ATOM 5272 C C . ALA B 1 176 ? 17.609 10.438 -0.51 1 88.31 176 ALA B C 1
ATOM 5274 O O . ALA B 1 176 ? 16.609 9.703 -0.459 1 88.31 176 ALA B O 1
ATOM 5275 N N . HIS B 1 177 ? 18.609 10.312 0.337 1 86.81 177 HIS B N 1
ATOM 5276 C CA . HIS B 1 177 ? 18.594 9.328 1.413 1 86.81 177 HIS B CA 1
ATOM 5277 C C . HIS B 1 177 ? 17.797 9.836 2.617 1 86.81 177 HIS B C 1
ATOM 5279 O O . HIS B 1 177 ? 18.281 10.719 3.344 1 86.81 177 HIS B O 1
ATOM 5285 N N . VAL B 1 178 ? 16.688 9.211 2.777 1 90.31 178 VAL B N 1
ATOM 5286 C CA . VAL B 1 178 ? 15.742 9.727 3.756 1 90.31 178 VAL B CA 1
ATOM 5287 C C . VAL B 1 178 ? 15.508 8.688 4.852 1 90.31 178 VAL B C 1
ATOM 5289 O O . VAL B 1 178 ? 15.43 7.488 4.57 1 90.31 178 VAL B O 1
ATOM 5292 N N . GLY B 1 179 ? 15.547 9.148 6.062 1 88.19 179 GLY B N 1
ATOM 5293 C CA . GLY B 1 179 ? 15.055 8.367 7.188 1 88.19 179 GLY B CA 1
ATOM 5294 C C . GLY B 1 179 ? 13.695 8.82 7.676 1 88.19 179 GLY B C 1
ATOM 5295 O O . GLY B 1 179 ? 13.398 10.016 7.695 1 88.19 179 GLY B O 1
ATOM 5296 N N . VAL B 1 180 ? 12.875 7.852 8.008 1 91.69 180 VAL B N 1
ATOM 5297 C CA . VAL B 1 180 ? 11.555 8.188 8.547 1 91.69 180 VAL B CA 1
ATOM 5298 C C . VAL B 1 180 ? 11.422 7.633 9.961 1 91.69 180 VAL B C 1
ATOM 5300 O O . VAL B 1 180 ? 11.734 6.465 10.211 1 91.69 180 VAL B O 1
ATOM 5303 N N . VAL B 1 181 ? 11.016 8.5 10.898 1 91.12 181 VAL B N 1
ATOM 5304 C CA . VAL B 1 181 ? 10.789 8.102 12.289 1 91.12 181 VAL B CA 1
ATOM 5305 C C . VAL B 1 181 ? 9.359 8.438 12.695 1 91.12 181 VAL B C 1
ATOM 5307 O O . VAL B 1 181 ? 8.805 9.453 12.273 1 91.12 181 VAL B O 1
ATOM 5310 N N . SER B 1 182 ? 8.75 7.523 13.445 1 92.88 182 SER B N 1
ATOM 5311 C CA . SER B 1 182 ? 7.379 7.762 13.891 1 92.88 182 SER B CA 1
ATOM 5312 C C . SER B 1 182 ? 7.254 7.57 15.398 1 92.88 182 SER B C 1
ATOM 5314 O O . SER B 1 182 ? 8.094 6.922 16.016 1 92.88 182 SER B O 1
ATOM 5316 N N . SER B 1 183 ? 6.305 8.297 15.938 1 92.88 183 SER B N 1
ATOM 5317 C CA . SER B 1 183 ? 5.887 7.926 17.281 1 92.88 183 SER B CA 1
ATOM 5318 C C . SER B 1 183 ? 5.137 6.602 17.297 1 92.88 183 SER B C 1
ATOM 5320 O O . SER B 1 183 ? 4.988 5.961 16.25 1 92.88 183 SER B O 1
ATOM 5322 N N . ASN B 1 184 ? 4.645 6.141 18.484 1 88.88 184 ASN B N 1
ATOM 5323 C CA . ASN B 1 184 ? 4.18 4.766 18.641 1 88.88 184 ASN B CA 1
ATOM 5324 C C . ASN B 1 184 ? 2.699 4.633 18.281 1 88.88 184 ASN B C 1
ATOM 5326 O O . ASN B 1 184 ? 2.193 3.521 18.125 1 88.88 184 ASN B O 1
ATOM 5330 N N . GLU B 1 185 ? 1.979 5.762 18.172 1 92.44 185 GLU B N 1
ATOM 5331 C CA . GLU B 1 185 ? 0.562 5.68 17.828 1 92.44 185 GLU B CA 1
ATOM 5332 C C . GLU B 1 185 ? 0.363 5.094 16.438 1 92.44 185 GLU B C 1
ATOM 5334 O O . GLU B 1 185 ? 1.116 5.41 15.508 1 92.44 185 GLU B O 1
ATOM 5339 N N . ASP B 1 186 ? -0.658 4.215 16.234 1 92.31 186 ASP B N 1
ATOM 5340 C CA . ASP B 1 186 ? -0.918 3.543 14.961 1 92.31 186 ASP B CA 1
ATOM 5341 C C . ASP B 1 186 ? -0.937 4.543 13.805 1 92.31 186 ASP B C 1
ATOM 5343 O O . ASP B 1 186 ? -0.38 4.273 12.734 1 92.31 186 ASP B O 1
ATOM 5347 N N . ILE B 1 187 ? -1.573 5.688 14.039 1 95.31 187 ILE B N 1
ATOM 5348 C CA . ILE B 1 187 ? -1.753 6.676 12.977 1 95.31 187 ILE B CA 1
ATOM 5349 C C . ILE B 1 187 ? -0.39 7.125 12.453 1 95.31 187 ILE B C 1
ATOM 5351 O O . ILE B 1 187 ? -0.191 7.254 11.25 1 95.31 187 ILE B O 1
ATOM 5355 N N . TRP B 1 188 ? 0.539 7.289 13.328 1 95.12 188 TRP B N 1
ATOM 5356 C CA . TRP B 1 188 ? 1.831 7.824 12.922 1 95.12 188 TRP B CA 1
ATOM 5357 C C . TRP B 1 188 ? 2.738 6.719 12.391 1 95.12 188 TRP B C 1
ATOM 5359 O O . TRP B 1 188 ? 3.541 6.945 11.484 1 95.12 188 TRP B O 1
ATOM 5369 N N . VAL B 1 189 ? 2.639 5.539 12.953 1 91.62 189 VAL B N 1
ATOM 5370 C CA . VAL B 1 189 ? 3.352 4.398 12.383 1 91.62 189 VAL B CA 1
ATOM 5371 C C . VAL B 1 189 ? 2.879 4.16 10.945 1 91.62 189 VAL B C 1
ATOM 5373 O O . VAL B 1 189 ? 3.695 3.963 10.047 1 91.62 189 VAL B O 1
ATOM 5376 N N . ASP B 1 190 ? 1.556 4.207 10.758 1 92.5 190 ASP B N 1
ATOM 5377 C CA . ASP B 1 190 ? 0.992 4.039 9.422 1 92.5 190 ASP B CA 1
ATOM 5378 C C . ASP B 1 190 ? 1.423 5.176 8.492 1 92.5 190 ASP B C 1
ATOM 5380 O O . ASP B 1 190 ? 1.717 4.945 7.32 1 92.5 190 ASP B O 1
ATOM 5384 N N . THR B 1 191 ? 1.433 6.363 9.023 1 95.38 191 THR B N 1
ATOM 5385 C CA . THR B 1 191 ? 1.883 7.512 8.25 1 95.38 191 THR B CA 1
ATOM 5386 C C . THR B 1 191 ? 3.32 7.312 7.773 1 95.38 191 THR B C 1
ATOM 5388 O O . THR B 1 191 ? 3.623 7.52 6.598 1 95.38 191 THR B O 1
ATOM 5391 N N . ALA B 1 192 ? 4.156 6.902 8.688 1 92.69 192 ALA B N 1
ATOM 5392 C CA . ALA B 1 192 ? 5.562 6.691 8.352 1 92.69 192 ALA B CA 1
ATOM 5393 C C . ALA B 1 192 ? 5.711 5.656 7.238 1 92.69 192 ALA B C 1
ATOM 5395 O O . ALA B 1 192 ? 6.461 5.867 6.285 1 92.69 192 ALA B O 1
ATOM 5396 N N . ASN B 1 193 ? 4.977 4.617 7.336 1 87.19 193 ASN B N 1
ATOM 5397 C CA . ASN B 1 193 ? 5.047 3.549 6.344 1 87.19 193 ASN B CA 1
ATOM 5398 C C . ASN B 1 193 ? 4.57 4.023 4.977 1 87.19 193 ASN B C 1
ATOM 5400 O O . ASN B 1 193 ? 5.195 3.719 3.957 1 87.19 193 ASN B O 1
ATOM 5404 N N . LYS B 1 194 ? 3.426 4.73 4.969 1 90.62 194 LYS B N 1
ATOM 5405 C CA . LYS B 1 194 ? 2.865 5.18 3.697 1 90.62 194 LYS B CA 1
ATOM 5406 C C . LYS B 1 194 ? 3.736 6.258 3.061 1 90.62 194 LYS B C 1
ATOM 5408 O O . LYS B 1 194 ? 3.881 6.305 1.838 1 90.62 194 LYS B O 1
ATOM 5413 N N . VAL B 1 195 ? 4.316 7.102 3.887 1 93.94 195 VAL B N 1
ATOM 5414 C CA . VAL B 1 195 ? 5.223 8.125 3.387 1 93.94 195 VAL B CA 1
ATOM 5415 C C . VAL B 1 195 ? 6.473 7.477 2.805 1 93.94 195 VAL B C 1
ATOM 5417 O O . VAL B 1 195 ? 6.914 7.828 1.707 1 93.94 195 VAL B O 1
ATOM 5420 N N . ALA B 1 196 ? 7.047 6.547 3.504 1 87.94 196 ALA B N 1
ATOM 5421 C CA . ALA B 1 196 ? 8.227 5.836 3.027 1 87.94 196 ALA B CA 1
ATOM 5422 C C . ALA B 1 196 ? 7.961 5.156 1.688 1 87.94 196 ALA B C 1
ATOM 5424 O O . ALA B 1 196 ? 8.742 5.289 0.748 1 87.94 196 ALA B O 1
ATOM 5425 N N . ASN B 1 197 ? 6.82 4.457 1.61 1 84.19 197 ASN B N 1
ATOM 5426 C CA . ASN B 1 197 ? 6.465 3.756 0.381 1 84.19 197 ASN B CA 1
ATOM 5427 C C . ASN B 1 197 ? 6.266 4.727 -0.78 1 84.19 197 ASN B C 1
ATOM 5429 O O . ASN B 1 197 ? 6.664 4.441 -1.91 1 84.19 197 ASN B O 1
ATOM 5433 N N . ALA B 1 198 ? 5.613 5.824 -0.458 1 89.5 198 ALA B N 1
ATOM 5434 C CA . ALA B 1 198 ? 5.355 6.812 -1.499 1 89.5 198 ALA B CA 1
ATOM 5435 C C . ALA B 1 198 ? 6.656 7.414 -2.021 1 89.5 198 ALA B C 1
ATOM 5437 O O . ALA B 1 198 ? 6.809 7.633 -3.227 1 89.5 198 ALA B O 1
ATOM 5438 N N . LEU B 1 199 ? 7.574 7.695 -1.148 1 89.69 199 LEU B N 1
ATOM 5439 C CA . LEU B 1 199 ? 8.859 8.234 -1.566 1 89.69 199 LEU B CA 1
ATOM 5440 C C . LEU B 1 199 ? 9.664 7.199 -2.342 1 89.69 199 LEU B C 1
ATOM 5442 O O . LEU B 1 199 ? 10.32 7.527 -3.33 1 89.69 199 LEU B O 1
ATOM 5446 N N . ARG B 1 200 ? 9.562 5.938 -1.962 1 81.56 200 ARG B N 1
ATOM 5447 C CA . ARG B 1 200 ? 10.227 4.859 -2.689 1 81.56 200 ARG B CA 1
ATOM 5448 C C . ARG B 1 200 ? 9.664 4.723 -4.102 1 81.56 200 ARG B C 1
ATOM 5450 O O . ARG B 1 200 ? 10.398 4.438 -5.047 1 81.56 200 ARG B O 1
ATOM 5457 N N . SER B 1 201 ? 8.359 4.871 -4.098 1 79 201 SER B N 1
ATOM 5458 C CA . SER B 1 201 ? 7.707 4.758 -5.398 1 79 201 SER B CA 1
ATOM 5459 C C . SER B 1 201 ? 8.188 5.844 -6.352 1 79 201 SER B C 1
ATOM 5461 O O . SER B 1 201 ? 8.039 5.719 -7.57 1 79 201 SER B O 1
ATOM 5463 N N . ARG B 1 202 ? 8.742 6.875 -5.773 1 82.31 202 ARG B N 1
ATOM 5464 C CA . ARG B 1 202 ? 9.289 7.949 -6.594 1 82.31 202 ARG B CA 1
ATOM 5465 C C . ARG B 1 202 ? 10.789 7.762 -6.812 1 82.31 202 ARG B C 1
ATOM 5467 O O . ARG B 1 202 ? 11.453 8.648 -7.352 1 82.31 202 ARG B O 1
ATOM 5474 N N . GLY B 1 203 ? 11.328 6.668 -6.289 1 77.06 203 GLY B N 1
ATOM 5475 C CA . GLY B 1 203 ? 12.695 6.301 -6.621 1 77.06 203 GLY B CA 1
ATOM 5476 C C . GLY B 1 203 ? 13.688 6.621 -5.52 1 77.06 203 GLY B C 1
ATOM 5477 O O . GLY B 1 203 ? 14.891 6.41 -5.676 1 77.06 203 GLY B O 1
ATOM 5478 N N . LEU B 1 204 ? 13.234 7.152 -4.41 1 84.69 204 LEU B N 1
ATOM 5479 C CA . LEU B 1 204 ? 14.156 7.562 -3.357 1 84.69 204 LEU B CA 1
ATOM 5480 C C . LEU B 1 204 ? 14.461 6.398 -2.422 1 84.69 204 LEU B C 1
ATOM 5482 O O . LEU B 1 204 ? 13.578 5.602 -2.105 1 84.69 204 LEU B O 1
ATOM 5486 N N . PRO B 1 205 ? 15.68 6.309 -2.088 1 81.5 205 PRO B N 1
ATOM 5487 C CA . PRO B 1 205 ? 16.031 5.309 -1.078 1 81.5 205 PRO B CA 1
ATOM 5488 C C . PRO B 1 205 ? 15.625 5.727 0.333 1 81.5 205 PRO B C 1
ATOM 5490 O O . PRO B 1 205 ? 16.141 6.715 0.862 1 81.5 205 PRO B O 1
ATOM 5493 N N . VAL B 1 206 ? 14.664 5.125 0.845 1 81.56 206 VAL B N 1
ATOM 5494 C CA . VAL B 1 206 ? 14.156 5.449 2.174 1 81.56 206 VAL B CA 1
ATOM 5495 C C . VAL B 1 206 ? 14.547 4.344 3.156 1 81.56 206 VAL B C 1
ATOM 5497 O O . VAL B 1 206 ? 14.344 3.16 2.881 1 81.56 206 VAL B O 1
ATOM 5500 N N . GLY B 1 207 ? 15.305 4.801 4.105 1 72.94 207 GLY B N 1
ATOM 5501 C CA . GLY B 1 207 ? 15.719 3.865 5.141 1 72.94 207 GLY B CA 1
ATOM 5502 C C . GLY B 1 207 ? 15.031 4.113 6.473 1 72.94 207 GLY B C 1
ATOM 5503 O O . GLY B 1 207 ? 14.352 5.125 6.648 1 72.94 207 GLY B O 1
ATOM 5504 N N . ILE B 1 208 ? 15 3.201 7.336 1 62.59 208 ILE B N 1
ATOM 5505 C CA . ILE B 1 208 ? 14.711 3.164 8.766 1 62.59 208 ILE B CA 1
ATOM 5506 C C . ILE B 1 208 ? 13.258 3.586 9.008 1 62.59 208 ILE B C 1
ATOM 5508 O O . ILE B 1 208 ? 12.906 4.754 8.828 1 62.59 208 ILE B O 1
ATOM 5512 N N . ILE B 1 209 ? 12.461 2.801 9.008 1 62.03 209 ILE B N 1
ATOM 5513 C CA . ILE B 1 209 ? 11.125 3.145 9.5 1 62.03 209 ILE B CA 1
ATOM 5514 C C . ILE B 1 209 ? 10.977 2.67 10.945 1 62.03 209 ILE B C 1
ATOM 5516 O O . ILE B 1 209 ? 10.914 1.466 11.203 1 62.03 209 ILE B O 1
ATOM 5520 N N . THR B 1 210 ? 11.859 3.338 11.969 1 63.66 210 THR B N 1
ATOM 5521 C CA . THR B 1 210 ? 11.859 2.893 13.359 1 63.66 210 THR B CA 1
ATOM 5522 C C . THR B 1 210 ? 10.875 3.715 14.188 1 63.66 210 THR B C 1
ATOM 5524 O O . THR B 1 210 ? 10.594 4.871 13.859 1 63.66 210 THR B O 1
ATOM 5527 N N . ASN B 1 211 ? 10.117 2.977 14.969 1 64.94 211 ASN B N 1
ATOM 5528 C CA . ASN B 1 211 ? 9.391 3.688 16.016 1 64.94 211 ASN B CA 1
ATOM 5529 C C . ASN B 1 211 ? 10.336 4.336 17.016 1 64.94 211 ASN B C 1
ATOM 5531 O O . ASN B 1 211 ? 11.539 4.102 16.984 1 64.94 211 ASN B O 1
ATOM 5535 N N . MET B 1 212 ? 10.148 5.461 17.734 1 61.84 212 MET B N 1
ATOM 5536 C CA . MET B 1 212 ? 10.836 6.312 18.703 1 61.84 212 MET B CA 1
ATOM 5537 C C . MET B 1 212 ? 12.102 5.633 19.219 1 61.84 212 MET B C 1
ATOM 5539 O O . MET B 1 212 ? 12.93 6.27 19.875 1 61.84 212 MET B O 1
ATOM 5543 N N . GLY B 1 213 ? 12.406 4.344 18.781 1 56.88 213 GLY B N 1
ATOM 5544 C CA . GLY B 1 213 ? 13.523 3.682 19.438 1 56.88 213 GLY B CA 1
ATOM 5545 C C . GLY B 1 213 ? 14.781 3.674 18.594 1 56.88 213 GLY B C 1
ATOM 5546 O O . GLY B 1 213 ? 15.508 2.678 18.578 1 56.88 213 GLY B O 1
ATOM 5547 N N . PHE B 1 214 ? 14.977 4.707 17.859 1 58.44 214 PHE B N 1
ATOM 5548 C CA . PHE B 1 214 ? 16.188 4.562 17.062 1 58.44 214 PHE B CA 1
ATOM 5549 C C . PHE B 1 214 ? 17.438 4.793 17.922 1 58.44 214 PHE B C 1
ATOM 5551 O O . PHE B 1 214 ? 17.406 5.578 18.875 1 58.44 214 PHE B O 1
ATOM 5558 N N . THR B 1 215 ? 18.219 3.76 17.953 1 57.12 215 THR B N 1
ATOM 5559 C CA . THR B 1 215 ? 19.547 3.92 18.531 1 57.12 215 THR B CA 1
ATOM 5560 C C . THR B 1 215 ? 20.5 4.57 17.547 1 57.12 215 THR B C 1
ATOM 5562 O O . THR B 1 215 ? 20.203 4.648 16.344 1 57.12 215 THR B O 1
ATOM 5565 N N . ASP B 1 216 ? 21.422 5.324 18.109 1 57.53 216 ASP B N 1
ATOM 5566 C CA . ASP B 1 216 ? 22.516 5.895 17.328 1 57.53 216 ASP B CA 1
ATOM 5567 C C . ASP B 1 216 ? 23.031 4.895 16.297 1 57.53 216 ASP B C 1
ATOM 5569 O O . ASP B 1 216 ? 23.375 5.273 15.164 1 57.53 216 ASP B O 1
ATOM 5573 N N . GLN B 1 217 ? 22.984 3.754 16.641 1 57.34 217 GLN B N 1
ATOM 5574 C CA . GLN B 1 217 ? 23.5 2.711 15.766 1 57.34 217 GLN B CA 1
ATOM 5575 C C . GLN B 1 217 ? 22.625 2.543 14.531 1 57.34 217 GLN B C 1
ATOM 5577 O O . GLN B 1 217 ? 23.141 2.326 13.43 1 57.34 217 GLN B O 1
ATOM 5582 N N . ASP B 1 218 ? 21.391 2.809 14.695 1 61.62 218 ASP B N 1
ATOM 5583 C CA . ASP B 1 218 ? 20.484 2.65 13.562 1 61.62 218 ASP B CA 1
ATOM 5584 C C . ASP B 1 218 ? 20.719 3.732 12.508 1 61.62 218 ASP B C 1
ATOM 5586 O O . ASP B 1 218 ? 20.641 3.469 11.305 1 61.62 218 ASP B O 1
ATOM 5590 N N . LEU B 1 219 ? 21 4.863 13.086 1 61.53 219 LEU B N 1
ATOM 5591 C CA . LEU B 1 219 ? 21.219 5.992 12.188 1 61.53 219 LEU B CA 1
ATOM 5592 C C . LEU B 1 219 ? 22.609 5.918 11.562 1 61.53 219 LEU B C 1
ATOM 5594 O O . LEU B 1 219 ? 22.797 6.289 10.398 1 61.53 219 LEU B O 1
ATOM 5598 N N . ARG B 1 220 ? 23.547 5.449 12.375 1 58.03 220 ARG B N 1
ATOM 5599 C CA . ARG B 1 220 ? 24.922 5.375 11.883 1 58.03 220 ARG B CA 1
ATOM 5600 C C . ARG B 1 220 ? 25.047 4.289 10.82 1 58.03 220 ARG B C 1
ATOM 5602 O O . ARG B 1 220 ? 25.828 4.438 9.867 1 58.03 220 ARG B O 1
ATOM 5609 N N . ASP B 1 221 ? 24.391 3.275 11.094 1 55.34 221 ASP B N 1
ATOM 5610 C CA . ASP B 1 221 ? 24.453 2.168 10.141 1 55.34 221 ASP B CA 1
ATOM 5611 C C . ASP B 1 221 ? 23.812 2.551 8.812 1 55.34 221 ASP B C 1
ATOM 5613 O O . ASP B 1 221 ? 24.094 1.936 7.781 1 55.34 221 ASP B O 1
ATOM 5617 N N . SER B 1 222 ? 23.078 3.529 9.039 1 55.09 222 SER B N 1
ATOM 5618 C CA . SER B 1 222 ? 22.438 3.973 7.797 1 55.09 222 SER B CA 1
ATOM 5619 C C . SER B 1 222 ? 23.266 5.062 7.117 1 55.09 222 SER B C 1
ATOM 5621 O O . SER B 1 222 ? 22.969 6.25 7.27 1 55.09 222 SER B O 1
ATOM 5623 N N . ASN B 1 223 ? 24.641 4.91 7.094 1 54.38 223 ASN B N 1
ATOM 5624 C CA . ASN B 1 223 ? 25.672 5.84 6.629 1 54.38 223 ASN B CA 1
ATOM 5625 C C . ASN B 1 223 ? 25.188 6.66 5.438 1 54.38 223 ASN B C 1
ATOM 5627 O O . ASN B 1 223 ? 25.891 7.574 4.988 1 54.38 223 ASN B O 1
ATOM 5631 N N . SER B 1 224 ? 23.828 6.875 5.41 1 72.5 224 SER B N 1
ATOM 5632 C CA . SER B 1 224 ? 23.594 7.641 4.188 1 72.5 224 SER B CA 1
ATOM 5633 C C . SER B 1 224 ? 22.297 8.43 4.266 1 72.5 224 SER B C 1
ATOM 5635 O O . SER B 1 224 ? 21.844 9 3.266 1 72.5 224 SER B O 1
ATOM 5637 N N . VAL B 1 225 ? 21.969 8.695 5.531 1 84.31 225 VAL B N 1
ATOM 5638 C CA . VAL B 1 225 ? 20.719 9.453 5.629 1 84.31 225 VAL B CA 1
ATOM 5639 C C . VAL B 1 225 ? 21.031 10.945 5.734 1 84.31 225 VAL B C 1
ATOM 5641 O O . VAL B 1 225 ? 21.969 11.344 6.426 1 84.31 225 VAL B O 1
ATOM 5644 N N . ARG B 1 226 ? 20.297 11.719 5.043 1 89.31 226 ARG B N 1
ATOM 5645 C CA . ARG B 1 226 ? 20.484 13.164 5.055 1 89.31 226 ARG B CA 1
ATOM 5646 C C . ARG B 1 226 ? 19.328 13.859 5.75 1 89.31 226 ARG B C 1
ATOM 5648 O O . ARG B 1 226 ? 19.5 14.922 6.355 1 89.31 226 ARG B O 1
ATOM 5655 N N . VAL B 1 227 ? 18.25 13.312 5.598 1 94 227 VAL B N 1
ATOM 5656 C CA . VAL B 1 227 ? 17.031 13.93 6.125 1 94 227 VAL B CA 1
ATOM 5657 C C . VAL B 1 227 ? 16.25 12.906 6.938 1 94 227 VAL B C 1
ATOM 5659 O O . VAL B 1 227 ? 16.141 11.742 6.547 1 94 227 VAL B O 1
ATOM 5662 N N . ILE B 1 228 ? 15.773 13.344 8.039 1 92.56 228 ILE B N 1
ATOM 5663 C CA . ILE B 1 228 ? 14.93 12.508 8.891 1 92.56 228 ILE B CA 1
ATOM 5664 C C . ILE B 1 228 ? 13.531 13.109 8.977 1 92.56 228 ILE B C 1
ATOM 5666 O O . ILE B 1 228 ? 13.352 14.203 9.523 1 92.56 228 ILE B O 1
ATOM 5670 N N . ILE B 1 229 ? 12.586 12.422 8.445 1 95.94 229 ILE B N 1
ATOM 5671 C CA . ILE B 1 229 ? 11.195 12.852 8.5 1 95.94 229 ILE B CA 1
ATOM 5672 C C . ILE B 1 229 ? 10.547 12.336 9.789 1 95.94 229 ILE B C 1
ATOM 5674 O O . ILE B 1 229 ? 10.562 11.133 10.055 1 95.94 229 ILE B O 1
ATOM 5678 N N . MET B 1 230 ? 9.977 13.227 10.57 1 96.25 230 MET B N 1
ATOM 5679 C CA . MET B 1 230 ? 9.375 12.875 11.852 1 96.25 230 MET B CA 1
ATOM 5680 C C . MET B 1 230 ? 7.855 12.789 11.727 1 96.25 230 MET B C 1
ATOM 5682 O O . MET B 1 230 ? 7.176 13.812 11.641 1 96.25 230 MET B O 1
ATOM 5686 N N . CYS B 1 231 ? 7.359 11.578 11.719 1 95.81 231 CYS B N 1
ATOM 5687 C CA . CYS B 1 231 ? 5.918 11.344 11.664 1 95.81 231 CYS B CA 1
ATOM 5688 C C . CYS B 1 231 ? 5.324 11.273 13.07 1 95.81 231 CYS B C 1
ATOM 5690 O O . CYS B 1 231 ? 5.145 10.18 13.617 1 95.81 231 CYS B O 1
ATOM 5692 N N . MET B 1 232 ? 5.004 12.328 13.625 1 96.62 232 MET B N 1
ATOM 5693 C CA . MET B 1 232 ? 4.473 12.562 14.961 1 96.62 232 MET B CA 1
ATOM 5694 C C . MET B 1 232 ? 3.943 13.984 15.094 1 96.62 232 MET B C 1
ATOM 5696 O O . MET B 1 232 ? 4.098 14.797 14.18 1 96.62 232 MET B O 1
ATOM 5700 N N . HIS B 1 233 ? 3.232 14.273 16.188 1 97.69 233 HIS B N 1
ATOM 5701 C CA . HIS B 1 233 ? 2.797 15.648 16.422 1 97.69 233 HIS B CA 1
ATOM 5702 C C . HIS B 1 233 ? 3.986 16.578 16.656 1 97.69 233 HIS B C 1
ATOM 5704 O O . HIS B 1 233 ? 4.934 16.219 17.359 1 97.69 233 HIS B O 1
ATOM 5710 N N . SER B 1 234 ? 3.932 17.734 16.031 1 97.75 234 SER B N 1
ATOM 5711 C CA . SER B 1 234 ? 4.992 18.719 16.172 1 97.75 234 SER B CA 1
ATOM 5712 C C . SER B 1 234 ? 5.074 19.25 17.594 1 97.75 234 SER B C 1
ATOM 5714 O O . SER B 1 234 ? 4.051 19.406 18.266 1 97.75 234 SER B O 1
ATOM 5716 N N . VAL B 1 235 ? 6.219 19.594 18.047 1 96.38 235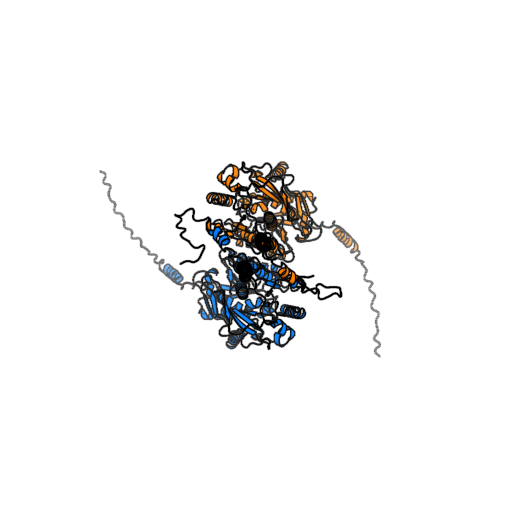 VAL B N 1
ATOM 5717 C CA . VAL B 1 235 ? 6.445 20.188 19.359 1 96.38 235 VAL B CA 1
ATOM 5718 C C . VAL B 1 235 ? 5.77 21.562 19.422 1 96.38 235 VAL B C 1
ATOM 5720 O O . VAL B 1 235 ? 5.336 22 20.484 1 96.38 235 VAL B O 1
ATOM 5723 N N . LEU B 1 236 ? 5.578 22.172 18.312 1 95.38 236 LEU B N 1
ATOM 5724 C CA . LEU B 1 236 ? 5.059 23.531 18.234 1 95.38 236 LEU B CA 1
ATOM 5725 C C . LEU B 1 236 ? 3.562 23.547 18.547 1 95.38 236 LEU B C 1
ATOM 5727 O O . LEU B 1 236 ? 3 24.609 18.828 1 95.38 236 LEU B O 1
ATOM 5731 N N . ILE B 1 237 ? 2.928 22.391 18.484 1 95.69 237 ILE B N 1
ATOM 5732 C CA . ILE B 1 237 ? 1.519 22.344 18.859 1 95.69 237 ILE B CA 1
ATOM 5733 C C . ILE B 1 237 ? 1.342 21.422 20.078 1 95.69 237 ILE B C 1
ATOM 5735 O O . ILE B 1 237 ? 0.237 20.938 20.344 1 95.69 237 ILE B O 1
ATOM 5739 N N . GLY B 1 238 ? 2.418 21.078 20.672 1 95.5 238 GLY B N 1
ATOM 5740 C CA . GLY B 1 238 ? 2.33 20.344 21.922 1 95.5 238 GLY B CA 1
ATOM 5741 C C . GLY B 1 238 ? 2.736 18.891 21.797 1 95.5 238 GLY B C 1
ATOM 5742 O O . GLY B 1 238 ? 2.453 18.078 22.688 1 95.5 238 GLY B O 1
ATOM 5743 N N . GLY B 1 239 ? 3.43 18.531 20.781 1 96.69 239 GLY B N 1
ATOM 5744 C CA . GLY B 1 239 ? 3.844 17.141 20.594 1 96.69 239 GLY B CA 1
ATOM 5745 C C . GLY B 1 239 ? 4.953 16.734 21.547 1 96.69 239 GLY B C 1
ATOM 5746 O O . GLY B 1 239 ? 6.121 17.047 21.328 1 96.69 239 GLY B O 1
ATOM 5747 N N . GLU B 1 240 ? 4.664 15.891 22.469 1 94.5 240 GLU B N 1
ATOM 5748 C CA . GLU B 1 240 ? 5.625 15.477 23.484 1 94.5 240 GLU B CA 1
ATOM 5749 C C . GLU B 1 240 ? 6.648 14.5 22.922 1 94.5 240 GLU B C 1
ATOM 5751 O O . GLU B 1 240 ? 7.82 14.523 23.297 1 94.5 240 GLU B O 1
ATOM 5756 N N . GLU B 1 241 ? 6.164 13.641 22.078 1 93.31 241 GLU B N 1
ATOM 5757 C CA . GLU B 1 241 ? 7.062 12.648 21.5 1 93.31 241 GLU B CA 1
ATOM 5758 C C . GLU B 1 241 ? 8.164 13.312 20.672 1 93.31 241 GLU B C 1
ATOM 5760 O O . GLU B 1 241 ? 9.312 12.859 20.688 1 93.31 241 GLU B O 1
ATOM 5765 N N . GLN B 1 242 ? 7.801 14.352 19.984 1 95.88 242 GLN B N 1
ATOM 5766 C CA . GLN B 1 242 ? 8.812 15.047 19.203 1 95.88 242 GLN B CA 1
ATOM 5767 C C . GLN B 1 242 ? 9.805 15.773 20.109 1 95.88 242 GLN B C 1
ATOM 5769 O O . GLN B 1 242 ? 11 15.852 19.797 1 95.88 242 GLN B O 1
ATOM 5774 N N . THR B 1 243 ? 9.305 16.312 21.219 1 95.19 243 THR B N 1
ATOM 5775 C CA . THR B 1 243 ? 10.188 16.938 22.219 1 95.19 243 THR B CA 1
ATOM 5776 C C . THR B 1 243 ? 11.227 15.93 22.703 1 95.19 243 THR B C 1
ATOM 5778 O O . THR B 1 243 ? 12.422 16.234 22.734 1 95.19 243 THR B O 1
ATOM 5781 N N . LEU B 1 244 ? 10.75 14.766 23.047 1 92.06 244 LEU B N 1
ATOM 5782 C CA . LEU B 1 244 ? 11.633 13.719 23.547 1 92.06 244 LEU B CA 1
ATOM 5783 C C . LEU B 1 244 ? 12.648 13.305 22.484 1 92.06 244 LEU B C 1
ATOM 5785 O O . LEU B 1 244 ? 13.828 13.109 22.797 1 92.06 244 LEU B O 1
ATOM 5789 N N . LEU B 1 245 ? 12.18 13.195 21.297 1 92.31 245 LEU B N 1
ATOM 5790 C CA . LEU B 1 245 ? 13.055 12.781 20.203 1 92.31 245 LEU B CA 1
ATOM 5791 C C . LEU B 1 245 ? 14.156 13.812 19.984 1 92.31 245 LEU B C 1
ATOM 5793 O O . LEU B 1 245 ? 15.328 13.453 19.828 1 92.31 245 LEU B O 1
ATOM 5797 N N . LEU B 1 246 ? 13.828 15.07 19.938 1 94.19 246 LEU B N 1
ATOM 5798 C CA . LEU B 1 246 ? 14.789 16.141 19.672 1 94.19 246 LEU B CA 1
ATOM 5799 C C . LEU B 1 246 ? 15.758 16.297 20.844 1 94.19 246 LEU B C 1
ATOM 5801 O O . LEU B 1 246 ? 16.938 16.594 20.625 1 94.19 246 LEU B O 1
ATOM 5805 N N . HIS B 1 247 ? 15.25 16.062 22.078 1 93.56 247 HIS B N 1
ATOM 5806 C CA . HIS B 1 247 ? 16.141 16.031 23.234 1 93.56 247 HIS B CA 1
ATOM 5807 C C . HIS B 1 247 ? 17.188 14.93 23.094 1 93.56 247 HIS B C 1
ATOM 5809 O O . HIS B 1 247 ? 18.375 15.164 23.328 1 93.56 247 HIS B O 1
ATOM 5815 N N . LYS B 1 248 ? 16.688 13.797 22.766 1 88 248 LYS B N 1
ATOM 5816 C CA . LYS B 1 248 ? 17.594 12.648 22.609 1 88 248 LYS B CA 1
ATOM 5817 C C . LYS B 1 248 ? 18.578 12.883 21.484 1 88 248 LYS B C 1
ATOM 5819 O O . LYS B 1 248 ? 19.766 12.539 21.609 1 88 248 LYS B O 1
ATOM 5824 N N . ALA B 1 249 ? 18.078 13.398 20.375 1 89.56 249 ALA B N 1
ATOM 5825 C CA . ALA B 1 249 ? 18.953 13.695 19.234 1 89.56 249 ALA B CA 1
ATOM 5826 C C . ALA B 1 249 ? 20.031 14.688 19.641 1 89.56 249 ALA B C 1
ATOM 5828 O O . ALA B 1 249 ? 21.188 14.547 19.234 1 89.56 249 ALA B O 1
ATOM 5829 N N . GLN B 1 250 ? 19.672 15.695 20.375 1 91.19 250 GLN B N 1
ATOM 5830 C CA . GLN B 1 250 ? 20.625 16.688 20.859 1 91.19 250 GLN B CA 1
ATOM 5831 C C . GLN B 1 250 ? 21.672 16.062 21.766 1 91.19 250 GLN B C 1
ATOM 5833 O O . GLN B 1 250 ? 22.859 16.375 21.641 1 91.19 250 GLN B O 1
ATOM 5838 N N . GLU B 1 251 ? 21.25 15.188 22.594 1 88.5 251 GLU B N 1
ATOM 5839 C CA . GLU B 1 251 ? 22.141 14.523 23.547 1 88.5 251 GLU B CA 1
ATOM 5840 C C . GLU B 1 251 ? 23.125 13.609 22.812 1 88.5 251 GLU B C 1
ATOM 5842 O O . GLU B 1 251 ? 24.281 13.484 23.234 1 88.5 251 GLU B O 1
ATOM 5847 N N . MET B 1 252 ? 22.672 13.078 21.797 1 85.69 252 MET B N 1
ATOM 5848 C CA . MET B 1 252 ? 23.516 12.141 21.047 1 85.69 252 MET B CA 1
ATOM 5849 C C . MET B 1 252 ? 24.391 12.883 20.047 1 85.69 252 MET B C 1
ATOM 5851 O O . MET B 1 252 ? 25.219 12.273 19.359 1 85.69 252 MET B O 1
ATOM 5855 N N . GLY B 1 253 ? 24.172 14.148 19.891 1 85.56 253 GLY B N 1
ATOM 5856 C CA . GLY B 1 253 ? 24.984 14.953 18.984 1 85.56 253 GLY B CA 1
ATOM 5857 C C . GLY B 1 253 ? 24.562 14.82 17.531 1 85.56 253 GLY B C 1
ATOM 5858 O O . GLY B 1 253 ? 25.375 15.008 16.625 1 85.56 253 GLY B O 1
ATOM 5859 N N . LEU B 1 254 ? 23.281 14.57 17.344 1 86.94 254 LEU B N 1
ATOM 5860 C CA . LEU B 1 254 ? 22.797 14.328 15.992 1 86.94 254 LEU B CA 1
ATOM 5861 C C . LEU B 1 254 ? 22.281 15.617 15.367 1 86.94 254 LEU B C 1
ATOM 5863 O O . LEU B 1 254 ? 21.953 15.648 14.172 1 86.94 254 LEU B O 1
ATOM 5867 N N . THR B 1 255 ? 22.25 16.703 16.109 1 91.69 255 THR B N 1
ATOM 5868 C CA . THR B 1 255 ? 21.719 17.969 15.625 1 91.69 255 THR B CA 1
ATOM 5869 C C . THR B 1 255 ? 22.844 18.906 15.219 1 91.69 255 THR B C 1
ATOM 5871 O O . THR B 1 255 ? 22.75 20.125 15.414 1 91.69 255 THR B O 1
ATOM 5874 N N . ASP B 1 256 ? 23.906 18.328 14.719 1 89.75 256 ASP B N 1
ATOM 5875 C CA . ASP B 1 256 ? 25.109 19.109 14.43 1 89.75 256 ASP B CA 1
ATOM 5876 C C . ASP B 1 256 ? 25.141 19.547 12.961 1 89.75 256 ASP B C 1
ATOM 5878 O O . ASP B 1 256 ? 26.078 20.219 12.531 1 89.75 256 ASP B O 1
ATOM 5882 N N . GLY B 1 257 ? 24.156 19.125 12.211 1 88.12 257 GLY B N 1
ATOM 5883 C CA . GLY B 1 257 ? 24.109 19.547 10.82 1 88.12 257 GLY B CA 1
ATOM 5884 C C . GLY B 1 257 ? 24.234 18.391 9.844 1 88.12 257 GLY B C 1
ATOM 5885 O O . GLY B 1 257 ? 23.984 18.547 8.648 1 88.12 257 GLY B O 1
ATOM 5886 N N . ARG B 1 258 ? 24.594 17.234 10.289 1 88.25 258 ARG B N 1
ATOM 5887 C CA . ARG B 1 258 ? 24.703 16.047 9.43 1 88.25 258 ARG B CA 1
ATOM 5888 C C . ARG B 1 258 ? 23.328 15.633 8.914 1 88.25 258 ARG B C 1
ATOM 5890 O O . ARG B 1 258 ? 23.219 15.055 7.832 1 88.25 258 ARG B O 1
ATOM 5897 N N . TYR B 1 259 ? 22.344 16.016 9.773 1 90.12 259 TYR B N 1
ATOM 5898 C CA . TYR B 1 259 ? 20.969 15.648 9.438 1 90.12 259 TYR B CA 1
ATOM 5899 C C . TYR B 1 259 ? 20.047 16.859 9.516 1 90.12 259 TYR B C 1
ATOM 5901 O O . TYR B 1 259 ? 20.281 17.781 10.305 1 90.12 259 TYR B O 1
ATOM 5909 N N . VAL B 1 260 ? 19.109 16.781 8.672 1 95.38 260 VAL B N 1
ATOM 5910 C CA . VAL B 1 260 ? 18 17.734 8.766 1 95.38 260 VAL B CA 1
ATOM 5911 C C . VAL B 1 260 ? 16.734 17.016 9.219 1 95.38 260 VAL B C 1
ATOM 5913 O O . VAL B 1 260 ? 16.406 15.953 8.703 1 95.38 260 VAL B O 1
ATOM 5916 N N . PHE B 1 261 ? 16.125 17.562 10.25 1 95.38 261 PHE B N 1
ATOM 5917 C CA . PHE B 1 261 ? 14.875 17 10.75 1 95.38 261 PHE B CA 1
ATOM 5918 C C . PHE B 1 261 ? 13.68 17.734 10.18 1 95.38 261 PHE B C 1
ATOM 5920 O O . PHE B 1 261 ? 13.664 18.969 10.133 1 95.38 261 PHE B O 1
ATOM 5927 N N . VAL B 1 262 ? 12.656 17 9.711 1 97.94 262 VAL B N 1
ATOM 5928 C CA . VAL B 1 262 ? 11.477 17.609 9.102 1 97.94 262 VAL B CA 1
ATOM 5929 C C . VAL B 1 262 ? 10.211 17.047 9.742 1 97.94 262 VAL B C 1
ATOM 5931 O O . VAL B 1 262 ? 9.891 15.867 9.586 1 97.94 262 VAL B O 1
ATOM 5934 N N . PRO B 1 263 ? 9.469 17.906 10.5 1 98.25 263 PRO B N 1
ATOM 5935 C CA . PRO B 1 263 ? 8.172 17.438 11 1 98.25 263 PRO B CA 1
ATOM 5936 C C . PRO B 1 263 ? 7.152 17.203 9.891 1 98.25 263 PRO B C 1
ATOM 5938 O O . PRO B 1 263 ? 6.867 18.125 9.117 1 98.25 263 PRO B O 1
ATOM 5941 N N . TYR B 1 264 ? 6.617 16.016 9.883 1 98.12 264 TYR B N 1
ATOM 5942 C CA . TYR B 1 264 ? 5.684 15.68 8.812 1 98.12 264 TYR B CA 1
ATOM 5943 C C . TYR B 1 264 ? 4.34 16.359 9.023 1 98.12 264 TYR B C 1
ATOM 5945 O O . TYR B 1 264 ? 3.695 16.797 8.07 1 98.12 264 TYR B O 1
ATOM 5953 N N . ASP B 1 265 ? 3.848 16.422 10.234 1 98.06 265 ASP B N 1
ATOM 5954 C CA . ASP B 1 265 ? 2.488 16.859 10.531 1 98.06 265 ASP B CA 1
ATOM 5955 C C . ASP B 1 265 ? 2.285 18.328 10.117 1 98.06 265 ASP B C 1
ATOM 5957 O O . ASP B 1 265 ? 1.174 18.719 9.766 1 98.06 265 ASP B O 1
ATOM 5961 N N . THR B 1 266 ? 3.352 19.125 10.109 1 98.31 266 THR B N 1
ATOM 5962 C CA . THR B 1 266 ? 3.236 20.531 9.789 1 98.31 266 THR B CA 1
ATOM 5963 C C . THR B 1 266 ? 2.912 20.734 8.312 1 98.31 266 THR B C 1
ATOM 5965 O O . THR B 1 266 ? 2.523 21.828 7.898 1 98.31 266 THR B O 1
ATOM 5968 N N . LEU B 1 267 ? 3.064 19.688 7.551 1 97.88 267 LEU B N 1
ATOM 5969 C CA . LEU B 1 267 ? 2.668 19.75 6.145 1 97.88 267 LEU B CA 1
ATOM 5970 C C . LEU B 1 267 ? 1.149 19.781 6.012 1 97.88 267 LEU B C 1
ATOM 5972 O O . LEU B 1 267 ? 0.624 20.094 4.941 1 97.88 267 LEU B O 1
ATOM 5976 N N . LEU B 1 268 ? 0.435 19.484 7.082 1 97.69 268 LEU B N 1
ATOM 5977 C CA . LEU B 1 268 ? -0.993 19.203 6.973 1 97.69 268 LEU B CA 1
ATOM 5978 C C . LEU B 1 268 ? -1.817 20.422 7.387 1 97.69 268 LEU B C 1
ATOM 5980 O O . LEU B 1 268 ? -3.047 20.391 7.312 1 97.69 268 LEU B O 1
ATOM 5984 N N . TYR B 1 269 ? -1.187 21.453 7.855 1 97.69 269 TYR B N 1
ATOM 5985 C CA . TYR B 1 269 ? -1.893 22.656 8.266 1 97.69 269 TYR B CA 1
ATOM 5986 C C . TYR B 1 269 ? -1.006 23.891 8.109 1 97.69 269 TYR B C 1
ATOM 5988 O O . TYR B 1 269 ? 0.169 23.766 7.75 1 97.69 269 TYR B O 1
ATOM 5996 N N . SER B 1 270 ? -1.579 25.031 8.289 1 97.25 270 SER B N 1
ATOM 5997 C CA . SER B 1 270 ? -0.854 26.297 8.211 1 97.25 270 SER B CA 1
ATOM 5998 C C . SER B 1 270 ? -0.371 26.75 9.586 1 97.25 270 SER B C 1
ATOM 6000 O O . SER B 1 270 ? -1.078 27.469 10.297 1 97.25 270 SER B O 1
ATOM 6002 N N . LEU B 1 271 ? 0.837 26.406 9.883 1 96.94 271 LEU B N 1
ATOM 6003 C CA . LEU B 1 271 ? 1.445 26.797 11.148 1 96.94 271 LEU B CA 1
ATOM 6004 C C . LEU B 1 271 ? 1.726 28.297 11.188 1 96.94 271 LEU B C 1
ATOM 6006 O O . LEU B 1 271 ? 2.314 28.844 10.258 1 96.94 271 LEU B O 1
ATOM 6010 N N . PRO B 1 272 ? 1.304 28.938 12.281 1 94.88 272 PRO B N 1
ATOM 6011 C CA . PRO B 1 272 ? 1.625 30.359 12.398 1 94.88 272 PRO B CA 1
ATOM 6012 C C . PRO B 1 272 ? 3.123 30.609 12.531 1 94.88 272 PRO B C 1
ATOM 6014 O O . PRO B 1 272 ? 3.807 29.922 13.289 1 94.88 272 PRO B O 1
ATOM 6017 N N . TYR B 1 273 ? 3.641 31.625 11.742 1 92.94 273 TYR B N 1
ATOM 6018 C CA . TYR B 1 273 ? 5.07 31.891 11.82 1 92.94 273 TYR B CA 1
ATOM 6019 C C . TYR B 1 273 ? 5.34 33.406 11.727 1 92.94 273 TYR B C 1
ATOM 6021 O O . TYR B 1 273 ? 6.406 33.875 12.125 1 92.94 273 TYR B O 1
ATOM 6029 N N . ARG B 1 274 ? 4.406 34.156 11.164 1 87.69 274 ARG B N 1
ATOM 6030 C CA . ARG B 1 274 ? 4.598 35.594 11.086 1 87.69 274 ARG B CA 1
ATOM 6031 C C . ARG B 1 274 ? 4.32 36.281 12.43 1 87.69 274 ARG B C 1
ATOM 6033 O O . ARG B 1 274 ? 3.209 36.188 12.953 1 87.69 274 ARG B O 1
ATOM 6040 N N . ASN B 1 275 ? 5.289 36.938 12.961 1 81.69 275 ASN B N 1
ATOM 6041 C CA . ASN B 1 275 ? 5.156 37.656 14.227 1 81.69 275 ASN B CA 1
ATOM 6042 C C . ASN B 1 275 ? 4.648 36.75 15.336 1 81.69 275 ASN B C 1
ATOM 6044 O O . ASN B 1 275 ? 3.758 37.125 16.094 1 81.69 275 ASN B O 1
ATOM 6048 N N . THR B 1 276 ? 5.039 35.562 15.227 1 87.62 276 THR B N 1
ATOM 6049 C CA . THR B 1 276 ? 4.598 34.562 16.188 1 87.62 276 THR B CA 1
ATOM 6050 C C . THR B 1 276 ? 5.785 33.969 16.938 1 87.62 276 THR B C 1
ATOM 6052 O O . THR B 1 276 ? 6.809 33.656 16.328 1 87.62 276 THR B O 1
ATOM 6055 N N . SER B 1 277 ? 5.543 33.969 18.25 1 86.88 277 SER B N 1
ATOM 6056 C CA . SER B 1 277 ? 6.547 33.312 19.078 1 86.88 277 SER B CA 1
ATOM 6057 C C . SER B 1 277 ? 6.055 31.938 19.578 1 86.88 277 SER B C 1
ATOM 6059 O O . SER B 1 277 ? 4.863 31.766 19.844 1 86.88 277 SER B O 1
ATOM 6061 N N . HIS B 1 278 ? 6.996 31.047 19.656 1 90.69 278 HIS B N 1
ATOM 6062 C CA . HIS B 1 278 ? 6.66 29.703 20.141 1 90.69 278 HIS B CA 1
ATOM 6063 C C . HIS B 1 278 ? 7.195 29.469 21.547 1 90.69 278 HIS B C 1
ATOM 6065 O O . HIS B 1 278 ? 8.383 29.219 21.734 1 90.69 278 HIS B O 1
ATOM 6071 N N . PRO B 1 279 ? 6.309 29.469 22.5 1 88.31 279 PRO B N 1
ATOM 6072 C CA . PRO B 1 279 ? 6.719 29.406 23.906 1 88.31 279 PRO B CA 1
ATOM 6073 C C . PRO B 1 279 ? 7.531 28.156 24.234 1 88.31 279 PRO B C 1
ATOM 6075 O O . PRO B 1 279 ? 8.406 28.203 25.109 1 88.31 279 PRO B O 1
ATOM 6078 N N . VAL B 1 280 ? 7.254 27.109 23.609 1 91.25 280 VAL B N 1
ATOM 6079 C CA . VAL B 1 280 ? 7.926 25.859 23.922 1 91.25 280 VAL B CA 1
ATOM 6080 C C . VAL B 1 280 ? 9.414 25.984 23.609 1 91.25 280 VAL B C 1
ATOM 6082 O O . VAL B 1 280 ? 10.25 25.422 24.328 1 91.25 280 VAL B O 1
ATOM 6085 N N . LEU B 1 281 ? 9.742 26.703 22.594 1 91.06 281 LEU B N 1
ATOM 6086 C CA . LEU B 1 281 ? 11.141 26.906 22.234 1 91.06 281 LEU B CA 1
ATOM 6087 C C . LEU B 1 281 ? 11.805 27.906 23.172 1 91.06 281 LEU B C 1
ATOM 6089 O O . LEU B 1 281 ? 13.008 27.812 23.422 1 91.06 281 LEU B O 1
ATOM 6093 N N . ARG B 1 282 ? 11.023 28.766 23.703 1 86.38 282 ARG B N 1
ATOM 6094 C CA . ARG B 1 282 ? 11.547 29.75 24.641 1 86.38 282 ARG B CA 1
ATOM 6095 C C . ARG B 1 282 ? 11.852 29.109 26 1 86.38 282 ARG B C 1
ATOM 6097 O O . ARG B 1 282 ? 12.852 29.438 26.641 1 86.38 282 ARG B O 1
ATOM 6104 N N . ALA B 1 283 ? 11.086 28.266 26.328 1 88.81 283 ALA B N 1
ATOM 6105 C CA . ALA B 1 283 ? 11.133 27.703 27.672 1 88.81 283 ALA B CA 1
ATOM 6106 C C . ALA B 1 283 ? 12.227 26.641 27.781 1 88.81 283 ALA B C 1
ATOM 6108 O O . ALA B 1 283 ? 12.75 26.391 28.875 1 88.81 283 ALA B O 1
ATOM 6109 N N . ASP B 1 284 ? 12.578 26.062 26.75 1 91.94 284 ASP B N 1
ATOM 6110 C CA . ASP B 1 284 ? 13.516 24.938 26.75 1 91.94 284 ASP B CA 1
ATOM 6111 C C . ASP B 1 284 ? 14.711 25.219 25.844 1 91.94 284 ASP B C 1
ATOM 6113 O O . ASP B 1 284 ? 14.641 25 24.625 1 91.94 284 ASP B O 1
ATOM 6117 N N . SER B 1 285 ? 15.789 25.578 26.469 1 90.75 285 SER B N 1
ATOM 6118 C CA . SER B 1 285 ? 16.969 25.969 25.719 1 90.75 285 SER B CA 1
ATOM 6119 C C . SER B 1 285 ? 17.531 24.781 24.922 1 90.75 285 SER B C 1
ATOM 6121 O O . SER B 1 285 ? 18.047 24.953 23.812 1 90.75 285 SER B O 1
ATOM 6123 N N . LYS B 1 286 ? 17.484 23.641 25.547 1 92.31 286 LYS B N 1
ATOM 6124 C CA . LYS B 1 286 ? 17.969 22.453 24.859 1 92.31 286 LYS B CA 1
ATOM 6125 C C . LYS B 1 286 ? 17.141 22.156 23.609 1 92.31 286 LYS B C 1
ATOM 6127 O O . LYS B 1 286 ? 17.688 21.812 22.562 1 92.31 286 LYS B O 1
ATOM 6132 N N . LEU B 1 287 ? 15.891 22.25 23.766 1 94.31 287 LEU B N 1
ATOM 6133 C CA . LEU B 1 287 ? 14.992 22.047 22.641 1 94.31 287 LEU B CA 1
ATOM 6134 C C . LEU B 1 287 ? 15.203 23.125 21.578 1 94.31 287 LEU B C 1
ATOM 6136 O O . LEU B 1 287 ? 15.172 22.828 20.375 1 94.31 287 LEU B O 1
ATOM 6140 N N . ARG B 1 288 ? 15.398 24.312 22.031 1 93.5 288 ARG B N 1
ATOM 6141 C CA . ARG B 1 288 ? 15.648 25.422 21.109 1 93.5 288 ARG B CA 1
ATOM 6142 C C . ARG B 1 288 ? 16.891 25.156 20.266 1 93.5 288 ARG B C 1
ATOM 6144 O O . ARG B 1 288 ? 16.891 25.391 19.062 1 93.5 288 ARG B O 1
ATOM 6151 N N . GLU B 1 289 ? 17.891 24.719 20.891 1 92.06 289 GLU B N 1
ATOM 6152 C CA . GLU B 1 289 ? 19.125 24.406 20.172 1 92.06 289 GLU B CA 1
ATOM 6153 C C . GLU B 1 289 ? 18.922 23.234 19.203 1 92.06 289 GLU B C 1
ATOM 6155 O O . GLU B 1 289 ? 19.406 23.266 18.078 1 92.06 289 GLU B O 1
ATOM 6160 N N . ALA B 1 290 ? 18.234 22.25 19.672 1 93.5 290 ALA B N 1
ATOM 6161 C CA . ALA B 1 290 ? 17.953 21.094 18.828 1 93.5 290 ALA B CA 1
ATOM 6162 C C . ALA B 1 290 ? 17.141 21.5 17.609 1 93.5 290 ALA B C 1
ATOM 6164 O O . ALA B 1 290 ? 17.328 20.969 16.516 1 93.5 290 ALA B O 1
ATOM 6165 N N . TYR B 1 291 ? 16.234 22.453 17.781 1 95.38 291 TYR B N 1
ATOM 6166 C CA . TYR B 1 291 ? 15.305 22.859 16.734 1 95.38 291 TYR B CA 1
ATOM 6167 C C . TYR B 1 291 ? 16.031 23.609 15.617 1 95.38 291 TYR B C 1
ATOM 6169 O O . TYR B 1 291 ? 15.469 23.797 14.539 1 95.38 291 TYR B O 1
ATOM 6177 N N . ASN B 1 292 ? 17.297 23.984 15.859 1 93.88 292 ASN B N 1
ATOM 6178 C CA . ASN B 1 292 ? 18.109 24.609 14.812 1 93.88 292 ASN B CA 1
ATOM 6179 C C . ASN B 1 292 ? 18.391 23.625 13.68 1 93.88 292 ASN B C 1
ATOM 6181 O O . ASN B 1 292 ? 18.75 24.031 12.57 1 93.88 292 ASN B O 1
ATOM 6185 N N . ALA B 1 293 ? 18.219 22.359 13.953 1 94.38 293 ALA B N 1
ATOM 6186 C CA . ALA B 1 293 ? 18.438 21.344 12.938 1 94.38 293 ALA B CA 1
ATOM 6187 C C . ALA B 1 293 ? 17.125 20.969 12.258 1 94.38 293 ALA B C 1
ATOM 6189 O O . ALA B 1 293 ? 17.078 20.062 11.422 1 94.38 293 ALA B O 1
ATOM 6190 N N . VAL B 1 294 ? 16.016 21.656 12.555 1 96.88 294 VAL B N 1
ATOM 6191 C CA . VAL B 1 294 ? 14.695 21.328 12.039 1 96.88 294 VAL B CA 1
ATOM 6192 C C . VAL B 1 294 ? 14.305 22.328 10.938 1 96.88 294 VAL B C 1
ATOM 6194 O O . VAL B 1 294 ? 14.469 23.531 11.102 1 96.88 294 VAL B O 1
ATOM 6197 N N . LEU B 1 295 ? 13.93 21.844 9.805 1 97.62 295 LEU B N 1
ATOM 6198 C CA . LEU B 1 295 ? 13.273 22.641 8.781 1 97.62 295 LEU B CA 1
ATOM 6199 C C . LEU B 1 295 ? 11.773 22.344 8.742 1 97.62 295 LEU B C 1
ATOM 6201 O O . LEU B 1 295 ? 11.367 21.234 8.383 1 97.62 295 LEU B O 1
ATOM 6205 N N . THR B 1 296 ? 10.992 23.312 9.078 1 98 296 THR B N 1
ATOM 6206 C CA . THR B 1 296 ? 9.539 23.156 9.148 1 98 296 THR B CA 1
ATOM 6207 C C . THR B 1 296 ? 8.891 23.547 7.828 1 98 296 THR B C 1
ATOM 6209 O O . THR B 1 296 ? 9.055 24.672 7.363 1 98 296 THR B O 1
ATOM 6212 N N . ILE B 1 297 ? 8.234 22.625 7.207 1 98.19 297 ILE B N 1
ATOM 6213 C CA . ILE B 1 297 ? 7.48 22.875 5.988 1 98.19 297 ILE B CA 1
ATOM 6214 C C . ILE B 1 297 ? 5.988 22.953 6.312 1 98.19 297 ILE B C 1
ATOM 6216 O O . ILE B 1 297 ? 5.43 22.031 6.91 1 98.19 297 ILE B O 1
ATOM 6220 N N . THR B 1 298 ? 5.312 24.016 5.973 1 98.06 298 THR B N 1
ATOM 6221 C CA . THR B 1 298 ? 3.908 24.188 6.32 1 98.06 298 THR B CA 1
ATOM 6222 C C . THR B 1 298 ? 3.164 24.922 5.203 1 98.06 298 THR B C 1
ATOM 6224 O O . THR B 1 298 ? 3.783 25.438 4.273 1 98.06 298 THR B O 1
ATOM 6227 N N . VAL B 1 299 ? 1.854 24.844 5.242 1 97.06 299 VAL B N 1
ATOM 6228 C CA . VAL B 1 299 ? 1.032 25.562 4.27 1 97.06 299 VAL B CA 1
ATOM 6229 C C . VAL B 1 299 ? 1.197 27.078 4.465 1 97.06 299 VAL B C 1
ATOM 6231 O O . VAL B 1 299 ? 1.137 27.562 5.594 1 97.06 299 VAL B O 1
ATOM 6234 N N . GLN B 1 300 ? 1.394 27.719 3.379 1 95.44 300 GLN B N 1
ATOM 6235 C CA . GLN B 1 300 ? 1.64 29.156 3.447 1 95.44 300 GLN B CA 1
ATOM 6236 C C . GLN B 1 300 ? 0.365 29.906 3.807 1 95.44 300 GLN B C 1
ATOM 6238 O O . GLN B 1 300 ? -0.718 29.578 3.32 1 95.44 300 GLN B O 1
ATOM 6243 N N . SER B 1 301 ? 0.615 30.859 4.703 1 91.5 301 SER B N 1
ATOM 6244 C CA . SER B 1 301 ? -0.457 31.797 4.992 1 91.5 301 SER B CA 1
ATOM 6245 C C . SER B 1 301 ? -0.37 33.031 4.09 1 91.5 301 SER B C 1
ATOM 6247 O O . SER B 1 301 ? 0.726 33.469 3.74 1 91.5 301 SER B O 1
ATOM 6249 N N . GLU B 1 302 ? -1.362 33.531 3.645 1 87.5 302 GLU B N 1
ATOM 6250 C CA . GLU B 1 302 ? -1.342 34.719 2.758 1 87.5 302 GLU B CA 1
ATOM 6251 C C . GLU B 1 302 ? -1.561 36 3.537 1 87.5 302 GLU B C 1
ATOM 6253 O O . GLU B 1 302 ? -0.729 36.375 4.363 1 87.5 302 GLU B O 1
ATOM 6258 N N . GLU B 1 303 ? -2.754 36.5 3.539 1 83.06 303 GLU B N 1
ATOM 6259 C CA . GLU B 1 303 ? -3.016 37.812 4.121 1 83.06 303 GLU B CA 1
ATOM 6260 C C . GLU B 1 303 ? -3.049 37.75 5.645 1 83.06 303 GLU B C 1
ATOM 6262 O O . GLU B 1 303 ? -2.549 38.656 6.32 1 83.06 303 GLU B O 1
ATOM 6267 N N . ARG B 1 304 ? -3.615 36.719 6.156 1 91.19 304 ARG B N 1
ATOM 6268 C CA . ARG B 1 304 ? -3.754 36.562 7.602 1 91.19 304 ARG B CA 1
ATOM 6269 C C . ARG B 1 304 ? -3.16 35.25 8.078 1 91.19 304 ARG B C 1
ATOM 6271 O O . ARG B 1 304 ? -3.242 34.25 7.383 1 91.19 304 ARG B O 1
ATOM 6278 N N . SER B 1 305 ? -2.539 35.344 9.242 1 93.75 305 SER B N 1
ATOM 6279 C CA . SER B 1 305 ? -2.127 34.125 9.906 1 93.75 305 SER B CA 1
ATOM 6280 C C . SER B 1 305 ? -3.332 33.344 10.438 1 93.75 305 SER B C 1
ATOM 6282 O O . SER B 1 305 ? -4.441 33.875 10.492 1 93.75 305 SER B O 1
ATOM 6284 N N . PHE B 1 306 ? -3.152 32.188 10.797 1 95.88 306 PHE B N 1
ATOM 6285 C CA . PHE B 1 306 ? -4.211 31.375 11.398 1 95.88 306 PHE B CA 1
ATOM 6286 C C . PHE B 1 306 ? -4.789 32.094 12.625 1 95.88 306 PHE B C 1
ATOM 6288 O O . PHE B 1 306 ? -6.008 32.188 12.781 1 95.88 306 PHE B O 1
ATOM 6295 N N . GLN B 1 307 ? -3.91 32.594 13.484 1 94.5 307 GLN B N 1
ATOM 6296 C CA . GLN B 1 307 ? -4.332 33.219 14.727 1 94.5 307 GLN B CA 1
ATOM 6297 C C . GLN B 1 307 ? -5.199 34.469 14.445 1 94.5 307 GLN B C 1
ATOM 6299 O O . GLN B 1 307 ? -6.227 34.656 15.094 1 94.5 307 GLN B O 1
ATOM 6304 N N . GLU B 1 308 ? -4.789 35.188 13.477 1 94.44 308 GLU B N 1
ATOM 6305 C CA . GLU B 1 308 ? -5.535 36.406 13.125 1 94.44 308 GLU B CA 1
ATOM 6306 C C . GLU B 1 308 ? -6.914 36.062 12.57 1 94.44 308 GLU B C 1
ATOM 6308 O O . GLU B 1 308 ? -7.91 36.688 12.906 1 94.44 308 GLU B O 1
ATOM 6313 N N . ALA B 1 309 ? -6.93 35.062 11.695 1 95.75 309 ALA B N 1
ATOM 6314 C CA . ALA B 1 309 ? -8.203 34.625 11.117 1 95.75 309 ALA B CA 1
ATOM 6315 C C . ALA B 1 309 ? -9.133 34.062 12.188 1 95.75 309 ALA B C 1
ATOM 6317 O O . ALA B 1 309 ? -10.336 34.344 12.164 1 95.75 309 ALA B O 1
ATOM 6318 N N . PHE B 1 310 ? -8.602 33.344 13.109 1 96.88 310 PHE B N 1
ATOM 6319 C CA . PHE B 1 310 ? -9.375 32.75 14.195 1 96.88 310 PHE B CA 1
ATOM 6320 C C . PHE B 1 310 ? -9.953 33.812 15.094 1 96.88 310 PHE B C 1
ATOM 6322 O O . PHE B 1 310 ? -11.141 33.781 15.438 1 96.88 310 PHE B O 1
ATOM 6329 N N . GLU B 1 311 ? -9.156 34.781 15.461 1 95.19 311 GLU B N 1
ATOM 6330 C CA . GLU B 1 311 ? -9.594 35.875 16.312 1 95.19 311 GLU B CA 1
ATOM 6331 C C . GLU B 1 311 ? -10.641 36.75 15.625 1 95.19 311 GLU B C 1
ATOM 6333 O O . GLU B 1 311 ? -11.578 37.25 16.266 1 95.19 311 GLU B O 1
ATOM 6338 N N . GLN B 1 312 ? -10.445 36.969 14.352 1 95.31 312 GLN B N 1
ATOM 6339 C CA . 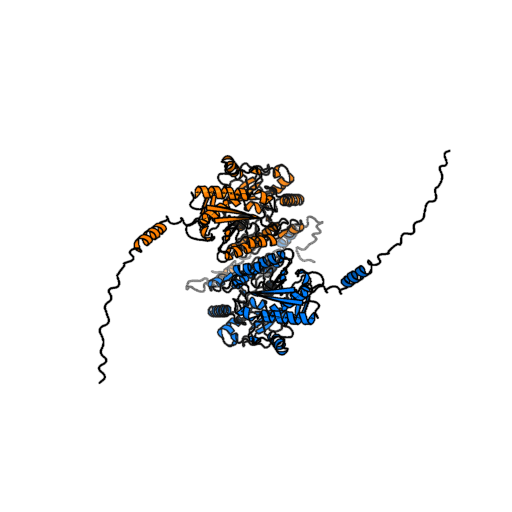GLN B 1 312 ? -11.43 37.75 13.602 1 95.31 312 GLN B CA 1
ATOM 6340 C C . GLN B 1 312 ? -12.789 37.031 13.609 1 95.31 312 GLN B C 1
ATOM 6342 O O . GLN B 1 312 ? -13.828 37.688 13.75 1 95.31 312 GLN B O 1
ATOM 6347 N N . ALA B 1 313 ? -12.797 35.719 13.445 1 96.94 313 ALA B N 1
ATOM 6348 C CA . ALA B 1 313 ? -14.047 34.938 13.477 1 96.94 313 ALA B CA 1
ATOM 6349 C C . ALA B 1 313 ? -14.703 35.031 14.852 1 96.94 313 ALA B C 1
ATOM 6351 O O . ALA B 1 313 ? -15.93 35.094 14.961 1 96.94 313 ALA B O 1
ATOM 6352 N N . LYS B 1 314 ? -13.898 35.031 15.867 1 96.38 314 LYS B N 1
ATOM 6353 C CA . LYS B 1 314 ? -14.414 35.219 17.219 1 96.38 314 LYS B CA 1
ATOM 6354 C C . LYS B 1 314 ? -15 36.594 17.406 1 96.38 314 LYS B C 1
ATOM 6356 O O . LYS B 1 314 ? -16.094 36.75 17.953 1 96.38 314 LYS B O 1
ATOM 6361 N N . ASP B 1 315 ? -14.273 37.625 16.938 1 95.62 315 ASP B N 1
ATOM 6362 C CA . ASP B 1 315 ? -14.688 39.031 17.062 1 95.62 315 ASP B CA 1
ATOM 6363 C C . ASP B 1 315 ? -15.992 39.281 16.312 1 95.62 315 ASP B C 1
ATOM 6365 O O . ASP B 1 315 ? -16.812 40.094 16.734 1 95.62 315 ASP B O 1
ATOM 6369 N N . ASP B 1 316 ? -16.141 38.594 15.203 1 95.81 316 ASP B N 1
ATOM 6370 C CA . ASP B 1 316 ? -17.328 38.75 14.383 1 95.81 316 ASP B CA 1
ATOM 6371 C C . ASP B 1 316 ? -18.516 38 14.992 1 95.81 316 ASP B C 1
ATOM 6373 O O . ASP B 1 316 ? -19.641 38.062 14.484 1 95.81 316 ASP B O 1
ATOM 6377 N N . GLY B 1 317 ? -18.25 37.188 16 1 94.88 317 GLY B N 1
ATOM 6378 C CA . GLY B 1 317 ? -19.312 36.469 16.672 1 94.88 317 GLY B CA 1
ATOM 6379 C C . GLY B 1 317 ? -19.672 35.156 15.992 1 94.88 317 GLY B C 1
ATOM 6380 O O . GLY B 1 317 ? -20.688 34.531 16.312 1 94.88 317 GLY B O 1
ATOM 6381 N N . GLU B 1 318 ? -18.859 34.75 15.07 1 96.5 318 GLU B N 1
ATOM 6382 C CA . GLU B 1 318 ? -19.141 33.531 14.312 1 96.5 318 GLU B CA 1
ATOM 6383 C C . GLU B 1 318 ? -18.625 32.281 15.055 1 96.5 318 GLU B C 1
ATOM 6385 O O . GLU B 1 318 ? -19.109 31.188 14.82 1 96.5 318 GLU B O 1
ATOM 6390 N N . LEU B 1 319 ? -17.578 32.531 15.859 1 95.69 319 LEU B N 1
ATOM 6391 C CA . LEU B 1 319 ? -16.969 31.453 16.656 1 95.69 319 LEU B CA 1
ATOM 6392 C C . LEU B 1 319 ? -17.172 31.703 18.141 1 95.69 319 LEU B C 1
ATOM 6394 O O . LEU B 1 319 ? -16.688 32.719 18.672 1 95.69 319 LEU B O 1
ATOM 6398 N N . LEU B 1 320 ? -17.812 30.781 18.859 1 91.69 320 LEU B N 1
ATOM 6399 C CA . LEU B 1 320 ? -18.141 30.984 20.266 1 91.69 320 LEU B CA 1
ATOM 6400 C C . LEU B 1 320 ? -17.312 30.062 21.156 1 91.69 320 LEU B C 1
ATOM 6402 O O . LEU B 1 320 ? -17.625 29.906 22.344 1 91.69 320 LEU B O 1
ATOM 6406 N N . THR B 1 321 ? -16.172 29.703 20.828 1 92.81 321 THR B N 1
ATOM 6407 C CA . THR B 1 321 ? -15.344 28.812 21.625 1 92.81 321 THR B CA 1
ATOM 6408 C C . THR B 1 321 ? -14.609 29.594 22.719 1 92.81 321 THR B C 1
ATOM 6410 O O . THR B 1 321 ? -14.234 30.75 22.5 1 92.81 321 THR B O 1
ATOM 6413 N N . PRO B 1 322 ? -14.453 28.984 23.875 1 93.31 322 PRO B N 1
ATOM 6414 C CA . PRO B 1 322 ? -13.711 29.656 24.938 1 93.31 322 PRO B CA 1
ATOM 6415 C C . PRO B 1 322 ? -12.203 29.703 24.688 1 93.31 322 PRO B C 1
ATOM 6417 O O . PRO B 1 322 ? -11.508 30.578 25.188 1 93.31 322 PRO B O 1
ATOM 6420 N N . GLN B 1 323 ? -11.719 28.828 23.906 1 93.62 323 GLN B N 1
ATOM 6421 C CA . GLN B 1 323 ? -10.281 28.734 23.641 1 93.62 323 GLN B CA 1
ATOM 6422 C C . GLN B 1 323 ? -9.789 29.906 22.812 1 93.62 323 GLN B C 1
ATOM 6424 O O . GLN B 1 323 ? -10.477 30.359 21.891 1 93.62 323 GLN B O 1
ATOM 6429 N N . GLY B 1 324 ? -8.625 30.375 23.203 1 92.5 324 GLY B N 1
ATOM 6430 C CA . GLY B 1 324 ? -7.949 31.344 22.359 1 92.5 324 GLY B CA 1
ATOM 6431 C C . GLY B 1 324 ? -7.23 30.703 21.172 1 92.5 324 GLY B C 1
ATOM 6432 O O . GLY B 1 324 ? -7.023 29.5 21.156 1 92.5 324 GLY B O 1
ATOM 6433 N N . ALA B 1 325 ? -6.859 31.547 20.219 1 93.06 325 ALA B N 1
ATOM 6434 C CA . ALA B 1 325 ? -6.23 31.078 18.984 1 93.06 325 ALA B CA 1
ATOM 6435 C C . ALA B 1 325 ? -4.98 30.266 19.297 1 93.06 325 ALA B C 1
ATOM 6437 O O . ALA B 1 325 ? -4.684 29.297 18.594 1 93.06 325 ALA B O 1
ATOM 6438 N N . GLU B 1 326 ? -4.258 30.594 20.312 1 90.75 326 GLU B N 1
ATOM 6439 C CA . GLU B 1 326 ? -2.992 29.938 20.641 1 90.75 326 GLU B CA 1
ATOM 6440 C C . GLU B 1 326 ? -3.221 28.531 21.188 1 90.75 326 GLU B C 1
ATOM 6442 O O . GLU B 1 326 ? -2.305 27.719 21.203 1 90.75 326 GLU B O 1
ATOM 6447 N N . GLN B 1 327 ? -4.422 28.25 21.609 1 93.56 327 GLN B N 1
ATOM 6448 C CA . GLN B 1 327 ? -4.734 26.969 22.219 1 93.56 327 GLN B CA 1
ATOM 6449 C C . GLN B 1 327 ? -5.348 26.016 21.203 1 93.56 327 GLN B C 1
ATOM 6451 O O . GLN B 1 327 ? -5.559 24.828 21.5 1 93.56 327 GLN B O 1
ATOM 6456 N N . VAL B 1 328 ? -5.598 26.531 20.062 1 96.81 328 VAL B N 1
ATOM 6457 C CA . VAL B 1 328 ? -6.266 25.734 19.031 1 96.81 328 VAL B CA 1
ATOM 6458 C C . VAL B 1 328 ? -5.254 25.312 17.969 1 96.81 328 VAL B C 1
ATOM 6460 O O . VAL B 1 328 ? -4.426 26.125 17.531 1 96.81 328 VAL B O 1
ATOM 6463 N N . SER B 1 329 ? -5.293 24.016 17.656 1 97.25 329 SER B N 1
ATOM 6464 C CA . SER B 1 329 ? -4.434 23.516 16.594 1 97.25 329 SER B CA 1
ATOM 6465 C C . SER B 1 329 ? -4.789 24.141 15.25 1 97.25 329 SER B C 1
ATOM 6467 O O . SER B 1 329 ? -5.969 24.281 14.914 1 97.25 329 SER B O 1
ATOM 6469 N N . PRO B 1 330 ? -3.773 24.562 14.484 1 97.56 330 PRO B N 1
ATOM 6470 C CA . PRO B 1 330 ? -4.055 25.141 13.164 1 97.56 330 PRO B CA 1
ATOM 6471 C C . PRO B 1 330 ? -4.734 24.141 12.219 1 97.56 330 PRO B C 1
ATOM 6473 O O . PRO B 1 330 ? -5.227 24.547 11.156 1 97.56 330 PRO B O 1
ATOM 6476 N N . LEU B 1 331 ? -4.789 22.875 12.609 1 98.06 331 LEU B N 1
ATOM 6477 C CA . LEU B 1 331 ? -5.562 21.891 11.844 1 98.06 331 LEU B CA 1
ATOM 6478 C C . LEU B 1 331 ? -7.016 22.328 11.711 1 98.06 331 LEU B C 1
ATOM 6480 O O . LEU B 1 331 ? -7.719 21.891 10.797 1 98.06 331 LEU B O 1
ATOM 6484 N N . PHE B 1 332 ? -7.492 23.25 12.625 1 98.44 332 PHE B N 1
ATOM 6485 C CA . PHE B 1 332 ? -8.805 23.891 12.547 1 98.44 332 PHE B CA 1
ATOM 6486 C C . PHE B 1 332 ? -9.047 24.453 11.156 1 98.44 332 PHE B C 1
ATOM 6488 O O . PHE B 1 332 ? -10.086 24.203 10.547 1 98.44 332 PHE B O 1
ATOM 6495 N N . GLY B 1 333 ? -8.07 25.172 10.664 1 97.88 333 GLY B N 1
ATOM 6496 C CA . GLY B 1 333 ? -8.172 25.766 9.344 1 97.88 333 GLY B CA 1
ATOM 6497 C C . GLY B 1 333 ? -8.281 24.75 8.227 1 97.88 333 GLY B C 1
ATOM 6498 O O . GLY B 1 333 ? -9 24.969 7.25 1 97.88 333 GLY B O 1
ATOM 6499 N N . THR B 1 334 ? -7.551 23.656 8.312 1 98.06 334 THR B N 1
ATOM 6500 C CA . THR B 1 334 ? -7.586 22.594 7.309 1 98.06 334 THR B CA 1
ATOM 6501 C C . THR B 1 334 ? -8.961 21.938 7.258 1 98.06 334 THR B C 1
ATOM 6503 O O . THR B 1 334 ? -9.469 21.625 6.18 1 98.06 334 THR B O 1
ATOM 6506 N N . ILE B 1 335 ? -9.57 21.688 8.414 1 98.44 335 ILE B N 1
ATOM 6507 C CA . ILE B 1 335 ? -10.914 21.125 8.477 1 98.44 335 ILE B CA 1
ATOM 6508 C C . ILE B 1 335 ? -11.914 22.094 7.836 1 98.44 335 ILE B C 1
ATOM 6510 O O . ILE B 1 335 ? -12.727 21.688 7.004 1 98.44 335 ILE B O 1
ATOM 6514 N N . TYR B 1 336 ? -11.82 23.359 8.211 1 98.31 336 TYR B N 1
ATOM 6515 C CA . TYR B 1 336 ? -12.664 24.391 7.621 1 98.31 336 TYR B CA 1
ATOM 6516 C C . TYR B 1 336 ? -12.547 24.391 6.102 1 98.31 336 TYR B C 1
ATOM 6518 O O . TYR B 1 336 ? -13.562 24.359 5.395 1 98.31 336 TYR B O 1
ATOM 6526 N N . ASN B 1 337 ? -11.328 24.422 5.598 1 97.31 337 ASN B N 1
ATOM 6527 C CA . ASN B 1 337 ? -11.078 24.438 4.164 1 97.31 337 ASN B CA 1
ATOM 6528 C C . ASN B 1 337 ? -11.641 23.203 3.475 1 97.31 337 ASN B C 1
ATOM 6530 O O . ASN B 1 337 ? -12.117 23.281 2.344 1 97.31 337 ASN B O 1
ATOM 6534 N N . GLY B 1 338 ? -11.477 22.062 4.125 1 96.88 338 GLY B N 1
ATOM 6535 C CA . GLY B 1 338 ? -12.008 20.828 3.574 1 96.88 338 GLY B CA 1
ATOM 6536 C C . GLY B 1 338 ? -13.508 20.875 3.381 1 96.88 338 GLY B C 1
ATOM 6537 O O . GLY B 1 338 ? -14.016 20.453 2.34 1 96.88 338 GLY B O 1
ATOM 6538 N N . VAL B 1 339 ? -14.219 21.391 4.363 1 96.62 339 VAL B N 1
ATOM 6539 C CA . VAL B 1 339 ? -15.672 21.5 4.266 1 96.62 339 VAL B CA 1
ATOM 6540 C C . VAL B 1 339 ? -16.047 22.438 3.119 1 96.62 339 VAL B C 1
ATOM 6542 O O . VAL B 1 339 ? -16.953 22.141 2.338 1 96.62 339 VAL B O 1
ATOM 6545 N N . TYR B 1 340 ? -15.328 23.5 3.014 1 94 340 TYR B N 1
ATOM 6546 C CA . TYR B 1 340 ? -15.594 24.453 1.945 1 94 340 TYR B CA 1
ATOM 6547 C C . TYR B 1 340 ? -15.32 23.828 0.579 1 94 340 TYR B C 1
ATOM 6549 O O . TYR B 1 340 ? -16.062 24.078 -0.376 1 94 340 TYR B O 1
ATOM 6557 N N . LEU B 1 341 ? -14.25 23.125 0.471 1 93.5 341 LEU B N 1
ATOM 6558 C CA . LEU B 1 341 ? -13.898 22.453 -0.781 1 93.5 341 LEU B CA 1
ATOM 6559 C C . LEU B 1 341 ? -15.008 21.5 -1.214 1 93.5 341 LEU B C 1
ATOM 6561 O O . LEU B 1 341 ? -15.367 21.453 -2.393 1 93.5 341 LEU B O 1
ATOM 6565 N N . ILE B 1 342 ? -15.5 20.734 -0.297 1 92.88 342 ILE B N 1
ATOM 6566 C CA . ILE B 1 342 ? -16.578 19.781 -0.57 1 92.88 342 ILE B CA 1
ATOM 6567 C C . ILE B 1 342 ? -17.812 20.531 -1.061 1 92.88 342 ILE B C 1
ATOM 6569 O O . ILE B 1 342 ? -18.453 20.125 -2.037 1 92.88 342 ILE B O 1
ATOM 6573 N N . ALA B 1 343 ? -18.125 21.609 -0.384 1 90.75 343 ALA B N 1
ATOM 6574 C CA . ALA B 1 343 ? -19.281 22.406 -0.776 1 90.75 343 ALA B CA 1
ATOM 6575 C C . ALA B 1 343 ? -19.125 22.953 -2.195 1 90.75 343 ALA B C 1
ATOM 6577 O O . ALA B 1 343 ? -20.078 22.938 -2.975 1 90.75 343 ALA B O 1
ATOM 6578 N N . LYS B 1 344 ? -17.953 23.438 -2.469 1 87.69 344 LYS B N 1
ATOM 6579 C CA . LYS B 1 344 ? -17.688 23.984 -3.799 1 87.69 344 LYS B CA 1
ATOM 6580 C C . LYS B 1 344 ? -17.703 22.875 -4.852 1 87.69 344 LYS B C 1
ATOM 6582 O O . LYS B 1 344 ? -18.125 23.109 -5.988 1 87.69 344 LYS B O 1
ATOM 6587 N N . ALA B 1 345 ? -17.188 21.766 -4.484 1 85.81 345 ALA B N 1
ATOM 6588 C CA . ALA B 1 345 ? -17.141 20.625 -5.402 1 85.81 345 ALA B CA 1
ATOM 6589 C C . ALA B 1 345 ? -18.531 20.094 -5.699 1 85.81 345 ALA B C 1
ATOM 6591 O O . ALA B 1 345 ? -18.812 19.656 -6.816 1 85.81 345 ALA B O 1
ATOM 6592 N N . MET B 1 346 ? -19.406 20.109 -4.766 1 78.31 346 MET B N 1
ATOM 6593 C CA . MET B 1 346 ? -20.734 19.531 -4.918 1 78.31 346 MET B CA 1
ATOM 6594 C C . MET B 1 346 ? -21.703 20.547 -5.508 1 78.31 346 MET B C 1
ATOM 6596 O O . MET B 1 346 ? -22.781 20.188 -5.973 1 78.31 346 MET B O 1
ATOM 6600 N N . GLY B 1 347 ? -21.672 21.781 -5.297 1 68.06 347 GLY B N 1
ATOM 6601 C CA . GLY B 1 347 ? -22.578 22.812 -5.777 1 68.06 347 GLY B CA 1
ATOM 6602 C C . GLY B 1 347 ? -22.656 22.875 -7.293 1 68.06 347 GLY B C 1
ATOM 6603 O O . GLY B 1 347 ? -23.531 23.562 -7.844 1 68.06 347 GLY B O 1
ATOM 6604 N N . SER B 1 348 ? -21.688 22.391 -7.977 1 53.62 348 SER B N 1
ATOM 6605 C CA . SER B 1 348 ? -21.953 22.484 -9.406 1 53.62 348 SER B CA 1
ATOM 6606 C C . SER B 1 348 ? -23.203 21.688 -9.797 1 53.62 348 SER B C 1
ATOM 6608 O O . SER B 1 348 ? -23.406 20.578 -9.328 1 53.62 348 SER B O 1
ATOM 6610 N N . PRO B 1 349 ? -24.375 22.359 -10.195 1 43.59 349 PRO B N 1
ATOM 6611 C CA . PRO B 1 349 ? -25.703 21.891 -10.602 1 43.59 349 PRO B CA 1
ATOM 6612 C C . PRO B 1 349 ? -25.641 20.578 -11.383 1 43.59 349 PRO B C 1
ATOM 6614 O O . PRO B 1 349 ? -24.797 20.422 -12.266 1 43.59 349 PRO B O 1
ATOM 6617 N N . GLY B 1 350 ? -26.016 19.266 -10.938 1 41.72 350 GLY B N 1
ATOM 6618 C CA . GLY B 1 350 ? -26.391 18.047 -11.633 1 41.72 350 GLY B CA 1
ATOM 6619 C C . GLY B 1 350 ? -25.766 16.797 -11.008 1 41.72 350 GLY B C 1
ATOM 6620 O O . GLY B 1 350 ? -26.094 15.68 -11.414 1 41.72 350 GLY B O 1
ATOM 6621 N N . ARG B 1 351 ? -24.719 16.844 -10.516 1 46.91 351 ARG B N 1
ATOM 6622 C CA . ARG B 1 351 ? -24.125 15.523 -10.328 1 46.91 351 ARG B CA 1
ATOM 6623 C C . ARG B 1 351 ? -24.219 15.078 -8.875 1 46.91 351 ARG B C 1
ATOM 6625 O O . ARG B 1 351 ? -23.828 15.805 -7.969 1 46.91 351 ARG B O 1
ATOM 6632 N N . SER B 1 352 ? -25.219 14.359 -8.625 1 43.34 352 SER B N 1
ATOM 6633 C CA . SER B 1 352 ? -25.469 13.562 -7.426 1 43.34 352 SER B CA 1
ATOM 6634 C C . SER B 1 352 ? -24.266 12.695 -7.066 1 43.34 352 SER B C 1
ATOM 6636 O O . SER B 1 352 ? -23.656 12.078 -7.945 1 43.34 352 SER B O 1
ATOM 6638 N N . GLY B 1 353 ? -23.328 13.023 -6.043 1 48.53 353 GLY B N 1
ATOM 6639 C CA . GLY B 1 353 ? -22.344 12.148 -5.438 1 48.53 353 GLY B CA 1
ATOM 6640 C C . GLY B 1 353 ? -20.922 12.672 -5.578 1 48.53 353 GLY B C 1
ATOM 6641 O O . GLY B 1 353 ? -20.359 12.68 -6.676 1 48.53 353 GLY B O 1
ATOM 6642 N N . GLY B 1 354 ? -20.781 13.891 -5.023 1 50.28 354 GLY B N 1
ATOM 6643 C CA . GLY B 1 354 ? -19.5 14.57 -4.895 1 50.28 354 GLY B CA 1
ATOM 6644 C C . GLY B 1 354 ? -18.344 13.789 -5.492 1 50.28 354 GLY B C 1
ATOM 6645 O O . GLY B 1 354 ? -17.484 13.281 -4.766 1 50.28 354 GLY B O 1
ATOM 6646 N N . ARG B 1 355 ? -18.359 13.43 -6.781 1 58.25 355 ARG B N 1
ATOM 6647 C CA . ARG B 1 355 ? -17.234 12.766 -7.422 1 58.25 355 ARG B CA 1
ATOM 6648 C C . ARG B 1 355 ? -16.047 13.719 -7.551 1 58.25 355 ARG B C 1
ATOM 6650 O O . ARG B 1 355 ? -16.219 14.93 -7.699 1 58.25 355 ARG B O 1
ATOM 6657 N N . PRO B 1 356 ? -14.727 13.328 -7.199 1 57.91 356 PRO B N 1
ATOM 6658 C CA . PRO B 1 356 ? -13.5 14.133 -7.227 1 57.91 356 PRO B CA 1
ATOM 6659 C C . PRO B 1 356 ? -13.336 14.906 -8.531 1 57.91 356 PRO B C 1
ATOM 6661 O O . PRO B 1 356 ? -12.734 15.984 -8.539 1 57.91 356 PRO B O 1
ATOM 6664 N N . ARG B 1 357 ? -14.008 14.539 -9.602 1 60.44 357 ARG B N 1
ATOM 6665 C CA . ARG B 1 357 ? -13.828 15.32 -10.82 1 60.44 357 ARG B CA 1
ATOM 6666 C C . ARG B 1 357 ? -14.469 16.703 -10.688 1 60.44 357 ARG B C 1
ATOM 6668 O O . ARG B 1 357 ? -14.109 17.625 -11.422 1 60.44 357 ARG B O 1
ATOM 6675 N N . ASP B 1 358 ? -15.07 16.766 -9.555 1 73.56 358 ASP B N 1
ATOM 6676 C CA . ASP B 1 358 ? -15.781 18.031 -9.359 1 73.56 358 ASP B CA 1
ATOM 6677 C C . ASP B 1 358 ? -14.906 19.031 -8.617 1 73.56 358 ASP B C 1
ATOM 6679 O O . ASP B 1 358 ? -15.312 20.188 -8.406 1 73.56 358 ASP B O 1
ATOM 6683 N N . THR B 1 359 ? -13.664 18.578 -8.352 1 85.25 359 THR B N 1
ATOM 6684 C CA . THR B 1 359 ? -12.773 19.484 -7.637 1 85.25 359 THR B CA 1
ATOM 6685 C C . THR B 1 359 ? -11.828 20.188 -8.602 1 85.25 359 THR B C 1
ATOM 6687 O O . THR B 1 359 ? -10.836 20.781 -8.18 1 85.25 359 THR B O 1
ATOM 6690 N N . ARG B 1 360 ? -12.203 20.203 -9.875 1 86.75 360 ARG B N 1
ATOM 6691 C CA . ARG B 1 360 ? -11.305 20.766 -10.875 1 86.75 360 ARG B CA 1
ATOM 6692 C C . ARG B 1 360 ? -11.469 22.281 -10.977 1 86.75 360 ARG B C 1
ATOM 6694 O O . ARG B 1 360 ? -12.594 22.797 -10.914 1 86.75 360 ARG B O 1
ATOM 6701 N N . ASN B 1 361 ? -10.375 22.953 -11.039 1 88.19 361 ASN B N 1
ATOM 6702 C CA . ASN B 1 361 ? -10.297 24.391 -11.312 1 88.19 361 ASN B CA 1
ATOM 6703 C C . ASN B 1 361 ? -11.117 25.188 -10.305 1 88.19 361 ASN B C 1
ATOM 6705 O O . ASN B 1 361 ? -11.93 26.031 -10.688 1 88.19 361 ASN B O 1
ATOM 6709 N N . LEU B 1 362 ? -10.938 24.891 -9.109 1 90.5 362 LEU B N 1
ATOM 6710 C CA . LEU B 1 362 ? -11.562 25.656 -8.039 1 90.5 362 LEU B CA 1
ATOM 6711 C C . LEU B 1 362 ? -10.641 26.75 -7.527 1 90.5 362 LEU B C 1
ATOM 6713 O O . LEU B 1 362 ? -9.414 26.641 -7.637 1 90.5 362 LEU B O 1
ATOM 6717 N N . ASP B 1 363 ? -11.203 27.812 -7.145 1 92.19 363 ASP B N 1
ATOM 6718 C CA . ASP B 1 363 ? -10.5 28.953 -6.578 1 92.19 363 ASP B CA 1
ATOM 6719 C C . ASP B 1 363 ? -11.383 29.703 -5.578 1 92.19 363 ASP B C 1
ATOM 6721 O O . ASP B 1 363 ? -12.344 30.375 -5.969 1 92.19 363 ASP B O 1
ATOM 6725 N N . PHE B 1 364 ? -11.078 29.609 -4.312 1 91.5 364 PHE B N 1
ATOM 6726 C CA . PHE B 1 364 ? -11.891 30.266 -3.291 1 91.5 364 PHE B CA 1
ATOM 6727 C C . PHE B 1 364 ? -11.039 30.656 -2.088 1 91.5 364 PHE B C 1
ATOM 6729 O O . PHE B 1 364 ? -9.922 30.156 -1.924 1 91.5 364 PHE B O 1
ATOM 6736 N N . GLN B 1 365 ? -11.562 31.516 -1.302 1 92.44 365 GLN B N 1
ATOM 6737 C CA . GLN B 1 365 ? -10.859 31.953 -0.1 1 92.44 365 GLN B CA 1
ATOM 6738 C C . GLN B 1 365 ? -11.086 30.984 1.053 1 92.44 365 GLN B C 1
ATOM 6740 O O . GLN B 1 365 ? -12.227 30.75 1.462 1 92.44 365 GLN B O 1
ATOM 6745 N N . GLY B 1 366 ? -10.062 30.359 1.539 1 94.88 366 GLY B N 1
ATOM 6746 C CA . GLY B 1 366 ? -10.148 29.484 2.693 1 94.88 366 GLY B CA 1
ATOM 6747 C C . GLY B 1 366 ? -10.125 30.219 4.016 1 94.88 366 GLY B C 1
ATOM 6748 O O . GLY B 1 366 ? -10.594 31.359 4.102 1 94.88 366 GLY B O 1
ATOM 6749 N N . PHE B 1 367 ? -9.703 29.484 5.031 1 96.75 367 PHE B N 1
ATOM 6750 C CA . PHE B 1 367 ? -9.727 30.062 6.367 1 96.75 367 PHE B CA 1
ATOM 6751 C C . PHE B 1 367 ? -8.703 31.188 6.488 1 96.75 367 PHE B C 1
ATOM 6753 O O . PHE B 1 367 ? -9.039 32.281 6.914 1 96.75 367 PHE B O 1
ATOM 6760 N N . ASN B 1 368 ? -7.434 30.875 6.129 1 94.94 368 ASN B N 1
ATOM 6761 C CA . ASN B 1 368 ? -6.406 31.906 6.152 1 94.94 368 ASN B CA 1
ATOM 6762 C C . ASN B 1 368 ? -5.523 31.859 4.906 1 94.94 368 ASN B C 1
ATOM 6764 O O . ASN B 1 368 ? -4.43 32.438 4.891 1 94.94 368 ASN B O 1
ATOM 6768 N N . GLN B 1 369 ? -5.941 31.078 3.928 1 91.62 369 GLN B N 1
ATOM 6769 C CA . GLN B 1 369 ? -5.227 31 2.658 1 91.62 369 GLN B CA 1
ATOM 6770 C C . GLN B 1 369 ? -6.188 30.75 1.501 1 91.62 369 GLN B C 1
ATOM 6772 O O . GLN B 1 369 ? -7.328 30.328 1.713 1 91.62 369 GLN B O 1
ATOM 6777 N N . ARG B 1 370 ? -5.656 31.109 0.345 1 90.69 370 ARG B N 1
ATOM 6778 C CA . ARG B 1 370 ? -6.438 30.828 -0.854 1 90.69 370 ARG B CA 1
ATOM 6779 C C . ARG B 1 370 ? -6.281 29.359 -1.269 1 90.69 370 ARG B C 1
ATOM 6781 O O . ARG B 1 370 ? -5.172 28.828 -1.259 1 90.69 370 ARG B O 1
ATOM 6788 N N . ILE B 1 371 ? -7.426 28.719 -1.521 1 93 371 ILE B N 1
ATOM 6789 C CA . ILE B 1 371 ? -7.422 27.328 -1.929 1 93 371 ILE B CA 1
ATOM 6790 C C . ILE B 1 371 ? -7.695 27.219 -3.428 1 93 371 ILE B C 1
ATOM 6792 O O . ILE B 1 371 ? -8.703 27.734 -3.916 1 93 371 ILE B O 1
ATOM 6796 N N . ARG B 1 372 ? -6.75 26.594 -4.125 1 92.38 372 ARG B N 1
ATOM 6797 C CA . ARG B 1 372 ? -6.863 26.422 -5.57 1 92.38 372 ARG B CA 1
ATOM 6798 C C . ARG B 1 372 ? -6.578 24.984 -5.977 1 92.38 372 ARG B C 1
ATOM 6800 O O . ARG B 1 372 ? -5.773 24.297 -5.34 1 92.38 372 ARG B O 1
ATOM 6807 N N . THR B 1 373 ? -7.27 24.5 -6.984 1 91.88 373 THR B N 1
ATOM 6808 C CA . THR B 1 373 ? -7.008 23.203 -7.598 1 91.88 373 THR B CA 1
ATOM 6809 C C . THR B 1 373 ? -6.785 23.359 -9.102 1 91.88 373 THR B C 1
ATOM 6811 O O . THR B 1 373 ? -7.25 24.328 -9.711 1 91.88 373 THR B O 1
ATOM 6814 N N . ASP B 1 374 ? -6.051 22.484 -9.672 1 89.31 374 ASP B N 1
ATOM 6815 C CA . ASP B 1 374 ? -5.785 22.547 -11.102 1 89.31 374 ASP B CA 1
ATOM 6816 C C . ASP B 1 374 ? -6.84 21.781 -11.891 1 89.31 374 ASP B C 1
ATOM 6818 O O . ASP B 1 374 ? -7.895 21.422 -11.352 1 89.31 374 ASP B O 1
ATOM 6822 N N . ALA B 1 375 ? -6.535 21.578 -13.172 1 86.19 375 ALA B N 1
ATOM 6823 C CA . ALA B 1 375 ? -7.488 20.953 -14.078 1 86.19 375 ALA B CA 1
ATOM 6824 C C . ALA B 1 375 ? -7.684 19.484 -13.742 1 86.19 375 ALA B C 1
ATOM 6826 O O . ALA B 1 375 ? -8.688 18.875 -14.125 1 86.19 375 ALA B O 1
ATOM 6827 N N . GLN B 1 376 ? -6.742 18.953 -12.984 1 83.69 376 GLN B N 1
ATOM 6828 C CA . GLN B 1 376 ? -6.852 17.547 -12.602 1 83.69 376 GLN B CA 1
ATOM 6829 C C . GLN B 1 376 ? -7.402 17.406 -11.188 1 83.69 376 GLN B C 1
ATOM 6831 O O . GLN B 1 376 ? -7.613 16.297 -10.703 1 83.69 376 GLN B O 1
ATOM 6836 N N . GLY B 1 377 ? -7.613 18.562 -10.539 1 86.06 377 GLY B N 1
ATOM 6837 C CA . GLY B 1 377 ? -8.164 18.547 -9.195 1 86.06 377 GLY B CA 1
ATOM 6838 C C . GLY B 1 377 ? -7.102 18.516 -8.117 1 86.06 377 GLY B C 1
ATOM 6839 O O . GLY B 1 377 ? -7.414 18.375 -6.934 1 86.06 377 GLY B O 1
ATOM 6840 N N . ASN B 1 378 ? -5.855 18.641 -8.508 1 87.56 378 ASN B N 1
ATOM 6841 C CA . ASN B 1 378 ? -4.77 18.656 -7.535 1 87.56 378 ASN B CA 1
ATOM 6842 C C . ASN B 1 378 ? -4.68 20.016 -6.824 1 87.56 378 ASN B C 1
ATOM 6844 O O . ASN B 1 378 ? -4.891 21.062 -7.438 1 87.56 378 ASN B O 1
ATOM 6848 N N . GLY B 1 379 ? -4.395 19.969 -5.57 1 88.94 379 GLY B N 1
ATOM 6849 C CA . GLY B 1 379 ? -4.223 21.188 -4.809 1 88.94 379 GLY B CA 1
ATOM 6850 C C . GLY B 1 379 ? -3.02 22 -5.25 1 88.94 379 GLY B C 1
ATOM 6851 O O . GLY B 1 379 ? -1.975 21.438 -5.59 1 88.94 379 GLY B O 1
ATOM 6852 N N . LEU B 1 380 ? -3.205 23.328 -5.141 1 90.75 380 LEU B N 1
ATOM 6853 C CA . LEU B 1 380 ? -2.148 24.219 -5.594 1 90.75 380 LEU B CA 1
ATOM 6854 C C . LEU B 1 380 ? -1.738 25.188 -4.488 1 90.75 380 LEU B C 1
ATOM 6856 O O . LEU B 1 380 ? -1.049 26.172 -4.742 1 90.75 380 LEU B O 1
ATOM 6860 N N . SER B 1 381 ? -2.166 24.906 -3.291 1 93.06 381 SER B N 1
ATOM 6861 C CA . SER B 1 381 ? -1.776 25.781 -2.191 1 93.06 381 SER B CA 1
ATOM 6862 C C . SER B 1 381 ? -0.26 25.828 -2.031 1 93.06 381 SER B C 1
ATOM 6864 O O . SER B 1 381 ? 0.411 24.797 -2.129 1 93.06 381 SER B O 1
ATOM 6866 N N . ASP B 1 382 ? 0.238 27 -1.779 1 93.88 382 ASP B N 1
ATOM 6867 C CA . ASP B 1 382 ? 1.679 27.156 -1.604 1 93.88 382 ASP B CA 1
ATOM 6868 C C . ASP B 1 382 ? 2.113 26.719 -0.208 1 93.88 382 ASP B C 1
ATOM 6870 O O . ASP B 1 382 ? 1.329 26.781 0.742 1 93.88 382 ASP B O 1
ATOM 6874 N N . TYR B 1 383 ? 3.348 26.281 -0.196 1 97.19 383 TYR B N 1
ATOM 6875 C CA . TYR B 1 383 ? 3.994 25.938 1.065 1 97.19 383 TYR B CA 1
ATOM 6876 C C . TYR B 1 383 ? 5.184 26.859 1.334 1 97.19 383 TYR B C 1
ATOM 6878 O O . TYR B 1 383 ? 5.617 27.594 0.449 1 97.19 383 TYR B O 1
ATOM 6886 N N . VAL B 1 384 ? 5.613 26.875 2.572 1 96.94 384 VAL B N 1
ATOM 6887 C CA . VAL B 1 384 ? 6.781 27.656 2.965 1 96.94 384 VAL B CA 1
ATOM 6888 C C . VAL B 1 384 ? 7.699 26.812 3.844 1 96.94 384 VAL B C 1
ATOM 6890 O O . VAL B 1 384 ? 7.227 26 4.645 1 96.94 384 VAL B O 1
ATOM 6893 N N . VAL B 1 385 ? 9.008 26.922 3.578 1 97.88 385 VAL B N 1
ATOM 6894 C CA . VAL B 1 385 ? 10.016 26.281 4.418 1 97.88 385 VAL B CA 1
ATOM 6895 C C . VAL B 1 385 ? 10.477 27.266 5.496 1 97.88 385 VAL B C 1
ATOM 6897 O O . VAL B 1 385 ? 10.961 28.359 5.188 1 97.88 385 VAL B O 1
ATOM 6900 N N . LEU B 1 386 ? 10.312 26.859 6.766 1 97.25 386 LEU B N 1
ATOM 6901 C CA . LEU B 1 386 ? 10.648 27.719 7.898 1 97.25 386 LEU B CA 1
ATOM 6902 C C . LEU B 1 386 ? 11.906 27.219 8.602 1 97.25 386 LEU B C 1
ATOM 6904 O O . LEU B 1 386 ? 12.102 26 8.75 1 97.25 386 LEU B O 1
ATOM 6908 N N . ASP B 1 387 ? 12.734 28.172 8.945 1 95.88 387 ASP B N 1
ATOM 6909 C CA . ASP B 1 387 ? 13.93 27.906 9.742 1 95.88 387 ASP B CA 1
ATOM 6910 C C . ASP B 1 387 ? 13.867 28.625 11.086 1 95.88 387 ASP B C 1
ATOM 6912 O O . ASP B 1 387 ? 13.234 29.688 11.195 1 95.88 387 ASP B O 1
ATOM 6916 N N . ALA B 1 388 ? 14.539 28 12.086 1 91.12 388 ALA B N 1
ATOM 6917 C CA . ALA B 1 388 ? 14.609 28.656 13.391 1 91.12 388 ALA B CA 1
ATOM 6918 C C . ALA B 1 388 ? 15.594 29.828 13.352 1 91.12 388 ALA B C 1
ATOM 6920 O O . ALA B 1 388 ? 16.625 29.766 12.68 1 91.12 388 ALA B O 1
ATOM 6921 N N . ASP B 1 389 ? 15.375 31 13.945 1 77.5 389 ASP B N 1
ATOM 6922 C CA . ASP B 1 389 ? 16.188 32.219 13.906 1 77.5 389 ASP B CA 1
ATOM 6923 C C . ASP B 1 389 ? 17.359 32.125 14.875 1 77.5 389 ASP B C 1
ATOM 6925 O O . ASP B 1 389 ? 18.141 33.062 15.008 1 77.5 389 ASP B O 1
ATOM 6929 N N . TRP B 1 390 ? 17.812 31.109 15.398 1 67.31 390 TRP B N 1
ATOM 6930 C CA . TRP B 1 390 ? 18.922 30.797 16.281 1 67.31 390 TRP B CA 1
ATOM 6931 C C . TRP B 1 390 ? 18.875 31.641 17.547 1 67.31 390 TRP B C 1
ATOM 6933 O O . TRP B 1 390 ? 19.484 31.281 18.562 1 67.31 390 TRP B O 1
ATOM 6943 N N . SER B 1 391 ? 18.516 32.781 17.328 1 64.94 391 SER B N 1
ATOM 6944 C CA . SER B 1 391 ? 18.531 33.656 18.516 1 64.94 391 SER B CA 1
ATOM 6945 C C . SER B 1 391 ? 17.219 33.531 19.281 1 64.94 391 SER B C 1
ATOM 6947 O O . SER B 1 391 ? 17.156 33.938 20.453 1 64.94 391 SER B O 1
ATOM 6949 N N . GLY B 1 392 ? 16.188 32.844 18.656 1 68.38 392 GLY B N 1
ATOM 6950 C CA . GLY B 1 392 ? 14.938 33.219 19.281 1 68.38 392 GLY B CA 1
ATOM 6951 C C . GLY B 1 392 ? 13.883 32.125 19.203 1 68.38 392 GLY B C 1
ATOM 6952 O O . GLY B 1 392 ? 14.203 30.953 19.062 1 68.38 392 GLY B O 1
ATOM 6953 N N . GLN B 1 393 ? 12.664 32.375 19.484 1 81.56 393 GLN B N 1
ATOM 6954 C CA . GLN B 1 393 ? 11.406 31.641 19.609 1 81.56 393 GLN B CA 1
ATOM 6955 C C . GLN B 1 393 ? 10.555 31.797 18.344 1 81.56 393 GLN B C 1
ATOM 6957 O O . GLN B 1 393 ? 9.367 31.484 18.359 1 81.56 393 GLN B O 1
ATOM 6962 N N . GLN B 1 394 ? 11.352 32.25 17.281 1 89.69 394 GLN B N 1
ATOM 6963 C CA . GLN B 1 394 ? 10.547 32.5 16.078 1 89.69 394 GLN B CA 1
ATOM 6964 C C . GLN B 1 394 ? 11.055 31.656 14.906 1 89.69 394 GLN B C 1
ATOM 6966 O O . GLN B 1 394 ? 12.195 31.203 14.914 1 89.69 394 GLN B O 1
ATOM 6971 N N . LEU B 1 395 ? 10.156 31.422 14 1 94.12 395 LEU B N 1
ATOM 6972 C CA . LEU B 1 395 ? 10.484 30.766 12.742 1 94.12 395 LEU B CA 1
ATOM 6973 C C . LEU B 1 395 ? 10.453 31.766 11.586 1 94.12 395 LEU B C 1
ATOM 6975 O O . LEU B 1 395 ? 9.602 32.656 11.555 1 94.12 395 LEU B O 1
ATOM 6979 N N . VAL B 1 396 ? 11.414 31.672 10.742 1 94.12 396 VAL B N 1
ATOM 6980 C CA . VAL B 1 396 ? 11.547 32.625 9.641 1 94.12 396 VAL B CA 1
ATOM 6981 C C . VAL B 1 396 ? 11.375 31.891 8.305 1 94.12 396 VAL B C 1
ATOM 6983 O O . VAL B 1 396 ? 11.938 30.812 8.102 1 94.12 396 VAL B O 1
ATOM 6986 N N . PRO B 1 397 ? 10.523 32.5 7.395 1 95.44 397 PRO B N 1
ATOM 6987 C CA . PRO B 1 397 ? 10.375 31.875 6.078 1 95.44 397 PRO B CA 1
ATOM 6988 C C . PRO B 1 397 ? 11.641 31.969 5.23 1 95.44 397 PRO B C 1
ATOM 6990 O O . PRO B 1 397 ? 12.273 33.031 5.176 1 95.44 397 PRO B O 1
ATOM 6993 N N . THR B 1 398 ? 12.031 30.891 4.562 1 96.69 398 THR B N 1
ATOM 6994 C CA . THR B 1 398 ? 13.266 30.859 3.779 1 96.69 398 THR B CA 1
ATOM 6995 C C . THR B 1 398 ? 12.961 30.594 2.307 1 96.69 398 THR B C 1
ATOM 6997 O O . THR B 1 398 ? 13.547 31.234 1.425 1 96.69 398 THR B O 1
ATOM 7000 N N . TYR B 1 399 ? 12.078 29.656 2.025 1 96.88 399 TYR B N 1
ATOM 7001 C CA . TYR B 1 399 ? 11.672 29.328 0.664 1 96.88 399 TYR B CA 1
ATOM 7002 C C . TYR B 1 399 ? 10.156 29.156 0.576 1 96.88 399 TYR B C 1
ATOM 7004 O O . TYR B 1 399 ? 9.523 28.703 1.528 1 96.88 399 TYR B O 1
ATOM 7012 N N . THR B 1 400 ? 9.641 29.562 -0.517 1 95.62 400 THR B N 1
ATOM 7013 C CA . THR B 1 400 ? 8.273 29.188 -0.867 1 95.62 400 THR B CA 1
ATOM 7014 C C . THR B 1 400 ? 8.273 28 -1.823 1 95.62 400 THR B C 1
ATOM 7016 O O . THR B 1 400 ? 9.102 27.922 -2.729 1 95.62 400 THR B O 1
ATOM 7019 N N . VAL B 1 401 ? 7.367 27.062 -1.53 1 94.94 401 VAL B N 1
ATOM 7020 C CA . VAL B 1 401 ? 7.262 25.859 -2.348 1 94.94 401 VAL B CA 1
ATOM 7021 C C . VAL B 1 401 ? 5.977 25.906 -3.17 1 94.94 401 VAL B C 1
ATOM 7023 O O . VAL B 1 401 ? 4.879 25.922 -2.611 1 94.94 401 VAL B O 1
ATOM 7026 N N . ASP B 1 402 ? 6.125 25.922 -4.445 1 89.12 402 ASP B N 1
ATOM 7027 C CA . ASP B 1 402 ? 4.988 25.812 -5.355 1 89.12 402 ASP B CA 1
ATOM 7028 C C . ASP B 1 402 ? 4.809 24.359 -5.832 1 89.12 402 ASP B C 1
ATOM 7030 O O . ASP B 1 402 ? 5.547 23.891 -6.699 1 89.12 402 ASP B O 1
ATOM 7034 N N . PRO B 1 403 ? 3.814 23.703 -5.371 1 84.19 403 PRO B N 1
ATOM 7035 C CA . PRO B 1 403 ? 3.666 22.297 -5.738 1 84.19 403 PRO B CA 1
ATOM 7036 C C . PRO B 1 403 ? 3.316 22.094 -7.211 1 84.19 403 PRO B C 1
ATOM 7038 O O . PRO B 1 403 ? 3.572 21.031 -7.777 1 84.19 403 PRO B O 1
ATOM 7041 N N . GLY B 1 404 ? 2.729 23.016 -7.891 1 78.88 404 GLY B N 1
ATOM 7042 C CA . GLY B 1 404 ? 2.369 22.891 -9.297 1 78.88 404 GLY B CA 1
ATOM 7043 C C . GLY B 1 404 ? 3.568 22.938 -10.227 1 78.88 404 GLY B C 1
ATOM 7044 O O . GLY B 1 404 ? 3.721 22.062 -11.086 1 78.88 404 GLY B O 1
ATOM 7045 N N . ASP B 1 405 ? 4.48 23.797 -9.922 1 75.25 405 ASP B N 1
ATOM 7046 C CA . ASP B 1 405 ? 5.625 24.016 -10.805 1 75.25 405 ASP B CA 1
ATOM 7047 C C . ASP B 1 405 ? 6.855 23.266 -10.297 1 75.25 405 ASP B C 1
ATOM 7049 O O . ASP B 1 405 ? 7.887 23.219 -10.969 1 75.25 405 ASP B O 1
ATOM 7053 N N . ASN B 1 406 ? 6.754 22.625 -9.234 1 78.81 406 ASN B N 1
ATOM 7054 C CA . ASN B 1 406 ? 7.875 21.906 -8.617 1 78.81 406 ASN B CA 1
ATOM 7055 C C . ASN B 1 406 ? 9.07 22.844 -8.406 1 78.81 406 ASN B C 1
ATOM 7057 O O . ASN B 1 406 ? 10.203 22.469 -8.695 1 78.81 406 ASN B O 1
ATOM 7061 N N . LEU B 1 407 ? 8.773 24.078 -7.945 1 83.56 407 LEU B N 1
ATOM 7062 C CA . LEU B 1 407 ? 9.812 25.094 -7.805 1 83.56 407 LEU B CA 1
ATOM 7063 C C . LEU B 1 407 ? 9.883 25.594 -6.371 1 83.56 407 LEU B C 1
ATOM 7065 O O . LEU B 1 407 ? 8.859 25.719 -5.699 1 83.56 407 LEU B O 1
ATOM 7069 N N . LEU B 1 408 ? 11.086 25.75 -5.922 1 93.56 408 LEU B N 1
ATOM 7070 C CA . LEU B 1 408 ? 11.328 26.469 -4.676 1 93.56 408 LEU B CA 1
ATOM 7071 C C . LEU B 1 408 ? 11.867 27.875 -4.949 1 93.56 408 LEU B C 1
ATOM 7073 O O . LEU B 1 408 ? 12.781 28.047 -5.758 1 93.56 408 LEU B O 1
ATOM 7077 N N . VAL B 1 409 ? 11.258 28.875 -4.348 1 93.94 409 VAL B N 1
ATOM 7078 C CA . VAL B 1 409 ? 11.664 30.266 -4.531 1 93.94 409 VAL B CA 1
ATOM 7079 C C . VAL B 1 409 ? 12.156 30.844 -3.205 1 93.94 409 VAL B C 1
ATOM 7081 O O . VAL B 1 409 ? 11.438 30.812 -2.203 1 93.94 409 VAL B O 1
ATOM 7084 N N . PRO B 1 410 ? 13.336 31.344 -3.248 1 94.62 410 PRO B N 1
ATOM 7085 C CA . PRO B 1 410 ? 13.844 31.922 -2.008 1 94.62 410 PRO B CA 1
ATOM 7086 C C . PRO B 1 410 ? 13.07 33.188 -1.587 1 94.62 410 PRO B C 1
ATOM 7088 O O . PRO B 1 410 ? 12.641 33.969 -2.438 1 94.62 410 PRO B O 1
ATOM 7091 N N . THR B 1 411 ? 12.875 33.344 -0.277 1 93 411 THR B N 1
ATOM 7092 C CA . THR B 1 411 ? 12.156 34.5 0.245 1 93 411 THR B CA 1
ATOM 7093 C C . THR B 1 411 ? 13.125 35.625 0.616 1 93 411 THR B C 1
ATOM 7095 O O . THR B 1 411 ? 12.703 36.781 0.852 1 93 411 THR B O 1
ATOM 7098 N N . GLY B 1 412 ? 14.383 35.375 0.669 1 90.81 412 GLY B N 1
ATOM 7099 C CA . GLY B 1 412 ? 15.383 36.375 1.051 1 90.81 412 GLY B CA 1
ATOM 7100 C C . GLY B 1 412 ? 16.156 35.969 2.293 1 90.81 412 GLY B C 1
ATOM 7101 O O . GLY B 1 412 ? 17.266 36.469 2.516 1 90.81 412 GLY B O 1
ATOM 7102 N N . ASN B 1 413 ? 15.562 35.188 3.172 1 92.12 413 ASN B N 1
ATOM 7103 C CA . ASN B 1 413 ? 16.25 34.719 4.363 1 92.12 413 ASN B CA 1
ATOM 7104 C C . ASN B 1 413 ? 16.953 33.375 4.105 1 92.12 413 ASN B C 1
ATOM 7106 O O . ASN B 1 413 ? 16.312 32.406 3.676 1 92.12 413 ASN B O 1
ATOM 7110 N N . PRO B 1 414 ? 18.172 33.344 4.336 1 92.25 414 PRO B N 1
ATOM 7111 C CA . PRO B 1 414 ? 18.875 32.062 4.141 1 92.25 414 PRO B CA 1
ATOM 7112 C C . PRO B 1 414 ? 18.594 31.078 5.262 1 92.25 414 PRO B C 1
ATOM 7114 O O . PRO B 1 414 ? 18.25 31.469 6.375 1 92.25 414 PRO B O 1
ATOM 7117 N N . ILE B 1 415 ? 18.719 29.812 4.965 1 95.19 415 ILE B N 1
ATOM 7118 C CA . ILE B 1 415 ? 18.672 28.781 5.992 1 95.19 415 ILE B CA 1
ATOM 7119 C C . ILE B 1 415 ? 20 28.75 6.746 1 95.19 415 ILE B C 1
ATOM 7121 O O . ILE B 1 415 ? 21.062 28.766 6.137 1 95.19 415 ILE B O 1
ATOM 7125 N N . ARG B 1 416 ? 19.938 28.734 8.008 1 93.38 416 ARG B N 1
ATOM 7126 C CA . ARG B 1 416 ? 21.125 28.594 8.844 1 93.38 416 ARG B CA 1
ATOM 7127 C C . ARG B 1 416 ? 21.266 27.156 9.359 1 93.38 416 ARG B C 1
ATOM 7129 O O . ARG B 1 416 ? 20.672 26.812 10.383 1 93.38 416 ARG B O 1
ATOM 7136 N N . PHE B 1 417 ? 22.062 26.422 8.664 1 94.06 417 PHE B N 1
ATOM 7137 C CA . PHE B 1 417 ? 22.281 25.031 9.07 1 94.06 417 PHE B CA 1
ATOM 7138 C C . PHE B 1 417 ? 23.266 24.969 10.227 1 94.06 417 PHE B C 1
ATOM 7140 O O . PHE B 1 417 ? 24.25 25.703 10.258 1 94.06 417 PHE B O 1
ATOM 7147 N N . PRO B 1 418 ? 22.875 23.953 11.047 1 91.12 418 PRO B N 1
ATOM 7148 C CA . PRO B 1 418 ? 23.922 23.719 12.047 1 91.12 418 PRO B CA 1
ATOM 7149 C C . PRO B 1 418 ? 25.234 23.281 11.43 1 91.12 418 PRO B C 1
ATOM 7151 O O . PRO B 1 418 ? 25.25 22.531 10.438 1 91.12 418 PRO B O 1
ATOM 7154 N N . GLY B 1 419 ? 26.297 23.781 11.734 1 88.25 419 GLY B N 1
ATOM 7155 C CA . GLY B 1 419 ? 27.594 23.453 11.164 1 88.25 419 GLY B CA 1
ATOM 7156 C C . GLY B 1 419 ? 28 24.391 10.039 1 88.25 419 GLY B C 1
ATOM 7157 O O . GLY B 1 419 ? 29.125 24.312 9.531 1 88.25 419 GLY B O 1
ATOM 7158 N N . GLY B 1 420 ? 27 25.094 9.422 1 89.12 420 GLY B N 1
ATOM 7159 C CA . GLY B 1 420 ? 27.312 26.141 8.469 1 89.12 420 GLY B CA 1
ATOM 7160 C C . GLY B 1 420 ? 26.922 25.797 7.043 1 89.12 420 GLY B C 1
ATOM 7161 O O . GLY B 1 420 ? 26.906 26.656 6.172 1 89.12 420 GLY B O 1
ATOM 7162 N N . ALA B 1 421 ? 26.703 24.547 6.824 1 91.31 421 ALA B N 1
ATOM 7163 C CA . ALA B 1 421 ? 26.344 24.125 5.473 1 91.31 421 ALA B CA 1
ATOM 7164 C C . ALA B 1 421 ? 25.266 23.047 5.512 1 91.31 421 ALA B C 1
ATOM 7166 O O . ALA B 1 421 ? 25.109 22.359 6.52 1 91.31 421 ALA B O 1
ATOM 7167 N N . PRO B 1 422 ? 24.5 22.984 4.355 1 93.19 422 PRO B N 1
ATOM 7168 C CA . PRO B 1 422 ? 23.531 21.891 4.289 1 93.19 422 PRO B CA 1
ATOM 7169 C C . PRO B 1 422 ? 24.188 20.516 4.172 1 93.19 422 PRO B C 1
ATOM 7171 O O . PRO B 1 422 ? 25.375 20.422 3.84 1 93.19 422 PRO B O 1
ATOM 7174 N N . PRO B 1 423 ? 23.422 19.453 4.492 1 92.19 423 PRO B N 1
ATOM 7175 C CA . PRO B 1 423 ? 23.953 18.109 4.242 1 92.19 423 PRO B CA 1
ATOM 7176 C C . PRO B 1 423 ? 24.422 17.922 2.803 1 92.19 423 PRO B C 1
ATOM 7178 O O . PRO B 1 423 ? 23.906 18.578 1.891 1 92.19 423 PRO B O 1
ATOM 7181 N N . GLN B 1 424 ? 25.375 17.062 2.621 1 87.31 424 GLN B N 1
ATOM 7182 C CA . GLN B 1 424 ? 25.938 16.828 1.298 1 87.31 424 GLN B CA 1
ATOM 7183 C C . GLN B 1 424 ? 24.859 16.344 0.321 1 87.31 424 GLN B C 1
ATOM 7185 O O . GLN B 1 424 ? 24.078 15.453 0.641 1 87.31 424 GLN B O 1
ATOM 7190 N N . PRO B 1 425 ? 24.844 17 -0.824 1 90.44 425 PRO B N 1
ATOM 7191 C CA . PRO B 1 425 ? 23.828 16.609 -1.806 1 90.44 425 PRO B CA 1
ATOM 7192 C C . PRO B 1 425 ? 24.078 15.227 -2.404 1 90.44 425 PRO B C 1
ATOM 7194 O O . PRO B 1 425 ? 25.234 14.844 -2.613 1 90.44 425 PRO B O 1
ATOM 7197 N N . ASP B 1 426 ? 23 14.516 -2.672 1 87.25 426 ASP B N 1
ATOM 7198 C CA . ASP B 1 426 ? 23.062 13.227 -3.361 1 87.25 426 ASP B CA 1
ATOM 7199 C C . ASP B 1 426 ? 23.062 13.414 -4.879 1 87.25 426 ASP B C 1
ATOM 7201 O O . ASP B 1 426 ? 22.734 14.492 -5.375 1 87.25 426 ASP B O 1
ATOM 7205 N N . PRO B 1 427 ? 23.422 12.422 -5.582 1 81.69 427 PRO B N 1
ATOM 7206 C CA . PRO B 1 427 ? 23.391 12.523 -7.043 1 81.69 427 PRO B CA 1
ATOM 7207 C C . PRO B 1 427 ? 22 12.82 -7.578 1 81.69 427 PRO B C 1
ATOM 7209 O O . PRO B 1 427 ? 21 12.312 -7.047 1 81.69 427 PRO B O 1
ATOM 7212 N N . ASN B 1 428 ? 22 13.602 -8.695 1 84.12 428 ASN B N 1
ATOM 7213 C CA . ASN B 1 428 ? 20.75 14.07 -9.273 1 84.12 428 ASN B CA 1
ATOM 7214 C C . ASN B 1 428 ? 19.953 12.93 -9.891 1 84.12 428 ASN B C 1
ATOM 7216 O O . ASN B 1 428 ? 18.734 13.047 -10.094 1 84.12 428 ASN B O 1
ATOM 7220 N N . CYS B 1 429 ? 20.5 11.883 -10.203 1 78.44 429 CYS B N 1
ATOM 7221 C CA . CYS B 1 429 ? 19.859 10.766 -10.883 1 78.44 429 CYS B CA 1
ATOM 7222 C C . CYS B 1 429 ? 18.766 10.156 -10.008 1 78.44 429 CYS B C 1
ATOM 7224 O O . CYS B 1 429 ? 17.844 9.516 -10.516 1 78.44 429 CYS B O 1
ATOM 7226 N N . TRP B 1 430 ? 18.859 10.414 -8.68 1 81.5 430 TRP B N 1
ATOM 7227 C CA . TRP B 1 430 ? 17.844 9.898 -7.766 1 81.5 430 TRP B CA 1
ATOM 7228 C C . TRP B 1 430 ? 16.484 10.531 -8.039 1 81.5 430 TRP B C 1
ATOM 7230 O O . TRP B 1 430 ? 15.445 9.969 -7.691 1 81.5 430 TRP B O 1
ATOM 7240 N N . PHE B 1 431 ? 16.5 11.617 -8.617 1 86 431 PHE B N 1
ATOM 7241 C CA . PHE B 1 431 ? 15.266 12.383 -8.773 1 86 431 PHE B CA 1
ATOM 7242 C C . PHE B 1 431 ? 14.797 12.359 -10.227 1 86 431 PHE B C 1
ATOM 7244 O O . PHE B 1 431 ? 13.859 13.07 -10.594 1 86 431 PHE B O 1
ATOM 7251 N N . ASP B 1 432 ? 15.492 11.578 -11.023 1 75 432 ASP B N 1
ATOM 7252 C CA . ASP B 1 432 ? 15.094 11.391 -12.414 1 75 432 ASP B CA 1
ATOM 7253 C C . ASP B 1 432 ? 14.375 10.055 -12.602 1 75 432 ASP B C 1
ATOM 7255 O O . ASP B 1 432 ? 14.992 8.992 -12.484 1 75 432 ASP B O 1
ATOM 7259 N N . PRO B 1 433 ? 13.086 10.188 -12.844 1 65 433 PRO B N 1
ATOM 7260 C CA . PRO B 1 433 ? 12.336 8.938 -12.977 1 65 433 PRO B CA 1
ATOM 7261 C C . PRO B 1 433 ? 12.836 8.07 -14.125 1 65 433 PRO B C 1
ATOM 7263 O O . PRO B 1 433 ? 12.625 6.855 -14.125 1 65 433 PRO B O 1
ATOM 7266 N N . ASN B 1 434 ? 13.406 8.695 -15.086 1 56.28 434 ASN B N 1
ATOM 7267 C CA . ASN B 1 434 ? 13.797 7.98 -16.297 1 56.28 434 ASN B CA 1
ATOM 7268 C C . ASN B 1 434 ? 15.211 7.418 -16.188 1 56.28 434 ASN B C 1
ATOM 7270 O O . ASN B 1 434 ? 15.641 6.629 -17.031 1 56.28 434 ASN B O 1
ATOM 7274 N N . ASN B 1 435 ? 15.898 8.055 -15.117 1 52.94 435 ASN B N 1
ATOM 7275 C CA . ASN B 1 435 ? 17.281 7.621 -15 1 52.94 435 ASN B CA 1
ATOM 7276 C C . ASN B 1 435 ? 17.5 6.789 -13.742 1 52.94 435 ASN B C 1
ATOM 7278 O O . ASN B 1 435 ? 16.953 7.094 -12.68 1 52.94 435 ASN B O 1
ATOM 7282 N N . LEU B 1 436 ? 17.781 5.566 -13.93 1 48.66 436 LEU B N 1
ATOM 7283 C CA . LEU B 1 436 ? 18.094 4.707 -12.797 1 48.66 436 LEU B CA 1
ATOM 7284 C C . LEU B 1 436 ? 19.328 5.211 -12.047 1 48.66 436 LEU B C 1
ATOM 7286 O O . LEU B 1 436 ? 20.375 5.434 -12.656 1 48.66 436 LEU B O 1
ATOM 7290 N N . CYS B 1 437 ? 19.141 6.129 -10.891 1 54.28 437 CYS B N 1
ATOM 7291 C CA . CYS B 1 437 ? 20.266 6.707 -10.156 1 54.28 437 CYS B CA 1
ATOM 7292 C C . CYS B 1 437 ? 21.094 5.621 -9.477 1 54.28 437 CYS B C 1
ATOM 7294 O O . CYS B 1 437 ? 20.531 4.719 -8.852 1 54.28 437 CYS B O 1
ATOM 7296 N N . THR B 1 438 ? 22.156 5.211 -10.023 1 44.84 438 THR B N 1
ATOM 7297 C CA . THR B 1 438 ? 23.094 4.277 -9.398 1 44.84 438 THR B CA 1
ATOM 7298 C C . THR B 1 438 ? 23.672 4.871 -8.125 1 44.84 438 THR B C 1
ATOM 7300 O O . THR B 1 438 ? 23.891 6.078 -8.039 1 44.84 438 THR B O 1
ATOM 7303 N N . GLY B 1 439 ? 23.172 4.879 -7.02 1 39.41 439 GLY B N 1
ATOM 7304 C CA . GLY B 1 439 ? 23.594 5.449 -5.754 1 39.41 439 GLY B CA 1
ATOM 7305 C C . GLY B 1 439 ? 24.938 6.156 -5.836 1 39.41 439 GLY B C 1
ATOM 7306 O O . GLY B 1 439 ? 25 7.387 -5.789 1 39.41 439 GLY B O 1
ATOM 7307 N N . GLY B 1 440 ? 26.047 5.457 -5.172 1 34.34 440 GLY B N 1
ATOM 7308 C CA . GLY B 1 440 ? 27.297 6.07 -4.746 1 34.34 440 GLY B CA 1
ATOM 7309 C C . GLY B 1 440 ? 28.016 6.82 -5.859 1 34.34 440 GLY B C 1
ATOM 7310 O O . GLY B 1 440 ? 28.922 7.609 -5.602 1 34.34 440 GLY B O 1
ATOM 7311 N N . GLU B 1 441 ? 28.531 6.016 -6.922 1 31.92 441 GLU B N 1
ATOM 7312 C CA . GLU B 1 441 ? 29.625 6.68 -7.609 1 31.92 441 GLU B CA 1
ATOM 7313 C C . GLU B 1 441 ? 29.188 7.996 -8.234 1 31.92 441 GLU B C 1
ATOM 7315 O O . GLU B 1 441 ? 28.156 8.047 -8.922 1 31.92 441 GLU B O 1
ATOM 7320 N N . ALA B 1 442 ? 29.328 9.055 -7.484 1 30.94 442 ALA B N 1
ATOM 7321 C CA . ALA B 1 442 ? 29.5 10.305 -8.227 1 30.94 442 ALA B CA 1
ATOM 7322 C C . ALA B 1 442 ? 29.75 10.031 -9.703 1 30.94 442 ALA B C 1
ATOM 7324 O O . ALA B 1 442 ? 30.516 9.125 -10.055 1 30.94 442 ALA B O 1
ATOM 7325 N N . SER B 1 443 ? 28.812 10.234 -10.57 1 31.23 443 SER B N 1
ATOM 7326 C CA . SER B 1 443 ? 29.172 10.281 -11.984 1 31.23 443 SER B CA 1
ATOM 7327 C C . SER B 1 443 ? 30.656 10.602 -12.164 1 31.23 443 SER B C 1
ATOM 7329 O O . SER B 1 443 ? 31.094 11.719 -11.883 1 31.23 443 SER B O 1
ATOM 7331 N N . LEU B 1 444 ? 31.594 9.961 -11.672 1 29.67 444 LEU B N 1
ATOM 7332 C CA . LEU B 1 444 ? 32.844 10.18 -12.391 1 29.67 444 LEU B CA 1
ATOM 7333 C C . LEU B 1 444 ? 32.594 10.406 -13.883 1 29.67 444 LEU B C 1
ATOM 7335 O O . LEU B 1 444 ? 32.094 9.508 -14.57 1 29.67 444 LEU B O 1
ATOM 7339 N N . ARG B 1 445 ? 32.062 11.5 -14.188 1 31.78 445 ARG B N 1
ATOM 7340 C CA . ARG B 1 445 ? 31.766 12.086 -15.492 1 31.78 445 ARG B CA 1
ATOM 7341 C C . ARG B 1 445 ? 32.688 11.508 -16.562 1 31.78 445 ARG B C 1
ATOM 7343 O O . ARG B 1 445 ? 33.844 11.219 -16.297 1 31.78 445 ARG B O 1
ATOM 7350 N N . SER B 1 446 ? 32.25 10.953 -17.656 1 35.81 446 SER B N 1
ATOM 7351 C CA . SER B 1 446 ? 32.969 10.906 -18.906 1 35.81 446 SER B CA 1
ATOM 7352 C C . SER B 1 446 ? 34.062 11.977 -18.953 1 35.81 446 SER B C 1
ATOM 7354 O O . SER B 1 446 ? 35.156 11.734 -19.484 1 35.81 446 SER B O 1
ATOM 7356 N N . GLY B 1 447 ? 33.781 13 -18.172 1 34.41 447 GLY B N 1
ATOM 7357 C CA . GLY B 1 447 ? 34.719 14.102 -18.203 1 34.41 447 GLY B CA 1
ATOM 7358 C C . GLY B 1 447 ? 35.938 13.867 -17.312 1 34.41 447 GLY B C 1
ATOM 7359 O O . GLY B 1 447 ? 37.062 14.234 -17.688 1 34.41 447 GLY B O 1
ATOM 7360 N N . TYR B 1 448 ? 35.688 13.32 -16.141 1 38.78 448 TYR B N 1
ATOM 7361 C CA . TYR B 1 448 ? 36.875 13.078 -15.305 1 38.78 448 TYR B CA 1
ATOM 7362 C C . TYR B 1 448 ? 37.656 11.883 -15.82 1 38.78 448 TYR B C 1
ATOM 7364 O O . TYR B 1 448 ? 38.906 11.898 -15.797 1 38.78 448 TYR B O 1
ATOM 7372 N N . PHE B 1 449 ? 36.938 10.859 -16.219 1 40.84 449 PHE B N 1
ATOM 7373 C CA . PHE B 1 449 ? 37.594 9.805 -16.984 1 40.84 449 PHE B CA 1
ATOM 7374 C C . PHE B 1 449 ? 38.188 10.375 -18.266 1 40.84 449 PHE B C 1
ATOM 7376 O O . PHE B 1 449 ? 39.312 10.039 -18.625 1 40.84 449 PHE B O 1
ATOM 7383 N N . LEU B 1 450 ? 37.406 11.18 -18.812 1 44.56 450 LEU B N 1
ATOM 7384 C CA . LEU B 1 450 ? 37.938 11.961 -19.938 1 44.56 450 LEU B CA 1
ATOM 7385 C C . LEU B 1 450 ? 39.062 12.883 -19.469 1 44.56 450 LEU B C 1
ATOM 7387 O O . LEU B 1 450 ? 40.094 13.016 -20.141 1 44.56 450 LEU B O 1
ATOM 7391 N N . ARG B 1 451 ? 38.875 13.336 -18.281 1 46.59 451 ARG B N 1
ATOM 7392 C CA . ARG B 1 451 ? 39.938 14.195 -17.719 1 46.59 451 ARG B CA 1
ATOM 7393 C C . ARG B 1 451 ? 41.125 13.375 -17.297 1 46.59 451 ARG B C 1
ATOM 7395 O O . ARG B 1 451 ? 42.281 13.789 -17.516 1 46.59 451 ARG B O 1
ATOM 7402 N N . LEU B 1 452 ? 40.844 12.258 -16.766 1 48.56 452 LEU B N 1
ATOM 7403 C CA . LEU B 1 452 ? 41.969 11.367 -16.391 1 48.56 452 LEU B CA 1
ATOM 7404 C C . LEU B 1 452 ? 42.625 10.789 -17.641 1 48.56 452 LEU B C 1
ATOM 7406 O O . LEU B 1 452 ? 43.844 10.703 -17.719 1 48.56 452 LEU B O 1
ATOM 7410 N N . ILE B 1 453 ? 41.781 10.422 -18.578 1 52.44 453 ILE B N 1
ATOM 7411 C CA . ILE B 1 453 ? 42.312 10.016 -19.875 1 52.44 453 ILE B CA 1
ATOM 7412 C C . ILE B 1 453 ? 43.062 11.18 -20.516 1 52.44 453 ILE B C 1
ATOM 7414 O O . ILE B 1 453 ? 44.156 11.008 -21 1 52.44 453 ILE B O 1
ATOM 7418 N N . ILE B 1 454 ? 42.469 12.312 -20.312 1 56.31 454 ILE B N 1
ATOM 7419 C CA . ILE B 1 454 ? 43.062 13.508 -20.875 1 56.31 454 ILE B CA 1
ATOM 7420 C C . ILE B 1 454 ? 44.344 13.859 -20.109 1 56.31 454 ILE B C 1
ATOM 7422 O O . ILE B 1 454 ? 45.375 14.156 -20.719 1 56.31 454 ILE B O 1
ATOM 7426 N N . THR B 1 455 ? 44.375 13.68 -18.859 1 58.41 455 THR B N 1
ATOM 7427 C CA . THR B 1 455 ? 45.562 13.984 -18.062 1 58.41 455 THR B CA 1
ATOM 7428 C C . THR B 1 455 ? 46.656 12.945 -18.297 1 58.41 455 THR B C 1
ATOM 7430 O O . THR B 1 455 ? 47.844 13.289 -18.391 1 58.41 455 THR B O 1
ATOM 7433 N N . THR B 1 456 ? 46.25 11.703 -18.453 1 59.75 456 THR B N 1
ATOM 7434 C CA . THR B 1 456 ? 47.25 10.672 -18.766 1 59.75 456 THR B CA 1
ATOM 7435 C C . THR B 1 456 ? 47.812 10.883 -20.172 1 59.75 456 THR B C 1
ATOM 7437 O O . THR B 1 456 ? 49 10.703 -20.391 1 59.75 456 THR B O 1
ATOM 7440 N N . ILE B 1 457 ? 46.906 11.32 -21.062 1 61.44 457 ILE B N 1
ATOM 7441 C CA . ILE B 1 457 ? 47.344 11.641 -22.422 1 61.44 457 ILE B CA 1
ATOM 7442 C C . ILE B 1 457 ? 48.25 12.859 -22.391 1 61.44 457 ILE B C 1
ATOM 7444 O O . ILE B 1 457 ? 49.312 12.867 -23.031 1 61.44 457 ILE B O 1
ATOM 7448 N N . ILE B 1 458 ? 47.938 13.789 -21.516 1 61.62 458 ILE B N 1
ATOM 7449 C CA . ILE B 1 458 ? 48.75 15 -21.406 1 61.62 458 ILE B CA 1
ATOM 7450 C C . ILE B 1 458 ? 50.094 14.672 -20.766 1 61.62 458 ILE B C 1
ATOM 7452 O O . ILE B 1 458 ? 51.125 15.117 -21.234 1 61.62 458 ILE B O 1
ATOM 7456 N N . ILE B 1 459 ? 50.062 13.797 -19.812 1 63.84 459 ILE B N 1
ATOM 7457 C CA . ILE B 1 459 ? 51.312 13.406 -19.141 1 63.84 459 ILE B CA 1
ATOM 7458 C C . ILE B 1 459 ? 52.188 12.586 -20.094 1 63.84 459 ILE B C 1
ATOM 7460 O O . ILE B 1 459 ? 53.406 12.789 -20.172 1 63.84 459 ILE B O 1
ATOM 7464 N N . THR B 1 460 ? 51.562 11.758 -20.906 1 64.31 460 THR B N 1
ATOM 7465 C CA . THR B 1 460 ? 52.281 10.977 -21.891 1 64.31 460 THR B CA 1
ATOM 7466 C C . THR B 1 460 ? 52.844 11.891 -22.969 1 64.31 460 THR B C 1
ATOM 7468 O O . THR B 1 460 ? 54 11.703 -23.406 1 64.31 460 THR B O 1
ATOM 7471 N N . ILE B 1 461 ? 52.125 12.906 -23.266 1 65.69 461 ILE B N 1
ATOM 7472 C CA . ILE B 1 461 ? 52.562 13.867 -24.266 1 65.69 461 ILE B CA 1
ATOM 7473 C C . ILE B 1 461 ? 53.719 14.695 -23.703 1 65.69 461 ILE B C 1
ATOM 7475 O O . ILE B 1 461 ? 54.719 14.93 -24.375 1 65.69 461 ILE B O 1
ATOM 7479 N N . ILE B 1 462 ? 53.625 15.023 -22.453 1 64.31 462 ILE B N 1
ATOM 7480 C CA . ILE B 1 462 ? 54.656 15.805 -21.797 1 64.31 462 ILE B CA 1
ATOM 7481 C C . ILE B 1 462 ? 55.938 14.961 -21.656 1 64.31 462 ILE B C 1
ATOM 7483 O O . ILE B 1 462 ? 57.031 15.438 -21.938 1 64.31 462 ILE B O 1
ATOM 7487 N N . ILE B 1 463 ? 55.719 13.719 -21.359 1 64.06 463 ILE B N 1
ATOM 7488 C CA . ILE B 1 463 ? 56.844 12.805 -21.203 1 64.06 463 ILE B CA 1
ATOM 7489 C C . ILE B 1 463 ? 57.5 12.586 -22.562 1 64.06 463 ILE B C 1
ATOM 7491 O O . ILE B 1 463 ? 58.75 12.633 -22.672 1 64.06 463 ILE B O 1
ATOM 7495 N N . ILE B 1 464 ? 56.688 12.523 -23.562 1 63.78 464 ILE B N 1
ATOM 7496 C CA . ILE B 1 464 ? 57.188 12.352 -24.922 1 63.78 464 ILE B CA 1
ATOM 7497 C C . ILE B 1 464 ? 57.906 13.617 -25.359 1 63.78 464 ILE B C 1
ATOM 7499 O O . ILE B 1 464 ? 59 13.547 -25.938 1 63.78 464 ILE B O 1
ATOM 7503 N N . THR B 1 465 ? 57.438 14.742 -25.016 1 65.25 465 THR B N 1
ATOM 7504 C CA . THR B 1 465 ? 58.062 16.016 -25.375 1 65.25 465 THR B CA 1
ATOM 7505 C C . THR B 1 465 ? 59.375 16.203 -24.625 1 65.25 465 THR B C 1
ATOM 7507 O O . THR B 1 465 ? 60.344 16.641 -25.219 1 65.25 465 THR B O 1
ATOM 7510 N N . ILE B 1 466 ? 59.375 15.805 -23.391 1 61.44 466 ILE B N 1
ATOM 7511 C CA . ILE B 1 466 ? 60.594 15.914 -22.594 1 61.44 466 ILE B CA 1
ATOM 7512 C C . ILE B 1 466 ? 61.656 14.977 -23.156 1 61.44 466 ILE B C 1
ATOM 7514 O O . ILE B 1 466 ? 62.812 15.367 -23.297 1 61.44 466 ILE B O 1
ATOM 7518 N N . ILE B 1 467 ? 61.156 13.852 -23.547 1 61.47 467 ILE B N 1
ATOM 7519 C CA . ILE B 1 467 ? 62.062 12.875 -24.125 1 61.47 467 ILE B CA 1
ATOM 7520 C C . ILE B 1 467 ? 62.625 13.414 -25.453 1 61.47 467 ILE B C 1
ATOM 7522 O O . ILE B 1 467 ? 63.812 13.32 -25.719 1 61.47 467 ILE B O 1
ATOM 7526 N N . ILE B 1 468 ? 61.812 14.055 -26.125 1 60.91 468 ILE B N 1
ATOM 7527 C CA . ILE B 1 468 ? 62.188 14.641 -27.406 1 60.91 468 ILE B CA 1
ATOM 7528 C C . ILE B 1 468 ? 63.156 15.789 -27.156 1 60.91 468 ILE B C 1
ATOM 7530 O O . ILE B 1 468 ? 64.188 15.883 -27.828 1 60.91 468 ILE B O 1
ATOM 7534 N N . VAL B 1 469 ? 62.875 16.562 -26.219 1 60.09 469 VAL B N 1
ATOM 7535 C CA . VAL B 1 469 ? 63.719 17.734 -25.922 1 60.09 469 VAL B CA 1
ATOM 7536 C C . VAL B 1 469 ? 65.062 17.266 -25.422 1 60.09 469 VAL B C 1
ATOM 7538 O O . VAL B 1 469 ? 66.125 17.797 -25.828 1 60.09 469 VAL B O 1
ATOM 7541 N N . ILE B 1 470 ? 65.062 16.281 -24.609 1 58.41 470 ILE B N 1
ATOM 7542 C CA . ILE B 1 470 ? 66.312 15.75 -24.078 1 58.41 470 ILE B CA 1
ATOM 7543 C C . ILE B 1 470 ? 67.125 15.125 -25.203 1 58.41 470 ILE B C 1
ATOM 7545 O O . ILE B 1 470 ? 68.375 15.328 -25.281 1 58.41 470 ILE B O 1
ATOM 7549 N N . THR B 1 471 ? 66.375 14.5 -26.094 1 56.62 471 THR B N 1
ATOM 7550 C CA . THR B 1 471 ? 67.062 13.891 -27.234 1 56.62 471 THR B CA 1
ATOM 7551 C C . THR B 1 471 ? 67.625 14.961 -28.172 1 56.62 471 THR B C 1
ATOM 7553 O O . THR B 1 471 ? 68.75 14.844 -28.672 1 56.62 471 THR B O 1
ATOM 7556 N N . ILE B 1 472 ? 66.938 16.016 -28.281 1 57.59 472 ILE B N 1
ATOM 7557 C CA . ILE B 1 472 ? 67.375 17.109 -29.141 1 57.59 472 ILE B CA 1
ATOM 7558 C C . ILE B 1 472 ? 68.562 17.828 -28.484 1 57.59 472 ILE B C 1
ATOM 7560 O O . ILE B 1 472 ? 69.562 18.156 -29.156 1 57.59 472 ILE B O 1
ATOM 7564 N N . ASN B 1 473 ? 68.438 18.156 -27.25 1 53.34 473 ASN B N 1
ATOM 7565 C CA . ASN B 1 473 ? 69.5 18.875 -26.562 1 53.34 473 ASN B CA 1
ATOM 7566 C C . ASN B 1 473 ? 70.812 18.047 -26.516 1 53.34 473 ASN B C 1
ATOM 7568 O O . ASN B 1 473 ? 71.875 18.594 -26.625 1 53.34 473 ASN B O 1
ATOM 7572 N N . ASN B 1 474 ? 70.625 16.734 -26.312 1 49.94 474 ASN B N 1
ATOM 7573 C CA . ASN B 1 474 ? 71.812 15.883 -26.328 1 49.94 474 ASN B CA 1
ATOM 7574 C C . ASN B 1 474 ? 72.375 15.789 -27.734 1 49.94 474 ASN B C 1
ATOM 7576 O O . ASN B 1 474 ? 73.625 15.664 -27.891 1 49.94 474 ASN B O 1
ATOM 7580 N N . SER B 1 475 ? 71.5 15.844 -28.703 1 49.31 475 SER B N 1
ATOM 7581 C CA . SER B 1 475 ? 72 15.875 -30.062 1 49.31 475 SER B CA 1
ATOM 7582 C C . SER B 1 475 ? 72.688 17.188 -30.359 1 49.31 475 SER B C 1
ATOM 7584 O O . SER B 1 475 ? 73.688 17.203 -31.078 1 49.31 475 SER B O 1
ATOM 7586 N N . ASN B 1 476 ? 72.188 18.297 -29.859 1 47.22 476 ASN B N 1
ATOM 7587 C CA . ASN B 1 476 ? 72.812 19.562 -30.141 1 47.22 476 ASN B CA 1
ATOM 7588 C C . ASN B 1 476 ? 74.188 19.656 -29.453 1 47.22 476 ASN B C 1
ATOM 7590 O O . ASN B 1 476 ? 75.125 20.297 -29.969 1 47.22 476 ASN B O 1
ATOM 7594 N N . ASN B 1 477 ? 74.375 19.25 -28.234 1 43.31 477 ASN B N 1
ATOM 7595 C CA . ASN B 1 477 ? 75.688 19.422 -27.656 1 43.31 477 ASN B CA 1
ATOM 7596 C C . ASN B 1 477 ? 76.688 18.484 -28.297 1 43.31 477 ASN B C 1
ATOM 7598 O O . ASN B 1 477 ? 77.875 18.547 -27.984 1 43.31 477 ASN B O 1
ATOM 7602 N N . ASN B 1 478 ? 76.375 17.203 -28.547 1 40.5 478 ASN B N 1
ATOM 7603 C CA . ASN B 1 478 ? 77.375 16.484 -29.281 1 40.5 478 ASN B CA 1
ATOM 7604 C C . ASN B 1 478 ? 77.5 16.953 -30.734 1 40.5 478 ASN B C 1
ATOM 7606 O O . ASN B 1 478 ? 76.5 16.859 -31.484 1 40.5 478 ASN B O 1
ATOM 7610 N N . ASN B 1 479 ? 78.25 18.047 -30.922 1 36.97 479 ASN B N 1
ATOM 7611 C CA . ASN B 1 479 ? 78.562 18.766 -32.156 1 36.97 479 ASN B CA 1
ATOM 7612 C C . ASN B 1 479 ? 78.5 17.859 -33.375 1 36.97 479 ASN B C 1
ATOM 7614 O O . ASN B 1 479 ? 78.25 18.328 -34.469 1 36.97 479 ASN B O 1
ATOM 7618 N N . ASN B 1 480 ? 79.375 16.766 -33.375 1 33.66 480 ASN B N 1
ATOM 7619 C CA . ASN B 1 480 ? 79.688 16.203 -34.688 1 33.66 480 ASN B CA 1
ATOM 7620 C C . ASN B 1 480 ? 78.562 15.312 -35.219 1 33.66 480 ASN B C 1
ATOM 7622 O O . ASN B 1 480 ? 78.688 14.719 -36.281 1 33.66 480 ASN B O 1
ATOM 7626 N N . ASN B 1 481 ? 78.062 14.359 -34.375 1 33.69 481 ASN B N 1
ATOM 7627 C CA . ASN B 1 481 ? 77.375 13.258 -35.031 1 33.69 481 ASN B CA 1
ATOM 7628 C C . ASN B 1 481 ? 76 13.656 -35.5 1 33.69 481 ASN B C 1
ATOM 7630 O O . ASN B 1 481 ? 75.25 14.352 -34.781 1 33.69 481 ASN B O 1
ATOM 7634 N N . PRO B 1 482 ? 75.625 13.359 -36.812 1 31.69 482 PRO B N 1
ATOM 7635 C CA . PRO B 1 482 ?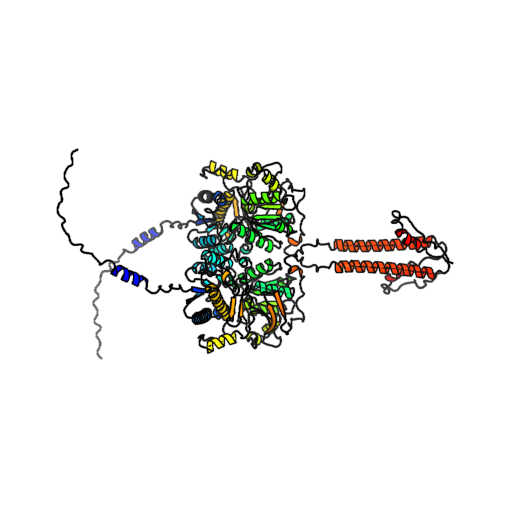 74.5 13.844 -37.625 1 31.69 482 PRO B CA 1
ATOM 7636 C C . PRO B 1 482 ? 73.125 13.703 -36.906 1 31.69 482 PRO B C 1
ATOM 7638 O O . PRO B 1 482 ? 73.062 12.977 -35.906 1 31.69 482 PRO B O 1
ATOM 7641 N N . GLY B 1 483 ? 72 14.336 -37.406 1 28.38 483 GLY B N 1
ATOM 7642 C CA . GLY B 1 483 ? 70.625 14.641 -37.219 1 28.38 483 GLY B CA 1
ATOM 7643 C C . GLY B 1 483 ? 69.75 13.414 -36.906 1 28.38 483 GLY B C 1
ATOM 7644 O O . GLY B 1 483 ? 69.875 12.406 -37.625 1 28.38 483 GLY B O 1
ATOM 7645 N N . ILE B 1 484 ? 69.625 12.945 -35.688 1 31.36 484 ILE B N 1
ATOM 7646 C CA . ILE B 1 484 ? 68.625 11.984 -35.344 1 31.36 484 ILE B CA 1
ATOM 7647 C C . ILE B 1 484 ? 67.375 12.266 -36.188 1 31.36 484 ILE B C 1
ATOM 7649 O O . ILE B 1 484 ? 66.75 13.352 -36.125 1 31.36 484 ILE B O 1
ATOM 7653 N N . CYS B 1 485 ? 67.125 11.641 -37.469 1 26.52 485 CYS B N 1
ATOM 7654 C CA . CYS B 1 485 ? 66.062 11.727 -38.469 1 26.52 485 CYS B CA 1
ATOM 7655 C C . CYS B 1 485 ? 64.75 11.625 -37.812 1 26.52 485 CYS B C 1
ATOM 7657 O O . CYS B 1 485 ? 64.438 10.641 -37.125 1 26.52 485 CYS B O 1
ATOM 7659 N N . TYR B 1 486 ? 64.125 12.703 -37.344 1 29.36 486 TYR B N 1
ATOM 7660 C CA . TYR B 1 486 ? 62.719 12.961 -37.094 1 29.36 486 TYR B CA 1
ATOM 7661 C C . TYR B 1 486 ? 61.875 12.211 -38.094 1 29.36 486 TYR B C 1
ATOM 7663 O O . TYR B 1 486 ? 60.625 12.344 -38.094 1 29.36 486 TYR B O 1
ATOM 7671 N N . SER B 1 487 ? 62.469 11.43 -39.188 1 28.84 487 SER B N 1
ATOM 7672 C CA . SER B 1 487 ? 61.625 10.852 -40.25 1 28.84 487 SER B CA 1
ATOM 7673 C C . SER B 1 487 ? 60.781 9.695 -39.719 1 28.84 487 SER B C 1
ATOM 7675 O O . SER B 1 487 ? 59.812 9.281 -40.375 1 28.84 487 SER B O 1
ATOM 7677 N N . ALA B 1 488 ? 61.25 8.945 -38.75 1 30.12 488 ALA B N 1
ATOM 7678 C CA . ALA B 1 488 ? 60.469 7.746 -38.469 1 30.12 488 ALA B CA 1
ATOM 7679 C C . ALA B 1 488 ? 59.094 8.117 -37.875 1 30.12 488 ALA B C 1
ATOM 7681 O O . ALA B 1 488 ? 58.094 7.438 -38.125 1 30.12 488 ALA B O 1
ATOM 7682 N N . LEU B 1 489 ? 58.969 9.117 -37.094 1 30.39 489 LEU B N 1
ATOM 7683 C CA . LEU B 1 489 ? 57.625 9.391 -36.594 1 30.39 489 LEU B CA 1
ATOM 7684 C C . LEU B 1 489 ? 56.719 9.914 -37.688 1 30.39 489 LEU B C 1
ATOM 7686 O O . LEU B 1 489 ? 55.5 9.758 -37.625 1 30.39 489 LEU B O 1
ATOM 7690 N N . LEU B 1 490 ? 57.188 10.594 -38.75 1 27.66 490 LEU B N 1
ATOM 7691 C CA . LEU B 1 490 ? 56.312 11.078 -39.812 1 27.66 490 LEU B CA 1
ATOM 7692 C C . LEU B 1 490 ? 55.844 9.93 -40.719 1 27.66 490 LEU B C 1
ATOM 7694 O O . LEU B 1 490 ? 54.906 10.078 -41.5 1 27.66 490 LEU B O 1
ATOM 7698 N N . ARG B 1 491 ? 56.469 8.766 -40.844 1 30.02 491 ARG B N 1
ATOM 7699 C CA . ARG B 1 491 ? 56 7.746 -41.781 1 30.02 491 ARG B CA 1
ATOM 7700 C C . ARG B 1 491 ? 54.688 7.141 -41.281 1 30.02 491 ARG B C 1
ATOM 7702 O O . ARG B 1 491 ? 54.031 6.355 -41.969 1 30.02 491 ARG B O 1
ATOM 7709 N N . LEU B 1 492 ? 54.25 7.219 -40.062 1 29.2 492 LEU B N 1
ATOM 7710 C CA . LEU B 1 492 ? 52.938 6.699 -39.781 1 29.2 492 LEU B CA 1
ATOM 7711 C C . LEU B 1 492 ? 51.844 7.535 -40.469 1 29.2 492 LEU B C 1
ATOM 7713 O O . LEU B 1 492 ? 50.719 7.086 -40.625 1 29.2 492 LEU B O 1
ATOM 7717 N N . ARG B 1 493 ? 52.031 8.766 -40.938 1 27.06 493 ARG B N 1
ATOM 7718 C CA . ARG B 1 493 ? 51 9.461 -41.688 1 27.06 493 ARG B CA 1
ATOM 7719 C C . ARG B 1 493 ? 50.938 8.992 -43.125 1 27.06 493 ARG B C 1
ATOM 7721 O O . ARG B 1 493 ? 49.969 9.266 -43.844 1 27.06 493 ARG B O 1
ATOM 7728 N N . ASP B 1 494 ? 51.938 8.547 -43.812 1 29.33 494 ASP B N 1
ATOM 7729 C CA . ASP B 1 494 ? 51.844 8.367 -45.25 1 29.33 494 ASP B CA 1
ATOM 7730 C C . ASP B 1 494 ? 51.062 7.121 -45.625 1 29.33 494 ASP B C 1
ATOM 7732 O O . ASP B 1 494 ? 51.031 6.711 -46.781 1 29.33 494 ASP B O 1
ATOM 7736 N N . VAL B 1 495 ? 50.562 6.258 -44.875 1 28.28 495 VAL B N 1
ATOM 7737 C CA . VAL B 1 495 ? 49.781 5.188 -45.5 1 28.28 495 VAL B CA 1
ATOM 7738 C C . VAL B 1 495 ? 48.5 5.77 -46.125 1 28.28 495 VAL B C 1
ATOM 7740 O O . VAL B 1 495 ? 47.781 5.066 -46.844 1 28.28 495 VAL B O 1
ATOM 7743 N N . SER B 1 496 ? 48.031 7.059 -46.156 1 25.42 496 SER B N 1
ATOM 7744 C CA . SER B 1 496 ? 46.781 7.355 -46.844 1 25.42 496 SER B CA 1
ATOM 7745 C C . SER B 1 496 ? 47.031 7.75 -48.281 1 25.42 496 SER B C 1
ATOM 7747 O O . SER B 1 496 ? 46.094 7.816 -49.094 1 25.42 496 SER B O 1
ATOM 7749 N N . LYS B 1 497 ? 48.031 8.461 -48.812 1 25.08 497 LYS B N 1
ATOM 7750 C CA . LYS B 1 497 ? 47.938 9.109 -50.125 1 25.08 497 LYS B CA 1
ATOM 7751 C C . LYS B 1 497 ? 48.094 8.102 -51.25 1 25.08 497 LYS B C 1
ATOM 7753 O O . LYS B 1 497 ? 48.281 8.477 -52.406 1 25.08 497 LYS B O 1
ATOM 7758 N N . ARG B 1 498 ? 48.219 6.957 -51.375 1 28.09 498 ARG B N 1
ATOM 7759 C CA . ARG B 1 498 ? 48.406 6.402 -52.719 1 28.09 498 ARG B CA 1
ATOM 7760 C C . ARG B 1 498 ? 47.25 6.785 -53.625 1 28.09 498 ARG B C 1
ATOM 7762 O O . ARG B 1 498 ? 46.938 6.086 -54.594 1 28.09 498 ARG B O 1
ATOM 7769 N N . PHE B 1 499 ? 46.344 7.883 -53.406 1 22.42 499 PHE B N 1
ATOM 7770 C CA . PHE B 1 499 ? 45.438 8.484 -54.375 1 22.42 499 PHE B CA 1
ATOM 7771 C C . PHE B 1 499 ? 46.219 9.352 -55.375 1 22.42 499 PHE B C 1
ATOM 7773 O O . PHE B 1 499 ? 45.969 9.305 -56.594 1 22.42 499 PHE B O 1
ATOM 7780 N N . THR B 1 500 ? 46.5 10.617 -55.438 1 21.31 500 THR B N 1
ATOM 7781 C CA . THR B 1 500 ? 46.5 11.367 -56.688 1 21.31 500 THR B CA 1
ATOM 7782 C C . THR B 1 500 ? 47.75 11.094 -57.469 1 21.31 500 THR B C 1
ATOM 7784 O O . THR B 1 500 ? 48.75 10.602 -56.938 1 21.31 500 THR B O 1
ATOM 7787 N N . GLY B 1 501 ? 48.062 11.758 -58.812 1 21.92 501 GLY B N 1
ATOM 7788 C CA . GLY B 1 501 ? 48.844 11.68 -60.031 1 21.92 501 GLY B CA 1
ATOM 7789 C C . GLY B 1 501 ? 50.344 11.891 -59.781 1 21.92 501 GLY B C 1
ATOM 7790 O O . GLY B 1 501 ? 51.156 11.406 -60.562 1 21.92 501 GLY B O 1
ATOM 7791 N N . TYR B 1 502 ? 50.781 13.227 -59.25 1 19.39 502 TYR B N 1
ATOM 7792 C CA . TYR B 1 502 ? 51.781 14.234 -59.594 1 19.39 502 TYR B CA 1
ATOM 7793 C C . TYR B 1 502 ? 53.188 13.75 -59.188 1 19.39 502 TYR B C 1
ATOM 7795 O O . TYR B 1 502 ? 53.344 12.859 -58.375 1 19.39 502 TYR B O 1
ATOM 7803 N N . THR B 1 503 ? 54.594 14.859 -59.406 1 21.34 503 THR B N 1
ATOM 7804 C CA . THR B 1 503 ? 56 15.258 -59.625 1 21.34 503 THR B CA 1
ATOM 7805 C C . THR B 1 503 ? 56.812 15.094 -58.344 1 21.34 503 THR B C 1
ATOM 7807 O O . THR B 1 503 ? 56.312 15.297 -57.25 1 21.34 503 THR B O 1
ATOM 7810 N N . VAL B 1 504 ? 58.156 15.273 -57.906 1 25.69 504 VAL B N 1
ATOM 7811 C CA . VAL B 1 504 ? 58.75 13.984 -57.562 1 25.69 504 VAL B CA 1
ATOM 7812 C C . VAL B 1 504 ? 57.75 13.117 -56.844 1 25.69 504 VAL B C 1
ATOM 7814 O O . VAL B 1 504 ? 57.656 11.906 -57.062 1 25.69 504 VAL B O 1
ATOM 7817 N N . LYS B 1 505 ? 57.656 13.297 -56.531 1 20.48 505 LYS B N 1
ATOM 7818 C CA . LYS B 1 505 ? 59.094 13.461 -56.781 1 20.48 505 LYS B CA 1
ATOM 7819 C C . LYS B 1 505 ? 59.906 13.227 -55.531 1 20.48 505 LYS B C 1
ATOM 7821 O O . LYS B 1 505 ? 61.125 13.461 -55.5 1 20.48 505 LYS B O 1
ATOM 7826 N N . CYS B 1 506 ? 59.156 13.133 -54.438 1 18.34 506 CYS B N 1
ATOM 7827 C CA . CYS B 1 506 ? 59.906 12.633 -53.281 1 18.34 506 CYS B CA 1
ATOM 7828 C C . CYS B 1 506 ? 60.75 11.43 -53.688 1 18.34 506 CYS B C 1
ATOM 7830 O O . CYS B 1 506 ? 60.406 10.289 -53.344 1 18.34 506 CYS B O 1
ATOM 7832 N N . ASN B 1 507 ? 61.031 11.195 -54.75 1 20.84 507 ASN B N 1
ATOM 7833 C CA . ASN B 1 507 ? 61.531 9.828 -54.938 1 20.84 507 ASN B CA 1
ATOM 7834 C C . ASN B 1 507 ? 62.625 9.484 -53.938 1 20.84 507 ASN B C 1
ATOM 7836 O O . ASN B 1 507 ? 62.75 8.336 -53.5 1 20.84 507 ASN B O 1
ATOM 7840 N N . ASP B 1 508 ? 63.875 10.172 -53.906 1 19.88 508 ASP B N 1
ATOM 7841 C CA . ASP B 1 508 ? 65.312 10.148 -53.625 1 19.88 508 ASP B CA 1
ATOM 7842 C C . ASP B 1 508 ? 65.562 10.516 -52.188 1 19.88 508 ASP B C 1
ATOM 7844 O O . ASP B 1 508 ? 66.688 10.867 -51.844 1 19.88 508 ASP B O 1
ATOM 7848 N N . CYS B 1 509 ? 65 10.547 -51.188 1 18.03 509 CYS B N 1
ATOM 7849 C CA . CYS B 1 509 ? 65.75 10.289 -49.938 1 18.03 509 CYS B CA 1
ATOM 7850 C C . CYS B 1 509 ? 66.562 9.023 -50.062 1 18.03 509 CYS B C 1
ATOM 7852 O O . CYS B 1 509 ? 66.062 7.918 -49.906 1 18.03 509 CYS B O 1
ATOM 7854 N N . ILE B 1 510 ? 67.625 9.344 -50.812 1 17.94 510 ILE B N 1
ATOM 7855 C CA . ILE B 1 510 ? 68.688 10.289 -51.156 1 17.94 510 ILE B CA 1
ATOM 7856 C C . ILE B 1 510 ? 69.062 11.062 -49.875 1 17.94 510 ILE B C 1
ATOM 7858 O O . ILE B 1 510 ? 68.25 11.5 -49.125 1 17.94 510 ILE B O 1
ATOM 7862 N N . PHE B 1 511 ? 70.438 11.312 -49.375 1 19.92 511 PHE B N 1
ATOM 7863 C CA . PHE B 1 511 ? 71.312 12.477 -49.125 1 19.92 511 PHE B CA 1
ATOM 7864 C C . PHE B 1 511 ? 70.938 13.617 -50.094 1 19.92 511 PHE B C 1
ATOM 7866 O O . PHE B 1 511 ? 71.562 13.742 -51.156 1 19.92 511 PHE B O 1
ATOM 7873 N N . CYS B 1 512 ? 70 13.859 -50.438 1 17.55 512 CYS B N 1
ATOM 7874 C CA . CYS B 1 512 ? 69.625 14.414 -51.75 1 17.55 512 CYS B CA 1
ATOM 7875 C C . CYS B 1 512 ? 70.562 15.547 -52.156 1 17.55 512 CYS B C 1
ATOM 7877 O O . CYS B 1 512 ? 70.938 16.359 -51.312 1 17.55 512 CYS B O 1
ATOM 7879 N N . GLY B 1 513 ? 71 15.961 -53.625 1 18.22 513 GLY B N 1
ATOM 7880 C CA . GLY B 1 513 ? 72.188 16.438 -54.375 1 18.22 513 GLY B CA 1
ATOM 7881 C C . GLY B 1 513 ? 72.625 17.828 -54 1 18.22 513 GLY B C 1
ATOM 7882 O O . GLY B 1 513 ? 71.75 18.719 -53.781 1 18.22 513 GLY B O 1
#

Radius of gyration: 41.86 Å; Cα contacts (8 Å, |Δi|>4): 1833; chains: 2; bounding box: 182×82×164 Å

Nearest PDB structures (foldseek):
  8jd5-assembly1_2  TM=6.513E-01  e=5.805E-14  Homo sapiens
  6bt5-assembly1_B  TM=6.630E-01  e=2.199E-13  Homo sapiens
  3td9-assembly1_A-2  TM=6.790E-01  e=1.113E-12  Thermotoga maritima
  4evr-assembly1_A  TM=6.575E-01  e=5.315E-12  Rhodopseudomonas palustris CGA009
  7ylt-assembly2_D  TM=6.016E-01  e=1.361E-10  Variovorax paradoxus

Secondary structure (DSSP, 8-state):
--------------------THHHHHHHHHHHHTS--------PEEEEEEE-TTT-HHHHTT-HHHHHHHHHHHHHHHHTTS--EEEEEEEPPSSHHHHHHHHHT-GGG-SEEE----GGGHHHHHHHHHHHT--EEESS---GGGG-TTT-TTEEESS--HHHHHHHHHHHHT---EEEEE-SSHHHHHHHHHHHHHHHHTT--EEEEEES---HHHHHSSTT--EEEEES--GGGT-HHHHHHHHHHHHTT--SSS-EEEESGGGGS----TT---HHHHH-HHHHHHGGGBEEEEEPP-SS-HHHHHHHHHHTTS---SS-GGGS-THHHHHHHHHHHHHHHH-STT--S--GGGGTT-EEE-SSSEEEB-TT--B---EEEEEE-SSSS-EEEEEEEETTTTEEEE-SPPP--GGGSPPPPPPGGGG-TTS---SSS----HHHHHHHHHHHHHHHHHHHHHHHHHHHHHHHHS-SS----THHHHHTTGGGTTSS--------SS---/--------------------THHHHHHHHHHHTTS--------PEEEEEEE-TTT-HHHHTT-HHHHHHHHHHHHHHHHTTS--EEEEEEE--SSHHHHHHHHHT-GGG-SEEE----GGGHHHHHHHHHHHT--EEESS---GGGG-TTT-TTEEESS--HHHHHHHHHHHHT---EEEEE-SSHHHHHHHHHHHHHHHHTT--EEEEEES---HHHHHSSTT--EEEEES--GGGT-HHHHHHHHHHHHTT-TTTT-EEEESGGGGS----TT---HHHHH-HHHHHHGGGBEEEEEPP-SS-HHHHHHHHHHTTS---SS-GGGS-THHHHHHHHHHHHHHHH-STT-SS--GGGGTT-EEE-SSSEEEB-TT--B---EEEEEE-SSSS-EEEEEEEETTTTEEEE-SPPP--GGGSPPPPPPGGGG-TTS---SSS----HHHHHHHHHHHHHHHHHHHHHHHHHHHHHHHHS-SS----THHHHTTTTTS---------TT--SS--

Foldseek 3Di:
DCPDDDDDDDDDDPDDPPPPVPPVVVVVVVVVVPPPPPPPPQPAAEEEEEEQCPPDPLNVLLVLVLLLQLLQVVLCVVCVNNHHYHYDYQHAHLAPVRRLVSLLVCLPVGQAYEDDQALLCVVVSLVSCVVSLHAYEYLRNLAPVCVPCVVRFRYAYLAFRLLLLVLLVCLVQQFQEEEEEEEDGNRLLRSSVRSQVSSVVLQGHYDDSDYLDDDPCRVVVSVRHAEYEYRFDDVQLPTPSVLVSLLVCLVVVVQQFQYAYEYSCQQRFQDDFVVDFRVSLVVDVSSVSSQQRYKYKHFDFDPDGQQRLVVVCVVVVSGDDPDHSSSHDRVSQSSNSRSNLLVQLCPPPDDSRSGLQSLAADWDQTSGFIWGAHRNNGTFTKMFIWGRPSVHRGTDTAWIAGSVVSDIHGPPDHRQGRVRDHHDRWDSQSNPSVRNPPGPDDCPDVVVVVVVVVVVVVVVVVVVVVVVVVVVVVVVVVPPDDDPPPVPVVVVVPPPPPPDDCPVPPDDPDDDD/DPPPDPDDDDDPDPDCPPPPVPPPVVVVVVVVVPPPPPPPPQPAAEEEEEEQCPPDVLNVLLVLVLLLQLLQVVLCVVCVNNHHYHYDYQHAHLAPVRRLVSLLPCLPVGQAYEDDQALLCVVVSLVSCVVSLAAYEYLRNLAPVCVPCVVRFRYAYLAFRLLLLVLLVCLVQQFQEEEEEEEDGNRLLRSSVRSQVNSVVLQGHYDDSDYLDDDPCRVVVSVRHAEYEYRFDDVQLPTPSVLVSLLVCLVVVVQQFQYAYEYSCQQRFQDDFVVDFRVSLVVDVSSVSSQQRYKYKHFDFDPDGLQRLVVVCVVVVSGDDPDHSSSHDRVSQSSNSSSNLQVQLPPPPDDRHSTLQSLAADWDQTSGHIWGAHRNNGTFTKMFIWGRPSVHRGTDTAWIAGSVVSDIHGPPDHRQGRVRDHHDRWDSQSNPSVRNPPGPDDCPDVVVVVVVVVVVVVVVVVVVVVVVVVVVVVVVVVPPDDDPPPPVVVVVPPPPPPDDDDDPDPPDPPVPD

Solvent-accessible surface area (backbone atoms only — not comparable to full-atom values): 55116 Å² total; per-residue (Å²): 130,88,74,83,80,79,81,81,81,86,80,82,75,84,82,80,82,76,80,69,68,67,62,60,61,52,49,57,53,47,50,60,64,58,43,74,72,70,66,71,79,71,74,63,47,29,39,22,42,36,32,37,49,82,74,33,70,68,58,33,33,19,37,63,63,60,23,45,48,44,34,38,52,54,50,35,62,72,45,71,71,78,47,56,61,45,73,41,77,40,73,27,51,56,48,56,31,49,20,48,54,48,54,72,66,40,65,87,73,31,58,31,35,40,26,51,59,39,36,69,44,34,68,49,50,32,29,45,21,48,58,70,56,20,19,27,29,21,68,45,54,43,48,57,74,65,70,39,52,86,83,28,49,18,40,39,51,62,41,46,55,55,59,58,49,50,48,43,54,29,54,74,60,24,46,46,30,29,29,34,36,12,39,84,52,47,45,25,42,29,37,33,53,34,46,42,50,33,44,38,73,58,55,28,54,60,47,58,85,38,53,80,68,68,46,72,61,59,56,55,72,39,81,56,51,32,33,35,37,34,23,40,55,45,52,90,76,66,17,61,66,43,45,52,49,42,45,50,33,43,74,70,59,51,39,51,17,64,33,37,36,28,48,48,51,41,51,56,19,39,65,72,36,80,97,36,74,40,65,66,38,61,73,30,63,67,50,36,56,26,41,37,19,31,46,43,39,21,31,44,58,63,94,32,44,47,51,55,38,49,48,50,36,37,74,71,64,68,42,86,65,88,68,52,50,90,66,40,37,45,47,22,42,42,50,20,33,40,52,47,48,51,51,60,28,36,60,53,89,82,51,87,50,43,41,32,79,39,38,36,61,40,77,48,81,43,60,33,30,65,44,35,23,37,86,85,26,46,28,47,47,42,29,30,37,27,29,49,62,82,81,60,37,35,45,40,64,22,30,36,36,36,60,80,75,65,42,77,42,74,67,80,41,78,79,68,39,30,83,74,45,75,47,81,60,44,64,70,37,38,73,32,89,88,41,65,36,29,48,74,71,63,76,71,38,72,54,49,54,43,40,49,51,44,47,51,49,46,50,52,48,49,51,48,47,50,50,49,47,50,51,48,55,55,47,60,69,47,74,75,67,78,75,82,67,73,57,66,78,57,55,76,66,58,74,69,49,85,71,60,94,73,83,72,73,87,73,71,97,75,73,77,132,134,83,76,80,80,79,78,87,80,84,78,82,81,82,84,80,79,77,80,72,69,66,60,63,60,49,48,58,55,47,52,62,62,58,45,71,74,72,65,71,80,71,74,63,46,28,38,22,41,35,31,36,48,82,73,33,71,67,57,34,34,19,38,63,63,60,24,44,48,44,35,37,53,53,49,35,61,69,45,70,72,78,47,56,60,44,73,40,78,40,72,27,50,58,47,57,34,50,21,48,54,49,53,70,66,42,66,88,71,31,58,30,33,41,27,51,59,38,35,70,44,34,68,49,50,30,28,46,21,46,58,70,54,20,18,25,28,22,68,45,52,43,48,56,74,64,71,39,52,85,82,28,49,19,40,39,50,62,42,46,55,54,58,57,49,50,48,44,54,29,56,75,60,23,46,47,28,30,28,34,34,14,38,84,52,48,44,24,42,28,36,34,51,34,45,43,49,33,43,38,74,58,55,29,55,61,44,59,84,37,50,82,69,70,45,71,61,58,55,56,72,39,79,56,50,32,33,35,37,34,24,41,54,45,50,91,76,66,16,59,67,42,46,52,49,40,45,52,35,42,72,71,59,53,37,51,18,64,31,38,35,28,48,47,50,41,52,58,21,39,64,72,39,80,97,36,73,39,64,69,39,62,73,29,63,67,50,37,56,27,41,39,20,32,45,43,38,22,33,46,59,62,92,34,44,47,50,55,38,47,48,49,37,36,74,71,64,66,42,86,68,88,70,51,52,90,68,39,37,45,47,22,43,43,48,22,34,39,52,47,49,52,51,60,26,40,61,55,89,82,59,86,44,45,40,30,78,41,38,36,61,40,76,48,81,42,62,34,31,66,44,34,24,37,86,84,25,47,29,48,47,42,28,30,35,26,30,49,61,82,80,60,35,34,44,41,65,23,31,36,35,37,59,79,75,64,43,76,43,76,66,80,41,78,77,70,39,29,84,71,44,76,48,80,60,43,64,71,36,38,71,32,88,89,39,65,35,30,49,74,71,64,76,71,38,74,54,49,54,42,40,48,50,44,47,51,50,47,49,51,48,49,51,48,48,48,50,48,49,52,51,46,53,53,46,60,68,47,76,79,66,81,79,82,71,72,56,68,75,58,57,74,66,60,80,69,61,94,67,86,94,84,84,77,42,83,71,51,91,57,91,68,136